Protein AF-A0A507EB55-F1 (afdb_monomer)

Foldseek 3Di:
DDDDDDDDDDDDDDDDDDDDDDDDDDDDDDDPDDDPPPDPDDPPDQQDDPVVLVVLVVVCVVPVPPLVSLVVNLVSCVSVVVLVVNVVSLVSNVVQAQDAPVSLVVNLVVLVVVDDALVSLVVSLVSLVSNCLLALDLVSLLVSLVSLVVLCVVPVPPDPVSNSDDPVNSVVSLVVNLLRQQAAAADDAWAADDDDDDDDDQDRAEHHDDSSVSSLCSVLVVLVVVCVVPVDPVSLVVNLVSLLSVLLHAHDCNVVSLVVSLVSCVVNPVPCNVVVNVVSVVSNNNGGCPSVVPNVLSVVCVVVVNDPVSLVVRLVVQCPPPVHDLSNNQVSLSSSCSPPVQDLVSLLVNLVVNVVVDPDLVPNQSSLVSNCSRHLQALVSLLSNLVSCLVVVPDPVVSVVSLVVSCVSHVVVLDLVRLVSSLVSLLVSLVVVADLPVAADPVNVVSLVVLVVSQVCQCVSPPPGDLVCVSLVSSLCCCVPRRVPLPVNLVSLVVCCVRNVQALVSLLVNLVSCVVNNDLVVSLVSLLSSCVRHQPCSVVSLVSNLVSCVVPNDPVVNVVSVVVNVVSVVVNVVVVVVVVVVCVVCVVVVVVVVVVVVPVPDDDDDDDDDDDDDDDDDDDDDDDDDDDDDDDDDDDPDPDDFDAAEAQDPLLLQKKKKFPDDPPDDQVVVVVLLVVLADWQDKDWDQDPVPRGIMIMTGHPDSVSLVVSQVQQQPDDPRGGMGMGGYDYPDPPPPPPQDFLLQKKKKWPDFLPDGPVVVCVLLCVLAAWRDWAWDHDDGIIMIMTGHPDSSSLVSSQVQQQPDDPNTRMGMDGDRPVVPPDDDFDLQKKKKAPADQPDDQVNVCVLLPVLHAWDDKAFDADPVGGTPRMIMIGHPDSSSLVSSQVLAQPADPNTGMHMGGDDSPVPDDDDPDPPPDDDDDDDDDDDDDDDDDDDDDDDDDDDDDDDDDDDDDDDDDDDDDDDDDDDDDDDDDDDDDDDDDDDDDDDDDDDDDDDDDDDDDVVVVVVVVVDDD

pLDDT: mean 70.71, std 23.94, range [22.17, 95.5]

Organism: NCBI:txid109895

Solvent-accessible surface area (backbone atoms only — not comparable to full-atom values): 61356 Å² total; per-residue (Å²): 133,88,82,87,89,87,88,84,93,83,92,82,90,85,91,87,90,85,91,85,84,90,87,91,88,89,87,89,84,88,81,95,70,91,71,84,70,83,70,85,73,67,101,77,77,77,66,74,52,76,65,55,54,49,49,45,52,49,49,29,74,76,38,77,86,44,66,68,48,48,53,53,48,43,52,48,28,58,67,63,65,41,62,68,63,31,49,55,48,51,51,56,46,53,76,60,33,70,65,53,71,66,58,47,49,54,52,51,57,54,49,66,74,67,46,84,47,70,67,45,54,52,48,51,56,52,48,49,64,54,49,62,67,61,42,92,44,51,67,57,48,35,53,47,53,54,50,57,48,51,57,44,63,71,29,69,86,48,55,84,85,62,42,83,71,52,77,64,56,56,48,54,52,46,52,50,45,44,72,68,40,43,40,48,61,56,56,69,56,14,13,53,78,78,87,90,91,86,84,92,77,92,85,86,70,42,25,32,43,71,52,39,47,46,45,52,43,57,53,49,52,53,56,42,54,50,31,70,77,48,76,41,73,69,48,55,49,50,56,49,49,55,47,51,56,51,44,66,21,39,47,65,59,48,69,57,53,49,51,52,46,51,53,50,36,60,74,78,39,62,91,51,32,70,65,48,48,56,54,51,49,49,35,41,54,29,22,54,52,45,36,50,70,36,29,78,42,32,37,45,27,54,82,50,78,59,36,68,66,40,51,52,54,38,49,53,48,44,48,67,42,94,74,33,52,58,68,50,53,50,31,54,42,51,59,46,38,73,77,47,51,77,43,60,66,60,45,51,50,47,51,58,54,41,57,78,66,49,91,42,67,92,56,50,54,61,49,36,53,50,39,29,41,54,32,56,83,42,28,66,37,50,28,49,41,49,52,50,39,56,75,73,63,53,58,69,69,61,51,50,56,52,50,54,49,47,48,65,57,39,56,84,68,70,46,65,68,42,54,47,49,34,51,46,45,51,45,52,52,50,59,69,76,46,63,83,83,87,53,80,46,76,68,44,49,56,43,52,51,53,51,48,53,54,51,50,49,42,36,70,78,42,74,87,38,67,95,78,41,64,66,58,54,47,51,42,50,42,24,57,73,69,74,58,38,66,60,66,36,48,53,49,50,59,50,46,51,66,77,54,32,41,43,38,64,64,44,49,55,48,22,54,45,23,59,76,75,60,39,72,69,52,18,51,51,42,44,61,50,35,62,73,50,24,71,76,46,47,64,61,49,51,51,52,44,55,47,47,28,70,77,77,49,46,76,65,54,33,52,53,50,53,52,52,43,56,58,43,50,56,51,51,53,56,47,53,53,55,52,47,57,48,48,62,66,43,46,61,57,52,51,54,51,54,52,47,69,67,62,74,77,68,88,84,90,85,83,81,89,86,82,85,85,80,92,80,86,85,82,90,87,84,90,87,85,84,88,90,81,89,85,94,80,94,79,85,94,69,90,71,79,85,66,66,45,79,34,98,37,97,63,16,66,28,30,38,40,35,38,62,48,44,96,80,63,53,74,63,67,53,48,72,55,51,53,77,50,41,60,72,70,45,73,55,73,48,63,38,92,89,76,64,48,48,31,36,40,41,30,40,76,46,54,73,36,53,60,60,50,42,72,53,42,60,43,71,52,83,84,38,50,27,42,47,29,50,31,34,46,53,79,92,70,80,70,85,68,92,67,70,44,57,28,22,30,37,36,32,58,42,56,75,84,68,53,64,63,65,50,48,69,63,54,45,80,40,36,63,67,75,47,72,54,72,49,79,52,98,89,43,18,36,31,40,38,32,33,83,39,45,70,26,31,60,57,44,42,79,53,38,65,42,73,48,98,89,29,57,22,42,43,43,70,30,49,88,70,77,74,62,73,70,74,59,59,71,24,40,36,32,39,32,56,46,45,74,78,68,51,62,67,59,51,50,62,65,51,44,82,46,35,65,70,70,47,65,51,71,40,62,46,100,84,67,49,56,68,21,35,35,35,42,29,31,78,40,45,73,24,36,65,50,47,45,72,53,40,69,40,75,48,91,89,29,61,26,45,44,43,74,51,61,73,71,79,84,66,88,92,76,94,78,92,86,82,78,90,84,89,82,88,80,83,87,88,82,89,82,88,78,88,79,88,88,89,82,89,87,82,89,80,91,82,86,86,82,89,90,88,92,82,90,83,89,88,80,90,78,90,80,90,82,89,86,87,83,89,85,85,83,91,88,90,91,88,84,82,90,86,86,89,87,86,86,83,88,84,86,82,90,83,86,83,76,85,85,84,86,90,50,76,64,59,56,60,49,54,81,74,59,79,134

Radius of gyration: 43.78 Å; Cα contacts (8 Å, |Δi|>4): 1038; chains: 1; bounding box: 133×93×158 Å

Mean predicted aligned error: 22.11 Å

Nearest PDB structures (foldseek):
  5jjx-assembly1_A  TM=8.794E-01  e=1.988E-14  Homo sapiens
  3nnc-assembly1_A  TM=4.758E-01  e=6.895E-09  Homo sapiens
  4lmz-assembly1_A  TM=4.743E-01  e=1.547E-08  Homo sapiens
  4zka-assembly4_D  TM=9.302E-01  e=6.173E-05  Homo sapiens
  7vrl-assembly1_B  TM=7.119E-01  e=4.009E-04  Homo sapiens

Structure (mmCIF, N/CA/C/O backbone):
data_AF-A0A507EB55-F1
#
_entry.id   AF-A0A507EB55-F1
#
loop_
_atom_site.group_PDB
_atom_site.id
_atom_site.type_symbol
_atom_site.label_atom_id
_atom_site.label_alt_id
_atom_site.label_comp_id
_atom_site.label_asym_id
_atom_site.label_entity_id
_atom_site.label_seq_id
_atom_site.pdbx_PDB_ins_code
_atom_site.Cartn_x
_atom_site.Cartn_y
_atom_site.Cartn_z
_atom_site.occupancy
_atom_site.B_iso_or_equiv
_atom_site.auth_seq_id
_atom_site.auth_comp_id
_atom_site.auth_asym_id
_atom_site.auth_atom_id
_atom_site.pdbx_PDB_model_num
ATOM 1 N N . MET A 1 1 ? -13.281 6.357 -106.848 1.00 26.86 1 MET A N 1
ATOM 2 C CA . MET A 1 1 ? -12.568 5.166 -107.363 1.00 26.86 1 MET A CA 1
ATOM 3 C C . MET A 1 1 ? -11.607 4.676 -106.287 1.00 26.86 1 MET A C 1
ATOM 5 O O . MET A 1 1 ? -11.075 5.503 -105.563 1.00 26.86 1 MET A O 1
ATOM 9 N N . THR A 1 2 ? -11.397 3.364 -106.190 1.00 34.47 2 THR A N 1
ATOM 10 C CA . THR A 1 2 ? -10.204 2.709 -105.596 1.00 34.47 2 THR A CA 1
ATOM 11 C C . THR A 1 2 ? -8.917 3.155 -106.332 1.00 34.47 2 THR A C 1
ATOM 13 O O . THR A 1 2 ? -9.087 3.582 -107.478 1.00 34.47 2 THR A O 1
ATOM 16 N N . PRO A 1 3 ? -7.664 3.011 -105.807 1.00 47.44 3 PRO A N 1
ATOM 17 C CA . PRO A 1 3 ? -7.208 1.810 -105.065 1.00 47.44 3 PRO A CA 1
ATOM 18 C C . PRO A 1 3 ? -6.061 1.921 -104.005 1.00 47.44 3 PRO A C 1
ATOM 20 O O . PRO A 1 3 ? -5.324 2.892 -103.990 1.00 47.44 3 PRO A O 1
ATOM 23 N N . LYS A 1 4 ? -5.891 0.829 -103.214 1.00 35.69 4 LYS A N 1
ATOM 24 C CA . LYS A 1 4 ? -4.628 0.136 -102.782 1.00 35.69 4 LYS A CA 1
ATOM 25 C C . LYS A 1 4 ? -3.484 0.977 -102.154 1.00 35.69 4 LYS A C 1
ATOM 27 O O . LYS A 1 4 ? -3.026 1.914 -102.780 1.00 35.69 4 LYS A O 1
ATOM 32 N N . HIS A 1 5 ? -2.906 0.705 -100.971 1.00 39.59 5 HIS A N 1
ATOM 33 C CA . HIS A 1 5 ? -2.210 -0.482 -100.378 1.00 39.59 5 HIS A CA 1
ATOM 34 C C . HIS A 1 5 ? -0.911 0.100 -99.721 1.00 39.59 5 HIS A C 1
ATOM 36 O O . HIS A 1 5 ? -0.493 1.169 -100.150 1.00 39.59 5 HIS A O 1
ATOM 42 N N . THR A 1 6 ? -0.177 -0.450 -98.739 1.00 36.22 6 THR A N 1
ATOM 43 C CA . THR A 1 6 ? -0.220 -1.667 -97.882 1.00 36.22 6 THR A CA 1
ATOM 44 C C . THR A 1 6 ? 0.787 -1.488 -96.731 1.00 36.22 6 THR A C 1
ATOM 46 O O . THR A 1 6 ? 1.848 -0.926 -96.987 1.00 36.22 6 THR A O 1
ATOM 49 N N . GLN A 1 7 ? 0.554 -2.084 -95.552 1.00 28.70 7 GLN A N 1
ATOM 50 C CA . GLN A 1 7 ? 1.623 -2.593 -94.665 1.00 28.70 7 GLN A CA 1
ATOM 51 C C . GLN A 1 7 ? 1.076 -3.633 -93.657 1.00 28.70 7 GLN A C 1
ATOM 53 O O . GLN A 1 7 ? -0.123 -3.640 -93.383 1.00 28.70 7 GLN A O 1
ATOM 58 N N . SER A 1 8 ? 1.939 -4.544 -93.189 1.00 29.23 8 SER A N 1
ATOM 59 C CA . SER A 1 8 ? 1.658 -5.719 -92.328 1.00 29.23 8 SER A CA 1
ATOM 60 C C . SER A 1 8 ? 2.121 -5.489 -90.872 1.00 29.23 8 SER A C 1
ATOM 62 O O . SER A 1 8 ? 2.988 -4.643 -90.671 1.00 29.23 8 SER A O 1
ATOM 64 N N . LEU A 1 9 ? 1.555 -6.069 -89.798 1.00 32.56 9 LEU A N 1
ATOM 65 C CA . LEU A 1 9 ? 1.137 -7.455 -89.443 1.00 32.56 9 LEU A CA 1
ATOM 66 C C . LEU A 1 9 ? 2.281 -8.412 -89.028 1.00 32.56 9 LEU A C 1
ATOM 68 O O . LEU A 1 9 ? 2.975 -8.925 -89.904 1.00 32.56 9 LEU A O 1
ATOM 72 N N . SER A 1 10 ? 2.412 -8.634 -87.706 1.00 30.14 10 SER A N 1
ATOM 73 C CA . SER A 1 10 ? 2.558 -9.937 -87.001 1.00 30.14 10 SER A CA 1
ATOM 74 C C . SER A 1 10 ? 2.640 -9.677 -85.465 1.00 30.14 10 SER A C 1
ATOM 76 O O . SER A 1 10 ? 3.535 -8.921 -85.085 1.00 30.14 10 SER A O 1
ATOM 78 N N . ASP A 1 11 ? 1.694 -10.030 -84.571 1.00 32.06 11 ASP A N 1
ATOM 79 C CA . ASP A 1 11 ? 1.222 -11.361 -84.061 1.00 32.06 11 ASP A CA 1
ATOM 80 C C . ASP A 1 11 ? 2.137 -11.882 -82.902 1.00 32.06 11 ASP A C 1
ATOM 82 O O . ASP A 1 11 ? 3.350 -11.702 -83.004 1.00 32.06 11 ASP A O 1
ATOM 86 N N . ASP A 1 12 ? 1.742 -12.519 -81.774 1.00 29.55 12 ASP A N 1
ATOM 87 C CA . ASP A 1 12 ? 0.465 -12.870 -81.074 1.00 29.55 12 ASP A CA 1
ATOM 88 C C . ASP A 1 12 ? 0.780 -13.160 -79.558 1.00 29.55 12 ASP A C 1
ATOM 90 O O . ASP A 1 12 ? 1.947 -13.391 -79.240 1.00 29.55 12 ASP A O 1
ATOM 94 N N . GLU A 1 13 ? -0.074 -12.935 -78.530 1.00 28.12 13 GLU A N 1
ATOM 95 C CA . GLU A 1 13 ? -1.196 -13.752 -77.938 1.00 28.12 13 GLU A CA 1
ATOM 96 C C . GLU A 1 13 ? -0.809 -15.141 -77.328 1.00 28.12 13 GLU A C 1
ATOM 98 O O . GLU A 1 13 ? 0.352 -15.519 -77.492 1.00 28.12 13 GLU A O 1
ATOM 103 N N . PRO A 1 14 ? -1.664 -15.949 -76.614 1.00 46.38 14 PRO A N 1
ATOM 104 C CA . PRO A 1 14 ? -3.047 -15.813 -76.043 1.00 46.38 14 PRO A CA 1
ATOM 105 C C . PRO A 1 14 ? -3.124 -16.004 -74.475 1.00 46.38 14 PRO A C 1
ATOM 107 O O . PRO A 1 14 ? -2.121 -16.360 -73.866 1.00 46.38 14 PRO A O 1
ATOM 110 N N . LEU A 1 15 ? -4.170 -15.655 -73.679 1.00 29.47 15 LEU A N 1
ATOM 111 C CA . LEU A 1 15 ? -5.570 -16.170 -73.468 1.00 29.47 15 LEU A CA 1
ATOM 112 C C . LEU A 1 15 ? -5.694 -17.587 -72.804 1.00 29.47 15 LEU A C 1
ATOM 114 O O . LEU A 1 15 ? -4.845 -18.428 -73.059 1.00 29.47 15 LEU A O 1
ATOM 118 N N . ALA A 1 16 ? -6.694 -17.975 -71.966 1.00 29.83 16 ALA A N 1
ATOM 119 C CA . ALA A 1 16 ? -7.888 -17.308 -71.380 1.00 29.83 16 ALA A CA 1
ATOM 120 C C . ALA A 1 16 ? -8.526 -18.019 -70.124 1.00 29.83 16 ALA A C 1
ATOM 122 O O . ALA A 1 16 ? -8.110 -19.089 -69.694 1.00 29.83 16 ALA A O 1
ATOM 123 N N . ARG A 1 17 ? -9.566 -17.350 -69.581 1.00 28.59 17 ARG A N 1
ATOM 124 C CA . ARG A 1 17 ? -10.495 -17.540 -68.421 1.00 28.59 17 ARG A CA 1
ATOM 125 C C . ARG A 1 17 ? -11.342 -18.842 -68.342 1.00 28.59 17 ARG A C 1
ATOM 127 O O . ARG A 1 17 ? -11.644 -19.395 -69.392 1.00 28.59 17 ARG A O 1
ATOM 134 N N . HIS A 1 18 ? -11.913 -19.165 -67.156 1.00 28.06 18 HIS A N 1
ATOM 135 C CA . HIS A 1 18 ? -13.381 -19.086 -66.846 1.00 28.06 18 HIS A CA 1
ATOM 136 C C . HIS A 1 18 ? -13.750 -19.339 -65.345 1.00 28.06 18 HIS A C 1
ATOM 138 O O . HIS A 1 18 ? -12.854 -19.581 -64.539 1.00 28.06 18 HIS A O 1
ATOM 144 N N . GLU A 1 19 ? -15.035 -19.189 -64.957 1.00 27.73 19 GLU A N 1
ATOM 145 C CA . GLU A 1 19 ? -15.589 -19.288 -63.572 1.00 27.73 19 GLU A CA 1
ATOM 146 C C . GLU A 1 19 ? -15.880 -20.754 -63.110 1.00 27.73 19 GLU A C 1
ATOM 148 O O . GLU A 1 19 ? -15.744 -21.668 -63.917 1.00 27.73 19 GLU A O 1
ATOM 153 N N . GLY A 1 20 ? -16.301 -21.111 -61.873 1.00 24.56 20 GLY A N 1
ATOM 154 C CA . GLY A 1 20 ? -16.632 -20.377 -60.627 1.00 24.56 20 GLY A CA 1
ATOM 155 C C . GLY A 1 20 ? -17.321 -21.272 -59.552 1.00 24.56 20 GLY A C 1
ATOM 156 O O . GLY A 1 20 ? -17.326 -22.489 -59.701 1.00 24.56 20 GLY A O 1
ATOM 157 N N . ALA A 1 21 ? -17.972 -20.644 -58.548 1.00 25.25 21 ALA A N 1
ATOM 158 C CA . ALA A 1 21 ? -18.903 -21.173 -57.504 1.00 25.25 21 ALA A CA 1
ATOM 159 C C . ALA A 1 21 ? -18.405 -21.646 -56.093 1.00 25.25 21 ALA A C 1
ATOM 161 O O . ALA A 1 21 ? -17.734 -22.658 -55.947 1.00 25.25 21 ALA A O 1
ATOM 162 N N . LEU A 1 22 ? -18.847 -20.883 -55.070 1.00 28.12 22 LEU A N 1
ATOM 163 C CA . LEU A 1 22 ? -19.454 -21.218 -53.748 1.00 28.12 22 LEU A CA 1
ATOM 164 C C . LEU A 1 22 ? -19.186 -22.564 -53.019 1.00 28.12 22 LEU A C 1
ATOM 166 O O . LEU A 1 22 ? -19.555 -23.611 -53.539 1.00 28.12 22 LEU A O 1
ATOM 170 N N . ASP A 1 23 ? -18.795 -22.494 -51.729 1.00 23.78 23 ASP A N 1
ATOM 171 C CA . ASP A 1 23 ? -19.648 -22.844 -50.552 1.00 23.78 23 ASP A CA 1
ATOM 172 C C . ASP A 1 23 ? -19.047 -22.279 -49.224 1.00 23.78 23 ASP A C 1
ATOM 174 O O . ASP A 1 23 ? -17.931 -21.752 -49.246 1.00 23.78 23 ASP A O 1
ATOM 178 N N . SER A 1 24 ? -19.759 -22.327 -48.080 1.00 27.50 24 SER A N 1
ATOM 179 C CA . SER A 1 24 ? -19.351 -21.660 -46.818 1.00 27.50 24 SER A CA 1
ATOM 180 C C . SER A 1 24 ? -19.923 -22.232 -45.498 1.00 27.50 24 SER A C 1
ATOM 182 O O . SER A 1 24 ? -21.135 -22.200 -45.293 1.00 27.50 24 SER A O 1
ATOM 184 N N . SER A 1 25 ? -19.047 -22.608 -44.549 1.00 25.16 25 SER A N 1
ATOM 185 C CA . SER A 1 25 ? -19.317 -22.807 -43.098 1.00 25.16 25 SER A CA 1
ATOM 186 C C . SER A 1 25 ? -18.018 -23.219 -42.366 1.00 25.16 25 SER A C 1
ATOM 188 O O . SER A 1 25 ? -17.260 -23.980 -42.962 1.00 25.16 25 SER A O 1
ATOM 190 N N . SER A 1 26 ? -17.692 -22.954 -41.095 1.00 26.23 26 SER A N 1
ATOM 191 C CA . SER A 1 26 ? -18.005 -21.936 -40.068 1.00 26.23 26 SER A CA 1
ATOM 192 C C . SER A 1 26 ? -17.655 -22.560 -38.698 1.00 26.23 26 SER A C 1
ATOM 194 O O . SER A 1 26 ? -18.354 -23.480 -38.283 1.00 26.23 26 SER A O 1
ATOM 196 N N . ASP A 1 27 ? -16.597 -22.093 -38.028 1.00 24.11 27 ASP A N 1
ATOM 197 C CA . ASP A 1 27 ? -16.370 -22.182 -36.565 1.00 24.11 27 ASP A CA 1
ATOM 198 C C . ASP A 1 27 ? -15.068 -21.412 -36.228 1.00 24.11 27 ASP A C 1
ATOM 200 O O . ASP A 1 27 ? -14.140 -21.414 -37.038 1.00 24.11 27 ASP A O 1
ATOM 204 N N . GLY A 1 28 ? -14.911 -20.733 -35.085 1.00 24.73 28 GLY A N 1
ATOM 205 C CA . GLY A 1 28 ? -15.896 -20.512 -34.017 1.00 24.73 28 GLY A CA 1
ATOM 206 C C . GLY A 1 28 ? -15.259 -20.346 -32.629 1.00 24.73 28 GLY A C 1
ATOM 207 O O . GLY A 1 28 ? -15.332 -21.267 -31.821 1.00 24.73 28 GLY A O 1
ATOM 208 N N . SER A 1 29 ? -14.621 -19.203 -32.343 1.00 27.81 29 SER A N 1
ATOM 209 C CA . SER A 1 29 ? -14.154 -18.848 -30.986 1.00 27.81 29 SER A CA 1
ATOM 210 C C . SER A 1 29 ? -13.853 -17.350 -30.859 1.00 27.81 29 SER A C 1
ATOM 212 O O . SER A 1 29 ? -13.062 -16.827 -31.645 1.00 27.81 29 SER A O 1
ATOM 214 N N . ASP A 1 30 ? -14.455 -16.692 -29.871 1.00 26.41 30 ASP A N 1
ATOM 215 C CA . ASP A 1 30 ? -14.411 -15.238 -29.668 1.00 26.41 30 ASP A CA 1
ATOM 216 C C . ASP A 1 30 ? -13.264 -14.783 -28.738 1.00 26.41 30 ASP A C 1
ATOM 218 O O . ASP A 1 30 ? -12.945 -15.470 -27.769 1.00 26.41 30 ASP A O 1
ATOM 222 N N . ASP A 1 31 ? -12.709 -13.591 -28.995 1.00 29.00 31 ASP A N 1
ATOM 223 C CA . ASP A 1 31 ? -11.762 -12.864 -28.124 1.00 29.00 31 ASP A CA 1
ATOM 224 C C . ASP A 1 31 ? -12.312 -11.443 -27.844 1.00 29.00 31 ASP A C 1
ATOM 226 O O . ASP A 1 31 ? -11.921 -10.459 -28.481 1.00 29.00 31 ASP A O 1
ATOM 230 N N . ASP A 1 32 ? -13.249 -11.332 -26.896 1.00 29.23 32 ASP A N 1
ATOM 231 C CA . ASP A 1 32 ? -13.830 -10.059 -26.431 1.00 29.23 32 ASP A CA 1
ATOM 232 C C . ASP A 1 32 ? -12.868 -9.318 -25.470 1.00 29.23 32 ASP A C 1
ATOM 234 O O . ASP A 1 32 ? -13.072 -9.263 -24.255 1.00 29.23 32 ASP A O 1
ATOM 238 N N . ASP A 1 33 ? -11.792 -8.735 -26.012 1.00 32.84 33 ASP A N 1
ATOM 239 C CA . ASP A 1 33 ? -10.869 -7.865 -25.261 1.00 32.84 33 ASP A CA 1
ATOM 240 C C . ASP A 1 33 ? -11.166 -6.387 -25.587 1.00 32.84 33 ASP A C 1
ATOM 242 O O . ASP A 1 33 ? -10.935 -5.913 -26.705 1.00 32.84 33 ASP A O 1
ATOM 246 N N . ALA A 1 34 ? -11.741 -5.663 -24.618 1.00 33.19 34 ALA A N 1
ATOM 247 C CA . ALA A 1 34 ? -12.453 -4.394 -24.818 1.00 33.19 34 ALA A CA 1
ATOM 248 C C . ALA A 1 34 ? -11.542 -3.189 -25.145 1.00 33.19 34 ALA A C 1
ATOM 250 O O . ALA A 1 34 ? -11.330 -2.284 -24.333 1.00 33.19 34 ALA A O 1
ATOM 251 N N . LYS A 1 35 ? -11.028 -3.147 -26.375 1.00 33.44 35 LYS A N 1
ATOM 252 C CA . LYS A 1 35 ? -10.312 -1.994 -26.932 1.00 33.44 35 LYS A CA 1
ATOM 253 C C . LYS A 1 35 ? -11.270 -0.823 -27.142 1.00 33.44 35 LYS A C 1
ATOM 255 O O . LYS A 1 35 ? -12.191 -0.900 -27.951 1.00 33.44 35 LYS A O 1
ATOM 260 N N . SER A 1 36 ? -10.969 0.317 -26.529 1.00 32.72 36 SER A N 1
ATOM 261 C CA . SER A 1 36 ? -11.407 1.610 -27.057 1.00 32.72 36 SER A CA 1
ATOM 262 C C . SER A 1 36 ? -10.592 1.920 -28.319 1.00 32.72 36 SER A C 1
ATOM 264 O O . SER A 1 36 ? -9.591 2.639 -28.253 1.00 32.72 36 SER A O 1
ATOM 266 N N . GLU A 1 37 ? -10.956 1.315 -29.452 1.00 30.09 37 GLU A N 1
ATOM 267 C CA . GLU A 1 37 ? -10.297 1.603 -30.727 1.00 30.09 37 GLU A CA 1
ATOM 268 C C . GLU A 1 37 ? -10.477 3.087 -31.065 1.00 30.09 37 GLU A C 1
ATOM 270 O O . GLU A 1 37 ? -11.588 3.619 -31.086 1.00 30.09 37 GLU A O 1
ATOM 275 N N . MET A 1 38 ? -9.354 3.781 -31.256 1.00 37.88 38 MET A N 1
ATOM 276 C CA . MET A 1 38 ? -9.337 5.216 -31.512 1.00 37.88 38 MET A CA 1
ATOM 277 C C . MET A 1 38 ? -9.660 5.441 -32.991 1.00 37.88 38 MET A C 1
ATOM 279 O O . MET A 1 38 ? -8.755 5.531 -33.819 1.00 37.88 38 MET A O 1
ATOM 283 N N . ASP A 1 39 ? -10.958 5.438 -33.303 1.00 27.11 39 ASP A N 1
ATOM 284 C CA . ASP A 1 39 ? -11.477 5.483 -34.671 1.00 27.11 39 ASP A CA 1
ATOM 285 C C . ASP A 1 39 ? -10.843 6.612 -35.498 1.00 27.11 39 ASP A C 1
ATOM 287 O O . ASP A 1 39 ? -10.707 7.761 -35.054 1.00 27.11 39 ASP A O 1
ATOM 291 N N . VAL A 1 40 ? -10.468 6.276 -36.733 1.00 40.19 40 VAL A N 1
ATOM 292 C CA . VAL A 1 40 ? -9.845 7.193 -37.692 1.00 40.19 40 VAL A CA 1
ATOM 293 C C . VAL A 1 40 ? -10.953 8.021 -38.340 1.00 40.19 40 VAL A C 1
ATOM 295 O O . VAL A 1 40 ? -11.291 7.863 -39.514 1.00 40.19 40 VAL A O 1
ATOM 298 N N . THR A 1 41 ? -11.538 8.895 -37.518 1.00 33.84 41 THR A N 1
ATOM 299 C CA . THR A 1 41 ? -12.660 9.766 -37.880 1.00 33.84 41 THR A CA 1
ATOM 300 C C . THR A 1 41 ? -12.401 10.498 -39.198 1.00 33.84 41 THR A C 1
ATOM 302 O O . THR A 1 41 ? -11.341 11.086 -39.428 1.00 33.84 41 THR A O 1
ATOM 305 N N . ALA A 1 42 ? -13.380 10.398 -40.099 1.00 29.77 42 ALA A N 1
ATOM 306 C CA . ALA A 1 42 ? -13.231 10.740 -41.507 1.00 29.77 42 ALA A CA 1
ATOM 307 C C . ALA A 1 42 ? -12.893 12.230 -41.747 1.00 29.77 42 ALA A C 1
ATOM 309 O O . ALA A 1 42 ? -13.295 13.093 -40.962 1.00 29.77 42 ALA A O 1
ATOM 310 N N . PRO A 1 43 ? -12.223 12.569 -42.870 1.00 34.91 43 PRO A N 1
ATOM 311 C CA . PRO A 1 43 ? -11.932 13.954 -43.243 1.00 34.91 43 PRO A CA 1
ATOM 312 C C . PRO A 1 43 ? -13.219 14.696 -43.651 1.00 34.91 43 PRO A C 1
ATOM 314 O O . PRO A 1 43 ? -13.554 14.786 -44.832 1.00 34.91 43 PRO A O 1
ATOM 317 N N . GLY A 1 44 ? -13.952 15.212 -42.662 1.00 38.06 44 GLY A N 1
ATOM 318 C CA . GLY A 1 44 ? -15.236 15.891 -42.864 1.00 38.06 44 GLY A CA 1
ATOM 319 C C . GLY A 1 44 ? -15.700 16.792 -41.715 1.00 38.06 44 GLY A C 1
ATOM 320 O O . GLY A 1 44 ? -16.409 17.761 -41.977 1.00 38.06 44 GLY A O 1
ATOM 321 N N . GLU A 1 45 ? -15.287 16.540 -40.469 1.00 44.75 45 GLU A N 1
ATOM 322 C CA . GLU A 1 45 ? -15.577 17.452 -39.353 1.00 44.75 45 GLU A CA 1
ATOM 323 C C . GLU A 1 45 ? -14.584 18.623 -39.327 1.00 44.75 45 GLU A C 1
ATOM 325 O O . GLU A 1 45 ? -13.367 18.436 -39.279 1.00 44.75 45 GLU A O 1
ATOM 330 N N . SER A 1 46 ? -15.103 19.852 -39.358 1.00 56.59 46 SER A N 1
ATOM 331 C CA . SER A 1 46 ? -14.308 21.063 -39.150 1.00 56.59 46 SER A CA 1
ATOM 332 C C . SER A 1 46 ? -13.851 21.162 -37.693 1.00 56.59 46 SER A C 1
ATOM 334 O O . SER A 1 46 ? -14.672 20.976 -36.797 1.00 56.59 46 SER A O 1
ATOM 336 N N . ALA A 1 47 ? -12.585 21.526 -37.464 1.00 61.44 47 ALA A N 1
ATOM 337 C CA . ALA A 1 47 ? -12.057 21.803 -36.125 1.00 61.44 47 ALA A CA 1
ATOM 338 C C . ALA A 1 47 ? -12.931 22.820 -35.362 1.00 61.44 47 ALA A C 1
ATOM 340 O O . ALA A 1 47 ? -13.498 23.730 -35.979 1.00 61.44 47 ALA A O 1
ATOM 341 N N . LEU A 1 48 ? -13.023 22.665 -34.035 1.00 69.88 48 LEU A N 1
ATOM 342 C CA . LEU A 1 48 ? -13.872 23.509 -33.186 1.00 69.88 48 LEU A CA 1
ATOM 343 C C . LEU A 1 48 ? -13.591 25.009 -33.360 1.00 69.88 48 LEU A C 1
ATOM 345 O O . LEU A 1 48 ? -12.460 25.437 -33.616 1.00 69.88 48 LEU A O 1
ATOM 349 N N . SER A 1 49 ? -14.623 25.832 -33.162 1.00 74.44 49 SER A N 1
ATOM 350 C CA . SER A 1 49 ? -14.482 27.282 -33.274 1.00 74.44 49 SER A CA 1
ATOM 351 C C . SER A 1 49 ? -13.517 27.851 -32.215 1.00 74.44 49 SER A C 1
ATOM 353 O O . SER A 1 49 ? -13.348 27.275 -31.133 1.00 74.44 49 SER A O 1
ATOM 355 N N . PRO A 1 50 ? -12.902 29.026 -32.462 1.00 76.62 50 PRO A N 1
ATOM 356 C CA . PRO A 1 50 ? -12.002 29.659 -31.495 1.00 76.62 50 PRO A CA 1
ATOM 357 C C . PRO A 1 50 ? -12.636 29.927 -30.119 1.00 76.62 50 PRO A C 1
ATOM 359 O O . PRO A 1 50 ? -11.926 29.922 -29.111 1.00 76.62 50 PRO A O 1
ATOM 362 N N . ASP A 1 51 ? -13.955 30.136 -30.057 1.00 77.50 51 ASP A N 1
ATOM 363 C CA . ASP A 1 51 ? -14.684 30.327 -28.799 1.00 77.50 51 ASP A CA 1
ATOM 364 C C . ASP A 1 51 ? -14.971 29.001 -28.071 1.00 77.50 51 ASP A C 1
ATOM 366 O O . ASP A 1 51 ? -14.912 28.963 -26.841 1.00 77.50 51 ASP A O 1
ATOM 370 N N . GLU A 1 52 ? -15.174 27.892 -28.788 1.00 80.12 52 GLU A N 1
ATOM 371 C CA . GLU A 1 52 ? -15.274 26.549 -28.192 1.00 80.12 52 GLU A CA 1
ATOM 372 C C . GLU A 1 52 ? -13.917 26.074 -27.652 1.00 80.12 52 GLU A C 1
ATOM 374 O O . GLU A 1 52 ? -13.839 25.611 -26.514 1.00 80.12 52 GLU A O 1
ATOM 379 N N . LEU A 1 53 ? -12.821 26.298 -28.388 1.00 81.94 53 LEU A N 1
ATOM 380 C CA . LEU A 1 53 ? -11.450 26.079 -27.896 1.00 81.94 53 LEU A CA 1
ATOM 381 C C . LEU A 1 53 ? -11.152 26.896 -26.626 1.00 81.94 53 LEU A C 1
ATOM 383 O O . LEU A 1 53 ? -10.493 26.418 -25.699 1.00 81.94 53 LEU A O 1
ATOM 387 N N . LYS A 1 54 ? -11.657 28.131 -26.553 1.00 84.75 54 LYS A N 1
ATOM 388 C CA . LYS A 1 54 ? -11.539 29.008 -25.379 1.00 84.75 54 LYS A CA 1
ATOM 389 C C . LYS A 1 54 ? -12.389 28.516 -24.202 1.00 84.75 54 LYS A C 1
ATOM 391 O O . LYS A 1 54 ? -11.904 28.545 -23.070 1.00 84.75 54 LYS A O 1
ATOM 396 N N . ALA A 1 55 ? -13.607 28.033 -24.451 1.00 85.69 55 ALA A N 1
ATOM 397 C CA . ALA A 1 55 ? -14.450 27.407 -23.435 1.00 85.69 55 ALA A CA 1
ATOM 398 C C . ALA A 1 55 ? -13.803 26.124 -22.883 1.00 85.69 55 ALA A C 1
ATOM 400 O O . ALA A 1 55 ? -13.740 25.944 -21.669 1.00 85.69 55 ALA A O 1
ATOM 401 N N . LEU A 1 56 ? -13.224 25.290 -23.750 1.00 84.62 56 LEU A N 1
ATOM 402 C CA . LEU A 1 56 ? -12.525 24.061 -23.372 1.00 84.62 56 LEU A CA 1
ATOM 403 C C . LEU A 1 56 ? -11.251 24.352 -22.555 1.00 84.62 56 LEU A C 1
ATOM 405 O O . LEU A 1 56 ? -11.002 23.702 -21.538 1.00 84.62 56 LEU A O 1
ATOM 409 N N . ARG A 1 57 ? -10.498 25.408 -22.901 1.00 86.69 57 ARG A N 1
ATOM 410 C CA . ARG A 1 57 ? -9.398 25.925 -22.064 1.00 86.69 57 ARG A CA 1
ATOM 411 C C . ARG A 1 57 ? -9.888 26.390 -20.688 1.00 86.69 57 ARG A C 1
ATOM 413 O O . ARG A 1 57 ? -9.216 26.144 -19.687 1.00 86.69 57 ARG A O 1
ATOM 420 N N . GLN A 1 58 ? -11.037 27.066 -20.618 1.00 87.44 58 GLN A N 1
ATOM 421 C CA . GLN A 1 58 ? -11.627 27.498 -19.348 1.00 87.44 58 GLN A CA 1
ATOM 422 C C . GLN A 1 58 ? -12.114 26.302 -18.513 1.00 87.44 58 GLN A C 1
ATOM 424 O O . GLN A 1 58 ? -11.924 26.304 -17.299 1.00 87.44 58 GLN A O 1
ATOM 429 N N . GLN A 1 59 ? -12.653 25.257 -19.148 1.00 84.75 59 GLN A N 1
ATOM 430 C CA . GLN A 1 59 ? -13.003 23.993 -18.500 1.00 84.75 59 GLN A CA 1
ATOM 431 C C . GLN A 1 59 ? -11.768 23.336 -17.867 1.00 84.75 59 GLN A C 1
ATOM 433 O O . GLN A 1 59 ? -11.791 23.058 -16.668 1.00 84.75 59 GLN A O 1
ATOM 438 N N . VAL A 1 60 ? -10.667 23.187 -18.616 1.00 86.94 60 VAL A N 1
ATOM 439 C CA . VAL A 1 60 ? -9.382 22.678 -18.092 1.00 86.94 60 VAL A CA 1
ATOM 440 C C . VAL A 1 60 ? -8.881 23.524 -16.914 1.00 86.94 60 VAL A C 1
ATOM 442 O O . VAL A 1 60 ? -8.539 22.972 -15.872 1.00 86.94 60 VAL A O 1
ATOM 445 N N . ALA A 1 61 ? -8.914 24.857 -17.017 1.00 85.50 61 ALA A N 1
ATOM 446 C CA . ALA A 1 61 ? -8.515 25.742 -15.918 1.00 85.50 61 ALA A CA 1
ATOM 447 C C . ALA A 1 61 ? -9.424 25.629 -14.675 1.00 85.50 61 ALA A C 1
ATOM 449 O O . ALA A 1 61 ? -8.954 25.796 -13.553 1.00 85.50 61 ALA A O 1
ATOM 450 N N . SER A 1 62 ? -10.716 25.334 -14.861 1.00 83.38 62 SER A N 1
ATOM 451 C CA . SER A 1 62 ? -11.686 25.144 -13.770 1.00 83.38 62 SER A CA 1
ATOM 452 C C . SER A 1 62 ? -11.657 23.746 -13.142 1.00 83.38 62 SER A C 1
ATOM 454 O O . SER A 1 62 ? -12.216 23.537 -12.069 1.00 83.38 62 SER A O 1
ATOM 456 N N . SER A 1 63 ? -11.034 22.769 -13.804 1.00 79.50 63 SER A N 1
ATOM 457 C CA . SER A 1 63 ? -10.896 21.392 -13.322 1.00 79.50 63 SER A CA 1
ATOM 458 C C . SER A 1 63 ? -9.576 20.772 -13.806 1.00 79.50 63 SER A C 1
ATOM 460 O O . SER A 1 63 ? -9.598 19.863 -14.640 1.00 79.50 63 SER A O 1
ATOM 462 N N . PRO A 1 64 ? -8.412 21.214 -13.277 1.00 81.25 64 PRO A N 1
ATOM 463 C CA . PRO A 1 64 ? -7.098 20.797 -13.785 1.00 81.25 64 PRO A CA 1
ATOM 464 C C . PRO A 1 64 ? -6.839 19.288 -13.704 1.00 81.25 64 PRO A C 1
ATOM 466 O O . PRO A 1 64 ? -6.046 18.759 -14.476 1.00 81.25 64 PRO A O 1
ATOM 469 N N . TYR A 1 65 ? -7.533 18.587 -12.805 1.00 78.75 65 TYR A N 1
ATOM 470 C CA . TYR A 1 65 ? -7.427 17.139 -12.609 1.00 78.75 65 TYR A CA 1
ATOM 471 C C . TYR A 1 65 ? -8.408 16.314 -13.474 1.00 78.75 65 TYR A C 1
ATOM 473 O O . TYR A 1 65 ? -8.501 15.101 -13.302 1.00 78.75 65 TYR A O 1
ATOM 481 N N . ASN A 1 66 ? -9.116 16.922 -14.437 1.00 82.75 66 ASN A N 1
ATOM 482 C CA . ASN A 1 66 ? -9.969 16.202 -15.389 1.00 82.75 66 ASN A CA 1
ATOM 483 C C . ASN A 1 66 ? -9.173 15.771 -16.641 1.00 82.75 66 ASN A C 1
ATOM 485 O O . ASN A 1 66 ? -9.004 16.544 -17.585 1.00 82.75 66 ASN A O 1
ATOM 489 N N . TYR A 1 67 ? -8.699 14.521 -16.647 1.00 84.06 67 TYR A N 1
ATOM 490 C CA . TYR A 1 67 ? -7.851 13.944 -17.702 1.00 84.06 67 TYR A CA 1
ATOM 491 C C . TYR A 1 67 ? -8.458 14.041 -19.118 1.00 84.06 67 TYR A C 1
ATOM 493 O O . TYR A 1 67 ? -7.785 14.476 -20.054 1.00 84.06 67 TYR A O 1
ATOM 501 N N . GLU A 1 68 ? -9.749 13.721 -19.280 1.00 85.56 68 GLU A N 1
ATOM 502 C CA . GLU A 1 68 ? -10.438 13.816 -20.578 1.00 85.56 68 GLU A CA 1
ATOM 503 C C . GLU A 1 68 ? -10.452 15.236 -21.155 1.00 85.56 68 GLU A C 1
ATOM 505 O O . GLU A 1 68 ? -10.356 15.408 -22.370 1.00 85.56 68 GLU A O 1
ATOM 510 N N . SER A 1 69 ? -10.592 16.256 -20.302 1.00 86.25 69 SER A N 1
ATOM 511 C CA . SER A 1 69 ? -10.653 17.654 -20.744 1.00 86.25 69 SER A CA 1
ATOM 512 C C . SER A 1 69 ? -9.322 18.102 -21.353 1.00 86.25 69 SER A C 1
ATOM 514 O O . SER A 1 69 ? -9.326 18.800 -22.366 1.00 86.25 69 SER A O 1
ATOM 516 N N . HIS A 1 70 ? -8.190 17.640 -20.803 1.00 87.44 70 HIS A N 1
ATOM 517 C CA . HIS A 1 70 ? -6.868 17.857 -21.406 1.00 87.44 70 HIS A CA 1
ATOM 518 C C . HIS A 1 70 ? -6.721 17.120 -22.739 1.00 87.44 70 HIS A C 1
ATOM 520 O O . HIS A 1 70 ? -6.293 17.734 -23.713 1.00 87.44 70 HIS A O 1
ATOM 526 N N . LEU A 1 71 ? -7.121 15.844 -22.826 1.00 88.31 71 LEU A N 1
ATOM 527 C CA . LEU A 1 71 ? -7.042 15.080 -24.082 1.00 88.31 71 LEU A CA 1
ATOM 528 C C . LEU A 1 71 ? -7.866 15.711 -25.211 1.00 88.31 71 LEU A C 1
ATOM 530 O O . LEU A 1 71 ? -7.376 15.835 -26.336 1.00 88.31 71 LEU A O 1
ATOM 534 N N . LYS A 1 72 ? -9.096 16.146 -24.913 1.00 87.12 72 LYS A N 1
ATOM 535 C CA . LYS A 1 72 ? -9.973 16.836 -25.872 1.00 87.12 72 LYS A CA 1
ATOM 536 C C . LYS A 1 72 ? -9.340 18.156 -26.329 1.00 87.12 72 LYS A C 1
ATOM 538 O O . LYS A 1 72 ? -9.271 18.415 -27.527 1.00 87.12 72 LYS A O 1
ATOM 543 N N . TYR A 1 73 ? -8.781 18.939 -25.403 1.00 88.69 73 TYR A N 1
ATOM 544 C CA . TYR A 1 73 ? -8.096 20.199 -25.717 1.00 88.69 73 TYR A CA 1
ATOM 545 C C . TYR A 1 73 ? -6.830 20.000 -26.570 1.00 88.69 73 TYR A C 1
ATOM 547 O O . TYR A 1 73 ? -6.632 20.715 -27.549 1.00 88.69 73 TYR A O 1
ATOM 555 N N . ILE A 1 74 ? -6.006 18.993 -26.266 1.00 89.44 74 ILE A N 1
ATOM 556 C CA . ILE A 1 74 ? -4.799 18.648 -27.038 1.00 89.44 74 ILE A CA 1
ATOM 557 C C . ILE A 1 74 ? -5.160 18.140 -28.442 1.00 89.44 74 ILE A C 1
ATOM 559 O O . ILE A 1 74 ? -4.522 18.538 -29.416 1.00 89.44 74 ILE A O 1
ATOM 563 N N . THR A 1 75 ? -6.201 17.313 -28.570 1.00 88.50 75 THR A N 1
ATOM 564 C CA . THR A 1 75 ? -6.670 16.798 -29.869 1.00 88.50 75 THR A CA 1
ATOM 565 C C . THR A 1 75 ? -7.153 17.930 -30.776 1.00 88.50 75 THR A C 1
ATOM 567 O O . THR A 1 75 ? -6.754 17.998 -31.939 1.00 88.50 75 THR A O 1
ATOM 570 N N . GLU A 1 76 ? -7.944 18.864 -30.244 1.00 88.06 76 GLU A N 1
ATOM 571 C CA . GLU A 1 76 ? -8.460 19.998 -31.018 1.00 88.06 76 GLU A CA 1
ATOM 572 C C . GLU A 1 76 ? -7.380 21.040 -31.344 1.00 88.06 76 GLU A C 1
ATOM 574 O O . GLU A 1 76 ? -7.351 21.558 -32.457 1.00 88.06 76 GLU A O 1
ATOM 579 N N . LEU A 1 77 ? -6.410 21.283 -30.453 1.00 87.12 77 LEU A N 1
ATOM 580 C CA . LEU A 1 77 ? -5.235 22.104 -30.780 1.00 87.12 77 LEU A CA 1
ATOM 581 C C . LEU A 1 77 ? -4.363 21.479 -31.882 1.00 87.12 77 LEU A C 1
ATOM 583 O O . LEU A 1 77 ? -3.834 22.205 -32.726 1.00 87.12 77 LEU A O 1
ATOM 587 N N . ARG A 1 78 ? -4.244 20.143 -31.913 1.00 86.81 78 ARG A N 1
ATOM 588 C CA . ARG A 1 78 ? -3.539 19.407 -32.977 1.00 86.81 78 ARG A CA 1
ATOM 589 C C . ARG A 1 78 ? -4.304 19.472 -34.304 1.00 86.81 78 ARG A C 1
ATOM 591 O O . ARG A 1 78 ? -3.681 19.714 -35.333 1.00 86.81 78 ARG A O 1
ATOM 598 N N . ARG A 1 79 ? -5.640 19.348 -34.281 1.00 85.75 79 ARG A N 1
ATOM 599 C CA . ARG A 1 79 ? -6.526 19.579 -35.445 1.00 85.75 79 ARG A CA 1
ATOM 600 C C . ARG A 1 79 ? -6.437 21.023 -35.966 1.00 85.75 79 ARG A C 1
ATOM 602 O O . ARG A 1 79 ? -6.446 21.229 -37.174 1.00 85.75 79 ARG A O 1
ATOM 609 N N . ALA A 1 80 ? -6.293 22.007 -35.077 1.00 85.12 80 ALA A N 1
ATOM 610 C CA . ALA A 1 80 ? -6.139 23.425 -35.416 1.00 85.12 80 ALA A CA 1
ATOM 611 C C . ALA A 1 80 ? -4.711 23.840 -35.845 1.00 85.12 80 ALA A C 1
ATOM 613 O O . ALA A 1 80 ? -4.506 25.002 -36.196 1.00 85.12 80 ALA A O 1
ATOM 614 N N . ALA A 1 81 ? -3.732 22.924 -35.806 1.00 83.06 81 ALA A N 1
ATOM 615 C CA . ALA A 1 81 ? -2.316 23.163 -36.122 1.00 83.06 81 ALA A CA 1
ATOM 616 C C . ALA A 1 81 ? -1.641 24.311 -35.327 1.00 83.06 81 ALA A C 1
ATOM 618 O O . ALA A 1 81 ? -0.657 24.901 -35.776 1.00 83.06 81 ALA A O 1
ATOM 619 N N . ASP A 1 82 ? -2.131 24.622 -34.121 1.00 82.94 82 ASP A N 1
ATOM 620 C CA . ASP A 1 82 ? -1.534 25.645 -33.252 1.00 82.94 82 ASP A CA 1
ATOM 621 C C . ASP A 1 82 ? -0.405 25.036 -32.409 1.00 82.94 82 ASP A C 1
ATOM 623 O O . ASP A 1 82 ? -0.571 24.709 -31.232 1.00 82.94 82 ASP A O 1
ATOM 627 N N . PHE A 1 83 ? 0.752 24.829 -33.044 1.00 83.75 83 PHE A N 1
ATOM 628 C CA . PHE A 1 83 ? 1.866 24.076 -32.462 1.00 83.75 83 PHE A CA 1
ATOM 629 C C . PHE A 1 83 ? 2.380 24.648 -31.132 1.00 83.75 83 PHE A C 1
ATOM 631 O O . PHE A 1 83 ? 2.746 23.875 -30.248 1.00 83.75 83 PHE A O 1
ATOM 638 N N . GLN A 1 84 ? 2.361 25.974 -30.939 1.00 85.38 84 GLN A N 1
ATOM 639 C CA . GLN A 1 84 ? 2.802 26.561 -29.670 1.00 85.38 84 GLN A CA 1
ATOM 640 C C . GLN A 1 84 ? 1.796 26.287 -28.548 1.00 85.38 84 GLN A C 1
ATOM 642 O O . GLN A 1 84 ? 2.194 25.775 -27.504 1.00 85.38 84 GLN A O 1
ATOM 647 N N . LYS A 1 85 ? 0.493 26.533 -28.758 1.00 87.00 85 LYS A N 1
ATOM 648 C CA . LYS A 1 85 ? -0.515 26.208 -27.732 1.00 87.00 85 LYS A CA 1
ATOM 649 C C . LYS A 1 85 ? -0.599 24.703 -27.478 1.00 87.00 85 LYS A C 1
ATOM 651 O O . LYS A 1 85 ? -0.856 24.301 -26.347 1.00 87.00 85 LYS A O 1
ATOM 656 N N . LEU A 1 86 ? -0.378 23.876 -28.503 1.00 88.00 86 LEU A N 1
ATOM 657 C CA . LEU A 1 86 ? -0.311 22.418 -28.390 1.00 88.00 86 LEU A CA 1
ATOM 658 C C . LEU A 1 86 ? 0.850 21.976 -27.488 1.00 88.00 86 LEU A C 1
ATOM 660 O O . LEU A 1 86 ? 0.650 21.126 -26.620 1.00 88.00 86 LEU A O 1
ATOM 664 N N . ARG A 1 87 ? 2.035 22.575 -27.653 1.00 88.88 87 ARG A N 1
ATOM 665 C CA . ARG A 1 87 ? 3.210 22.342 -26.801 1.00 88.88 87 ARG A CA 1
ATOM 666 C C . ARG A 1 87 ? 2.957 22.793 -25.360 1.00 88.88 87 ARG A C 1
ATOM 668 O O . ARG A 1 87 ? 3.173 22.004 -24.442 1.00 88.88 87 ARG A O 1
ATOM 675 N N . ASP A 1 88 ? 2.414 23.997 -25.167 1.00 89.12 88 ASP A N 1
ATOM 676 C CA . ASP A 1 88 ? 2.044 24.528 -23.845 1.00 89.12 88 ASP A CA 1
ATOM 677 C C . ASP A 1 88 ? 1.029 23.608 -23.131 1.00 89.12 88 ASP A C 1
ATOM 679 O O . ASP A 1 88 ? 1.175 23.294 -21.949 1.00 89.12 88 ASP A O 1
ATOM 683 N N . ALA A 1 89 ? 0.008 23.133 -23.857 1.00 89.12 89 ALA A N 1
ATOM 684 C CA . ALA A 1 89 ? -1.031 22.246 -23.333 1.00 89.12 89 ALA A CA 1
ATOM 685 C C . ALA A 1 89 ? -0.495 20.851 -22.975 1.00 89.12 89 ALA A C 1
ATOM 687 O O . ALA A 1 89 ? -0.811 20.328 -21.906 1.00 89.12 89 ALA A O 1
ATOM 688 N N . ARG A 1 90 ? 0.340 20.257 -23.838 1.00 91.94 90 ARG A N 1
ATOM 689 C CA . ARG A 1 90 ? 0.985 18.959 -23.585 1.00 91.94 90 ARG A CA 1
ATOM 690 C C . ARG A 1 90 ? 1.952 19.024 -22.405 1.00 91.94 90 ARG A C 1
ATOM 692 O O . ARG A 1 90 ? 1.918 18.133 -21.557 1.00 91.94 90 ARG A O 1
ATOM 699 N N . GLN A 1 91 ? 2.736 20.100 -22.285 1.00 90.88 91 GLN A N 1
ATOM 700 C CA . GLN A 1 91 ? 3.571 20.323 -21.106 1.00 90.88 91 GLN A CA 1
ATOM 701 C C . GLN A 1 91 ? 2.713 20.413 -19.838 1.00 90.88 91 GLN A C 1
ATOM 703 O O . GLN A 1 91 ? 2.957 19.655 -18.899 1.00 90.88 91 GLN A O 1
ATOM 708 N N . HIS A 1 92 ? 1.680 21.259 -19.823 1.00 88.69 92 HIS A N 1
ATOM 709 C CA . HIS A 1 92 ? 0.816 21.420 -18.652 1.00 88.69 92 HIS A CA 1
ATOM 710 C C . HIS A 1 92 ? 0.118 20.110 -18.241 1.00 88.69 92 HIS A C 1
ATOM 712 O O . HIS A 1 92 ? 0.043 19.794 -17.054 1.00 88.69 92 HIS A O 1
ATOM 718 N N . MET A 1 93 ? -0.324 19.297 -19.208 1.00 89.62 93 MET A N 1
ATOM 719 C CA . MET A 1 93 ? -0.866 17.967 -18.926 1.00 89.62 93 MET A CA 1
ATOM 720 C C . MET A 1 93 ? 0.196 17.035 -18.315 1.00 89.62 93 MET A C 1
ATOM 722 O O . MET A 1 93 ? -0.106 16.347 -17.342 1.00 89.62 93 MET A O 1
ATOM 726 N N . SER A 1 94 ? 1.435 17.038 -18.830 1.00 90.25 94 SER A N 1
ATOM 727 C CA . SER A 1 94 ? 2.538 16.206 -18.310 1.00 90.25 94 SER A CA 1
ATOM 728 C C . SER A 1 94 ? 2.975 16.579 -16.884 1.00 90.25 94 SER A C 1
ATOM 730 O O . SER A 1 94 ? 3.397 15.718 -16.111 1.00 90.25 94 SER A O 1
ATOM 732 N N . GLU A 1 95 ? 2.834 17.849 -16.497 1.00 87.94 95 GLU A N 1
ATOM 733 C CA . GLU A 1 95 ? 3.131 18.327 -15.139 1.00 87.94 95 GLU A CA 1
ATOM 734 C C . GLU A 1 95 ? 2.121 17.793 -14.104 1.00 87.94 95 GLU A C 1
ATOM 736 O O . GLU A 1 95 ? 2.477 17.588 -12.941 1.00 87.94 95 GLU A O 1
ATOM 741 N N . ILE A 1 96 ? 0.880 17.522 -14.526 1.00 84.50 96 ILE A N 1
ATOM 742 C CA . ILE A 1 96 ? -0.201 17.008 -13.671 1.00 84.50 96 ILE A CA 1
ATOM 743 C C . ILE A 1 96 ? -0.251 15.473 -13.701 1.00 84.50 96 ILE A C 1
ATOM 745 O O . ILE A 1 96 ? -0.259 14.841 -12.645 1.00 84.50 96 ILE A O 1
ATOM 749 N N . PHE A 1 97 ? -0.253 14.868 -14.892 1.00 86.25 97 PHE A N 1
ATOM 750 C CA . PHE A 1 97 ? -0.468 13.433 -15.103 1.00 86.25 97 PHE A CA 1
ATOM 751 C C . PHE A 1 97 ? 0.767 12.744 -15.691 1.00 86.25 97 PHE A C 1
ATOM 753 O O . PHE A 1 97 ? 1.460 13.352 -16.508 1.00 86.25 97 PHE A O 1
ATOM 760 N N . PRO A 1 98 ? 1.020 11.463 -15.369 1.00 86.88 98 PRO A N 1
ATOM 761 C CA . PRO A 1 98 ? 1.960 10.647 -16.121 1.00 86.88 98 PRO A CA 1
ATOM 762 C C . PRO A 1 98 ? 1.309 10.208 -17.440 1.00 86.88 98 PRO A C 1
ATOM 764 O O . PRO A 1 98 ? 0.214 9.638 -17.436 1.00 86.88 98 PRO A O 1
ATOM 767 N N . LEU A 1 99 ? 1.955 10.481 -18.575 1.00 88.44 99 LEU A N 1
ATOM 768 C CA . LEU A 1 99 ? 1.381 10.214 -19.900 1.00 88.44 99 LEU A CA 1
ATOM 769 C C . LEU A 1 99 ? 1.727 8.797 -20.385 1.00 88.44 99 LEU A C 1
ATOM 771 O O . LEU A 1 99 ? 2.758 8.231 -20.025 1.00 88.44 99 LEU A O 1
ATOM 775 N N . SER A 1 100 ? 0.852 8.203 -21.200 1.00 87.50 100 SER A N 1
ATOM 776 C CA . SER A 1 100 ? 1.038 6.845 -21.726 1.00 87.50 100 SER A CA 1
ATOM 777 C C . SER A 1 100 ? 2.116 6.774 -22.819 1.00 87.50 100 SER A C 1
ATOM 779 O O . SER A 1 100 ? 2.467 7.783 -23.433 1.00 87.50 100 SER A O 1
ATOM 781 N N . GLU A 1 101 ? 2.606 5.553 -23.087 1.00 86.88 101 GLU A N 1
ATOM 782 C CA . GLU A 1 101 ? 3.586 5.234 -24.145 1.00 86.88 101 GLU A CA 1
ATOM 783 C C . GLU A 1 101 ? 3.229 5.913 -25.481 1.00 86.88 101 GLU A C 1
ATOM 785 O O . GLU A 1 101 ? 4.078 6.559 -26.092 1.00 86.88 101 GLU A O 1
ATOM 790 N N . ASP A 1 102 ? 1.964 5.839 -25.898 1.00 86.75 102 ASP A N 1
ATOM 791 C CA . ASP A 1 102 ? 1.519 6.330 -27.205 1.00 86.75 102 ASP A CA 1
ATOM 792 C C . ASP A 1 102 ? 1.247 7.851 -27.240 1.00 86.75 102 ASP A C 1
ATOM 794 O O . ASP A 1 102 ? 1.422 8.473 -28.287 1.00 86.75 102 ASP A O 1
ATOM 798 N N . ILE A 1 103 ? 0.905 8.491 -26.108 1.00 89.38 103 ILE A N 1
ATOM 799 C CA . ILE A 1 103 ? 0.797 9.965 -26.023 1.00 89.38 103 ILE A CA 1
ATOM 800 C C . ILE A 1 103 ? 2.189 10.604 -26.102 1.00 89.38 103 ILE A C 1
ATOM 802 O O . ILE A 1 103 ? 2.377 11.583 -26.828 1.00 89.38 103 ILE A O 1
ATOM 806 N N . TRP A 1 104 ? 3.169 10.041 -25.386 1.00 92.88 104 TRP A N 1
ATOM 807 C CA . TRP A 1 104 ? 4.557 10.500 -25.451 1.00 92.88 104 TRP A CA 1
ATOM 808 C C . TRP A 1 104 ? 5.138 10.334 -26.860 1.00 92.88 104 TRP A C 1
ATOM 810 O O . TRP A 1 104 ? 5.699 11.292 -27.390 1.00 92.88 104 TRP A O 1
ATOM 820 N N . LEU A 1 105 ? 4.947 9.170 -27.497 1.00 89.75 105 LEU A N 1
ATOM 821 C CA . LEU A 1 105 ? 5.372 8.945 -28.885 1.00 89.75 105 LEU A CA 1
ATOM 822 C C . LEU A 1 105 ? 4.711 9.937 -29.855 1.00 89.75 105 LEU A C 1
ATOM 824 O O . LEU A 1 105 ? 5.414 10.544 -30.655 1.00 89.75 105 LEU A O 1
ATOM 828 N N . GLN A 1 106 ? 3.400 10.183 -29.741 1.00 90.25 106 GLN A N 1
ATOM 829 C CA . GLN A 1 106 ? 2.698 11.150 -30.594 1.00 90.25 106 GLN A CA 1
ATOM 830 C C . GLN A 1 106 ? 3.245 12.581 -30.450 1.00 90.25 106 GLN A C 1
ATOM 832 O O . GLN A 1 106 ? 3.348 13.300 -31.444 1.00 90.25 106 GLN A O 1
ATOM 837 N N . TRP A 1 107 ? 3.581 13.020 -29.231 1.00 92.00 107 TRP A N 1
ATOM 838 C CA . TRP A 1 107 ? 4.182 14.341 -29.028 1.00 92.00 107 TRP A CA 1
ATOM 839 C C . TRP A 1 107 ? 5.575 14.409 -29.659 1.00 92.00 107 TRP A C 1
ATOM 841 O O . TRP A 1 107 ? 5.857 15.336 -30.415 1.00 92.00 107 TRP A O 1
ATOM 851 N N . ILE A 1 108 ? 6.411 13.402 -29.411 1.00 91.81 108 ILE A N 1
ATOM 852 C CA . ILE A 1 108 ? 7.763 13.326 -29.968 1.00 91.81 108 ILE A CA 1
ATOM 853 C C . ILE A 1 108 ? 7.722 13.308 -31.504 1.00 91.81 108 ILE A C 1
ATOM 855 O O . ILE A 1 108 ? 8.446 14.074 -32.129 1.00 91.81 108 ILE A O 1
ATOM 859 N N . GLU A 1 109 ? 6.826 12.531 -32.120 1.00 90.06 109 GLU A N 1
ATOM 860 C CA . GLU A 1 109 ? 6.629 12.522 -33.575 1.00 90.06 109 GLU A CA 1
ATOM 861 C C . GLU A 1 109 ? 6.228 13.883 -34.156 1.00 90.06 109 GLU A C 1
ATOM 863 O O . GLU A 1 109 ? 6.639 14.198 -35.271 1.00 90.06 109 GLU A O 1
ATOM 868 N N . ASP A 1 110 ? 5.411 14.673 -33.453 1.00 88.31 110 ASP A N 1
ATOM 869 C CA . ASP A 1 110 ? 5.027 16.009 -33.922 1.00 88.31 110 ASP A CA 1
ATOM 870 C C . ASP A 1 110 ? 6.214 16.983 -33.850 1.00 88.31 110 ASP A C 1
ATOM 872 O O . ASP A 1 110 ? 6.458 17.722 -34.800 1.00 88.31 110 ASP A O 1
ATOM 876 N N . GLU A 1 111 ? 6.981 16.967 -32.755 1.00 89.38 111 GLU A N 1
ATOM 877 C CA . GLU A 1 111 ? 8.152 17.842 -32.573 1.00 89.38 111 GLU A CA 1
ATOM 878 C C . GLU A 1 111 ? 9.296 17.452 -33.532 1.00 89.38 111 GLU A C 1
ATOM 880 O O . GLU A 1 111 ? 9.912 18.323 -34.143 1.00 89.38 111 GLU A O 1
ATOM 885 N N . SER A 1 112 ? 9.526 16.152 -33.767 1.00 87.38 112 SER A N 1
ATOM 886 C CA . SER A 1 112 ? 10.502 15.644 -34.749 1.00 87.38 112 SER A CA 1
ATOM 887 C C . SER A 1 112 ? 10.185 16.007 -36.203 1.00 87.38 112 SER A C 1
ATOM 889 O O . SER A 1 112 ? 11.082 15.956 -37.038 1.00 87.38 112 SER A O 1
ATOM 891 N N . ARG A 1 113 ? 8.944 16.393 -36.529 1.00 86.44 113 ARG A N 1
ATOM 892 C CA . ARG A 1 113 ? 8.574 16.921 -37.859 1.00 86.44 113 ARG A CA 1
ATOM 893 C C . ARG A 1 113 ? 8.783 18.435 -37.983 1.00 86.44 113 ARG A C 1
ATOM 895 O O . ARG A 1 113 ? 8.694 18.960 -39.090 1.00 86.44 113 ARG A O 1
ATOM 902 N N . LEU A 1 114 ? 9.008 19.128 -36.865 1.00 85.00 114 LEU A N 1
ATOM 903 C CA . LEU A 1 114 ? 9.198 20.581 -36.793 1.00 85.00 114 LEU A CA 1
ATOM 904 C C . LEU A 1 114 ? 10.665 20.970 -36.564 1.00 85.00 114 LEU A C 1
ATOM 906 O O . LEU A 1 114 ? 11.080 22.033 -37.014 1.00 85.00 114 LEU A O 1
ATOM 910 N N . ALA A 1 115 ? 11.439 20.124 -35.881 1.00 85.56 115 ALA A N 1
ATOM 911 C CA . ALA A 1 115 ? 12.842 20.371 -35.575 1.00 85.56 115 ALA A CA 1
ATOM 912 C C . ALA A 1 115 ? 13.727 20.386 -36.830 1.00 85.56 115 ALA A C 1
ATOM 914 O O . ALA A 1 115 ? 13.827 19.390 -37.546 1.00 85.56 115 ALA A O 1
ATOM 915 N N . ALA A 1 116 ? 14.431 21.498 -37.044 1.00 79.81 116 ALA A N 1
ATOM 916 C CA . ALA A 1 116 ? 15.438 21.640 -38.097 1.00 79.81 116 ALA A CA 1
ATOM 917 C C . ALA A 1 116 ? 16.822 22.016 -37.541 1.00 79.81 116 ALA A C 1
ATOM 919 O O . ALA A 1 116 ? 17.840 21.755 -38.176 1.00 79.81 116 ALA A O 1
ATOM 920 N N . THR A 1 117 ? 16.874 22.623 -36.354 1.00 83.50 117 THR A N 1
ATOM 921 C CA . THR A 1 117 ? 18.111 23.071 -35.705 1.00 83.50 117 THR A CA 1
ATOM 922 C C . THR A 1 117 ? 18.666 22.037 -34.721 1.00 83.50 117 THR A C 1
ATOM 924 O O . THR A 1 117 ? 17.933 21.233 -34.142 1.00 83.50 117 THR A O 1
ATOM 927 N N . ALA A 1 118 ? 19.972 22.113 -34.446 1.00 79.06 118 ALA A N 1
ATOM 928 C CA . ALA A 1 118 ? 20.615 21.311 -33.402 1.00 79.06 118 ALA A CA 1
ATOM 929 C C . ALA A 1 118 ? 20.050 21.583 -31.988 1.00 79.06 118 ALA A C 1
ATOM 931 O O . ALA A 1 118 ? 20.140 20.726 -31.111 1.00 79.06 118 ALA A O 1
ATOM 932 N N . GLU A 1 119 ? 19.452 22.754 -31.738 1.00 83.12 119 GLU A N 1
ATOM 933 C CA . GLU A 1 119 ? 18.800 23.065 -30.458 1.00 83.12 119 GLU A CA 1
ATOM 934 C C . GLU A 1 119 ? 17.437 22.370 -30.320 1.00 83.12 119 GLU A C 1
ATOM 936 O O . GLU A 1 119 ? 17.130 21.826 -29.259 1.00 83.12 119 GLU A O 1
ATOM 941 N N . GLU A 1 120 ? 16.657 22.288 -31.399 1.00 84.62 120 GLU A N 1
ATOM 942 C CA . GLU A 1 120 ? 15.396 21.536 -31.428 1.00 84.62 120 GLU A CA 1
ATOM 943 C C . GLU A 1 120 ? 15.642 20.016 -31.396 1.00 84.62 120 GLU A C 1
ATOM 945 O O . GLU A 1 120 ? 14.984 19.307 -30.632 1.00 84.62 120 GLU A O 1
ATOM 950 N N . LYS A 1 121 ? 16.654 19.515 -32.126 1.00 84.50 121 LYS A N 1
ATOM 951 C CA . LYS A 1 121 ? 17.118 18.112 -32.049 1.00 84.50 121 LYS A CA 1
ATOM 952 C C . LYS A 1 121 ? 17.549 17.737 -30.611 1.00 84.50 121 LYS A C 1
ATOM 954 O O . LYS A 1 121 ? 17.119 16.718 -30.065 1.00 84.50 121 LYS A O 1
ATOM 959 N N . ARG A 1 122 ? 18.271 18.626 -29.906 1.00 85.69 122 ARG A N 1
ATOM 960 C CA . ARG A 1 122 ? 18.550 18.490 -28.455 1.00 85.69 122 ARG A CA 1
ATOM 961 C C . ARG A 1 122 ? 17.278 18.500 -27.594 1.00 85.69 122 ARG A C 1
ATOM 963 O O . ARG A 1 122 ? 17.192 17.730 -26.635 1.00 85.69 122 ARG A O 1
ATOM 970 N N . ALA A 1 123 ? 16.297 19.351 -27.898 1.00 87.06 123 ALA A N 1
ATOM 971 C CA . ALA A 1 123 ? 15.043 19.431 -27.143 1.00 87.06 123 ALA A CA 1
ATOM 972 C C . ALA A 1 123 ? 14.205 18.141 -27.256 1.00 87.06 123 ALA A C 1
ATOM 974 O O . ALA A 1 123 ? 13.625 17.704 -26.261 1.00 87.06 123 ALA A O 1
ATOM 975 N N . ILE A 1 124 ? 14.215 17.472 -28.414 1.00 89.69 124 ILE A N 1
ATOM 976 C CA . ILE A 1 124 ? 13.592 16.150 -28.601 1.00 89.69 124 ILE A CA 1
ATOM 977 C C . ILE A 1 124 ? 14.245 15.095 -27.697 1.00 89.69 124 ILE A C 1
ATOM 979 O O . ILE A 1 124 ? 13.543 14.315 -27.052 1.00 89.69 124 ILE A O 1
ATOM 983 N N . ALA A 1 125 ? 15.574 15.099 -27.559 1.00 86.75 125 ALA A N 1
ATOM 984 C CA . ALA A 1 125 ? 16.256 14.195 -26.630 1.00 86.75 125 ALA A CA 1
ATOM 985 C C . ALA A 1 125 ? 15.878 14.460 -25.157 1.00 86.75 125 ALA A C 1
ATOM 987 O O . ALA A 1 125 ? 15.705 13.515 -24.385 1.00 86.75 125 ALA A O 1
ATOM 988 N N . GLN A 1 126 ? 15.665 15.722 -24.768 1.00 89.12 126 GLN A N 1
ATOM 989 C CA . GLN A 1 126 ? 15.120 16.064 -23.444 1.00 89.12 126 GLN A CA 1
ATOM 990 C C . GLN A 1 126 ? 13.656 15.618 -23.281 1.00 89.12 126 GLN A C 1
ATOM 992 O O . GLN A 1 126 ? 13.242 15.246 -22.182 1.00 89.12 126 GLN A O 1
ATOM 997 N N . LEU A 1 127 ? 12.865 15.622 -24.359 1.00 90.50 127 LEU A N 1
ATOM 998 C CA . LEU A 1 127 ? 11.481 15.146 -24.352 1.00 90.50 127 LEU A CA 1
ATOM 999 C C . LEU A 1 127 ? 11.413 13.624 -24.142 1.00 90.50 127 LEU A C 1
ATOM 1001 O O . LEU A 1 127 ? 10.666 13.162 -23.280 1.00 90.50 127 LEU A O 1
ATOM 1005 N N . TYR A 1 128 ? 12.275 12.857 -24.819 1.00 88.31 128 TYR A N 1
ATOM 1006 C CA . TYR A 1 128 ? 12.478 11.430 -24.538 1.00 88.31 128 TYR A CA 1
ATOM 1007 C C . TYR A 1 128 ? 12.908 11.174 -23.083 1.00 88.31 128 TYR A C 1
ATOM 1009 O O . TYR A 1 128 ? 12.352 10.288 -22.434 1.00 88.31 128 TYR A O 1
ATOM 1017 N N . GLN A 1 129 ? 13.847 11.963 -22.542 1.00 86.12 129 GLN A N 1
ATOM 1018 C CA . GLN A 1 129 ? 14.289 11.840 -21.143 1.00 86.12 129 GLN A CA 1
ATOM 1019 C C . GLN A 1 129 ? 13.163 12.084 -20.126 1.00 86.12 129 GLN A C 1
ATOM 1021 O O . GLN A 1 129 ? 13.176 11.468 -19.064 1.00 86.12 129 GLN A O 1
ATOM 1026 N N . LYS A 1 130 ? 12.170 12.930 -20.438 1.00 88.00 130 LYS A N 1
ATOM 1027 C CA . LYS A 1 130 ? 10.944 13.057 -19.628 1.00 88.00 130 LYS A CA 1
ATOM 1028 C C . LYS A 1 130 ? 10.038 11.831 -19.791 1.00 88.00 130 LYS A C 1
ATOM 1030 O O . LYS A 1 130 ? 9.585 11.269 -18.796 1.00 88.00 130 LYS A O 1
ATOM 1035 N N . ALA A 1 131 ? 9.820 11.389 -21.029 1.00 87.75 131 ALA A N 1
ATOM 1036 C CA . ALA A 1 131 ? 8.900 10.303 -21.360 1.00 87.75 131 ALA A CA 1
ATOM 1037 C C . ALA A 1 131 ? 9.234 8.968 -20.667 1.00 87.75 131 ALA A C 1
ATOM 1039 O O . ALA A 1 131 ? 8.340 8.268 -20.192 1.00 87.75 131 ALA A O 1
ATOM 1040 N N . VAL A 1 132 ? 10.522 8.628 -20.552 1.00 81.31 132 VAL A N 1
ATOM 1041 C CA . VAL A 1 132 ? 10.981 7.369 -19.929 1.00 81.31 132 VAL A CA 1
ATOM 1042 C C . VAL A 1 132 ? 10.860 7.324 -18.395 1.00 81.31 132 VAL A C 1
ATOM 1044 O O . VAL A 1 132 ? 11.159 6.290 -17.798 1.00 81.31 132 VAL A O 1
ATOM 1047 N N . VAL A 1 133 ? 10.435 8.417 -17.744 1.00 81.19 133 VAL A N 1
ATOM 1048 C CA . VAL A 1 133 ? 10.300 8.515 -16.274 1.00 81.19 133 VAL A CA 1
ATOM 1049 C C . VAL A 1 133 ? 8.882 8.198 -15.784 1.00 81.19 133 VAL A C 1
ATOM 1051 O O . VAL A 1 133 ? 8.722 7.690 -14.673 1.00 81.19 133 VAL A O 1
ATOM 1054 N N . ASP A 1 134 ? 7.846 8.460 -16.588 1.00 82.38 134 ASP A N 1
ATOM 1055 C CA . ASP A 1 134 ? 6.451 8.231 -16.181 1.00 82.38 134 ASP A CA 1
ATOM 1056 C C . ASP A 1 134 ? 6.140 6.736 -16.008 1.00 82.38 134 ASP A C 1
ATOM 1058 O O . ASP A 1 134 ? 5.631 6.318 -14.963 1.00 82.38 134 ASP A O 1
ATOM 1062 N N . TYR A 1 135 ? 6.501 5.922 -17.002 1.00 79.62 135 TYR A N 1
ATOM 1063 C CA . TYR A 1 135 ? 6.269 4.477 -17.035 1.00 79.62 135 TYR A CA 1
ATOM 1064 C C . TYR A 1 135 ? 7.412 3.743 -17.736 1.00 79.62 135 TYR A C 1
ATOM 1066 O O . TYR A 1 135 ? 8.068 4.286 -18.626 1.00 79.62 135 TYR A O 1
ATOM 1074 N N . LEU A 1 136 ? 7.601 2.463 -17.400 1.00 75.88 136 LEU A N 1
ATOM 1075 C CA . LEU A 1 136 ? 8.593 1.618 -18.059 1.00 75.88 136 LEU A CA 1
ATOM 1076 C C . LEU A 1 136 ? 8.131 1.200 -19.468 1.00 75.88 136 LEU A C 1
ATOM 1078 O O . LEU A 1 136 ? 7.575 0.124 -19.685 1.00 75.88 136 LEU A O 1
ATOM 1082 N N . SER A 1 137 ? 8.374 2.077 -20.443 1.00 79.62 137 SER A N 1
ATOM 1083 C CA . SER A 1 137 ? 8.079 1.853 -21.859 1.00 79.62 137 SER A CA 1
ATOM 1084 C C . SER A 1 137 ? 9.317 1.403 -22.628 1.00 79.62 137 SER A C 1
ATOM 1086 O O . SER A 1 137 ? 10.291 2.138 -22.784 1.00 79.62 137 SER A O 1
ATOM 1088 N N . ILE A 1 138 ? 9.250 0.199 -23.193 1.00 72.75 138 ILE A N 1
ATOM 1089 C CA . ILE A 1 138 ? 10.328 -0.325 -24.036 1.00 72.75 138 ILE A CA 1
ATOM 1090 C C . ILE A 1 138 ? 10.201 0.176 -25.492 1.00 72.75 138 ILE A C 1
ATOM 1092 O O . ILE A 1 138 ? 11.210 0.209 -26.194 1.00 72.75 138 ILE A O 1
ATOM 1096 N N . LYS A 1 139 ? 9.010 0.619 -25.958 1.00 77.12 139 LYS A N 1
ATOM 1097 C CA . LYS A 1 139 ? 8.918 1.328 -27.255 1.00 77.12 139 LYS A CA 1
ATOM 1098 C C . LYS A 1 139 ? 9.689 2.651 -27.183 1.00 77.12 139 LYS A C 1
ATOM 1100 O O . LYS A 1 139 ? 10.492 2.910 -28.071 1.00 77.12 139 LYS A O 1
ATOM 1105 N N . LEU A 1 140 ? 9.471 3.454 -26.132 1.00 82.75 140 LEU A N 1
ATOM 1106 C CA . LEU A 1 140 ? 10.122 4.757 -25.965 1.00 82.75 140 LEU A CA 1
ATOM 1107 C C . LEU A 1 140 ? 11.641 4.616 -25.874 1.00 82.75 140 LEU A C 1
ATOM 1109 O O . LEU A 1 140 ? 12.339 5.306 -26.606 1.00 82.75 140 LEU A O 1
ATOM 1113 N N . TRP A 1 141 ? 12.160 3.678 -25.073 1.00 80.75 141 TRP A N 1
ATOM 1114 C CA . TRP A 1 141 ? 13.607 3.428 -25.008 1.00 80.75 141 TRP A CA 1
ATOM 1115 C C . TRP A 1 141 ? 14.211 2.986 -26.347 1.00 80.75 141 TRP A C 1
ATOM 1117 O O . TRP A 1 141 ? 15.284 3.461 -26.704 1.00 80.75 141 TRP A O 1
ATOM 1127 N N . HIS A 1 142 ? 13.531 2.126 -27.112 1.00 77.44 142 HIS A N 1
ATOM 1128 C CA . HIS A 1 142 ? 13.991 1.770 -28.457 1.00 77.44 142 HIS A CA 1
ATOM 1129 C C . HIS A 1 142 ? 13.986 2.986 -29.394 1.00 77.44 142 HIS A C 1
ATOM 1131 O O . HIS A 1 142 ? 15.004 3.291 -30.001 1.00 77.44 142 HIS A O 1
ATOM 1137 N N . SER A 1 143 ? 12.863 3.706 -29.465 1.00 82.69 143 SER A N 1
ATOM 1138 C CA . SER A 1 143 ? 12.696 4.896 -30.309 1.00 82.69 143 SER A CA 1
ATOM 1139 C C . SER A 1 143 ? 13.719 5.987 -29.974 1.00 82.69 143 SER A C 1
ATOM 1141 O O . SER A 1 143 ? 14.266 6.614 -30.877 1.00 82.69 143 SER A O 1
ATOM 1143 N N . PHE A 1 144 ? 14.045 6.158 -28.689 1.00 85.94 144 PHE A N 1
ATOM 1144 C CA . PHE A 1 144 ? 15.070 7.087 -28.223 1.00 85.94 144 PHE A CA 1
ATOM 1145 C C . PHE A 1 144 ? 16.462 6.686 -28.719 1.00 85.94 144 PHE A C 1
ATOM 1147 O O . PHE A 1 144 ? 17.155 7.511 -29.306 1.00 85.94 144 PHE A O 1
ATOM 1154 N N . LEU A 1 145 ? 16.866 5.422 -28.544 1.00 81.50 145 LEU A N 1
ATOM 1155 C CA . LEU A 1 145 ? 18.175 4.960 -29.012 1.00 81.50 145 LEU A CA 1
ATOM 1156 C C . LEU A 1 145 ? 18.283 4.970 -30.543 1.00 81.50 145 LEU A C 1
ATOM 1158 O O . LEU A 1 145 ? 19.320 5.378 -31.054 1.00 81.50 145 LEU A O 1
ATOM 1162 N N . SER A 1 146 ? 17.224 4.607 -31.276 1.00 83.44 146 SER A N 1
ATOM 1163 C CA . SER A 1 146 ? 17.185 4.738 -32.741 1.00 83.44 146 SER A CA 1
ATOM 1164 C C . SER A 1 146 ? 17.313 6.196 -33.191 1.00 83.44 146 SER A C 1
ATOM 1166 O O . SER A 1 146 ? 18.052 6.477 -34.126 1.00 83.44 146 SER A O 1
ATOM 1168 N N . TYR A 1 147 ? 16.644 7.132 -32.510 1.00 86.56 147 TYR A N 1
ATOM 1169 C CA . TYR A 1 147 ? 16.767 8.563 -32.793 1.00 86.56 147 TYR A CA 1
ATOM 1170 C C . TYR A 1 147 ? 18.204 9.062 -32.579 1.00 86.56 147 TYR A C 1
ATOM 1172 O O . TYR A 1 147 ? 18.788 9.650 -33.483 1.00 86.56 147 TYR A O 1
ATOM 1180 N N . LEU A 1 148 ? 18.809 8.766 -31.423 1.00 85.00 148 LEU A N 1
ATOM 1181 C CA . LEU A 1 148 ? 20.187 9.174 -31.113 1.00 85.00 148 LEU A CA 1
ATOM 1182 C C . LEU A 1 148 ? 21.231 8.507 -32.024 1.00 85.00 148 LEU A C 1
ATOM 1184 O O . LEU A 1 148 ? 22.261 9.112 -32.306 1.00 85.00 148 LEU A O 1
ATOM 1188 N N . TYR A 1 149 ? 20.970 7.278 -32.481 1.00 81.62 149 TYR A N 1
ATOM 1189 C CA . TYR A 1 149 ? 21.797 6.586 -33.466 1.00 81.62 149 TYR A CA 1
ATOM 1190 C C . TYR A 1 149 ? 21.730 7.281 -34.836 1.00 81.62 149 TYR A C 1
ATOM 1192 O O . TYR A 1 149 ? 22.772 7.639 -35.379 1.00 81.62 149 TYR A O 1
ATOM 1200 N N . ASN A 1 150 ? 20.525 7.545 -35.358 1.00 83.19 150 ASN A N 1
ATOM 1201 C CA . ASN A 1 150 ? 20.346 8.216 -36.650 1.00 83.19 150 ASN A CA 1
ATOM 1202 C C . ASN A 1 150 ? 20.977 9.619 -36.650 1.00 83.19 150 ASN A C 1
ATOM 1204 O O . ASN A 1 150 ? 21.689 9.975 -37.581 1.00 83.19 150 ASN A O 1
ATOM 1208 N N . GLU A 1 151 ? 20.770 10.395 -35.582 1.00 84.38 151 GLU A N 1
ATOM 1209 C CA . GLU A 1 151 ? 21.380 11.721 -35.392 1.00 84.38 151 GLU A CA 1
ATOM 1210 C C . GLU A 1 151 ? 22.916 11.669 -35.374 1.00 84.38 151 GLU A C 1
ATOM 1212 O O . GLU A 1 151 ? 23.580 12.596 -35.838 1.00 84.38 151 GLU A O 1
ATOM 1217 N N . TYR A 1 152 ? 23.500 10.588 -34.853 1.00 82.06 152 TYR A N 1
ATOM 1218 C CA . TYR A 1 152 ? 24.945 10.376 -34.868 1.00 82.06 152 TYR A CA 1
ATOM 1219 C C . TYR A 1 152 ? 25.457 9.970 -36.256 1.00 82.06 152 TYR A C 1
ATOM 1221 O O . TYR A 1 152 ? 26.493 10.474 -36.682 1.00 82.06 152 TYR A O 1
ATOM 1229 N N . GLU A 1 153 ? 24.724 9.125 -36.988 1.00 79.75 153 GLU A N 1
ATOM 1230 C CA . GLU A 1 153 ? 25.065 8.758 -38.369 1.00 79.75 153 GLU A CA 1
ATOM 1231 C C . GLU A 1 153 ? 24.973 9.971 -39.317 1.00 79.75 153 GLU A C 1
ATOM 1233 O O . GLU A 1 153 ? 25.912 10.229 -40.067 1.00 79.75 153 GLU A O 1
ATOM 1238 N N . GLU A 1 154 ? 23.921 10.794 -39.207 1.00 78.69 154 GLU A N 1
ATOM 1239 C CA . GLU A 1 154 ? 23.774 12.057 -39.955 1.00 78.69 154 GLU A CA 1
ATOM 1240 C C . GLU A 1 154 ? 24.899 13.069 -39.660 1.00 78.69 154 GLU A C 1
ATOM 1242 O O . GLU A 1 154 ? 25.311 13.824 -40.545 1.00 78.69 154 GLU A O 1
ATOM 1247 N N . THR A 1 155 ? 25.417 13.105 -38.425 1.00 74.19 155 THR A N 1
ATOM 1248 C CA . THR A 1 155 ? 26.412 14.109 -37.998 1.00 74.19 155 THR A CA 1
ATOM 1249 C C . THR A 1 155 ? 27.867 13.632 -38.036 1.00 74.19 155 THR A C 1
ATOM 1251 O O . THR A 1 155 ? 28.761 14.414 -37.713 1.00 74.19 155 THR A O 1
ATOM 1254 N N . LEU A 1 156 ? 28.143 12.395 -38.468 1.00 71.31 156 LEU A N 1
ATOM 1255 C CA . LEU A 1 156 ? 29.509 11.853 -38.565 1.00 71.31 156 LEU A CA 1
ATOM 1256 C C . LEU A 1 156 ? 30.378 12.557 -39.625 1.00 71.31 156 LEU A C 1
ATOM 1258 O O . LEU A 1 156 ? 31.556 12.798 -39.366 1.00 71.31 156 LEU A O 1
ATOM 1262 N N . ASP A 1 157 ? 29.791 12.928 -40.768 1.00 66.44 157 ASP A N 1
ATOM 1263 C CA . ASP A 1 157 ? 30.454 13.668 -41.863 1.00 66.44 157 ASP A CA 1
ATOM 1264 C C . ASP A 1 157 ? 30.190 15.196 -41.818 1.00 66.44 157 ASP A C 1
ATOM 1266 O O . ASP A 1 157 ? 30.631 15.941 -42.698 1.00 66.44 157 ASP A O 1
ATOM 1270 N N . SER A 1 158 ? 29.453 15.678 -40.809 1.00 71.12 158 SER A N 1
ATOM 1271 C CA . SER A 1 158 ? 29.049 17.089 -40.663 1.00 71.12 158 SER A CA 1
ATOM 1272 C C . SER A 1 158 ? 30.121 17.959 -39.985 1.00 71.12 158 SER A C 1
ATOM 1274 O O . SER A 1 158 ? 31.166 17.474 -39.545 1.00 71.12 158 SER A O 1
ATOM 1276 N N . ALA A 1 159 ? 29.893 19.276 -39.886 1.00 69.25 159 ALA A N 1
ATOM 1277 C CA . ALA A 1 159 ? 30.828 20.152 -39.183 1.00 69.25 159 ALA A CA 1
ATOM 1278 C C . ALA A 1 159 ? 30.802 19.893 -37.656 1.00 69.25 159 ALA A C 1
ATOM 1280 O O . ALA A 1 159 ? 29.755 19.539 -37.109 1.00 69.25 159 ALA A O 1
ATOM 1281 N N . PRO A 1 160 ? 31.905 20.142 -36.917 1.00 65.00 160 PRO A N 1
ATOM 1282 C CA . PRO A 1 160 ? 31.942 19.946 -35.460 1.00 65.00 160 PRO A CA 1
ATOM 1283 C C . PRO A 1 160 ? 30.947 20.799 -34.655 1.00 65.00 160 PRO A C 1
ATOM 1285 O O . PRO A 1 160 ? 30.747 20.546 -33.471 1.00 65.00 160 PRO A O 1
ATOM 1288 N N . GLU A 1 161 ? 30.349 21.822 -35.271 1.00 62.53 161 GLU A N 1
ATOM 1289 C CA . GLU A 1 161 ? 29.302 22.659 -34.670 1.00 62.53 161 GLU A CA 1
ATOM 1290 C C . GLU A 1 161 ? 27.908 21.998 -34.764 1.00 62.53 161 GLU A C 1
ATOM 1292 O O . GLU A 1 161 ? 27.075 22.201 -33.877 1.00 62.53 161 GLU A O 1
ATOM 1297 N N . ASP A 1 162 ? 27.689 21.145 -35.775 1.00 64.38 162 ASP A N 1
ATOM 1298 C CA . ASP A 1 162 ? 26.456 20.373 -35.988 1.00 64.38 162 ASP A CA 1
ATOM 1299 C C . ASP A 1 162 ? 26.432 19.068 -35.174 1.00 64.38 162 ASP A C 1
ATOM 1301 O O . ASP A 1 162 ? 25.357 18.592 -34.795 1.00 64.38 162 ASP A O 1
ATOM 1305 N N . GLN A 1 163 ? 27.607 18.492 -34.870 1.00 71.06 163 GLN A N 1
ATOM 1306 C CA . GLN A 1 163 ? 27.751 17.261 -34.081 1.00 71.06 163 GLN A CA 1
ATOM 1307 C C . GLN A 1 163 ? 27.389 17.497 -32.605 1.00 71.06 163 GLN A C 1
ATOM 1309 O O . GLN A 1 163 ? 28.230 17.659 -31.719 1.00 71.06 163 GLN A O 1
ATOM 1314 N N . TRP A 1 164 ? 26.087 17.527 -32.330 1.00 79.12 164 TRP A N 1
ATOM 1315 C CA . TRP A 1 164 ? 25.542 17.899 -31.029 1.00 79.12 164 TRP A CA 1
ATOM 1316 C C . TRP A 1 164 ? 25.602 16.790 -29.968 1.00 79.12 164 TRP A C 1
ATOM 1318 O O . TRP A 1 164 ? 25.363 17.081 -28.791 1.00 79.12 164 TRP A O 1
ATOM 1328 N N . ILE A 1 165 ? 25.921 15.555 -30.369 1.00 80.25 165 ILE A N 1
ATOM 1329 C CA . ILE A 1 165 ? 25.925 14.337 -29.552 1.00 80.25 165 ILE A CA 1
ATOM 1330 C C . ILE A 1 165 ? 27.245 13.561 -29.706 1.00 80.25 165 ILE A C 1
ATOM 1332 O O . ILE A 1 165 ? 27.786 13.460 -30.804 1.00 80.25 165 ILE A O 1
ATOM 1336 N N . SER A 1 166 ? 27.767 12.996 -28.607 1.00 82.31 166 SER A N 1
ATOM 1337 C CA . SER A 1 166 ? 28.988 12.172 -28.618 1.00 82.31 166 SER A CA 1
ATOM 1338 C C . SER A 1 166 ? 28.702 10.678 -28.432 1.00 82.31 166 SER A C 1
ATOM 1340 O O . SER A 1 166 ? 27.684 10.275 -27.860 1.00 82.31 166 SER A O 1
ATOM 1342 N N . MET A 1 167 ? 29.659 9.849 -28.854 1.00 79.12 167 MET A N 1
ATOM 1343 C CA . MET A 1 167 ? 29.620 8.392 -28.707 1.00 79.12 167 MET A CA 1
ATOM 1344 C C . MET A 1 167 ? 29.495 7.957 -27.229 1.00 79.12 167 MET A C 1
ATOM 1346 O O . MET A 1 167 ? 28.851 6.956 -26.919 1.00 79.12 167 MET A O 1
ATOM 1350 N N . GLU A 1 168 ? 30.071 8.718 -26.296 1.00 80.69 168 GLU A N 1
ATOM 1351 C CA . GLU A 1 168 ? 29.972 8.509 -24.844 1.00 80.69 168 GLU A CA 1
ATOM 1352 C C . GLU A 1 168 ? 28.568 8.819 -24.319 1.00 80.69 168 GLU A C 1
ATOM 1354 O O . GLU A 1 168 ? 28.066 8.079 -23.477 1.00 80.69 168 GLU A O 1
ATOM 1359 N N . ALA A 1 169 ? 27.915 9.867 -24.832 1.00 79.06 169 ALA A N 1
ATOM 1360 C CA . ALA A 1 169 ? 26.548 10.213 -24.447 1.00 79.06 169 ALA A CA 1
ATOM 1361 C C . ALA A 1 169 ? 25.553 9.125 -24.886 1.00 79.06 169 ALA A C 1
ATOM 1363 O O . ALA A 1 169 ? 24.701 8.714 -24.098 1.00 79.06 169 ALA A O 1
ATOM 1364 N N . ILE A 1 170 ? 25.711 8.592 -26.104 1.00 79.06 170 ILE A N 1
ATOM 1365 C CA . ILE A 1 170 ? 24.906 7.468 -26.614 1.00 79.06 170 ILE A CA 1
ATOM 1366 C C . ILE A 1 170 ? 25.113 6.222 -25.744 1.00 79.06 170 ILE A C 1
ATOM 1368 O O . ILE A 1 170 ? 24.146 5.536 -25.417 1.00 79.06 170 ILE A O 1
ATOM 1372 N N . ARG A 1 171 ? 26.349 5.954 -25.303 1.00 79.50 171 ARG A N 1
ATOM 1373 C CA . ARG A 1 171 ? 26.670 4.850 -24.381 1.00 79.50 171 ARG A CA 1
ATOM 1374 C C . ARG A 1 171 ? 26.074 5.045 -22.987 1.00 79.50 171 ARG A C 1
ATOM 1376 O O . ARG A 1 171 ? 25.461 4.113 -22.480 1.00 79.50 171 ARG A O 1
ATOM 1383 N N . GLU A 1 172 ? 26.176 6.233 -22.384 1.00 77.81 172 GLU A N 1
ATOM 1384 C CA . GLU A 1 172 ? 25.567 6.507 -21.070 1.00 77.81 172 GLU A CA 1
ATOM 1385 C C . GLU A 1 172 ? 24.032 6.393 -21.128 1.00 77.81 172 GLU A C 1
ATOM 1387 O O . GLU A 1 172 ? 23.432 5.793 -20.236 1.00 77.81 172 GLU A O 1
ATOM 1392 N N . ILE A 1 173 ? 23.392 6.872 -22.200 1.00 74.75 173 ILE A N 1
ATOM 1393 C CA . ILE A 1 173 ? 21.940 6.730 -22.402 1.00 74.75 173 ILE A CA 1
ATOM 1394 C C . ILE A 1 173 ? 21.555 5.269 -22.707 1.00 74.75 173 ILE A C 1
ATOM 1396 O O . ILE A 1 173 ? 20.529 4.797 -22.217 1.00 74.75 173 ILE A O 1
ATOM 1400 N N . SER A 1 174 ? 22.385 4.518 -23.437 1.00 71.44 174 SER A N 1
ATOM 1401 C CA . SER A 1 174 ? 22.176 3.080 -23.679 1.00 71.44 174 SER A CA 1
ATOM 1402 C C . SER A 1 174 ? 22.289 2.262 -22.395 1.00 71.44 174 SER A C 1
ATOM 1404 O O . SER A 1 174 ? 21.425 1.430 -22.127 1.00 71.44 174 SER A O 1
ATOM 1406 N N . ASP A 1 175 ? 23.288 2.531 -21.551 1.00 69.12 175 ASP A N 1
ATOM 1407 C CA . ASP A 1 175 ? 23.420 1.897 -20.238 1.00 69.12 175 ASP A CA 1
ATOM 1408 C C . ASP A 1 175 ? 22.250 2.291 -19.312 1.00 69.12 175 ASP A C 1
ATOM 1410 O O . ASP A 1 175 ? 21.731 1.435 -18.594 1.00 69.12 175 ASP A O 1
ATOM 1414 N N . GLN A 1 176 ? 21.758 3.538 -19.341 1.00 71.00 176 GLN A N 1
ATOM 1415 C CA . GLN A 1 176 ? 20.532 3.932 -18.622 1.00 71.00 176 GLN A CA 1
ATOM 1416 C C . GLN A 1 176 ? 19.300 3.156 -19.119 1.00 71.00 176 GLN A C 1
ATOM 1418 O O . GLN A 1 176 ? 18.576 2.567 -18.312 1.00 71.00 176 GLN A O 1
ATOM 1423 N N . GLY A 1 177 ? 19.091 3.097 -20.437 1.00 63.38 177 GLY A N 1
ATOM 1424 C CA . GLY A 1 177 ? 17.974 2.383 -21.056 1.00 63.38 177 GLY A CA 1
ATOM 1425 C C . GLY A 1 177 ? 18.021 0.878 -20.821 1.00 63.38 177 GLY A C 1
ATOM 1426 O O . GLY A 1 177 ? 16.986 0.255 -20.579 1.00 63.38 177 GLY A O 1
ATOM 1427 N N . LEU A 1 178 ? 19.214 0.286 -20.794 1.00 65.81 178 LEU A N 1
ATOM 1428 C CA . LEU A 1 178 ? 19.423 -1.097 -20.379 1.00 65.81 178 LEU A CA 1
ATOM 1429 C C . LEU A 1 178 ? 19.072 -1.295 -18.903 1.00 65.81 178 LEU A C 1
ATOM 1431 O O . LEU A 1 178 ? 18.240 -2.146 -18.605 1.00 65.81 178 LEU A O 1
ATOM 1435 N N . ASN A 1 179 ? 19.628 -0.496 -17.988 1.00 64.12 179 ASN A N 1
ATOM 1436 C CA . ASN A 1 179 ? 19.330 -0.604 -16.554 1.00 64.12 179 ASN A CA 1
ATOM 1437 C C . ASN A 1 179 ? 17.825 -0.449 -16.247 1.00 64.12 179 ASN A C 1
ATOM 1439 O O . ASN A 1 179 ? 17.326 -1.083 -15.319 1.00 64.12 179 ASN A O 1
ATOM 1443 N N . ALA A 1 180 ? 17.093 0.349 -17.033 1.00 61.38 180 ALA A N 1
ATOM 1444 C CA . ALA A 1 180 ? 15.638 0.470 -16.937 1.00 61.38 180 ALA A CA 1
ATOM 1445 C C . ALA A 1 180 ? 14.890 -0.739 -17.540 1.00 61.38 180 ALA A C 1
ATOM 1447 O O . ALA A 1 180 ? 13.995 -1.296 -16.907 1.00 61.38 180 ALA A O 1
ATOM 1448 N N . THR A 1 181 ? 15.235 -1.159 -18.763 1.00 55.31 181 THR A N 1
ATOM 1449 C CA . THR A 1 181 ? 14.459 -2.154 -19.540 1.00 55.31 181 THR A CA 1
ATOM 1450 C C . THR A 1 181 ? 14.862 -3.613 -19.317 1.00 55.31 181 THR A C 1
ATOM 1452 O O . THR A 1 181 ? 14.177 -4.514 -19.803 1.00 55.31 181 THR A O 1
ATOM 1455 N N . GLN A 1 182 ? 15.915 -3.874 -18.538 1.00 51.44 182 GLN A N 1
ATOM 1456 C CA . GLN A 1 182 ? 16.418 -5.212 -18.196 1.00 51.44 182 GLN A CA 1
ATOM 1457 C C . GLN A 1 182 ? 15.453 -6.102 -17.381 1.00 51.44 182 GLN A C 1
ATOM 1459 O O . GLN A 1 182 ? 15.890 -7.189 -16.994 1.00 51.44 182 GLN A O 1
ATOM 1464 N N . LEU A 1 183 ? 14.199 -5.676 -17.105 1.00 47.09 183 LEU A N 1
ATOM 1465 C CA . LEU A 1 183 ? 13.242 -6.391 -16.234 1.00 47.09 183 LEU A CA 1
ATOM 1466 C C . LEU A 1 183 ? 11.732 -6.520 -16.709 1.00 47.09 183 LEU A C 1
ATOM 1468 O O . LEU A 1 183 ? 10.821 -6.401 -15.894 1.00 47.09 183 LEU A O 1
ATOM 1472 N N . HIS A 1 184 ? 11.425 -6.853 -17.986 1.00 38.91 184 HIS A N 1
ATOM 1473 C CA . HIS A 1 184 ? 10.127 -7.360 -18.552 1.00 38.91 184 HIS A CA 1
ATOM 1474 C C . HIS A 1 184 ? 10.167 -8.753 -19.267 1.00 38.91 184 HIS A C 1
ATOM 1476 O O . HIS A 1 184 ? 10.561 -8.797 -20.422 1.00 38.91 184 HIS A O 1
ATOM 1482 N N . PHE A 1 185 ? 9.695 -9.881 -18.711 1.00 39.78 185 PHE A N 1
ATOM 1483 C CA . PHE A 1 185 ? 9.717 -11.236 -19.321 1.00 39.78 185 PHE A CA 1
ATOM 1484 C C . PHE A 1 185 ? 8.309 -11.834 -19.438 1.00 39.78 185 PHE A C 1
ATOM 1486 O O . PHE A 1 185 ? 7.400 -11.417 -18.732 1.00 39.78 185 PHE A O 1
ATOM 1493 N N . THR A 1 186 ? 8.183 -12.821 -20.321 1.00 25.38 186 THR A N 1
ATOM 1494 C CA . THR A 1 186 ? 7.073 -13.768 -20.495 1.00 25.38 186 THR A CA 1
ATOM 1495 C C . THR A 1 186 ? 7.669 -15.069 -21.084 1.00 25.38 186 THR A C 1
ATOM 1497 O O . THR A 1 186 ? 8.616 -14.971 -21.861 1.00 25.38 186 THR A O 1
ATOM 1500 N N . GLU A 1 187 ? 7.170 -16.245 -20.670 1.00 24.30 187 GLU A N 1
ATOM 1501 C CA . GLU A 1 187 ? 7.444 -17.644 -21.129 1.00 24.30 187 GLU A CA 1
ATOM 1502 C C . GLU A 1 187 ? 8.879 -18.186 -21.464 1.00 24.30 187 GLU A C 1
ATOM 1504 O O . GLU A 1 187 ? 9.702 -17.538 -22.094 1.00 24.30 187 GLU A O 1
ATOM 1509 N N . VAL A 1 188 ? 9.116 -19.463 -21.094 1.00 26.70 188 VAL A N 1
ATOM 1510 C CA . VAL A 1 188 ? 10.209 -20.454 -21.366 1.00 26.70 188 VAL A CA 1
ATOM 1511 C C . VAL A 1 188 ? 11.615 -20.416 -20.698 1.00 26.70 188 VAL A C 1
ATOM 1513 O O . VAL A 1 188 ? 12.626 -20.538 -21.371 1.00 26.70 188 VAL A O 1
ATOM 1516 N N . PHE A 1 189 ? 11.689 -20.384 -19.352 1.00 26.75 189 PHE A N 1
ATOM 1517 C CA . PHE A 1 189 ? 12.526 -21.243 -18.431 1.00 26.75 189 PHE A CA 1
ATOM 1518 C C . PHE A 1 189 ? 14.117 -21.405 -18.496 1.00 26.75 189 PHE A C 1
ATOM 1520 O O . PHE A 1 189 ? 14.495 -21.952 -19.518 1.00 26.75 189 PHE A O 1
ATOM 1527 N N . HIS A 1 190 ? 15.001 -20.950 -17.499 1.00 27.55 190 HIS A N 1
ATOM 1528 C CA . HIS A 1 190 ? 16.521 -21.136 -17.162 1.00 27.55 190 HIS A CA 1
ATOM 1529 C C . HIS A 1 190 ? 17.353 -20.146 -16.047 1.00 27.55 190 HIS A C 1
ATOM 1531 O O . HIS A 1 190 ? 17.064 -18.969 -16.074 1.00 27.55 190 HIS A O 1
ATOM 1537 N N . HIS A 1 191 ? 18.299 -20.507 -15.023 1.00 28.62 191 HIS A N 1
ATOM 1538 C CA . HIS A 1 191 ? 19.056 -20.088 -13.625 1.00 28.62 191 HIS A CA 1
ATOM 1539 C C . HIS A 1 191 ? 20.406 -20.957 -13.356 1.00 28.62 191 HIS A C 1
ATOM 1541 O O . HIS A 1 191 ? 20.577 -22.004 -13.927 1.00 28.62 191 HIS A O 1
ATOM 1547 N N . ASN A 1 192 ? 21.306 -20.956 -12.342 1.00 31.61 192 ASN A N 1
ATOM 1548 C CA . ASN A 1 192 ? 21.561 -20.213 -11.098 1.00 31.61 192 ASN A CA 1
ATOM 1549 C C . ASN A 1 192 ? 23.053 -20.146 -10.776 1.00 31.61 192 ASN A C 1
ATOM 1551 O O . ASN A 1 192 ? 23.741 -21.159 -10.853 1.00 31.61 192 ASN A O 1
ATOM 1555 N N . ARG A 1 193 ? 23.464 -18.979 -10.280 1.00 30.77 193 ARG A N 1
ATOM 1556 C CA . ARG A 1 193 ? 24.508 -18.725 -9.273 1.00 30.77 193 ARG A CA 1
ATOM 1557 C C . ARG A 1 193 ? 25.444 -19.878 -8.892 1.00 30.77 193 ARG A C 1
ATOM 1559 O O . ARG A 1 193 ? 25.020 -20.907 -8.364 1.00 30.77 193 ARG A O 1
ATOM 1566 N N . CYS A 1 194 ? 26.714 -19.506 -8.767 1.00 25.69 194 CYS A N 1
ATOM 1567 C CA . CYS A 1 194 ? 27.415 -19.792 -7.519 1.00 25.69 194 CYS A CA 1
ATOM 1568 C C . CYS A 1 194 ? 28.046 -18.519 -6.924 1.00 25.69 194 CYS A C 1
ATOM 1570 O O . CYS A 1 194 ? 28.177 -17.501 -7.598 1.00 25.69 194 CYS A O 1
ATOM 1572 N N . SER A 1 195 ? 28.359 -18.610 -5.633 1.00 25.61 195 SER A N 1
ATOM 1573 C CA . SER A 1 195 ? 29.073 -17.686 -4.738 1.00 25.61 195 SER A CA 1
ATOM 1574 C C . SER A 1 195 ? 30.069 -16.717 -5.406 1.00 25.61 195 SER A C 1
ATOM 1576 O O . SER A 1 195 ? 30.864 -17.139 -6.235 1.00 25.61 195 SER A O 1
ATOM 1578 N N . ARG A 1 196 ? 30.056 -15.404 -5.122 1.00 32.09 196 ARG A N 1
ATOM 1579 C CA . ARG A 1 196 ? 30.260 -14.708 -3.821 1.00 32.09 196 ARG A CA 1
ATOM 1580 C C . ARG A 1 196 ? 31.738 -14.655 -3.394 1.00 32.09 196 ARG A C 1
ATOM 1582 O O . ARG A 1 196 ? 32.175 -15.523 -2.649 1.00 32.09 196 ARG A O 1
ATOM 1589 N N . ASP A 1 197 ? 32.443 -13.613 -3.854 1.00 25.23 197 ASP A N 1
ATOM 1590 C CA . ASP A 1 197 ? 33.238 -12.674 -3.024 1.00 25.23 197 ASP A CA 1
ATOM 1591 C C . ASP A 1 197 ? 33.901 -11.568 -3.895 1.00 25.23 197 ASP A C 1
ATOM 1593 O O . ASP A 1 197 ? 35.116 -11.533 -4.057 1.00 25.23 197 ASP A O 1
ATOM 1597 N N . GLN A 1 198 ? 33.092 -10.665 -4.480 1.00 23.45 198 GLN A N 1
ATOM 1598 C CA . GLN A 1 198 ? 33.489 -9.347 -5.041 1.00 23.45 198 GLN A CA 1
ATOM 1599 C C . GLN A 1 198 ? 32.235 -8.557 -5.488 1.00 23.45 198 GLN A C 1
ATOM 1601 O O . GLN A 1 198 ? 31.432 -9.078 -6.256 1.00 23.45 198 GLN A O 1
ATOM 1606 N N . ILE A 1 199 ? 32.041 -7.331 -4.977 1.00 28.52 199 ILE A N 1
ATOM 1607 C CA . ILE A 1 199 ? 30.873 -6.427 -5.158 1.00 28.52 199 ILE A CA 1
ATOM 1608 C C . ILE A 1 199 ? 31.372 -4.978 -4.879 1.00 28.52 199 ILE A C 1
ATOM 1610 O O . ILE A 1 199 ? 32.205 -4.867 -3.975 1.00 28.52 199 ILE A O 1
ATOM 1614 N N . PRO A 1 200 ? 30.912 -3.874 -5.535 1.00 31.06 200 PRO A N 1
ATOM 1615 C CA . PRO A 1 200 ? 29.773 -3.719 -6.456 1.00 31.06 200 PRO A CA 1
ATOM 1616 C C . PRO A 1 200 ? 30.101 -2.972 -7.778 1.00 31.06 200 PRO A C 1
ATOM 1618 O O . PRO A 1 200 ? 30.129 -1.743 -7.806 1.00 31.06 200 PRO A O 1
ATOM 1621 N N . VAL A 1 201 ? 30.208 -3.678 -8.905 1.00 26.86 201 VAL A N 1
ATOM 1622 C CA . VAL A 1 201 ? 29.968 -3.096 -10.244 1.00 26.86 201 VAL A CA 1
ATOM 1623 C C . VAL A 1 201 ? 29.298 -4.173 -11.107 1.00 26.86 201 VAL A C 1
ATOM 1625 O O . VAL A 1 201 ? 29.688 -5.333 -11.023 1.00 26.86 201 VAL A O 1
ATOM 1628 N N . LEU A 1 202 ? 28.299 -3.799 -11.919 1.00 28.06 202 LEU A N 1
ATOM 1629 C CA . LEU A 1 202 ? 27.681 -4.634 -12.968 1.00 28.06 202 LEU A CA 1
ATOM 1630 C C . LEU A 1 202 ? 27.200 -6.037 -12.528 1.00 28.06 202 LEU A C 1
ATOM 1632 O O . LEU A 1 202 ? 27.802 -7.054 -12.857 1.00 28.06 202 LEU A O 1
ATOM 1636 N N . ASN A 1 203 ? 26.045 -6.092 -11.858 1.00 27.58 203 ASN A N 1
ATOM 1637 C CA . ASN A 1 203 ? 25.186 -7.286 -11.824 1.00 27.58 203 ASN A CA 1
ATOM 1638 C C . ASN A 1 203 ? 23.712 -6.875 -11.626 1.00 27.58 203 ASN A C 1
ATOM 1640 O O . ASN A 1 203 ? 23.109 -7.099 -10.579 1.00 27.58 203 ASN A O 1
ATOM 1644 N N . MET A 1 204 ? 23.157 -6.207 -12.639 1.00 31.03 204 MET A N 1
ATOM 1645 C CA . MET A 1 204 ? 21.733 -5.871 -12.733 1.00 31.03 204 MET A CA 1
ATOM 1646 C C . MET A 1 204 ? 21.061 -6.934 -13.601 1.00 31.03 204 MET A C 1
ATOM 1648 O O . MET A 1 204 ? 21.446 -7.106 -14.756 1.00 31.03 204 MET A O 1
ATOM 1652 N N . ALA A 1 205 ? 20.122 -7.705 -13.040 1.00 28.91 205 ALA A N 1
ATOM 1653 C CA . ALA A 1 205 ? 19.589 -8.874 -13.734 1.00 28.91 205 ALA A CA 1
ATOM 1654 C C . ALA A 1 205 ? 18.148 -9.245 -13.363 1.00 28.91 205 ALA A C 1
ATOM 1656 O O . ALA A 1 205 ? 17.886 -9.922 -12.365 1.00 28.91 205 ALA A O 1
ATOM 1657 N N . PHE A 1 206 ? 17.239 -8.945 -14.287 1.00 37.16 206 PHE A N 1
ATOM 1658 C CA . PHE A 1 206 ? 16.507 -9.948 -15.072 1.00 37.16 206 PHE A CA 1
ATOM 1659 C C . PHE A 1 206 ? 15.066 -9.528 -15.279 1.00 37.16 206 PHE A C 1
ATOM 1661 O O . PHE A 1 206 ? 14.428 -9.144 -14.306 1.00 37.16 206 PHE A O 1
ATOM 1668 N N . VAL A 1 207 ? 14.598 -9.742 -16.520 1.00 34.94 207 VAL A N 1
ATOM 1669 C CA . VAL A 1 207 ? 13.256 -10.073 -17.052 1.00 34.94 207 VAL A CA 1
ATOM 1670 C C . VAL A 1 207 ? 13.277 -9.346 -18.449 1.00 34.94 207 VAL A C 1
ATOM 1672 O O . VAL A 1 207 ? 13.598 -8.176 -18.508 1.00 34.94 207 VAL A O 1
ATOM 1675 N N . ALA A 1 208 ? 13.200 -9.978 -19.643 1.00 30.48 208 ALA A N 1
ATOM 1676 C CA . ALA A 1 208 ? 13.361 -9.247 -20.949 1.00 30.48 208 ALA A CA 1
ATOM 1677 C C . ALA A 1 208 ? 12.831 -9.994 -22.208 1.00 30.48 208 ALA A C 1
ATOM 1679 O O . ALA A 1 208 ? 13.541 -10.831 -22.769 1.00 30.48 208 ALA A O 1
ATOM 1680 N N . HIS A 1 209 ? 11.633 -9.661 -22.708 1.00 35.00 209 HIS A N 1
ATOM 1681 C CA . HIS A 1 209 ? 10.948 -10.346 -23.813 1.00 35.00 209 HIS A CA 1
ATOM 1682 C C . HIS A 1 209 ? 10.714 -9.423 -25.023 1.00 35.00 209 HIS A C 1
ATOM 1684 O O . HIS A 1 209 ? 10.278 -8.281 -24.874 1.00 35.00 209 HIS A O 1
ATOM 1690 N N . ARG A 1 210 ? 11.051 -9.929 -26.220 1.00 36.75 210 ARG A N 1
ATOM 1691 C CA . ARG A 1 210 ? 11.107 -9.269 -27.546 1.00 36.75 210 ARG A CA 1
ATOM 1692 C C . ARG A 1 210 ? 11.603 -7.810 -27.543 1.00 36.75 210 ARG A C 1
ATOM 1694 O O . ARG A 1 210 ? 12.768 -7.601 -27.858 1.00 36.75 210 ARG A O 1
ATOM 1701 N N . LYS A 1 211 ? 10.791 -6.827 -27.123 1.00 40.88 211 LYS A N 1
ATOM 1702 C CA . LYS A 1 211 ? 11.158 -5.395 -27.035 1.00 40.88 211 LYS A CA 1
ATOM 1703 C C . LYS A 1 211 ? 12.439 -5.140 -26.216 1.00 40.88 211 LYS A C 1
ATOM 1705 O O . LYS A 1 211 ? 13.286 -4.355 -26.626 1.00 40.88 211 LYS A O 1
ATOM 1710 N N . GLY A 1 212 ? 12.606 -5.813 -25.071 1.00 42.62 212 GLY A N 1
ATOM 1711 C CA . GLY A 1 212 ? 13.800 -5.650 -24.216 1.00 42.62 212 GLY A CA 1
ATOM 1712 C C . GLY A 1 212 ? 15.063 -6.274 -24.819 1.00 42.62 212 GLY A C 1
ATOM 1713 O O . GLY A 1 212 ? 16.181 -5.857 -24.525 1.00 42.62 212 GLY A O 1
ATOM 1714 N N . ALA A 1 213 ? 14.893 -7.252 -25.715 1.00 55.19 213 ALA A N 1
ATOM 1715 C CA . ALA A 1 213 ? 15.970 -7.690 -26.588 1.00 55.19 213 ALA A CA 1
ATOM 1716 C C . ALA A 1 213 ? 16.219 -6.673 -27.713 1.00 55.19 213 ALA A C 1
ATOM 1718 O O . ALA A 1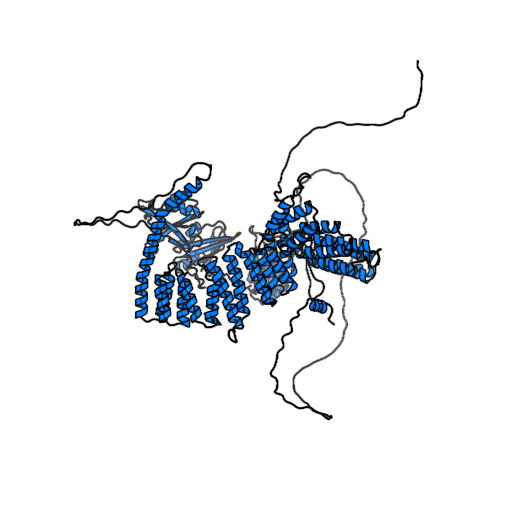 213 ? 17.363 -6.536 -28.107 1.00 55.19 213 ALA A O 1
ATOM 1719 N N . THR A 1 214 ? 15.220 -5.921 -28.194 1.00 64.44 214 THR A N 1
ATOM 1720 C CA . THR A 1 214 ? 15.431 -4.849 -29.186 1.00 64.44 214 THR A CA 1
ATOM 1721 C C . THR A 1 214 ? 16.292 -3.700 -28.647 1.00 64.44 214 THR A C 1
ATOM 1723 O O . THR A 1 214 ? 17.158 -3.233 -29.372 1.00 64.44 214 THR A O 1
ATOM 1726 N N . VAL A 1 215 ? 16.139 -3.289 -27.380 1.00 65.69 215 VAL A N 1
ATOM 1727 C CA . VAL A 1 215 ? 17.030 -2.280 -26.753 1.00 65.69 215 VAL A CA 1
ATOM 1728 C C . VAL A 1 215 ? 18.475 -2.788 -26.663 1.00 65.69 215 VAL A C 1
ATOM 1730 O O . VAL A 1 215 ? 19.407 -2.083 -27.038 1.00 65.69 215 VAL A O 1
ATOM 1733 N N . TRP A 1 216 ? 18.673 -4.039 -26.229 1.00 76.88 216 TRP A N 1
ATOM 1734 C CA . TRP A 1 216 ? 20.009 -4.650 -26.196 1.00 76.88 216 TRP A CA 1
ATOM 1735 C C . TRP A 1 216 ? 20.593 -4.890 -27.596 1.00 76.88 216 TRP A C 1
ATOM 1737 O O . TRP A 1 216 ? 21.785 -4.675 -27.781 1.00 76.88 216 TRP A O 1
ATOM 1747 N N . ARG A 1 217 ? 19.769 -5.278 -28.581 1.00 74.19 217 ARG A N 1
ATOM 1748 C CA . ARG A 1 217 ? 20.172 -5.429 -29.987 1.00 74.19 217 ARG A CA 1
ATOM 1749 C C . ARG A 1 217 ? 20.601 -4.086 -30.567 1.00 74.19 217 ARG A C 1
ATOM 1751 O O . ARG A 1 217 ? 21.734 -4.000 -30.997 1.00 74.19 217 ARG A O 1
ATOM 1758 N N . ALA A 1 218 ? 19.803 -3.023 -30.445 1.00 69.56 218 ALA A N 1
ATOM 1759 C CA . ALA A 1 218 ? 20.181 -1.687 -30.918 1.00 69.56 218 ALA A CA 1
ATOM 1760 C C . ALA A 1 218 ? 21.548 -1.222 -30.370 1.00 69.56 218 ALA A C 1
ATOM 1762 O O . ALA A 1 218 ? 22.384 -0.735 -31.127 1.00 69.56 218 ALA A O 1
ATOM 1763 N N . TYR A 1 219 ? 21.825 -1.445 -29.078 1.00 77.25 219 TYR A N 1
ATOM 1764 C CA . TYR A 1 219 ? 23.131 -1.119 -28.489 1.00 77.25 219 TYR A CA 1
ATOM 1765 C C . TYR A 1 219 ? 24.267 -2.051 -28.944 1.00 77.25 219 TYR A C 1
ATOM 1767 O O . TYR A 1 219 ? 25.369 -1.587 -29.234 1.00 77.25 219 TYR A O 1
ATOM 1775 N N . ARG A 1 220 ? 24.006 -3.362 -29.031 1.00 83.75 220 ARG A N 1
ATOM 1776 C CA . ARG A 1 220 ? 24.939 -4.359 -29.578 1.00 83.75 220 ARG A CA 1
ATOM 1777 C C . ARG A 1 220 ? 25.302 -4.030 -31.023 1.00 83.75 220 ARG A C 1
ATOM 1779 O O . ARG A 1 220 ? 26.469 -4.124 -31.367 1.00 83.75 220 ARG A O 1
ATOM 1786 N N . ASP A 1 221 ? 24.322 -3.657 -31.835 1.00 79.44 221 ASP A N 1
ATOM 1787 C CA . ASP A 1 221 ? 24.456 -3.413 -33.270 1.00 79.44 221 ASP A CA 1
ATOM 1788 C C . ASP A 1 221 ? 25.241 -2.110 -33.511 1.00 79.44 221 ASP A C 1
ATOM 1790 O O . ASP A 1 221 ? 26.174 -2.098 -34.308 1.00 79.44 221 ASP A O 1
ATOM 1794 N N . PHE A 1 222 ? 24.990 -1.062 -32.715 1.00 78.25 222 PHE A N 1
ATOM 1795 C CA . PHE A 1 222 ? 25.828 0.144 -32.656 1.00 78.25 222 PHE A CA 1
ATOM 1796 C C . PHE A 1 222 ? 27.291 -0.161 -32.275 1.00 78.25 222 PHE A C 1
ATOM 1798 O O . PHE A 1 222 ? 28.218 0.230 -32.986 1.00 78.25 222 PHE A O 1
ATOM 1805 N N . GLU A 1 223 ? 27.531 -0.895 -31.182 1.00 82.50 223 GLU A N 1
ATOM 1806 C CA . GLU A 1 223 ? 28.898 -1.241 -30.759 1.00 82.50 223 GLU A CA 1
ATOM 1807 C C . GLU A 1 223 ? 29.574 -2.265 -31.699 1.00 82.50 223 GLU A C 1
ATOM 1809 O O . GLU A 1 223 ? 30.807 -2.301 -31.773 1.00 82.50 223 GLU A O 1
ATOM 1814 N N . ALA A 1 224 ? 28.797 -3.056 -32.451 1.00 82.44 224 ALA A N 1
ATOM 1815 C CA . ALA A 1 224 ? 29.276 -3.949 -33.505 1.00 82.44 224 ALA A CA 1
ATOM 1816 C C . ALA A 1 224 ? 29.737 -3.167 -34.739 1.00 82.44 224 ALA A C 1
ATOM 1818 O O . ALA A 1 224 ? 30.864 -3.378 -35.172 1.00 82.44 224 ALA A O 1
ATOM 1819 N N . LEU A 1 225 ? 28.949 -2.202 -35.234 1.00 81.00 225 LEU A N 1
ATOM 1820 C CA . LEU A 1 225 ? 29.347 -1.307 -36.332 1.00 81.00 225 LEU A CA 1
ATOM 1821 C C . LEU A 1 225 ? 30.661 -0.573 -36.011 1.00 81.00 225 LEU A C 1
ATOM 1823 O O . LEU A 1 225 ? 31.578 -0.534 -36.831 1.00 81.00 225 LEU A O 1
ATOM 1827 N N . ILE A 1 226 ? 30.809 -0.079 -34.775 1.00 80.06 226 ILE A N 1
ATOM 1828 C CA . ILE A 1 226 ? 32.065 0.520 -34.292 1.00 80.06 226 ILE A CA 1
ATOM 1829 C C . ILE A 1 226 ? 33.208 -0.515 -34.263 1.00 80.06 226 ILE A C 1
ATOM 1831 O O . ILE A 1 226 ? 34.353 -0.179 -34.574 1.00 80.06 226 ILE A O 1
ATOM 1835 N N . CYS A 1 227 ? 32.931 -1.774 -33.907 1.00 82.75 227 CYS A N 1
ATOM 1836 C CA . CYS A 1 227 ? 33.942 -2.836 -33.877 1.00 82.75 227 CYS A CA 1
ATOM 1837 C C . CYS A 1 227 ? 34.343 -3.344 -35.273 1.00 82.75 227 CYS A C 1
ATOM 1839 O O . CYS A 1 227 ? 35.486 -3.760 -35.450 1.00 82.75 227 CYS A O 1
ATOM 1841 N N . GLU A 1 228 ? 33.439 -3.311 -36.250 1.00 83.12 228 GLU A N 1
ATOM 1842 C CA . GLU A 1 228 ? 33.716 -3.638 -37.652 1.00 83.12 228 GLU A CA 1
ATOM 1843 C C . GLU A 1 228 ? 34.529 -2.524 -38.322 1.00 83.12 228 GLU A C 1
ATOM 1845 O O . GLU A 1 228 ? 35.528 -2.808 -38.985 1.00 83.12 228 GLU A O 1
ATOM 1850 N N . ALA A 1 229 ? 34.179 -1.257 -38.071 1.00 80.44 229 ALA A N 1
ATOM 1851 C CA . ALA A 1 229 ? 34.935 -0.101 -38.550 1.00 80.44 229 ALA A CA 1
ATOM 1852 C C . ALA A 1 229 ? 36.338 0.005 -37.916 1.00 80.44 229 ALA A C 1
ATOM 1854 O O . ALA A 1 229 ? 37.297 0.395 -38.585 1.00 80.44 229 ALA A O 1
ATOM 1855 N N . ALA A 1 230 ? 36.479 -0.341 -36.629 1.00 80.44 230 ALA A N 1
ATOM 1856 C CA . ALA A 1 230 ? 37.744 -0.271 -35.898 1.00 80.44 230 ALA A CA 1
ATOM 1857 C C . ALA A 1 230 ? 37.872 -1.384 -34.827 1.00 80.44 230 ALA A C 1
ATOM 1859 O O . ALA A 1 230 ? 37.604 -1.136 -33.643 1.00 80.44 230 ALA A O 1
ATOM 1860 N N . PRO A 1 231 ? 38.357 -2.595 -35.186 1.00 81.06 231 PRO A N 1
ATOM 1861 C CA . PRO A 1 231 ? 38.491 -3.743 -34.275 1.00 81.06 231 PRO A CA 1
ATOM 1862 C C . PRO A 1 231 ? 39.663 -3.588 -33.286 1.00 81.06 231 PRO A C 1
ATOM 1864 O O . PRO A 1 231 ? 40.656 -4.319 -33.300 1.00 81.06 231 PRO A O 1
ATOM 1867 N N . THR A 1 232 ? 39.568 -2.598 -32.401 1.00 86.31 232 THR A N 1
ATOM 1868 C CA . THR A 1 232 ? 40.557 -2.336 -31.350 1.00 86.31 232 THR A CA 1
ATOM 1869 C C . THR A 1 232 ? 40.354 -3.272 -30.156 1.00 86.31 232 THR A C 1
ATOM 1871 O O . THR A 1 232 ? 39.228 -3.632 -29.809 1.00 86.31 232 THR A O 1
ATOM 1874 N N . LYS A 1 233 ? 41.439 -3.643 -29.459 1.00 83.75 233 LYS A N 1
ATOM 1875 C CA . LYS A 1 233 ? 41.357 -4.528 -28.277 1.00 83.75 233 LYS A CA 1
ATOM 1876 C C . LYS A 1 233 ? 40.374 -4.032 -27.190 1.00 83.75 233 LYS A C 1
ATOM 1878 O O . LYS A 1 233 ? 39.648 -4.875 -26.662 1.00 83.75 233 LYS A O 1
ATOM 1883 N N . PRO A 1 234 ? 40.280 -2.722 -26.868 1.00 86.19 234 PRO A N 1
ATOM 1884 C CA . PRO A 1 234 ? 39.261 -2.215 -25.946 1.00 86.19 234 PRO A CA 1
ATOM 1885 C C . PRO A 1 234 ? 37.824 -2.397 -26.457 1.00 86.19 234 PRO A C 1
ATOM 1887 O O . PRO A 1 234 ? 36.962 -2.795 -25.676 1.00 86.19 234 PRO A O 1
ATOM 1890 N N . GLN A 1 235 ? 37.568 -2.169 -27.752 1.00 84.06 235 GLN A N 1
ATOM 1891 C CA . GLN A 1 235 ? 36.234 -2.321 -28.347 1.00 84.06 235 GLN A CA 1
ATOM 1892 C C . GLN A 1 235 ? 35.784 -3.789 -28.350 1.00 84.06 235 GLN A C 1
ATOM 1894 O O . GLN A 1 235 ? 34.689 -4.100 -27.886 1.00 84.06 235 GLN A O 1
ATOM 1899 N N . ILE A 1 236 ? 36.672 -4.708 -28.745 1.00 85.44 236 ILE A N 1
ATOM 1900 C CA . ILE A 1 236 ? 36.431 -6.159 -28.678 1.00 85.44 236 ILE A CA 1
ATOM 1901 C C . ILE A 1 236 ? 36.159 -6.596 -27.224 1.00 85.44 236 ILE A C 1
ATOM 1903 O O . ILE A 1 236 ? 35.293 -7.435 -26.977 1.00 85.44 236 ILE A O 1
ATOM 1907 N N . SER A 1 237 ? 36.851 -6.016 -26.234 1.00 86.56 237 SER A N 1
ATOM 1908 C CA . SER A 1 237 ? 36.556 -6.289 -24.819 1.00 86.56 237 SER A CA 1
ATOM 1909 C C . SER A 1 237 ? 35.184 -5.767 -24.390 1.00 86.56 237 SER A C 1
ATOM 1911 O O . SER A 1 237 ? 34.470 -6.470 -23.683 1.00 86.56 237 SER A O 1
ATOM 1913 N N . ARG A 1 238 ? 34.769 -4.581 -24.849 1.00 82.38 238 ARG A N 1
ATOM 1914 C CA . ARG A 1 238 ? 33.441 -4.031 -24.544 1.00 82.38 238 ARG A CA 1
ATOM 1915 C C . ARG A 1 238 ? 32.316 -4.858 -25.165 1.00 82.38 238 ARG A C 1
ATOM 1917 O O . ARG A 1 238 ? 31.333 -5.143 -24.486 1.00 82.38 238 ARG A O 1
ATOM 1924 N N . MET A 1 239 ? 32.471 -5.284 -26.417 1.00 84.31 239 MET A N 1
ATOM 1925 C CA . MET A 1 239 ? 31.496 -6.138 -27.100 1.00 84.31 239 MET A CA 1
ATOM 1926 C C . MET A 1 239 ? 31.358 -7.499 -26.395 1.00 84.31 239 MET A C 1
ATOM 1928 O O . MET A 1 239 ? 30.243 -7.952 -26.136 1.00 84.31 239 MET A O 1
ATOM 1932 N N . ARG A 1 240 ? 32.477 -8.094 -25.953 1.00 87.94 240 ARG A N 1
ATOM 1933 C CA . ARG A 1 240 ? 32.493 -9.267 -25.060 1.00 87.94 240 ARG A CA 1
ATOM 1934 C C . ARG A 1 240 ? 31.732 -9.020 -23.760 1.00 87.94 240 ARG A C 1
ATOM 1936 O O . ARG A 1 240 ? 30.894 -9.839 -23.391 1.00 87.94 240 ARG A O 1
ATOM 1943 N N . ASP A 1 241 ? 31.984 -7.902 -23.084 1.00 82.19 241 ASP A N 1
ATOM 1944 C CA . ASP A 1 241 ? 31.299 -7.557 -21.836 1.00 82.19 241 ASP A CA 1
ATOM 1945 C C . ASP A 1 241 ? 29.781 -7.408 -22.040 1.00 82.19 241 ASP A C 1
ATOM 1947 O O . ASP A 1 241 ? 29.008 -7.824 -21.180 1.00 82.19 241 ASP A O 1
ATOM 1951 N N . ILE A 1 242 ? 29.335 -6.859 -23.178 1.00 79.62 242 ILE A N 1
ATOM 1952 C CA . ILE A 1 242 ? 27.911 -6.740 -23.543 1.00 79.62 242 ILE A CA 1
ATOM 1953 C C . ILE A 1 242 ? 27.256 -8.123 -23.699 1.00 79.62 242 ILE A C 1
ATOM 1955 O O . ILE A 1 242 ? 26.150 -8.323 -23.186 1.00 79.62 242 ILE A O 1
ATOM 1959 N N . TYR A 1 243 ? 27.933 -9.091 -24.330 1.00 84.44 243 TYR A N 1
ATOM 1960 C CA . TYR A 1 243 ? 27.459 -10.479 -24.400 1.00 84.44 243 TYR A CA 1
ATOM 1961 C C . TYR A 1 243 ? 27.485 -11.178 -23.034 1.00 84.44 243 TYR A C 1
ATOM 1963 O O . TYR A 1 243 ? 26.482 -11.763 -22.635 1.00 84.44 243 TYR A O 1
ATOM 1971 N N . ILE A 1 244 ? 28.584 -11.099 -22.276 1.00 82.56 244 ILE A N 1
ATOM 1972 C CA . ILE A 1 244 ? 28.711 -11.784 -20.977 1.00 82.56 244 ILE A CA 1
ATOM 1973 C C . ILE A 1 244 ? 27.676 -11.269 -19.968 1.00 82.56 244 ILE A C 1
ATOM 1975 O O . ILE A 1 244 ? 27.002 -12.083 -19.335 1.00 82.56 244 ILE A O 1
ATOM 1979 N N . LYS A 1 245 ? 27.462 -9.948 -19.879 1.00 77.12 245 LYS A N 1
ATOM 1980 C CA . LYS A 1 245 ? 26.369 -9.360 -19.080 1.00 77.12 245 LYS A CA 1
ATOM 1981 C C . LYS A 1 245 ? 25.014 -9.905 -19.523 1.00 77.12 245 LYS A C 1
ATOM 1983 O O . LYS A 1 245 ? 24.193 -10.271 -18.688 1.00 77.12 245 LYS A O 1
ATOM 1988 N N . ARG A 1 246 ? 24.777 -10.004 -20.836 1.00 79.94 246 ARG A N 1
ATOM 1989 C CA . ARG A 1 246 ? 23.524 -10.541 -21.374 1.00 79.94 246 ARG A CA 1
ATOM 1990 C C . ARG A 1 246 ? 23.329 -12.022 -21.049 1.00 79.94 246 ARG A C 1
ATOM 1992 O O . ARG A 1 246 ? 22.198 -12.394 -20.782 1.00 79.94 246 ARG A O 1
ATOM 1999 N N . LEU A 1 247 ? 24.383 -12.840 -21.022 1.00 82.19 247 LEU A N 1
ATOM 2000 C CA . LEU A 1 247 ? 24.315 -14.263 -20.656 1.00 82.19 247 LEU A CA 1
ATOM 2001 C C . LEU A 1 247 ? 24.155 -14.499 -19.143 1.00 82.19 247 LEU A C 1
ATOM 2003 O O . LEU A 1 247 ? 23.578 -15.509 -18.755 1.00 82.19 247 LEU A O 1
ATOM 2007 N N . GLN A 1 248 ? 24.638 -13.585 -18.292 1.00 75.38 248 GLN A N 1
ATOM 2008 C CA . GLN A 1 248 ? 24.393 -13.591 -16.837 1.00 75.38 248 GLN A CA 1
ATOM 2009 C C . GLN A 1 248 ? 22.944 -13.225 -16.482 1.00 75.38 248 GLN A C 1
ATOM 2011 O O . GLN A 1 248 ? 22.436 -13.591 -15.422 1.00 75.38 248 GLN A O 1
ATOM 2016 N N . ILE A 1 249 ? 22.282 -12.482 -17.367 1.00 71.25 249 ILE A N 1
ATOM 2017 C CA . ILE A 1 249 ? 20.867 -12.149 -17.276 1.00 71.25 249 ILE A CA 1
ATOM 2018 C C . ILE A 1 249 ? 20.078 -13.298 -17.926 1.00 71.25 249 ILE A C 1
ATOM 2020 O O . ILE A 1 249 ? 20.230 -13.531 -19.125 1.00 71.25 249 ILE A O 1
ATOM 2024 N N . PRO A 1 250 ? 19.187 -14.010 -17.213 1.00 70.94 250 PRO A N 1
ATOM 2025 C CA . PRO A 1 250 ? 18.263 -14.928 -17.868 1.00 70.94 250 PRO A CA 1
ATOM 2026 C C . PRO A 1 250 ? 17.467 -14.209 -18.965 1.00 70.94 250 PRO A C 1
ATOM 2028 O O . PRO A 1 250 ? 17.225 -13.012 -18.897 1.00 70.94 250 PRO A O 1
ATOM 2031 N N . HIS A 1 251 ? 17.079 -14.898 -20.027 1.00 68.31 251 HIS A N 1
ATOM 2032 C CA . HIS A 1 251 ? 16.192 -14.360 -21.066 1.00 68.31 251 HIS A CA 1
ATOM 2033 C C . HIS A 1 251 ? 15.833 -15.479 -22.031 1.00 68.31 251 HIS A C 1
ATOM 2035 O O . HIS A 1 251 ? 16.503 -16.503 -22.040 1.00 68.31 251 HIS A O 1
ATOM 2041 N N . MET A 1 252 ? 14.785 -15.304 -22.836 1.00 63.59 252 MET A N 1
ATOM 2042 C CA . MET A 1 252 ? 14.289 -16.358 -23.730 1.00 63.59 252 MET A CA 1
ATOM 2043 C C . MET A 1 252 ? 15.373 -16.831 -24.699 1.00 63.59 252 MET A C 1
ATOM 2045 O O . MET A 1 252 ? 15.708 -18.005 -24.782 1.00 63.59 252 MET A O 1
ATOM 2049 N N . GLN A 1 253 ? 15.994 -15.856 -25.350 1.00 72.12 253 GLN A N 1
ATOM 2050 C CA . GLN A 1 253 ? 16.943 -16.027 -26.443 1.00 72.12 253 GLN A CA 1
ATOM 2051 C C . GLN A 1 253 ? 18.366 -16.351 -25.938 1.00 72.12 253 GLN A C 1
ATOM 2053 O O . GLN A 1 253 ? 19.335 -16.008 -26.598 1.00 72.12 253 GLN A O 1
ATOM 2058 N N . LEU A 1 254 ? 18.504 -16.989 -24.766 1.00 75.56 254 LEU A N 1
ATOM 2059 C CA . LEU A 1 254 ? 19.801 -17.305 -24.144 1.00 75.56 254 LEU A CA 1
ATOM 2060 C C . LEU A 1 254 ? 20.655 -18.202 -25.046 1.00 75.56 254 LEU A C 1
ATOM 2062 O O . LEU A 1 254 ? 21.849 -17.967 -25.196 1.00 75.56 254 LEU A O 1
ATOM 2066 N N . ASP A 1 255 ? 20.024 -19.190 -25.677 1.00 82.00 255 ASP A N 1
ATOM 2067 C CA . ASP A 1 255 ? 20.662 -20.130 -26.596 1.00 82.00 255 ASP A CA 1
ATOM 2068 C C . ASP A 1 255 ? 21.041 -19.451 -27.928 1.00 82.00 255 ASP A C 1
ATOM 2070 O O . ASP A 1 255 ? 22.127 -19.690 -28.459 1.00 82.00 255 ASP A O 1
ATOM 2074 N N . GLU A 1 256 ? 20.204 -18.526 -28.424 1.00 86.38 256 GLU A N 1
ATOM 2075 C CA . GLU A 1 256 ? 20.525 -17.668 -29.577 1.00 86.38 256 GLU A CA 1
ATOM 2076 C C . GLU A 1 256 ? 21.726 -16.763 -29.262 1.00 86.38 256 GLU A C 1
ATOM 2078 O O . GLU A 1 256 ? 22.709 -16.765 -29.996 1.00 86.38 256 GLU A O 1
ATOM 2083 N N . THR A 1 257 ? 21.692 -16.030 -28.145 1.00 86.31 257 THR A N 1
ATOM 2084 C CA . THR A 1 257 ? 22.761 -15.113 -27.727 1.00 86.31 257 THR A CA 1
ATOM 2085 C C . THR A 1 257 ? 24.054 -15.852 -27.371 1.00 86.31 257 THR A C 1
ATOM 2087 O O . THR A 1 257 ? 25.138 -15.323 -27.608 1.00 86.31 257 THR A O 1
ATOM 2090 N N . PHE A 1 258 ? 23.986 -17.088 -26.867 1.00 88.69 258 PHE A N 1
ATOM 2091 C CA . PHE A 1 258 ? 25.168 -17.937 -26.695 1.00 88.69 258 PHE A CA 1
ATOM 2092 C C . PHE A 1 258 ? 25.757 -18.367 -28.049 1.00 88.69 258 PHE A C 1
ATOM 2094 O O . PHE A 1 258 ? 26.978 -18.392 -28.205 1.00 88.69 258 PHE A O 1
ATOM 2101 N N . SER A 1 259 ? 24.914 -18.626 -29.055 1.00 90.00 259 SER A N 1
ATOM 2102 C CA . SER A 1 259 ? 25.360 -18.884 -30.430 1.00 90.00 259 SER A CA 1
ATOM 2103 C C . SER A 1 259 ? 25.961 -17.637 -31.099 1.00 90.00 259 SER A C 1
ATOM 2105 O O . SER A 1 259 ? 27.006 -17.747 -31.738 1.00 90.00 259 SER A O 1
ATOM 2107 N N . GLU A 1 260 ? 25.360 -16.452 -30.924 1.00 88.88 260 GLU A N 1
ATOM 2108 C CA . GLU A 1 260 ? 25.920 -15.163 -31.372 1.00 88.88 260 GLU A CA 1
ATOM 2109 C C . GLU A 1 260 ? 27.295 -14.911 -30.724 1.00 88.88 260 GLU A C 1
ATOM 2111 O O . GLU A 1 260 ? 28.271 -14.616 -31.415 1.00 88.88 260 GLU A O 1
ATOM 2116 N N . TYR A 1 261 ? 27.397 -15.110 -29.405 1.00 90.94 261 TYR A N 1
ATOM 2117 C CA . TYR A 1 261 ? 28.639 -14.966 -28.645 1.00 90.94 261 TYR A CA 1
ATOM 2118 C C . TYR A 1 261 ? 29.734 -15.951 -29.094 1.00 90.94 261 TYR A C 1
ATOM 2120 O O . TYR A 1 261 ? 30.898 -15.568 -29.220 1.00 90.94 261 TYR A O 1
ATOM 2128 N N . SER A 1 262 ? 29.366 -17.201 -29.394 1.00 91.19 262 SER A N 1
ATOM 2129 C CA . SER A 1 262 ? 30.280 -18.203 -29.957 1.00 91.19 262 SER A CA 1
ATOM 2130 C C . SER A 1 262 ? 30.827 -17.767 -31.323 1.00 91.19 262 SER A C 1
ATOM 2132 O O . SER A 1 262 ? 32.036 -17.826 -31.551 1.00 91.19 262 SER A O 1
ATOM 2134 N N . GLY A 1 263 ? 29.966 -17.242 -32.205 1.00 90.19 263 GLY A N 1
ATOM 2135 C CA . GLY A 1 263 ? 30.389 -16.662 -33.484 1.00 90.19 263 GLY A CA 1
ATOM 2136 C C . GLY A 1 263 ? 31.372 -15.500 -33.296 1.00 90.19 263 GLY A C 1
ATOM 2137 O O . GLY A 1 263 ? 32.448 -15.491 -33.900 1.00 90.19 263 GLY A O 1
ATOM 2138 N N . PHE A 1 264 ? 31.054 -14.574 -32.388 1.00 91.06 264 PHE A N 1
ATOM 2139 C CA . PHE A 1 264 ? 31.901 -13.430 -32.048 1.00 91.06 264 PHE A CA 1
ATOM 2140 C C . PHE A 1 264 ? 33.297 -13.843 -31.535 1.00 91.06 264 PHE A C 1
ATOM 2142 O O . PHE A 1 264 ? 34.301 -13.420 -32.110 1.00 91.06 264 PHE A O 1
ATOM 2149 N N . GLU A 1 265 ? 33.404 -14.701 -30.514 1.00 90.81 265 GLU A N 1
ATOM 2150 C CA . GLU A 1 265 ? 34.722 -15.119 -29.997 1.00 90.81 265 GLU A CA 1
ATOM 2151 C C . GLU A 1 265 ? 35.521 -15.917 -31.039 1.00 90.81 265 GLU A C 1
ATOM 2153 O O . GLU A 1 265 ? 36.730 -15.722 -31.145 1.00 90.81 265 GLU A O 1
ATOM 2158 N N . SER A 1 266 ? 34.867 -16.748 -31.864 1.00 89.75 266 SER A N 1
ATOM 2159 C CA . SER A 1 266 ? 35.554 -17.472 -32.949 1.00 89.75 266 SER A CA 1
ATOM 2160 C C . SER A 1 266 ? 36.157 -16.545 -34.016 1.00 89.75 266 SER A C 1
ATOM 2162 O O . SER A 1 266 ? 37.135 -16.911 -34.666 1.00 89.75 266 SER A O 1
ATOM 2164 N N . THR A 1 267 ? 35.602 -15.336 -34.164 1.00 88.44 267 THR A N 1
ATOM 2165 C CA . THR A 1 267 ? 36.044 -14.326 -35.136 1.00 88.44 267 THR A CA 1
ATOM 2166 C C . THR A 1 267 ? 37.166 -13.446 -34.577 1.00 88.44 267 THR A C 1
ATOM 2168 O O . THR A 1 267 ? 38.126 -13.152 -35.288 1.00 88.44 267 THR A O 1
ATOM 2171 N N . TYR A 1 268 ? 37.067 -13.029 -33.308 1.00 86.12 268 TYR A N 1
ATOM 2172 C CA . TYR A 1 268 ? 37.941 -11.996 -32.729 1.00 86.12 268 TYR A CA 1
ATOM 2173 C C . TYR A 1 268 ? 38.951 -12.490 -31.677 1.00 86.12 268 TYR A C 1
ATOM 2175 O O . TYR A 1 268 ? 39.857 -11.734 -31.324 1.00 86.12 268 TYR A O 1
ATOM 2183 N N . ASP A 1 269 ? 38.834 -13.720 -31.161 1.00 85.56 269 ASP A N 1
ATOM 2184 C CA . ASP A 1 269 ? 39.824 -14.318 -30.248 1.00 85.56 269 ASP A CA 1
ATOM 2185 C C . ASP A 1 269 ? 39.828 -15.867 -30.310 1.00 85.56 269 ASP A C 1
ATOM 2187 O O . ASP A 1 269 ? 39.463 -16.552 -29.344 1.00 85.56 269 ASP A O 1
ATOM 2191 N N . PRO A 1 270 ? 40.256 -16.450 -31.447 1.00 86.94 270 PRO A N 1
ATOM 2192 C CA . PRO A 1 270 ? 40.315 -17.901 -31.620 1.00 86.94 270 PRO A CA 1
ATOM 2193 C C . PRO A 1 270 ? 41.319 -18.587 -30.675 1.00 86.94 270 PRO A C 1
ATOM 2195 O O . PRO A 1 270 ? 41.177 -19.777 -30.407 1.00 86.94 270 PRO A O 1
ATOM 2198 N N . GLU A 1 271 ? 42.307 -17.861 -30.135 1.00 86.00 271 GLU A N 1
ATOM 2199 C CA . GLU A 1 271 ? 43.308 -18.407 -29.203 1.00 86.00 271 GLU A CA 1
ATOM 2200 C C . GLU A 1 271 ? 42.702 -18.785 -27.841 1.00 86.00 271 GLU A C 1
ATOM 2202 O O . GLU A 1 271 ? 43.117 -19.768 -27.230 1.00 86.00 271 GLU A O 1
ATOM 2207 N N . ASN A 1 272 ? 41.711 -18.024 -27.360 1.00 88.12 272 ASN A N 1
ATOM 2208 C CA . ASN A 1 272 ? 41.088 -18.225 -26.043 1.00 88.12 272 ASN A CA 1
ATOM 2209 C C . ASN A 1 272 ? 39.674 -18.838 -26.116 1.00 88.12 272 ASN A C 1
ATOM 2211 O O . ASN A 1 272 ? 39.020 -19.006 -25.080 1.00 88.12 272 ASN A O 1
ATOM 2215 N N . TYR A 1 273 ? 39.214 -19.177 -27.324 1.00 89.12 273 TYR A N 1
ATOM 2216 C CA . TYR A 1 273 ? 37.851 -19.601 -27.659 1.00 89.12 273 TYR A CA 1
ATOM 2217 C C . TYR A 1 273 ? 37.275 -20.685 -26.730 1.00 89.12 273 TYR A C 1
ATOM 2219 O O . TYR A 1 273 ? 36.255 -20.454 -26.077 1.00 89.12 273 TYR A O 1
ATOM 2227 N N . GLU A 1 274 ? 37.942 -21.840 -26.601 1.00 85.69 274 GLU A N 1
ATOM 2228 C CA . GLU A 1 274 ? 37.445 -22.958 -25.779 1.00 85.69 274 GLU A CA 1
ATOM 2229 C C . GLU A 1 274 ? 37.304 -22.572 -24.298 1.00 85.69 274 GLU A C 1
ATOM 2231 O O . GLU A 1 274 ? 36.287 -22.855 -23.665 1.00 85.69 274 GLU A O 1
ATOM 2236 N N . SER A 1 275 ? 38.301 -21.868 -23.753 1.00 89.44 275 SER A N 1
ATOM 2237 C CA . SER A 1 275 ? 38.318 -21.422 -22.354 1.00 89.44 275 SER A CA 1
ATOM 2238 C C . SER A 1 275 ? 37.156 -20.469 -22.050 1.00 89.44 275 SER A C 1
ATOM 2240 O O . SER A 1 275 ? 36.484 -20.595 -21.020 1.00 89.44 275 SER A O 1
ATOM 2242 N N . ARG A 1 276 ? 36.850 -19.553 -22.981 1.00 87.88 276 ARG A N 1
ATOM 2243 C CA . ARG A 1 276 ? 35.715 -18.630 -22.846 1.00 87.88 276 ARG A CA 1
ATOM 2244 C C . ARG A 1 276 ? 34.371 -19.309 -23.032 1.00 87.88 276 ARG A C 1
ATOM 2246 O O . ARG A 1 276 ? 33.461 -19.004 -22.266 1.00 87.88 276 ARG A O 1
ATOM 2253 N N . LEU A 1 277 ? 34.240 -20.258 -23.959 1.00 90.44 277 LEU A N 1
ATOM 2254 C CA . LEU A 1 277 ? 33.010 -21.038 -24.081 1.00 90.44 277 LEU A CA 1
ATOM 2255 C C . LEU A 1 277 ? 32.746 -21.905 -22.851 1.00 90.44 277 LEU A C 1
ATOM 2257 O O . LEU A 1 277 ? 31.596 -21.980 -22.440 1.00 90.44 277 LEU A O 1
ATOM 2261 N N . ILE A 1 278 ? 33.767 -22.477 -22.205 1.00 89.38 278 ILE A N 1
ATOM 2262 C CA . ILE A 1 278 ? 33.599 -23.207 -20.936 1.00 89.38 278 ILE A CA 1
ATOM 2263 C C . ILE A 1 278 ? 33.104 -22.263 -19.825 1.00 89.38 278 ILE A C 1
ATOM 2265 O O . ILE A 1 278 ? 32.167 -22.597 -19.092 1.00 89.38 278 ILE A O 1
ATOM 2269 N N . ALA A 1 279 ? 33.680 -21.060 -19.717 1.00 88.12 279 ALA A N 1
ATOM 2270 C CA . ALA A 1 279 ? 33.232 -20.050 -18.756 1.00 88.12 279 ALA A CA 1
ATOM 2271 C C . ALA A 1 279 ? 31.793 -19.576 -19.042 1.00 88.12 279 ALA A C 1
ATOM 2273 O O . ALA A 1 279 ? 30.951 -19.562 -18.143 1.00 88.12 279 ALA A O 1
ATOM 2274 N N . ALA A 1 280 ? 31.478 -19.253 -20.297 1.00 88.12 280 ALA A N 1
ATOM 2275 C CA . ALA A 1 280 ? 30.159 -18.793 -20.713 1.00 88.12 280 ALA A CA 1
ATOM 2276 C C . ALA A 1 280 ? 29.098 -19.903 -20.657 1.00 88.12 280 ALA A C 1
ATOM 2278 O O . ALA A 1 280 ? 27.974 -19.627 -20.257 1.00 88.12 280 ALA A O 1
ATOM 2279 N N . SER A 1 281 ? 29.434 -21.166 -20.947 1.00 90.88 281 SER A N 1
ATOM 2280 C CA . SER A 1 281 ? 28.513 -22.296 -20.765 1.00 90.88 281 SER A CA 1
ATOM 2281 C C . SER A 1 281 ? 28.243 -22.569 -19.289 1.00 90.88 281 SER A C 1
ATOM 2283 O O . SER A 1 281 ? 27.138 -22.966 -18.939 1.00 90.88 281 SER A O 1
ATOM 2285 N N . SER A 1 282 ? 29.218 -22.313 -18.407 1.00 88.19 282 SER A N 1
ATOM 2286 C CA . SER A 1 282 ? 28.996 -22.330 -16.958 1.00 88.19 282 SER A CA 1
ATOM 2287 C C . SER A 1 282 ? 28.049 -21.206 -16.534 1.00 88.19 282 SER A C 1
ATOM 2289 O O . SER A 1 282 ? 27.141 -21.460 -15.753 1.00 88.19 282 SER A O 1
ATOM 2291 N N . ILE A 1 283 ? 28.170 -20.000 -17.106 1.00 81.94 283 ILE A N 1
ATOM 2292 C CA . ILE A 1 283 ? 27.213 -18.898 -16.895 1.00 81.94 283 ILE A CA 1
ATOM 2293 C C . ILE A 1 283 ? 25.822 -19.256 -17.434 1.00 81.94 283 ILE A C 1
ATOM 2295 O O . ILE A 1 283 ? 24.849 -19.050 -16.720 1.00 81.94 283 ILE A O 1
ATOM 2299 N N . VAL A 1 284 ? 25.710 -19.834 -18.634 1.00 84.38 284 VAL A N 1
ATOM 2300 C CA . VAL A 1 284 ? 24.440 -20.279 -19.240 1.00 84.38 284 VAL A CA 1
ATOM 2301 C C . VAL A 1 284 ? 23.820 -21.440 -18.460 1.00 84.38 284 VAL A C 1
ATOM 2303 O O . VAL A 1 284 ? 22.615 -21.454 -18.268 1.00 84.38 284 VAL A O 1
ATOM 2306 N N . ALA A 1 285 ? 24.606 -22.367 -17.908 1.00 86.06 285 ALA A N 1
ATOM 2307 C CA . ALA A 1 285 ? 24.120 -23.418 -17.007 1.00 86.06 285 ALA A CA 1
ATOM 2308 C C . ALA A 1 285 ? 23.766 -22.875 -15.609 1.00 86.06 285 ALA A C 1
ATOM 2310 O O . ALA A 1 285 ? 22.794 -23.315 -15.003 1.00 86.06 285 ALA A O 1
ATOM 2311 N N . ALA A 1 286 ? 24.497 -21.861 -15.137 1.00 82.56 286 ALA A N 1
ATOM 2312 C CA . ALA A 1 286 ? 24.156 -20.985 -14.013 1.00 82.56 286 ALA A CA 1
ATOM 2313 C C . ALA A 1 286 ? 23.116 -19.909 -14.393 1.00 82.56 286 ALA A C 1
ATOM 2315 O O . ALA A 1 286 ? 22.798 -19.013 -13.606 1.00 82.56 286 ALA A O 1
ATOM 2316 N N . THR A 1 287 ? 22.520 -20.082 -15.570 1.00 77.38 287 THR A N 1
ATOM 2317 C CA . THR A 1 287 ? 21.385 -19.362 -16.119 1.00 77.38 287 THR A CA 1
ATOM 2318 C C . THR A 1 287 ? 20.453 -20.364 -16.838 1.00 77.38 287 THR A C 1
ATOM 2320 O O . THR A 1 287 ? 19.719 -19.891 -17.673 1.00 77.38 287 THR A O 1
ATOM 2323 N N . SER A 1 288 ? 20.400 -21.675 -16.432 1.00 79.38 288 SER A N 1
ATOM 2324 C CA . SER A 1 288 ? 19.503 -22.861 -16.720 1.00 79.38 288 SER A CA 1
ATOM 2325 C C . SER A 1 288 ? 18.376 -23.436 -15.708 1.00 79.38 288 SER A C 1
ATOM 2327 O O . SER A 1 288 ? 17.560 -24.240 -16.120 1.00 79.38 288 SER A O 1
ATOM 2329 N N . LYS A 1 289 ? 18.172 -22.988 -14.436 1.00 83.56 289 LYS A N 1
ATOM 2330 C CA . LYS A 1 289 ? 17.000 -23.046 -13.483 1.00 83.56 289 LYS A CA 1
ATOM 2331 C C . LYS A 1 289 ? 16.103 -21.745 -12.967 1.00 83.56 289 LYS A C 1
ATOM 2333 O O . LYS A 1 289 ? 15.322 -21.954 -12.055 1.00 83.56 289 LYS A O 1
ATOM 2338 N N . GLU A 1 290 ? 16.138 -20.438 -13.430 1.00 76.81 290 GLU A N 1
ATOM 2339 C CA . GLU A 1 290 ? 15.793 -19.036 -12.852 1.00 76.81 290 GLU A CA 1
ATOM 2340 C C . GLU A 1 290 ? 14.568 -18.451 -13.555 1.00 76.81 290 GLU A C 1
ATOM 2342 O O . GLU A 1 290 ? 13.517 -18.267 -12.953 1.00 76.81 290 GLU A O 1
ATOM 2347 N N . ARG A 1 291 ? 14.726 -18.184 -14.861 1.00 75.94 291 ARG A N 1
ATOM 2348 C CA . ARG A 1 291 ? 13.679 -18.213 -15.874 1.00 75.94 291 ARG A CA 1
ATOM 2349 C C . ARG A 1 291 ? 12.891 -19.519 -15.562 1.00 75.94 291 ARG A C 1
ATOM 2351 O O . ARG A 1 291 ? 11.677 -19.447 -15.506 1.00 75.94 291 ARG A O 1
ATOM 2358 N N . ASP A 1 292 ? 13.568 -20.621 -15.150 1.00 79.06 292 ASP A N 1
ATOM 2359 C CA . ASP A 1 292 ? 13.108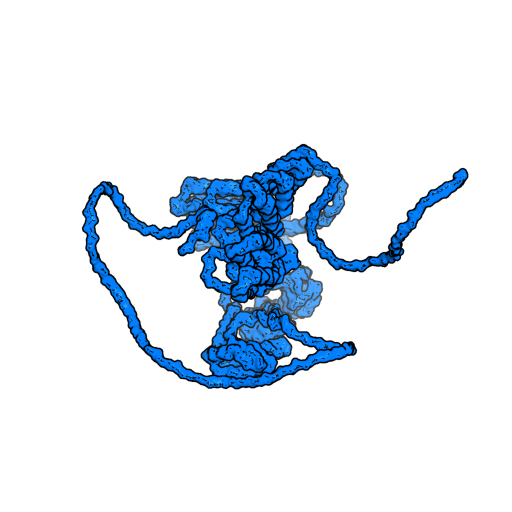 -21.993 -14.759 1.00 79.06 292 ASP A CA 1
ATOM 2360 C C . ASP A 1 292 ? 12.474 -22.096 -13.357 1.00 79.06 292 ASP A C 1
ATOM 2362 O O . ASP A 1 292 ? 12.054 -23.160 -12.910 1.00 79.06 292 ASP A O 1
ATOM 2366 N N . LEU A 1 293 ? 12.406 -20.975 -12.646 1.00 83.00 293 LEU A N 1
ATOM 2367 C CA . LEU A 1 293 ? 11.576 -20.812 -11.458 1.00 83.00 293 LEU A CA 1
ATOM 2368 C C . LEU A 1 293 ? 10.342 -19.950 -11.777 1.00 83.00 293 LEU A C 1
ATOM 2370 O O . LEU A 1 293 ? 9.404 -19.896 -10.987 1.00 83.00 293 LEU A O 1
ATOM 2374 N N . ARG A 1 294 ? 10.342 -19.271 -12.935 1.00 81.06 294 ARG A N 1
ATOM 2375 C CA . ARG A 1 294 ? 9.471 -18.132 -13.238 1.00 81.06 294 ARG A CA 1
ATOM 2376 C C . ARG A 1 294 ? 8.411 -18.369 -14.312 1.00 81.06 294 ARG A C 1
ATOM 2378 O O . ARG A 1 294 ? 7.379 -17.726 -14.186 1.00 81.06 294 ARG A O 1
ATOM 2385 N N . GLU A 1 295 ? 8.549 -19.298 -15.276 1.00 79.50 295 GLU A N 1
ATOM 2386 C CA . GLU A 1 295 ? 7.427 -19.611 -16.205 1.00 79.50 295 GLU A CA 1
ATOM 2387 C C . GLU A 1 295 ? 6.088 -19.802 -15.516 1.00 79.50 295 GLU A C 1
ATOM 2389 O O . GLU A 1 295 ? 5.161 -19.193 -16.009 1.00 79.50 295 GLU A O 1
ATOM 2394 N N . PRO A 1 296 ? 5.909 -20.586 -14.435 1.00 84.00 296 PRO A N 1
ATOM 2395 C CA . PRO A 1 296 ? 4.571 -20.790 -13.885 1.00 84.00 296 PRO A CA 1
ATOM 2396 C C . PRO A 1 296 ? 3.845 -19.475 -13.580 1.00 84.00 296 PRO A C 1
ATOM 2398 O O . PRO A 1 296 ? 2.636 -19.391 -13.746 1.00 84.00 296 PRO A O 1
ATOM 2401 N N . TYR A 1 297 ? 4.598 -18.439 -13.209 1.00 86.19 297 TYR A N 1
ATOM 2402 C CA . TYR A 1 297 ? 4.110 -17.092 -12.932 1.00 86.19 297 TYR A CA 1
ATOM 2403 C C . TYR A 1 297 ? 4.047 -16.220 -14.195 1.00 86.19 297 TYR A C 1
ATOM 2405 O O . TYR A 1 297 ? 3.072 -15.513 -14.419 1.00 86.19 297 TYR A O 1
ATOM 2413 N N . GLU A 1 298 ? 5.065 -16.297 -15.051 1.00 78.38 298 GLU A N 1
ATOM 2414 C CA . GLU A 1 298 ? 5.186 -15.516 -16.289 1.00 78.38 298 GLU A CA 1
ATOM 2415 C C . GLU A 1 298 ? 4.256 -16.000 -17.406 1.00 78.38 298 GLU A C 1
ATOM 2417 O O . GLU A 1 298 ? 3.870 -15.213 -18.260 1.00 78.38 298 GLU A O 1
ATOM 2422 N N . LYS A 1 299 ? 3.899 -17.284 -17.383 1.00 77.44 299 LYS A N 1
ATOM 2423 C CA . LYS A 1 299 ? 2.885 -17.938 -18.201 1.00 77.44 299 LYS A CA 1
ATOM 2424 C C . LYS A 1 299 ? 1.498 -17.661 -17.643 1.00 77.44 299 LYS A C 1
ATOM 2426 O O . LYS A 1 299 ? 0.651 -17.226 -18.406 1.00 77.44 299 LYS A O 1
ATOM 2431 N N . ALA A 1 300 ? 1.281 -17.805 -16.331 1.00 82.38 300 ALA A N 1
ATOM 2432 C CA . ALA A 1 300 ? 0.015 -17.395 -15.717 1.00 82.38 300 ALA A CA 1
ATOM 2433 C C . ALA A 1 300 ? -0.307 -15.918 -16.012 1.00 82.38 300 ALA A C 1
ATOM 2435 O O . ALA A 1 300 ? -1.454 -15.592 -16.279 1.00 82.38 300 ALA A O 1
ATOM 2436 N N . LEU A 1 301 ? 0.708 -15.046 -16.066 1.00 81.50 301 LEU A N 1
ATOM 2437 C CA . LEU A 1 301 ? 0.563 -13.654 -16.504 1.00 81.50 301 LEU A CA 1
ATOM 2438 C C . LEU A 1 301 ? 0.233 -13.465 -17.995 1.00 81.50 301 LEU A C 1
ATOM 2440 O O . LEU A 1 301 ? -0.270 -12.401 -18.337 1.00 81.50 301 LEU A O 1
ATOM 2444 N N . ILE A 1 302 ? 0.517 -14.422 -18.883 1.00 79.06 302 ILE A N 1
ATOM 2445 C CA . ILE A 1 302 ? 0.016 -14.405 -20.272 1.00 79.06 302 ILE A CA 1
ATOM 2446 C C . ILE A 1 302 ? -1.415 -14.940 -20.279 1.00 79.06 302 ILE A C 1
ATOM 2448 O O . ILE A 1 302 ? -2.322 -14.264 -20.756 1.00 79.06 302 ILE A O 1
ATOM 2452 N N . ASP A 1 303 ? -1.605 -16.123 -19.690 1.00 80.88 303 ASP A N 1
ATOM 2453 C CA . ASP A 1 303 ? -2.865 -16.861 -19.631 1.00 80.88 303 ASP A CA 1
ATOM 2454 C C . ASP A 1 303 ? -3.984 -16.050 -18.917 1.00 80.88 303 ASP A C 1
ATOM 2456 O O . ASP A 1 303 ? -5.160 -16.301 -19.165 1.00 80.88 303 ASP A O 1
ATOM 2460 N N . SER A 1 304 ? -3.647 -15.056 -18.070 1.00 86.19 304 SER A N 1
ATOM 2461 C CA . SER A 1 304 ? -4.590 -14.116 -17.424 1.00 86.19 304 SER A CA 1
ATOM 2462 C C . SER A 1 304 ? -4.632 -12.692 -18.019 1.00 86.19 304 SER A C 1
ATOM 2464 O O . SER A 1 304 ? -5.161 -11.783 -17.380 1.00 86.19 304 SER A O 1
ATOM 2466 N N . ASN A 1 305 ? -4.057 -12.461 -19.209 1.00 82.19 305 ASN A N 1
ATOM 2467 C CA . ASN A 1 305 ? -3.904 -11.133 -19.843 1.00 82.19 305 ASN A CA 1
ATOM 2468 C C . ASN A 1 305 ? -3.302 -10.068 -18.891 1.00 82.19 305 ASN A C 1
ATOM 2470 O O . ASN A 1 305 ? -3.722 -8.911 -18.830 1.00 82.19 305 ASN A O 1
ATOM 2474 N N . HIS A 1 306 ? -2.277 -10.471 -18.135 1.00 80.69 306 HIS A N 1
ATOM 2475 C CA . HIS A 1 306 ? -1.593 -9.687 -17.103 1.00 80.69 306 HIS A CA 1
ATOM 2476 C C . HIS A 1 306 ? -2.473 -9.270 -15.908 1.00 80.69 306 HIS A C 1
ATOM 2478 O O . HIS A 1 306 ? -2.357 -8.149 -15.396 1.00 80.69 306 HIS A O 1
ATOM 2484 N N . GLY A 1 307 ? -3.314 -10.190 -15.429 1.00 87.62 307 GLY A N 1
ATOM 2485 C CA . GLY A 1 307 ? -4.132 -10.031 -14.229 1.00 87.62 307 GLY A CA 1
ATOM 2486 C C . GLY A 1 307 ? -3.335 -9.665 -12.968 1.00 87.62 307 GLY A C 1
ATOM 2487 O O . GLY A 1 307 ? -2.202 -10.102 -12.741 1.00 87.62 307 GLY A O 1
ATOM 2488 N N . LEU A 1 308 ? -3.940 -8.827 -12.119 1.00 91.25 308 LEU A N 1
ATOM 2489 C CA . LEU A 1 308 ? -3.311 -8.318 -10.895 1.00 91.25 308 LEU A CA 1
ATOM 2490 C C . LEU A 1 308 ? -3.039 -9.428 -9.865 1.00 91.25 308 LEU A C 1
ATOM 2492 O O . LEU A 1 308 ? -2.018 -9.391 -9.177 1.00 91.25 308 LEU A O 1
ATOM 2496 N N . ALA A 1 309 ? -3.917 -10.432 -9.776 1.00 91.94 309 ALA A N 1
ATOM 2497 C CA . ALA A 1 309 ? -3.747 -11.570 -8.875 1.00 91.94 309 ALA A CA 1
ATOM 2498 C C . ALA A 1 309 ? -2.484 -12.382 -9.214 1.00 91.94 309 ALA A C 1
ATOM 2500 O O . ALA A 1 309 ? -1.748 -12.794 -8.318 1.00 91.94 309 ALA A O 1
ATOM 2501 N N . GLU A 1 310 ? -2.170 -12.555 -10.498 1.00 91.19 310 GLU A N 1
ATOM 2502 C CA . GLU A 1 310 ? -0.984 -13.286 -10.948 1.00 91.19 310 GLU A CA 1
ATOM 2503 C C . GLU A 1 310 ? 0.293 -12.480 -10.676 1.00 91.19 310 GLU A C 1
ATOM 2505 O O . GLU A 1 310 ? 1.284 -13.056 -10.219 1.00 91.19 310 GLU A O 1
ATOM 2510 N N . TYR A 1 311 ? 0.250 -11.147 -10.815 1.00 90.69 311 TYR A N 1
ATOM 2511 C CA . TYR A 1 311 ? 1.326 -10.272 -10.333 1.00 90.69 311 TYR A CA 1
ATOM 2512 C C . TYR A 1 311 ? 1.536 -10.391 -8.817 1.00 90.69 311 TYR A C 1
ATOM 2514 O O . TYR A 1 311 ? 2.676 -10.528 -8.378 1.00 90.69 311 TYR A O 1
ATOM 2522 N N . GLN A 1 312 ? 0.470 -10.393 -8.009 1.00 92.94 312 GLN A N 1
ATOM 2523 C CA . GLN A 1 312 ? 0.565 -10.562 -6.551 1.00 92.94 312 GLN A CA 1
ATOM 2524 C C . GLN A 1 312 ? 1.129 -11.941 -6.167 1.00 92.94 312 GLN A C 1
ATOM 2526 O O . GLN A 1 312 ? 2.014 -12.034 -5.311 1.00 92.94 312 GLN A O 1
ATOM 2531 N N . ASN A 1 313 ? 0.687 -13.008 -6.841 1.00 92.25 313 ASN A N 1
ATOM 2532 C CA . ASN A 1 313 ? 1.219 -14.360 -6.666 1.00 92.25 313 ASN A CA 1
ATOM 2533 C C . ASN A 1 313 ? 2.722 -14.417 -6.990 1.00 92.25 313 ASN A C 1
ATOM 2535 O O . ASN A 1 313 ? 3.502 -14.952 -6.199 1.00 92.25 313 ASN A O 1
ATOM 2539 N N . TYR A 1 314 ? 3.150 -13.818 -8.102 1.00 90.06 314 TYR A N 1
ATOM 2540 C CA . TYR A 1 314 ? 4.556 -13.756 -8.505 1.00 90.06 314 TYR A CA 1
ATOM 2541 C C . TYR A 1 314 ? 5.413 -12.914 -7.544 1.00 90.06 314 TYR A C 1
ATOM 2543 O O . TYR A 1 314 ? 6.467 -13.367 -7.094 1.00 90.06 314 TYR A O 1
ATOM 2551 N N . LEU A 1 315 ? 4.930 -11.737 -7.135 1.00 90.56 315 LEU A N 1
ATOM 2552 C CA . LEU A 1 315 ? 5.569 -10.893 -6.122 1.00 90.56 315 LEU A CA 1
ATOM 2553 C C . LEU A 1 315 ? 5.749 -11.643 -4.793 1.00 90.56 315 LEU A C 1
ATOM 2555 O O . LEU A 1 315 ? 6.802 -11.533 -4.166 1.00 90.56 315 LEU A O 1
ATOM 2559 N N . SER A 1 316 ? 4.762 -12.447 -4.377 1.00 90.69 316 SER A N 1
ATOM 2560 C CA . SER A 1 316 ? 4.881 -13.290 -3.177 1.00 90.69 316 SER A CA 1
ATOM 2561 C C . SER A 1 316 ? 5.998 -14.336 -3.309 1.00 90.69 316 SER A C 1
ATOM 2563 O O . SER A 1 316 ? 6.760 -14.544 -2.360 1.00 90.69 316 SER A O 1
ATOM 2565 N N . MET A 1 317 ? 6.170 -14.922 -4.502 1.00 89.38 317 MET A N 1
ATOM 2566 C CA . MET A 1 317 ? 7.263 -15.851 -4.794 1.00 89.38 317 MET A CA 1
ATOM 2567 C C . MET A 1 317 ? 8.621 -15.147 -4.729 1.00 89.38 317 MET A C 1
ATOM 2569 O O . MET A 1 317 ? 9.459 -15.589 -3.943 1.00 89.38 317 MET A O 1
ATOM 2573 N N . GLU A 1 318 ? 8.824 -14.030 -5.441 1.00 86.62 318 GLU A N 1
ATOM 2574 C CA . GLU A 1 318 ? 10.095 -13.284 -5.411 1.00 86.62 318 GLU A CA 1
ATOM 2575 C C . GLU A 1 318 ? 10.481 -12.852 -3.995 1.00 86.62 318 GLU A C 1
ATOM 2577 O O . GLU A 1 318 ? 11.622 -13.059 -3.594 1.00 86.62 318 GLU A O 1
ATOM 2582 N N . LYS A 1 319 ? 9.540 -12.316 -3.204 1.00 85.88 319 LYS A N 1
ATOM 2583 C CA . LYS A 1 319 ? 9.787 -11.933 -1.801 1.00 85.88 319 LYS A CA 1
ATOM 2584 C C . LYS A 1 319 ? 10.216 -13.126 -0.942 1.00 85.88 319 LYS A C 1
ATOM 2586 O O . LYS A 1 319 ? 11.102 -12.994 -0.099 1.00 85.88 319 LYS A O 1
ATOM 2591 N N . SER A 1 320 ? 9.606 -14.295 -1.150 1.00 84.81 320 SER A N 1
ATOM 2592 C CA . SER A 1 320 ? 9.964 -15.518 -0.419 1.00 84.81 320 SER A CA 1
ATOM 2593 C C . SER A 1 320 ? 11.303 -16.118 -0.872 1.00 84.81 320 SER A C 1
ATOM 2595 O O . SER A 1 320 ? 12.051 -16.681 -0.066 1.00 84.81 320 SER A O 1
ATOM 2597 N N . HIS A 1 321 ? 11.633 -15.993 -2.158 1.00 77.00 321 HIS A N 1
ATOM 2598 C CA . HIS A 1 321 ? 12.812 -16.594 -2.755 1.00 77.00 321 HIS A CA 1
ATOM 2599 C C . HIS A 1 321 ? 14.052 -15.722 -2.526 1.00 77.00 321 HIS A C 1
ATOM 2601 O O . HIS A 1 321 ? 14.031 -14.507 -2.675 1.00 77.00 321 HIS A O 1
ATOM 2607 N N . SER A 1 322 ? 15.192 -16.331 -2.187 1.00 56.31 322 SER A N 1
ATOM 2608 C CA . SER A 1 322 ? 16.480 -15.621 -2.092 1.00 56.31 322 SER A CA 1
ATOM 2609 C C . SER A 1 322 ? 16.528 -14.402 -1.134 1.00 56.31 322 SER A C 1
ATOM 2611 O O . SER A 1 322 ? 17.482 -13.627 -1.217 1.00 56.31 322 SER A O 1
ATOM 2613 N N . LYS A 1 323 ? 15.572 -14.268 -0.199 1.00 58.91 323 LYS A N 1
ATOM 2614 C CA . LYS A 1 323 ? 15.322 -13.081 0.655 1.00 58.91 323 LYS A CA 1
ATOM 2615 C C . LYS A 1 323 ? 14.733 -11.848 -0.058 1.00 58.91 323 LYS A C 1
ATOM 2617 O O . LYS A 1 323 ? 14.828 -10.759 0.498 1.00 58.91 323 LYS A O 1
ATOM 2622 N N . GLY A 1 324 ? 14.140 -12.007 -1.240 1.00 61.03 324 GLY A N 1
ATOM 2623 C CA . GLY A 1 324 ? 13.614 -10.895 -2.025 1.00 61.03 324 GLY A CA 1
ATOM 2624 C C . GLY A 1 324 ? 14.725 -10.113 -2.711 1.00 61.03 324 GLY A C 1
ATOM 2625 O O . GLY A 1 324 ? 15.405 -9.311 -2.083 1.00 61.03 324 GLY A O 1
ATOM 2626 N N . ASP A 1 325 ? 14.916 -10.345 -4.009 1.00 72.12 325 ASP A N 1
ATOM 2627 C CA . ASP A 1 325 ? 15.825 -9.534 -4.819 1.00 72.12 325 ASP A CA 1
ATOM 2628 C C . ASP A 1 325 ? 15.197 -8.145 -5.043 1.00 72.12 325 ASP A C 1
ATOM 2630 O O . ASP A 1 325 ? 14.184 -8.054 -5.749 1.00 72.12 325 ASP A O 1
ATOM 2634 N N . PRO A 1 326 ? 15.743 -7.063 -4.450 1.00 70.69 326 PRO A N 1
ATOM 2635 C CA . PRO A 1 326 ? 15.064 -5.770 -4.428 1.00 70.69 326 PRO A CA 1
ATOM 2636 C C . PRO A 1 326 ? 14.784 -5.200 -5.821 1.00 70.69 326 PRO A C 1
ATOM 2638 O O . PRO A 1 326 ? 13.749 -4.569 -6.037 1.00 70.69 326 PRO A O 1
ATOM 2641 N N . PHE A 1 327 ? 15.674 -5.448 -6.787 1.00 72.12 327 PHE A N 1
ATOM 2642 C CA . PHE A 1 327 ? 15.522 -4.947 -8.152 1.00 72.12 327 PHE A CA 1
ATOM 2643 C C . PHE A 1 327 ? 14.429 -5.704 -8.914 1.00 72.12 327 PHE A C 1
ATOM 2645 O O . PHE A 1 327 ? 13.633 -5.083 -9.615 1.00 72.12 327 PHE A O 1
ATOM 2652 N N . ARG A 1 328 ? 14.329 -7.027 -8.727 1.00 74.69 328 ARG A N 1
ATOM 2653 C CA . ARG A 1 328 ? 13.279 -7.842 -9.364 1.00 74.69 328 ARG A CA 1
ATOM 2654 C C . ARG A 1 328 ? 11.902 -7.538 -8.794 1.00 74.69 328 ARG A C 1
ATOM 2656 O O . ARG A 1 328 ? 10.959 -7.366 -9.561 1.00 74.69 328 ARG A O 1
ATOM 2663 N N . ILE A 1 329 ? 11.800 -7.392 -7.469 1.00 81.19 329 ILE A N 1
ATOM 2664 C CA . ILE A 1 329 ? 10.569 -6.940 -6.805 1.00 81.19 329 ILE A CA 1
ATOM 2665 C C . ILE A 1 329 ? 10.150 -5.578 -7.369 1.00 81.19 329 ILE A C 1
ATOM 2667 O O . ILE A 1 329 ? 8.997 -5.420 -7.770 1.00 81.19 329 ILE A O 1
ATOM 2671 N N . ARG A 1 330 ? 11.091 -4.627 -7.481 1.00 81.12 330 ARG A N 1
ATOM 2672 C CA . ARG A 1 330 ? 10.824 -3.297 -8.041 1.00 81.12 330 ARG A CA 1
ATOM 2673 C C . ARG A 1 330 ? 10.193 -3.368 -9.431 1.00 81.12 330 ARG A C 1
ATOM 2675 O O . ARG A 1 330 ? 9.165 -2.733 -9.645 1.00 81.12 330 ARG A O 1
ATOM 2682 N N . THR A 1 331 ? 10.753 -4.129 -10.370 1.00 76.81 331 THR A N 1
ATOM 2683 C CA . THR A 1 331 ? 10.195 -4.118 -11.732 1.00 76.81 331 THR A CA 1
ATOM 2684 C C . THR A 1 331 ? 9.003 -5.054 -11.924 1.00 76.81 331 THR A C 1
ATOM 2686 O O . THR A 1 331 ? 8.192 -4.789 -12.804 1.00 76.81 331 THR A O 1
ATOM 2689 N N . LEU A 1 332 ? 8.778 -6.068 -11.077 1.00 82.69 332 LEU A N 1
ATOM 2690 C CA . LEU A 1 332 ? 7.455 -6.713 -11.036 1.00 82.69 332 LEU A CA 1
ATOM 2691 C C . LEU A 1 332 ? 6.354 -5.708 -10.662 1.00 82.69 332 LEU A C 1
ATOM 2693 O O . LEU A 1 332 ? 5.275 -5.753 -11.252 1.00 82.69 332 LEU A O 1
ATOM 2697 N N . TYR A 1 333 ? 6.643 -4.753 -9.772 1.00 88.44 333 TYR A N 1
ATOM 2698 C CA . TYR A 1 333 ? 5.735 -3.639 -9.511 1.00 88.44 333 TYR A CA 1
ATOM 2699 C C . TYR A 1 333 ? 5.628 -2.650 -10.679 1.00 88.44 333 TYR A C 1
ATOM 2701 O O . TYR A 1 333 ? 4.509 -2.341 -11.070 1.00 88.44 333 TYR A O 1
ATOM 2709 N N . GLU A 1 334 ? 6.726 -2.197 -11.302 1.00 83.75 334 GLU A N 1
ATOM 2710 C CA . GLU A 1 334 ? 6.638 -1.327 -12.499 1.00 83.75 334 GLU A CA 1
ATOM 2711 C C . GLU A 1 334 ? 5.835 -1.991 -13.638 1.00 83.75 334 GLU A C 1
ATOM 2713 O O . GLU A 1 334 ? 5.008 -1.340 -14.274 1.00 83.75 334 GLU A O 1
ATOM 2718 N N . ARG A 1 335 ? 6.012 -3.302 -13.864 1.00 82.31 335 ARG A N 1
ATOM 2719 C CA . ARG A 1 335 ? 5.228 -4.094 -14.830 1.00 82.31 335 ARG A CA 1
ATOM 2720 C C . ARG A 1 335 ? 3.736 -4.108 -14.506 1.00 82.31 335 ARG A C 1
ATOM 2722 O O . ARG A 1 335 ? 2.922 -3.959 -15.416 1.00 82.31 335 ARG A O 1
ATOM 2729 N N . ALA A 1 336 ? 3.387 -4.309 -13.236 1.00 88.19 336 ALA A N 1
ATOM 2730 C CA . ALA A 1 336 ? 2.003 -4.284 -12.783 1.00 88.19 336 ALA A CA 1
ATOM 2731 C C . ALA A 1 336 ? 1.409 -2.875 -12.936 1.00 88.19 336 ALA A C 1
ATOM 2733 O O . ALA A 1 336 ? 0.339 -2.727 -13.518 1.00 88.19 336 ALA A O 1
ATOM 2734 N N . VAL A 1 337 ? 2.141 -1.838 -12.514 1.00 89.12 337 VAL A N 1
ATOM 2735 C CA . VAL A 1 337 ? 1.755 -0.422 -12.625 1.00 89.12 337 VAL A CA 1
ATOM 2736 C C . VAL A 1 337 ? 1.515 -0.008 -14.079 1.00 89.12 337 VAL A C 1
ATOM 2738 O O . VAL A 1 337 ? 0.547 0.691 -14.339 1.00 89.12 337 VAL A O 1
ATOM 2741 N N . VAL A 1 338 ? 2.308 -0.476 -15.049 1.00 84.50 338 VAL A N 1
ATOM 2742 C CA . VAL A 1 338 ? 2.089 -0.193 -16.487 1.00 84.50 338 VAL A CA 1
ATOM 2743 C C . VAL A 1 338 ? 0.705 -0.648 -16.996 1.00 84.50 338 VAL A C 1
ATOM 2745 O O . VAL A 1 338 ? 0.236 -0.127 -18.006 1.00 84.50 338 VAL A O 1
ATOM 2748 N N . ARG A 1 339 ? 0.035 -1.595 -16.321 1.00 83.94 339 ARG A N 1
ATOM 2749 C CA . ARG A 1 339 ? -1.340 -2.034 -16.640 1.00 83.94 339 ARG A CA 1
ATOM 2750 C C . ARG A 1 339 ? -2.389 -1.545 -15.635 1.00 83.94 339 ARG A C 1
ATOM 2752 O O . ARG A 1 339 ? -3.504 -1.234 -16.034 1.00 83.94 339 ARG A O 1
ATOM 2759 N N . HIS A 1 340 ? -2.028 -1.468 -14.357 1.00 89.88 340 HIS A N 1
ATOM 2760 C CA . HIS A 1 340 ? -2.932 -1.258 -13.219 1.00 89.88 340 HIS A CA 1
ATOM 2761 C C . HIS A 1 340 ? -2.605 0.042 -12.463 1.00 89.88 340 HIS A C 1
ATOM 2763 O O . HIS A 1 340 ? -2.702 0.103 -11.241 1.00 89.88 340 HIS A O 1
ATOM 2769 N N . CYS A 1 341 ? -2.180 1.093 -13.175 1.00 89.62 341 CYS A N 1
ATOM 2770 C CA . CYS A 1 341 ? -1.685 2.339 -12.574 1.00 89.62 341 CYS A CA 1
ATOM 2771 C C . CYS A 1 341 ? -2.707 3.081 -11.699 1.00 89.62 341 CYS A C 1
ATOM 2773 O O . CYS A 1 341 ? -2.301 3.874 -10.855 1.00 89.62 341 CYS A O 1
ATOM 2775 N N . LEU A 1 342 ? -4.004 2.819 -11.876 1.00 90.88 342 LEU A N 1
ATOM 2776 C CA . LEU A 1 342 ? -5.090 3.437 -11.110 1.00 90.88 342 LEU A CA 1
ATOM 2777 C C . LEU A 1 342 ? -5.470 2.645 -9.841 1.00 90.88 342 LEU A C 1
ATOM 2779 O O . LEU A 1 342 ? -6.380 3.063 -9.129 1.00 90.88 342 LEU A O 1
ATOM 2783 N N . ASP A 1 343 ? -4.804 1.519 -9.541 1.00 92.81 343 ASP A N 1
ATOM 2784 C CA . ASP A 1 343 ? -5.014 0.754 -8.303 1.00 92.81 343 ASP A CA 1
ATOM 2785 C C . ASP A 1 343 ? -4.193 1.357 -7.139 1.00 92.81 343 ASP A C 1
ATOM 2787 O O . ASP A 1 343 ? -2.959 1.278 -7.142 1.00 92.81 343 ASP A O 1
ATOM 2791 N N . PRO A 1 344 ? -4.828 1.938 -6.101 1.00 92.75 344 PRO A N 1
ATOM 2792 C CA . PRO A 1 344 ? -4.109 2.524 -4.970 1.00 92.75 344 PRO A CA 1
ATOM 2793 C C . PRO A 1 344 ? -3.429 1.478 -4.075 1.00 92.75 344 PRO A C 1
ATOM 2795 O O . PRO A 1 344 ? -2.416 1.779 -3.448 1.00 92.75 344 PRO A O 1
ATOM 2798 N N . THR A 1 345 ? -3.961 0.253 -4.015 1.00 93.75 345 THR A N 1
ATOM 2799 C CA . THR A 1 345 ? -3.427 -0.843 -3.190 1.00 93.75 345 THR A CA 1
ATOM 2800 C C . THR A 1 345 ? -2.142 -1.416 -3.783 1.00 93.75 345 THR A C 1
ATOM 2802 O O . THR A 1 345 ? -1.226 -1.779 -3.045 1.00 93.75 345 THR A O 1
ATOM 2805 N N . LEU A 1 346 ? -2.027 -1.413 -5.116 1.00 94.81 346 LEU A N 1
ATOM 2806 C CA . LEU A 1 346 ? -0.790 -1.752 -5.814 1.00 94.81 346 LEU A CA 1
ATOM 2807 C C . LEU A 1 346 ? 0.321 -0.738 -5.505 1.00 94.81 346 LEU A C 1
ATOM 2809 O O . LEU A 1 346 ? 1.455 -1.141 -5.247 1.00 94.81 346 LEU A O 1
ATOM 2813 N N . TRP A 1 347 ? 0.004 0.561 -5.489 1.00 95.31 347 TRP A N 1
ATOM 2814 C CA . TRP A 1 347 ? 0.962 1.605 -5.109 1.00 95.31 347 TRP A CA 1
ATOM 2815 C C . TRP A 1 347 ? 1.345 1.551 -3.629 1.00 95.31 347 TRP A C 1
ATOM 2817 O O . TRP A 1 347 ? 2.525 1.691 -3.319 1.00 95.31 347 TRP A O 1
ATOM 2827 N N . ASP A 1 348 ? 0.392 1.322 -2.721 1.00 94.00 348 ASP A N 1
ATOM 2828 C CA . ASP A 1 348 ? 0.669 1.157 -1.288 1.00 94.00 348 ASP A CA 1
ATOM 2829 C C . ASP A 1 348 ? 1.627 -0.018 -1.032 1.00 94.00 348 ASP A C 1
ATOM 2831 O O . ASP A 1 348 ? 2.660 0.150 -0.379 1.00 94.00 348 ASP A O 1
ATOM 2835 N N . ALA A 1 349 ? 1.361 -1.178 -1.643 1.00 93.25 349 ALA A N 1
ATOM 2836 C CA . ALA A 1 349 ? 2.262 -2.326 -1.602 1.00 93.25 349 ALA A CA 1
ATOM 2837 C C . ALA A 1 349 ? 3.640 -1.997 -2.211 1.00 93.25 349 ALA A C 1
ATOM 2839 O O . ALA A 1 349 ? 4.669 -2.245 -1.586 1.00 93.25 349 ALA A O 1
ATOM 2840 N N . TYR A 1 350 ? 3.683 -1.372 -3.395 1.00 93.19 350 TYR A N 1
ATOM 2841 C CA . TYR A 1 350 ? 4.941 -1.020 -4.059 1.00 93.19 350 TYR A CA 1
ATOM 2842 C C . TYR A 1 350 ? 5.808 -0.089 -3.191 1.00 93.19 350 TYR A C 1
ATOM 2844 O O . TYR A 1 350 ? 6.998 -0.347 -2.999 1.00 93.19 350 TYR A O 1
ATOM 2852 N N . ILE A 1 351 ? 5.219 0.961 -2.613 1.00 93.00 351 ILE A N 1
ATOM 2853 C CA . ILE A 1 351 ? 5.925 1.897 -1.730 1.00 93.00 351 ILE A CA 1
ATOM 2854 C C . ILE A 1 351 ? 6.395 1.179 -0.461 1.00 93.00 351 ILE A C 1
ATOM 2856 O O . ILE A 1 351 ? 7.576 1.256 -0.117 1.00 93.00 351 ILE A O 1
ATOM 2860 N N . THR A 1 352 ? 5.503 0.465 0.229 1.00 91.75 352 THR A N 1
ATOM 2861 C CA . THR A 1 352 ? 5.824 -0.152 1.525 1.00 91.75 352 THR A CA 1
ATOM 2862 C C . THR A 1 352 ? 6.867 -1.264 1.413 1.00 91.75 352 THR A C 1
ATOM 2864 O O . THR A 1 352 ? 7.753 -1.336 2.266 1.00 91.75 352 THR A O 1
ATOM 2867 N N . ASP A 1 353 ? 6.857 -2.083 0.358 1.00 88.75 353 ASP A N 1
ATOM 2868 C CA . ASP A 1 353 ? 7.929 -3.056 0.119 1.00 88.75 353 ASP A CA 1
ATOM 2869 C C . ASP A 1 353 ? 9.262 -2.371 -0.210 1.00 88.75 353 ASP A C 1
ATOM 2871 O O . ASP A 1 353 ? 10.291 -2.727 0.364 1.00 88.75 353 ASP A O 1
ATOM 2875 N N . ILE A 1 354 ? 9.275 -1.378 -1.108 1.00 83.94 354 ILE A N 1
ATOM 2876 C CA . ILE A 1 354 ? 10.531 -0.754 -1.552 1.00 83.94 354 ILE A CA 1
ATOM 2877 C C . ILE A 1 354 ? 11.186 0.076 -0.450 1.00 83.94 354 ILE A C 1
ATOM 2879 O O . ILE A 1 354 ? 12.405 0.013 -0.329 1.00 83.94 354 ILE A O 1
ATOM 2883 N N . VAL A 1 355 ? 10.427 0.758 0.414 1.00 87.19 355 VAL A N 1
ATOM 2884 C CA . VAL A 1 355 ? 10.988 1.443 1.598 1.00 87.19 355 VAL A CA 1
ATOM 2885 C C . VAL A 1 355 ? 11.731 0.461 2.517 1.00 87.19 355 VAL A C 1
ATOM 2887 O O . VAL A 1 355 ? 12.778 0.801 3.062 1.00 87.19 355 VAL A O 1
ATOM 2890 N N . ASN A 1 356 ? 11.251 -0.781 2.645 1.00 81.75 356 ASN A N 1
ATOM 2891 C CA . ASN A 1 356 ? 11.909 -1.821 3.447 1.00 81.75 356 ASN A CA 1
ATOM 2892 C C . ASN A 1 356 ? 13.117 -2.487 2.749 1.00 81.75 356 ASN A C 1
ATOM 2894 O O . ASN A 1 356 ? 13.870 -3.212 3.402 1.00 81.75 356 ASN A O 1
ATOM 2898 N N . LEU A 1 357 ? 13.311 -2.266 1.443 1.00 74.50 357 LEU A N 1
ATOM 2899 C CA . LEU A 1 357 ? 14.363 -2.895 0.629 1.00 74.50 357 LEU A CA 1
ATOM 2900 C C . LEU A 1 357 ? 15.437 -1.901 0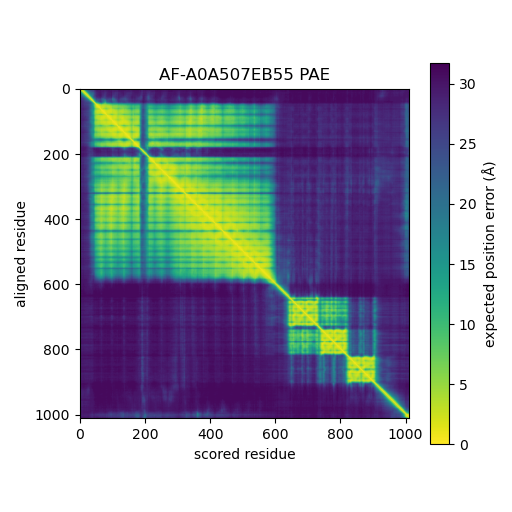.136 1.00 74.50 357 LEU A C 1
ATOM 2902 O O . LEU A 1 357 ? 16.579 -2.302 -0.093 1.00 74.50 357 LEU A O 1
ATOM 2906 N N . PHE A 1 358 ? 15.089 -0.619 -0.015 1.00 71.88 358 PHE A N 1
ATOM 2907 C CA . PHE A 1 358 ? 15.929 0.460 -0.539 1.00 71.88 358 PHE A CA 1
ATOM 2908 C C . PHE A 1 358 ? 15.629 1.803 0.152 1.00 71.88 358 PHE A C 1
ATOM 2910 O O . PHE A 1 358 ? 14.795 2.578 -0.316 1.00 71.88 358 PHE A O 1
ATOM 2917 N N . ASP A 1 359 ? 16.382 2.147 1.198 1.00 77.69 359 ASP A N 1
ATOM 2918 C CA . ASP A 1 359 ? 16.375 3.508 1.755 1.00 77.69 359 ASP A CA 1
ATOM 2919 C C . ASP A 1 359 ? 17.244 4.453 0.898 1.00 77.69 359 ASP A C 1
ATOM 2921 O O . ASP A 1 359 ? 18.429 4.668 1.168 1.00 77.69 359 ASP A O 1
ATOM 2925 N N . VAL A 1 360 ? 16.682 4.934 -0.219 1.00 77.69 360 VAL A N 1
ATOM 2926 C CA . VAL A 1 360 ? 17.387 5.765 -1.211 1.00 77.69 360 VAL A CA 1
ATOM 2927 C C . VAL A 1 360 ? 16.466 6.856 -1.771 1.00 77.69 360 VAL A C 1
ATOM 2929 O O . VAL A 1 360 ? 15.528 6.567 -2.513 1.00 77.69 360 VAL A O 1
ATOM 2932 N N . GLU A 1 361 ? 16.780 8.126 -1.491 1.00 80.06 361 GLU A N 1
ATOM 2933 C CA . GLU A 1 361 ? 15.956 9.291 -1.869 1.00 80.06 361 GLU A CA 1
ATOM 2934 C C . GLU A 1 361 ? 15.638 9.353 -3.374 1.00 80.06 361 GLU A C 1
ATOM 2936 O O . GLU A 1 361 ? 14.479 9.494 -3.762 1.00 80.06 361 GLU A O 1
ATOM 2941 N N . ILE A 1 362 ? 16.656 9.177 -4.228 1.00 75.56 362 ILE A N 1
ATOM 2942 C CA . ILE A 1 362 ? 16.534 9.227 -5.698 1.00 75.56 362 ILE A CA 1
ATOM 2943 C C . ILE A 1 362 ? 15.706 8.064 -6.288 1.00 75.56 362 ILE A C 1
ATOM 2945 O O . ILE A 1 362 ? 15.358 8.087 -7.465 1.00 75.56 362 ILE A O 1
ATOM 2949 N N . VAL A 1 363 ? 15.348 7.061 -5.478 1.00 76.75 363 VAL A N 1
ATOM 2950 C CA . VAL A 1 363 ? 14.395 6.000 -5.844 1.00 76.75 363 VAL A CA 1
ATOM 2951 C C . VAL A 1 363 ? 13.020 6.275 -5.234 1.00 76.75 363 VAL A C 1
ATOM 2953 O O . VAL A 1 363 ? 12.019 6.248 -5.947 1.00 76.75 363 VAL A O 1
ATOM 2956 N N . LEU A 1 364 ? 12.968 6.561 -3.930 1.00 82.50 364 LEU A N 1
ATOM 2957 C CA . LEU A 1 364 ? 11.722 6.663 -3.168 1.00 82.50 364 LEU A CA 1
ATOM 2958 C C . LEU A 1 364 ? 10.925 7.942 -3.447 1.00 82.50 364 LEU A C 1
ATOM 2960 O O . LEU A 1 364 ? 9.702 7.877 -3.564 1.00 82.50 364 LEU A O 1
ATOM 2964 N N . VAL A 1 365 ? 11.577 9.099 -3.598 1.00 85.81 365 VAL A N 1
ATOM 2965 C CA . VAL A 1 365 ? 10.856 10.362 -3.835 1.00 85.81 365 VAL A CA 1
ATOM 2966 C C . VAL A 1 365 ? 10.163 10.368 -5.211 1.00 85.81 365 VAL A C 1
ATOM 2968 O O . VAL A 1 365 ? 8.957 10.628 -5.239 1.00 85.81 365 VAL A O 1
ATOM 2971 N N . PRO A 1 366 ? 10.819 9.994 -6.333 1.00 85.00 366 PRO A N 1
ATOM 2972 C CA . PRO A 1 366 ? 10.136 9.867 -7.625 1.00 85.00 366 PRO A CA 1
ATOM 2973 C C . PRO A 1 366 ? 9.061 8.772 -7.639 1.00 85.00 366 PRO A C 1
ATOM 2975 O O . PRO A 1 366 ? 8.034 8.932 -8.297 1.00 85.00 366 PRO A O 1
ATOM 2978 N N . LEU A 1 367 ? 9.262 7.672 -6.899 1.00 88.94 367 LEU A N 1
ATOM 2979 C CA . LEU A 1 367 ? 8.275 6.597 -6.763 1.00 88.94 367 LEU A CA 1
ATOM 2980 C C . LEU A 1 367 ? 6.959 7.115 -6.164 1.00 88.94 367 LEU A C 1
ATOM 2982 O O . LEU A 1 367 ? 5.899 6.943 -6.766 1.00 88.94 367 LEU A O 1
ATOM 2986 N N . VAL A 1 368 ? 7.015 7.797 -5.017 1.00 91.81 368 VAL A N 1
ATOM 2987 C CA . VAL A 1 368 ? 5.795 8.295 -4.365 1.00 91.81 368 VAL A CA 1
ATOM 2988 C C . VAL A 1 368 ? 5.175 9.468 -5.135 1.00 91.81 368 VAL A C 1
ATOM 2990 O O . VAL A 1 368 ? 3.954 9.552 -5.236 1.00 91.81 368 VAL A O 1
ATOM 2993 N N . GLN A 1 369 ? 5.982 10.320 -5.778 1.00 90.38 369 GLN A N 1
ATOM 2994 C CA . GLN A 1 369 ? 5.469 11.354 -6.689 1.00 90.38 369 GLN A CA 1
ATOM 2995 C C . GLN A 1 369 ? 4.699 10.757 -7.881 1.00 90.38 369 GLN A C 1
ATOM 2997 O O . GLN A 1 369 ? 3.675 11.311 -8.285 1.00 90.38 369 GLN A O 1
ATOM 3002 N N . ARG A 1 370 ? 5.138 9.614 -8.429 1.00 91.62 370 ARG A N 1
ATOM 3003 C CA . ARG A 1 370 ? 4.391 8.874 -9.462 1.00 91.62 370 ARG A CA 1
ATOM 3004 C C . ARG A 1 370 ? 3.106 8.262 -8.906 1.00 91.62 370 ARG A C 1
ATOM 3006 O O . ARG A 1 370 ? 2.072 8.401 -9.554 1.00 91.62 370 ARG A O 1
ATOM 3013 N N . ALA A 1 371 ? 3.129 7.670 -7.711 1.00 93.81 371 ALA A N 1
ATOM 3014 C CA . ALA A 1 371 ? 1.922 7.156 -7.056 1.00 93.81 371 ALA A CA 1
ATOM 3015 C C . ALA A 1 371 ? 0.858 8.249 -6.846 1.00 93.81 371 ALA A C 1
ATOM 3017 O O . ALA A 1 371 ? -0.311 8.041 -7.158 1.00 93.81 371 ALA A O 1
ATOM 3018 N N . VAL A 1 372 ? 1.270 9.438 -6.392 1.00 92.69 372 VAL A N 1
ATOM 3019 C CA . VAL A 1 372 ? 0.388 10.601 -6.206 1.00 92.69 372 VAL A CA 1
ATOM 3020 C C . VAL A 1 372 ? -0.122 11.163 -7.538 1.00 92.69 372 VAL A C 1
ATOM 3022 O O . VAL A 1 372 ? -1.305 11.469 -7.640 1.00 92.69 372 VAL A O 1
ATOM 3025 N N . ARG A 1 373 ? 0.715 11.259 -8.586 1.00 90.31 373 ARG A N 1
ATOM 3026 C CA . ARG A 1 373 ? 0.274 11.690 -9.935 1.00 90.31 373 ARG A CA 1
ATOM 3027 C C . ARG A 1 373 ? -0.729 10.721 -10.580 1.00 90.31 373 ARG A C 1
ATOM 3029 O O . ARG A 1 373 ? -1.511 11.153 -11.421 1.00 90.31 373 ARG A O 1
ATOM 3036 N N . ASN A 1 374 ? -0.725 9.447 -10.183 1.00 90.31 374 ASN A N 1
ATOM 3037 C CA . ASN A 1 374 ? -1.701 8.446 -10.621 1.00 90.31 374 ASN A CA 1
ATOM 3038 C C . ASN A 1 374 ? -2.978 8.458 -9.771 1.00 90.31 374 ASN A C 1
ATOM 3040 O O . ASN A 1 374 ? -4.054 8.739 -10.286 1.00 90.31 374 ASN A O 1
ATOM 3044 N N . CYS A 1 375 ? -2.857 8.186 -8.470 1.00 90.81 375 CYS A N 1
ATOM 3045 C CA . CYS A 1 375 ? -3.977 7.991 -7.547 1.00 90.81 375 CYS A CA 1
ATOM 3046 C C . CYS A 1 375 ? -4.116 9.189 -6.596 1.00 90.81 375 CYS A C 1
ATOM 3048 O O . CYS A 1 375 ? -3.937 9.069 -5.381 1.00 90.81 375 CYS A O 1
ATOM 3050 N N . ASN A 1 376 ? -4.417 10.363 -7.162 1.00 89.19 376 ASN A N 1
ATOM 3051 C CA . ASN A 1 376 ? -4.482 11.633 -6.427 1.00 89.19 376 ASN A CA 1
ATOM 3052 C C . ASN A 1 376 ? -5.721 11.775 -5.513 1.00 89.19 376 ASN A C 1
ATOM 3054 O O . ASN A 1 376 ? -5.713 12.603 -4.602 1.00 89.19 376 ASN A O 1
ATOM 3058 N N . TRP A 1 377 ? -6.755 10.952 -5.718 1.00 87.88 377 TRP A N 1
ATOM 3059 C CA . TRP A 1 377 ? -8.003 10.931 -4.941 1.00 87.88 377 TRP A CA 1
ATOM 3060 C C . TRP A 1 377 ? -7.934 10.074 -3.663 1.00 87.88 377 TRP A C 1
ATOM 3062 O O . TRP A 1 377 ? -8.932 9.958 -2.952 1.00 87.88 377 TRP A O 1
ATOM 3072 N N . VAL A 1 378 ? -6.780 9.461 -3.373 1.00 92.88 378 VAL A N 1
ATOM 3073 C CA . VAL A 1 378 ? -6.551 8.621 -2.187 1.00 92.88 378 VAL A CA 1
ATOM 3074 C C . VAL A 1 378 ? -5.532 9.289 -1.278 1.00 92.88 378 VAL A C 1
ATOM 3076 O O . VAL A 1 378 ? -4.447 9.662 -1.712 1.00 92.88 378 VAL A O 1
ATOM 3079 N N . ALA A 1 379 ? -5.855 9.427 0.002 1.00 93.62 379 ALA A N 1
ATOM 3080 C CA . ALA A 1 379 ? -5.000 10.107 0.964 1.00 93.62 379 ALA A CA 1
ATOM 3081 C C . ALA A 1 379 ? -3.763 9.307 1.365 1.00 93.62 379 ALA A C 1
ATOM 3083 O O . ALA A 1 379 ? -2.781 9.904 1.803 1.00 93.62 379 ALA A O 1
ATOM 3084 N N . ASP A 1 380 ? -3.776 7.981 1.225 1.00 93.06 380 ASP A N 1
ATOM 3085 C CA . ASP A 1 380 ? -2.636 7.134 1.586 1.00 93.06 380 ASP A CA 1
ATOM 3086 C C . ASP A 1 380 ? -1.398 7.427 0.717 1.00 93.06 380 ASP A C 1
ATOM 3088 O O . ASP A 1 380 ? -0.285 7.466 1.242 1.00 93.06 380 ASP A O 1
ATOM 3092 N N . THR A 1 381 ? -1.569 7.759 -0.572 1.00 93.50 381 THR A N 1
ATOM 3093 C CA . THR A 1 381 ? -0.454 8.145 -1.462 1.00 93.50 381 THR A CA 1
ATOM 3094 C C . THR A 1 381 ? 0.174 9.478 -1.034 1.00 93.50 381 THR A C 1
ATOM 3096 O O . THR A 1 381 ? 1.392 9.564 -0.867 1.00 93.50 381 THR A O 1
ATOM 3099 N N . TRP A 1 382 ? -0.647 10.495 -0.747 1.00 94.94 382 TRP A N 1
ATOM 3100 C CA . TRP A 1 382 ? -0.198 11.778 -0.185 1.00 94.94 382 TRP A CA 1
ATOM 3101 C C . TRP A 1 382 ? 0.428 11.622 1.209 1.00 94.94 382 TRP A C 1
ATOM 3103 O O . TRP A 1 382 ? 1.429 12.266 1.522 1.00 94.94 382 TRP A O 1
ATOM 3113 N N . SER A 1 383 ? -0.118 10.730 2.038 1.00 95.19 383 SER A N 1
ATOM 3114 C CA . SER A 1 383 ? 0.399 10.424 3.376 1.00 95.19 383 SER A CA 1
ATOM 3115 C C . SER A 1 383 ? 1.780 9.771 3.307 1.00 95.19 383 SER A C 1
ATOM 3117 O O . SER A 1 383 ? 2.667 10.114 4.088 1.00 95.19 383 SER A O 1
ATOM 3119 N N . HIS A 1 384 ? 2.006 8.875 2.341 1.00 94.94 384 HIS A N 1
ATOM 3120 C CA . HIS A 1 384 ? 3.342 8.359 2.034 1.00 94.94 384 HIS A CA 1
ATOM 3121 C C . HIS A 1 384 ? 4.280 9.457 1.531 1.00 94.94 384 HIS A C 1
ATOM 3123 O O . HIS A 1 384 ? 5.451 9.453 1.904 1.00 94.94 384 HIS A O 1
ATOM 3129 N N . GLN A 1 385 ? 3.791 10.432 0.755 1.00 94.50 385 GLN A N 1
ATOM 3130 C CA . GLN A 1 385 ? 4.627 11.548 0.297 1.00 94.50 385 GLN A CA 1
ATOM 3131 C C . GLN A 1 385 ? 5.112 12.395 1.480 1.00 94.50 385 GLN A C 1
ATOM 3133 O O . GLN A 1 385 ? 6.308 12.666 1.582 1.00 94.50 385 GLN A O 1
ATOM 3138 N N . ILE A 1 386 ? 4.216 12.741 2.410 1.00 94.94 386 ILE A N 1
ATOM 3139 C CA . ILE A 1 386 ? 4.548 13.465 3.647 1.00 94.94 386 ILE A CA 1
ATOM 3140 C C . ILE A 1 386 ? 5.584 12.682 4.471 1.00 94.94 386 ILE A C 1
ATOM 3142 O O . ILE A 1 386 ? 6.620 13.240 4.831 1.00 94.94 386 ILE A O 1
ATOM 3146 N N . ARG A 1 387 ? 5.371 11.374 4.684 1.00 94.69 387 ARG A N 1
ATOM 3147 C CA . ARG A 1 387 ? 6.300 10.495 5.426 1.00 94.69 387 ARG A CA 1
ATOM 3148 C C . ARG A 1 387 ? 7.679 10.378 4.765 1.00 94.69 387 ARG A C 1
ATOM 3150 O O . ARG A 1 387 ? 8.688 10.394 5.462 1.00 94.69 387 ARG A O 1
ATOM 3157 N N . MET A 1 388 ? 7.757 10.292 3.435 1.00 93.31 388 MET A N 1
ATOM 3158 C CA . MET A 1 388 ? 9.046 10.272 2.725 1.00 93.31 388 MET A CA 1
ATOM 3159 C C . MET A 1 388 ? 9.763 11.623 2.793 1.00 93.31 388 MET A C 1
ATOM 3161 O O . MET A 1 388 ? 10.981 11.664 2.957 1.00 93.31 388 MET A O 1
ATOM 3165 N N . MET A 1 389 ? 9.030 12.736 2.708 1.00 93.19 389 MET A N 1
ATOM 3166 C CA . MET A 1 389 ? 9.613 14.072 2.860 1.00 93.19 389 MET A CA 1
ATOM 3167 C C . MET A 1 389 ? 10.122 14.321 4.287 1.00 93.19 389 MET A C 1
ATOM 3169 O O . MET A 1 389 ? 11.171 14.939 4.453 1.00 93.19 389 MET A O 1
ATOM 3173 N N . GLU A 1 390 ? 9.440 13.788 5.304 1.00 94.06 390 GLU A N 1
ATOM 3174 C CA . GLU A 1 390 ? 9.913 13.766 6.692 1.00 94.06 390 GLU A CA 1
ATOM 3175 C C . GLU A 1 390 ? 11.202 12.945 6.847 1.00 94.06 390 GLU A C 1
ATOM 3177 O O . GLU A 1 390 ? 12.200 13.447 7.367 1.00 94.06 390 GLU A O 1
ATOM 3182 N N . HIS A 1 391 ? 11.203 11.703 6.351 1.00 92.44 391 HIS A N 1
ATOM 3183 C CA . HIS A 1 391 ? 12.333 10.773 6.442 1.00 92.44 391 HIS A CA 1
ATOM 3184 C C . HIS A 1 391 ? 13.606 11.338 5.791 1.00 92.44 391 HIS A C 1
ATOM 3186 O O . HIS A 1 391 ? 14.672 11.357 6.411 1.00 92.44 391 HIS A O 1
ATOM 3192 N N . PHE A 1 392 ? 13.480 11.921 4.592 1.00 91.56 392 PHE A N 1
ATOM 3193 C CA . PHE A 1 392 ? 14.572 12.625 3.902 1.00 91.56 392 PHE A CA 1
ATOM 3194 C C . PHE A 1 392 ? 14.784 14.079 4.369 1.00 91.56 392 PHE A C 1
ATOM 3196 O O . PHE A 1 392 ? 15.580 14.809 3.777 1.00 91.56 392 PHE A O 1
ATOM 3203 N N . LYS A 1 393 ? 14.124 14.498 5.458 1.00 93.00 393 LYS A N 1
ATOM 3204 C CA . LYS A 1 393 ? 14.306 15.786 6.153 1.00 93.00 393 LYS A CA 1
ATOM 3205 C C . LYS A 1 393 ? 14.197 17.002 5.230 1.00 93.00 393 LYS A C 1
ATOM 3207 O O . LYS A 1 393 ? 15.027 17.914 5.274 1.00 93.00 393 LYS A O 1
ATOM 3212 N N . LYS A 1 394 ? 13.166 17.002 4.384 1.00 93.25 394 LYS A N 1
ATOM 3213 C CA . LYS A 1 394 ? 12.809 18.140 3.531 1.00 93.25 394 LYS A CA 1
ATOM 3214 C C . LYS A 1 394 ? 12.386 19.350 4.378 1.00 93.25 394 LYS A C 1
ATOM 3216 O O . LYS A 1 394 ? 11.894 19.166 5.494 1.00 93.25 394 LYS A O 1
ATOM 3221 N N . PRO A 1 395 ? 12.567 20.586 3.875 1.00 94.50 395 PRO A N 1
ATOM 3222 C CA . PRO A 1 395 ? 12.133 21.794 4.568 1.00 94.50 395 PRO A CA 1
ATOM 3223 C C . PRO A 1 395 ? 10.654 21.745 4.970 1.00 94.50 395 PRO A C 1
ATOM 3225 O O . PRO A 1 395 ? 9.802 21.372 4.167 1.00 94.50 395 PRO A O 1
ATOM 3228 N N . ASP A 1 396 ? 10.352 22.208 6.187 1.00 92.12 396 ASP A N 1
ATOM 3229 C CA . ASP A 1 396 ? 9.000 22.270 6.774 1.00 92.12 396 ASP A CA 1
ATOM 3230 C C . ASP A 1 396 ? 7.988 22.896 5.783 1.00 92.12 396 ASP A C 1
ATOM 3232 O O . ASP A 1 396 ? 6.912 22.351 5.537 1.00 92.12 396 ASP A O 1
ATOM 3236 N N . VAL A 1 397 ? 8.405 23.976 5.106 1.00 93.81 397 VAL A N 1
ATOM 3237 C CA . VAL A 1 397 ? 7.659 24.702 4.056 1.00 93.81 397 VAL A CA 1
ATOM 3238 C C . VAL A 1 397 ? 7.247 23.811 2.877 1.00 93.81 397 VAL A C 1
ATOM 3240 O O . VAL A 1 397 ? 6.120 23.924 2.401 1.00 93.81 397 VAL A O 1
ATOM 3243 N N . GLU A 1 398 ? 8.121 22.915 2.408 1.00 93.25 398 GLU A N 1
ATOM 3244 C CA . GLU A 1 398 ? 7.787 21.996 1.312 1.00 93.25 398 GLU A CA 1
ATOM 3245 C C . GLU A 1 398 ? 6.735 20.973 1.758 1.00 93.25 398 GLU A C 1
ATOM 3247 O O . GLU A 1 398 ? 5.834 20.647 0.986 1.00 93.25 398 GLU A O 1
ATOM 3252 N N . VAL A 1 399 ? 6.808 20.495 3.006 1.00 94.31 399 VAL A N 1
ATOM 3253 C CA . VAL A 1 399 ? 5.844 19.524 3.553 1.00 94.31 399 VAL A CA 1
ATOM 3254 C C . VAL A 1 399 ? 4.457 20.153 3.718 1.00 94.31 399 VAL A C 1
ATOM 3256 O O . VAL A 1 399 ? 3.465 19.527 3.344 1.00 94.31 399 VAL A O 1
ATOM 3259 N N . HIS A 1 400 ? 4.364 21.399 4.208 1.00 92.69 400 HIS A N 1
ATOM 3260 C CA . HIS A 1 400 ? 3.090 22.141 4.230 1.00 92.69 400 HIS A CA 1
ATOM 3261 C C . HIS A 1 400 ? 2.529 22.328 2.818 1.00 92.69 400 HIS A C 1
ATOM 3263 O O . HIS A 1 400 ? 1.390 21.952 2.570 1.00 92.69 400 HIS A O 1
ATOM 3269 N N . ALA A 1 401 ? 3.342 22.791 1.864 1.00 93.75 401 ALA A N 1
ATOM 3270 C CA . ALA A 1 401 ? 2.882 23.041 0.497 1.00 93.75 401 ALA A CA 1
ATOM 3271 C C . ALA A 1 401 ? 2.347 21.781 -0.217 1.00 93.75 401 ALA A C 1
ATOM 3273 O O . ALA A 1 401 ? 1.460 21.881 -1.064 1.00 93.75 401 ALA A O 1
ATOM 3274 N N . GLN A 1 402 ? 2.854 20.586 0.109 1.00 92.81 402 GLN A N 1
ATOM 3275 C CA . GLN A 1 402 ? 2.311 19.325 -0.418 1.00 92.81 402 GLN A CA 1
ATOM 3276 C C . GLN A 1 402 ? 1.041 18.879 0.324 1.00 92.81 402 GLN A C 1
ATOM 3278 O O . GLN A 1 402 ? 0.128 18.356 -0.311 1.00 92.81 402 GLN A O 1
ATOM 3283 N N . PHE A 1 403 ? 0.931 19.141 1.631 1.00 94.81 403 PHE A N 1
ATOM 3284 C CA . PHE A 1 403 ? -0.304 18.931 2.396 1.00 94.81 403 PHE A CA 1
ATOM 3285 C C . PHE A 1 403 ? -1.446 19.838 1.908 1.00 94.81 403 PHE A C 1
ATOM 3287 O O . PHE A 1 403 ? -2.553 19.352 1.683 1.00 94.81 403 PHE A O 1
ATOM 3294 N N . ASP A 1 404 ? -1.175 21.121 1.656 1.00 93.38 404 ASP A N 1
ATOM 3295 C CA . ASP A 1 404 ? -2.167 22.073 1.140 1.00 93.38 404 ASP A CA 1
ATOM 3296 C C . ASP A 1 404 ? -2.647 21.667 -0.265 1.00 93.38 404 ASP A C 1
ATOM 3298 O O . ASP A 1 404 ? -3.842 21.728 -0.570 1.00 93.38 404 ASP A O 1
ATOM 3302 N N . ARG A 1 405 ? -1.735 21.161 -1.111 1.00 91.19 405 ARG A N 1
ATOM 3303 C CA . ARG A 1 405 ? -2.076 20.557 -2.412 1.00 91.19 405 ARG A CA 1
ATOM 3304 C C . ARG A 1 405 ? -2.957 19.318 -2.256 1.00 91.19 405 ARG A C 1
ATOM 3306 O O . ARG A 1 405 ? -3.974 19.231 -2.939 1.00 91.19 405 ARG A O 1
ATOM 3313 N N . ALA A 1 406 ? -2.606 18.399 -1.357 1.00 93.38 406 ALA A N 1
ATOM 3314 C CA . ALA A 1 406 ? -3.396 17.201 -1.081 1.00 93.38 406 ALA A CA 1
ATOM 3315 C C . ALA A 1 406 ? -4.816 17.558 -0.613 1.00 93.38 406 ALA A C 1
ATOM 3317 O O . ALA A 1 406 ? -5.796 17.058 -1.162 1.00 93.38 406 ALA A O 1
ATOM 3318 N N . LEU A 1 407 ? -4.948 18.490 0.337 1.00 92.44 407 LEU A N 1
ATOM 3319 C CA . LEU A 1 407 ? -6.244 18.972 0.814 1.00 92.44 407 LEU A CA 1
ATOM 3320 C C . LEU A 1 407 ? -7.051 19.656 -0.303 1.00 92.44 407 LEU A C 1
ATOM 3322 O O . LEU A 1 407 ? -8.257 19.437 -0.399 1.00 92.44 407 LEU A O 1
ATOM 3326 N N . THR A 1 408 ? -6.397 20.412 -1.191 1.00 90.12 408 THR A N 1
ATOM 3327 C CA . THR A 1 408 ? -7.045 21.022 -2.368 1.00 90.12 408 THR A CA 1
ATOM 3328 C C . THR A 1 408 ? -7.616 19.974 -3.335 1.00 90.12 408 THR A C 1
ATOM 3330 O O . THR A 1 408 ? -8.664 20.214 -3.930 1.00 90.12 408 THR A O 1
ATOM 3333 N N . VAL A 1 409 ? -6.973 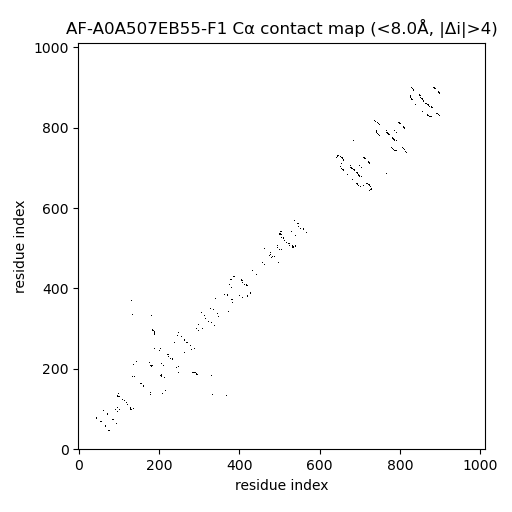18.808 -3.481 1.00 87.62 409 VAL A N 1
ATOM 3334 C CA . VAL A 1 409 ? -7.458 17.708 -4.338 1.00 87.62 409 VAL A CA 1
ATOM 3335 C C . VAL A 1 409 ? -8.546 16.873 -3.656 1.00 87.62 409 VAL A C 1
ATOM 3337 O O . VAL A 1 409 ? -9.520 16.494 -4.302 1.00 87.62 409 VAL A O 1
ATOM 3340 N N . LEU A 1 410 ? -8.413 16.600 -2.355 1.00 88.38 410 LEU A N 1
ATOM 3341 C CA . LEU A 1 410 ? -9.329 15.716 -1.623 1.00 88.38 410 LEU A CA 1
ATOM 3342 C C . LEU A 1 410 ? -10.599 16.420 -1.117 1.00 88.38 410 LEU A C 1
ATOM 3344 O O . LEU A 1 410 ? -11.645 15.780 -1.014 1.00 88.38 410 LEU A O 1
ATOM 3348 N N . SER A 1 411 ? -10.547 17.723 -0.820 1.00 86.25 411 SER A N 1
ATOM 3349 C CA . SER A 1 411 ? -11.699 18.483 -0.306 1.00 86.25 411 SER A CA 1
ATOM 3350 C C . SER A 1 411 ? -12.934 18.441 -1.234 1.00 86.25 411 SER A C 1
ATOM 3352 O O . SER A 1 411 ? -14.017 18.118 -0.738 1.00 86.25 411 SER A O 1
ATOM 3354 N N . PRO A 1 412 ? -12.815 18.631 -2.570 1.00 84.44 412 PRO A N 1
ATOM 3355 C CA . PRO A 1 412 ? -13.946 18.513 -3.499 1.00 84.44 412 PRO A CA 1
ATOM 3356 C C . PRO A 1 412 ? -14.628 17.137 -3.533 1.00 84.44 412 PRO A C 1
ATOM 3358 O O . PRO A 1 412 ? -15.778 17.046 -3.956 1.00 84.44 412 PRO A O 1
ATOM 3361 N N . LEU A 1 413 ? -13.950 16.071 -3.090 1.00 80.12 413 LEU A N 1
ATOM 3362 C CA . LEU A 1 413 ? -14.509 14.714 -3.045 1.00 80.12 413 LEU A CA 1
ATOM 3363 C C . LEU A 1 413 ? -15.468 14.505 -1.862 1.00 80.12 413 LEU A C 1
ATOM 3365 O O . LEU A 1 413 ? -16.158 13.489 -1.817 1.00 80.12 413 LEU A O 1
ATOM 3369 N N . ALA A 1 414 ? -15.482 15.426 -0.888 1.00 80.81 414 ALA A N 1
ATOM 3370 C CA . ALA A 1 414 ? -16.282 15.358 0.338 1.00 80.81 414 ALA A CA 1
ATOM 3371 C C . ALA A 1 414 ? -16.158 14.023 1.115 1.00 80.81 414 ALA A C 1
ATOM 3373 O O . ALA A 1 414 ? -17.063 13.634 1.855 1.00 80.81 414 ALA A O 1
ATOM 3374 N N . ASN A 1 415 ? -15.031 13.315 0.975 1.00 89.62 415 ASN A N 1
ATOM 3375 C CA . ASN A 1 415 ? -14.793 12.046 1.655 1.00 89.62 415 ASN A CA 1
ATOM 3376 C C . ASN A 1 415 ? -14.062 12.273 2.987 1.00 89.62 415 ASN A C 1
ATOM 3378 O O . ASN A 1 415 ? -12.847 12.477 3.022 1.00 89.62 415 ASN A O 1
ATOM 3382 N N . MET A 1 416 ? -14.820 12.213 4.085 1.00 90.69 416 MET A N 1
ATOM 3383 C CA . MET A 1 416 ? -14.311 12.368 5.452 1.00 90.69 416 MET A CA 1
ATOM 3384 C C . MET A 1 416 ? -13.142 11.412 5.758 1.00 90.69 416 MET A C 1
ATOM 3386 O O . MET A 1 416 ? -12.180 11.825 6.398 1.00 90.69 416 MET A O 1
ATOM 3390 N N . GLU A 1 417 ? -13.197 10.158 5.296 1.00 92.19 417 GLU A N 1
ATOM 3391 C CA . GLU A 1 417 ? -12.205 9.132 5.647 1.00 92.19 417 GLU A CA 1
ATOM 3392 C C . GLU A 1 417 ? -10.821 9.454 5.069 1.00 92.19 417 GLU A C 1
ATOM 3394 O O . GLU A 1 417 ? -9.819 9.408 5.782 1.00 92.19 417 GLU A O 1
ATOM 3399 N N . GLU A 1 418 ? -10.765 9.869 3.802 1.00 93.44 418 GLU A N 1
ATOM 3400 C CA . GLU A 1 418 ? -9.512 10.256 3.147 1.00 93.44 418 GLU A CA 1
ATOM 3401 C C . GLU A 1 418 ? -8.934 11.542 3.758 1.00 93.44 418 GLU A C 1
ATOM 3403 O O . GLU A 1 418 ? -7.742 11.615 4.055 1.00 93.44 418 GLU A O 1
ATOM 3408 N N . ILE A 1 419 ? -9.771 12.540 4.053 1.00 93.56 419 ILE A N 1
ATOM 3409 C CA . ILE A 1 419 ? -9.293 13.772 4.697 1.00 93.56 419 ILE A CA 1
ATOM 3410 C C . ILE A 1 419 ? -8.754 13.470 6.109 1.00 93.56 419 ILE A C 1
ATOM 3412 O O . ILE A 1 419 ? -7.712 14.009 6.485 1.00 93.56 419 ILE A O 1
ATOM 3416 N N . ILE A 1 420 ? -9.376 12.555 6.865 1.00 94.06 420 ILE A N 1
ATOM 3417 C CA . ILE A 1 420 ? -8.852 12.117 8.169 1.00 94.06 420 ILE A CA 1
ATOM 3418 C C . ILE A 1 420 ? -7.505 11.400 8.020 1.00 94.06 420 ILE A C 1
ATOM 3420 O O . ILE A 1 420 ? -6.585 11.749 8.755 1.00 94.06 420 ILE A O 1
ATOM 3424 N N . LYS A 1 421 ? -7.331 10.467 7.072 1.00 94.19 421 LYS A N 1
ATOM 3425 C CA . LYS A 1 421 ? -6.027 9.813 6.818 1.00 94.19 421 LYS A CA 1
ATOM 3426 C C . LYS A 1 421 ? -4.916 10.835 6.548 1.00 94.19 421 LYS A C 1
ATOM 3428 O O . LYS A 1 421 ? -3.857 10.777 7.180 1.00 94.19 421 LYS A O 1
ATOM 3433 N N . LEU A 1 422 ? -5.178 11.809 5.668 1.00 95.50 422 LEU A N 1
ATOM 3434 C CA . LEU A 1 422 ? -4.242 12.899 5.378 1.00 95.50 422 LEU A CA 1
ATOM 3435 C C . LEU A 1 422 ? -3.920 13.687 6.657 1.00 95.50 422 LEU A C 1
ATOM 3437 O O . LEU A 1 422 ? -2.750 13.921 6.966 1.00 95.50 422 LEU A O 1
ATOM 3441 N N . PHE A 1 423 ? -4.942 14.059 7.432 1.00 95.31 423 PHE A N 1
ATOM 3442 C CA . PHE A 1 423 ? -4.786 14.832 8.665 1.00 95.31 423 PHE A CA 1
ATOM 3443 C C . PHE A 1 423 ? -4.060 14.048 9.767 1.00 95.31 423 PHE A C 1
ATOM 3445 O O . PHE A 1 423 ? -3.292 14.655 10.509 1.00 95.31 423 PHE A O 1
ATOM 3452 N N . GLN A 1 424 ? -4.215 12.721 9.835 1.00 94.81 424 GLN A N 1
ATOM 3453 C CA . GLN A 1 424 ? -3.425 11.852 10.709 1.00 94.81 424 GLN A CA 1
ATOM 3454 C C . GLN A 1 424 ? -1.947 11.887 10.308 1.00 94.81 424 GLN A C 1
ATOM 3456 O O . GLN A 1 424 ? -1.109 12.180 11.153 1.00 94.81 424 GLN A O 1
ATOM 3461 N N . SER A 1 425 ? -1.620 11.702 9.020 1.00 95.12 425 SER A N 1
ATOM 3462 C CA . SER A 1 425 ? -0.223 11.763 8.553 1.00 95.12 425 SER A CA 1
ATOM 3463 C C . SER A 1 425 ? 0.440 13.121 8.830 1.00 95.12 425 SER A C 1
ATOM 3465 O O . SER A 1 425 ? 1.619 13.184 9.177 1.00 95.12 425 SER A O 1
ATOM 3467 N N . LYS A 1 426 ? -0.337 14.211 8.756 1.00 94.38 426 LYS A N 1
ATOM 3468 C CA . LYS A 1 426 ? 0.116 15.557 9.113 1.00 94.38 426 LYS A CA 1
ATOM 3469 C C . LYS A 1 426 ? 0.271 15.737 10.624 1.00 94.38 426 LYS A C 1
ATOM 3471 O O . LYS A 1 426 ? 1.243 16.351 11.050 1.00 94.38 426 LYS A O 1
ATOM 3476 N N . GLN A 1 427 ? -0.643 15.200 11.432 1.00 93.19 427 GLN A N 1
ATOM 3477 C CA . GLN A 1 427 ? -0.543 15.222 12.894 1.00 93.19 427 GLN A CA 1
ATOM 3478 C C . GLN A 1 427 ? 0.688 14.440 13.376 1.00 93.19 427 GLN A C 1
ATOM 3480 O O . GLN A 1 427 ? 1.428 14.951 14.212 1.00 93.19 427 GLN A O 1
ATOM 3485 N N . ASP A 1 428 ? 0.945 13.255 12.816 1.00 93.31 428 ASP A N 1
ATOM 3486 C CA . ASP A 1 428 ? 2.134 12.448 13.111 1.00 93.31 428 ASP A CA 1
ATOM 3487 C C . ASP A 1 428 ? 3.417 13.245 12.803 1.00 93.31 428 ASP A C 1
ATOM 3489 O O . ASP A 1 428 ? 4.235 13.461 13.701 1.00 93.31 428 ASP A O 1
ATOM 3493 N N . TYR A 1 429 ? 3.529 13.791 11.582 1.00 94.88 429 TYR A N 1
ATOM 3494 C CA . TYR A 1 429 ? 4.643 14.646 11.149 1.00 94.88 429 TYR A CA 1
ATOM 3495 C C . TYR A 1 429 ? 4.921 15.802 12.121 1.00 94.88 429 TYR A C 1
ATOM 3497 O O . TYR A 1 429 ? 6.054 15.984 12.575 1.00 94.88 429 TYR A O 1
ATOM 3505 N N . GLU A 1 430 ? 3.887 16.581 12.463 1.00 92.50 430 GLU A N 1
ATOM 3506 C CA . GLU A 1 430 ? 4.011 17.728 13.369 1.00 92.50 430 GLU A CA 1
ATOM 3507 C C . GLU A 1 430 ? 4.494 17.304 14.764 1.00 92.50 430 GLU A C 1
ATOM 3509 O O . GLU A 1 430 ? 5.264 18.034 15.384 1.00 92.50 430 GLU A O 1
ATOM 3514 N N . MET A 1 431 ? 4.083 16.130 15.260 1.00 90.81 431 MET A N 1
ATOM 3515 C CA . MET A 1 431 ? 4.484 15.630 16.583 1.00 90.81 431 MET A CA 1
ATOM 3516 C C . MET A 1 431 ? 5.867 14.971 16.610 1.00 90.81 431 MET A C 1
ATOM 3518 O O . MET A 1 431 ? 6.455 14.860 17.691 1.00 90.81 431 MET A O 1
ATOM 3522 N N . HIS A 1 432 ? 6.392 14.542 15.459 1.00 91.56 432 HIS A N 1
ATOM 3523 C CA . HIS A 1 432 ? 7.768 14.060 15.317 1.00 91.56 432 HIS A CA 1
ATOM 3524 C C . HIS A 1 432 ? 8.797 15.198 15.261 1.00 91.56 432 HIS A C 1
ATOM 3526 O O . HIS A 1 432 ? 9.945 14.986 15.645 1.00 91.56 432 HIS A O 1
ATOM 3532 N N . GLN A 1 433 ? 8.398 16.408 14.846 1.00 90.31 433 GLN A N 1
ATOM 3533 C CA . GLN A 1 433 ? 9.290 17.578 14.849 1.00 90.31 433 GLN A CA 1
ATOM 3534 C C . GLN A 1 433 ? 9.515 18.187 16.249 1.00 90.31 433 GLN A C 1
ATOM 3536 O O . GLN A 1 433 ? 10.381 19.046 16.393 1.00 90.31 433 GLN A O 1
ATOM 3541 N N . ILE A 1 434 ? 8.739 17.780 17.262 1.00 89.94 434 ILE A N 1
ATOM 3542 C CA . ILE A 1 434 ? 8.817 18.306 18.635 1.00 89.94 434 ILE A CA 1
ATOM 3543 C C . ILE A 1 434 ? 9.784 17.450 19.463 1.00 89.94 434 ILE A C 1
ATOM 3545 O O . ILE A 1 434 ? 9.553 16.248 19.635 1.00 89.94 434 ILE A O 1
ATOM 3549 N N . ASP A 1 435 ? 10.817 18.061 20.056 1.00 86.62 435 ASP A N 1
ATOM 3550 C CA . ASP A 1 435 ? 11.611 17.385 21.087 1.00 86.62 435 ASP A CA 1
ATOM 3551 C C . ASP A 1 435 ? 10.869 17.417 22.430 1.00 86.62 435 ASP A C 1
ATOM 3553 O O . ASP A 1 435 ? 10.747 18.429 23.118 1.00 86.62 435 ASP A O 1
ATOM 3557 N N . TRP A 1 436 ? 10.360 16.254 22.819 1.00 85.88 436 TRP A N 1
ATOM 3558 C CA . TRP A 1 436 ? 9.575 16.084 24.036 1.00 85.88 436 TRP A CA 1
ATOM 3559 C C . TRP A 1 436 ? 10.416 15.957 25.318 1.00 85.88 436 TRP A C 1
ATOM 3561 O O . TRP A 1 436 ? 9.848 15.644 26.367 1.00 85.88 436 TRP A O 1
ATOM 3571 N N . THR A 1 437 ? 11.740 16.139 25.254 1.00 84.75 437 THR A N 1
ATOM 3572 C CA . THR A 1 437 ? 12.645 16.021 26.411 1.00 84.75 437 THR A CA 1
ATOM 3573 C C . THR A 1 437 ? 12.918 17.351 27.115 1.00 84.75 437 THR A C 1
ATOM 3575 O O . THR A 1 437 ? 12.947 17.368 28.345 1.00 84.75 437 THR A O 1
ATOM 3578 N N . GLU A 1 438 ? 13.044 18.459 26.377 1.00 77.06 438 GLU A N 1
ATOM 3579 C CA . GLU A 1 438 ? 13.340 19.790 26.947 1.00 77.06 438 GLU A CA 1
ATOM 3580 C C . GLU A 1 438 ? 12.075 20.594 27.316 1.00 77.06 438 GLU A C 1
ATOM 3582 O O . GLU A 1 438 ? 12.144 21.564 28.072 1.00 77.06 438 GLU A O 1
ATOM 3587 N N . GLY A 1 439 ? 10.902 20.137 26.862 1.00 75.88 439 GLY A N 1
ATOM 3588 C CA . GLY A 1 439 ? 9.611 20.809 27.036 1.00 75.88 439 GLY A CA 1
ATOM 3589 C C . GLY A 1 439 ? 9.193 21.582 25.782 1.00 75.88 439 GLY A C 1
ATOM 3590 O O . GLY A 1 439 ? 10.029 21.993 24.987 1.00 75.88 439 GLY A O 1
ATOM 3591 N N . ALA A 1 440 ? 7.884 21.756 25.582 1.00 81.25 440 ALA A N 1
ATOM 3592 C CA . ALA A 1 440 ? 7.363 22.376 24.365 1.00 81.25 440 ALA A CA 1
ATOM 3593 C C . ALA A 1 440 ? 7.687 23.879 24.306 1.00 81.25 440 ALA A C 1
ATOM 3595 O O . ALA A 1 440 ? 7.286 24.645 25.186 1.00 81.25 440 ALA A O 1
ATOM 3596 N N . SER A 1 441 ? 8.376 24.294 23.245 1.00 86.75 441 SER A N 1
ATOM 3597 C CA . SER A 1 441 ? 8.619 25.697 22.915 1.00 86.75 441 SER A CA 1
ATOM 3598 C C . SER A 1 441 ? 7.377 26.368 22.312 1.00 86.75 441 SER A C 1
ATOM 3600 O O . SER A 1 441 ? 6.398 25.715 21.947 1.00 86.75 441 SER A O 1
ATOM 3602 N N . GLU A 1 442 ? 7.426 27.690 22.137 1.00 86.19 442 GLU A N 1
ATOM 3603 C CA . GLU A 1 442 ? 6.385 28.456 21.434 1.00 86.19 442 GLU A CA 1
ATOM 3604 C C . GLU A 1 442 ? 6.144 27.942 19.998 1.00 86.19 442 GLU A C 1
ATOM 3606 O O . GLU A 1 442 ? 5.002 27.877 19.540 1.00 86.19 442 GLU A O 1
ATOM 3611 N N . ALA A 1 443 ? 7.200 27.483 19.313 1.00 86.06 443 ALA A N 1
ATOM 3612 C CA . ALA A 1 443 ? 7.088 26.878 17.988 1.00 86.06 443 ALA A CA 1
ATOM 3613 C C . ALA A 1 443 ? 6.355 25.524 18.026 1.00 86.06 443 ALA A C 1
ATOM 3615 O O . ALA A 1 443 ? 5.547 25.239 17.142 1.00 86.06 443 ALA A O 1
ATOM 3616 N N . ASP A 1 444 ? 6.585 24.716 19.064 1.00 88.44 444 ASP A N 1
ATOM 3617 C CA . ASP A 1 444 ? 5.938 23.410 19.247 1.00 88.44 444 ASP A CA 1
ATOM 3618 C C . ASP A 1 444 ? 4.454 23.562 19.599 1.00 88.44 444 ASP A C 1
ATOM 3620 O O . ASP A 1 444 ? 3.606 22.843 19.067 1.00 88.44 444 ASP A O 1
ATOM 3624 N N . LEU A 1 445 ? 4.111 24.562 20.418 1.00 87.62 445 LEU A N 1
ATOM 3625 C CA . LEU A 1 445 ? 2.720 24.947 20.657 1.00 87.62 445 LEU A CA 1
ATOM 3626 C C . LEU A 1 445 ? 2.034 25.356 19.343 1.00 87.62 445 LEU A C 1
ATOM 3628 O O . LEU A 1 445 ? 0.939 24.877 19.057 1.00 87.62 445 LEU A O 1
ATOM 3632 N N . ALA A 1 446 ? 2.703 26.126 18.477 1.00 90.00 446 ALA A N 1
ATOM 3633 C CA . ALA A 1 446 ? 2.175 26.468 17.154 1.00 90.00 446 ALA A CA 1
ATOM 3634 C C . ALA A 1 446 ? 2.000 25.250 16.214 1.00 90.00 446 ALA A C 1
ATOM 3636 O O . ALA A 1 446 ? 1.115 25.273 15.353 1.00 90.00 446 ALA A O 1
ATOM 3637 N N . ARG A 1 447 ? 2.774 24.161 16.378 1.00 90.88 447 ARG A N 1
ATOM 3638 C CA . ARG A 1 447 ? 2.510 22.873 15.696 1.00 90.88 447 ARG A CA 1
ATOM 3639 C C . ARG A 1 447 ? 1.222 22.218 16.204 1.00 90.88 447 ARG A C 1
ATOM 3641 O O . ARG A 1 447 ? 0.432 21.694 15.417 1.00 90.88 447 ARG A O 1
ATOM 3648 N N . ILE A 1 448 ? 0.982 22.280 17.514 1.00 90.06 448 ILE A N 1
ATOM 3649 C CA . ILE A 1 448 ? -0.221 21.729 18.153 1.00 90.06 448 ILE A CA 1
ATOM 3650 C C . ILE A 1 448 ? -1.471 22.540 17.771 1.00 90.06 448 ILE A C 1
ATOM 3652 O O . ILE A 1 448 ? -2.500 21.934 17.478 1.00 90.06 448 ILE A O 1
ATOM 3656 N N . GLU A 1 449 ? -1.398 23.873 17.672 1.00 91.06 449 GLU A N 1
ATOM 3657 C CA . GLU A 1 449 ? -2.522 24.695 17.183 1.00 91.06 449 GLU A CA 1
ATOM 3658 C C . GLU A 1 449 ? -2.928 24.339 15.741 1.00 91.06 449 GLU A C 1
ATOM 3660 O O . GLU A 1 449 ? -4.121 24.215 15.462 1.00 91.06 449 GLU A O 1
ATOM 3665 N N . ARG A 1 450 ? -1.974 24.061 14.833 1.00 90.75 450 ARG A N 1
ATOM 3666 C CA . ARG A 1 450 ? -2.301 23.554 13.480 1.00 90.75 450 ARG A CA 1
ATOM 3667 C C . ARG A 1 450 ? -3.083 22.239 13.527 1.00 90.75 450 ARG A C 1
ATOM 3669 O O . ARG A 1 450 ? -4.034 22.056 12.771 1.00 90.75 450 ARG A O 1
ATOM 3676 N N . CYS A 1 451 ? -2.742 21.345 14.456 1.00 91.25 451 CYS A N 1
ATOM 3677 C CA . CYS A 1 451 ? -3.484 20.098 14.648 1.00 91.25 451 CYS A CA 1
ATOM 3678 C C . CYS A 1 451 ? -4.927 20.343 15.139 1.00 91.25 451 CYS A C 1
ATOM 3680 O O . CYS A 1 451 ? -5.820 19.575 14.785 1.00 91.25 451 CYS A O 1
ATOM 3682 N N . LYS A 1 452 ? -5.184 21.418 15.903 1.00 91.56 452 LYS A N 1
ATOM 3683 C CA . LYS A 1 452 ? -6.548 21.822 16.298 1.00 91.56 452 LYS A CA 1
ATOM 3684 C C . LYS A 1 452 ? -7.336 22.408 15.130 1.00 91.56 452 LYS A C 1
ATOM 3686 O O . LYS A 1 452 ? -8.491 22.037 14.957 1.00 91.56 452 LYS A O 1
ATOM 3691 N N . ALA A 1 453 ? -6.715 23.256 14.308 1.00 92.56 453 ALA A N 1
ATOM 3692 C CA . ALA A 1 453 ? -7.352 23.815 13.112 1.00 92.56 453 ALA A CA 1
ATOM 3693 C C . ALA A 1 453 ? -7.810 22.710 12.137 1.00 92.56 453 ALA A C 1
ATOM 3695 O O . ALA A 1 453 ? -8.915 22.770 11.602 1.00 92.56 453 ALA A O 1
ATOM 3696 N N . ASN A 1 454 ? -7.016 21.643 11.987 1.00 91.38 454 ASN A N 1
ATOM 3697 C CA . ASN A 1 454 ? -7.404 20.454 11.221 1.00 91.38 454 ASN A CA 1
ATOM 3698 C C . ASN A 1 454 ? -8.631 19.731 11.826 1.00 91.38 454 ASN A C 1
ATOM 3700 O O . ASN A 1 454 ? -9.512 19.287 11.093 1.00 91.38 454 ASN A O 1
ATOM 3704 N N . ILE A 1 455 ? -8.738 19.639 13.156 1.00 91.25 455 ILE A N 1
ATOM 3705 C CA . ILE A 1 455 ? -9.920 19.071 13.836 1.00 91.25 455 ILE A CA 1
ATOM 3706 C C . ILE A 1 455 ? -11.158 19.968 13.634 1.00 91.25 455 ILE A C 1
ATOM 3708 O O . ILE A 1 455 ? -12.242 19.473 13.327 1.00 91.25 455 ILE A O 1
ATOM 3712 N N . GLU A 1 456 ? -11.005 21.290 13.735 1.00 91.50 456 GLU A N 1
ATOM 3713 C CA . GLU A 1 456 ? -12.085 22.255 13.487 1.00 91.50 456 GLU A CA 1
ATOM 3714 C C . GLU A 1 456 ? -12.577 22.219 12.029 1.00 91.50 456 GLU A C 1
ATOM 3716 O O . GLU A 1 456 ? -13.786 22.263 11.786 1.00 91.50 456 GLU A O 1
ATOM 3721 N N . TYR A 1 457 ? -11.675 22.030 11.059 1.00 91.75 457 TYR A N 1
ATOM 3722 C CA . TYR A 1 457 ? -12.036 21.780 9.660 1.00 91.75 457 TYR A CA 1
ATOM 3723 C C . TYR A 1 457 ? -12.925 20.532 9.513 1.00 91.75 457 TYR A C 1
ATOM 3725 O O . TYR A 1 457 ? -13.941 20.583 8.822 1.00 91.75 457 TYR A O 1
ATOM 3733 N N . ILE A 1 458 ? -12.618 19.422 10.200 1.00 91.44 458 ILE A N 1
ATOM 3734 C CA . ILE A 1 458 ? -13.468 18.216 10.164 1.00 91.44 458 ILE A CA 1
ATOM 3735 C C . ILE A 1 458 ? -14.849 18.478 10.785 1.00 91.44 458 ILE A C 1
ATOM 3737 O O . ILE A 1 458 ? -15.857 18.101 10.188 1.00 91.44 458 ILE A O 1
ATOM 3741 N N . HIS A 1 459 ? -14.935 19.155 11.937 1.00 89.88 459 HIS A N 1
ATOM 3742 C CA . HIS A 1 459 ? -16.231 19.468 12.561 1.00 89.88 459 HIS A CA 1
ATOM 3743 C C . HIS A 1 459 ? -17.092 20.437 11.733 1.00 89.88 459 HIS A C 1
ATOM 3745 O O . HIS A 1 459 ? -18.320 20.350 11.786 1.00 89.88 459 HIS A O 1
ATOM 3751 N N . THR A 1 460 ? -16.473 21.359 10.987 1.00 91.06 460 THR A N 1
ATOM 3752 C CA . THR A 1 460 ? -17.179 22.346 10.151 1.00 91.06 460 THR A CA 1
ATOM 3753 C C . THR A 1 460 ? -17.577 21.787 8.785 1.00 91.06 460 THR A C 1
ATOM 3755 O O . THR A 1 460 ? -18.700 22.032 8.347 1.00 91.06 460 THR A O 1
ATOM 3758 N N . ALA A 1 461 ? -16.716 20.996 8.138 1.00 89.50 461 ALA A N 1
ATOM 3759 C CA . ALA A 1 461 ? -17.021 20.335 6.868 1.00 89.50 461 ALA A CA 1
ATOM 3760 C C . ALA A 1 461 ? -17.984 19.142 7.030 1.00 89.50 461 ALA A C 1
ATOM 3762 O O . ALA A 1 461 ? -18.836 18.923 6.169 1.00 89.50 461 ALA A O 1
ATOM 3763 N N . PHE A 1 462 ? -17.886 18.390 8.135 1.00 89.75 462 PHE A N 1
ATOM 3764 C CA . PHE A 1 462 ? -18.646 17.153 8.352 1.00 89.75 462 PHE A CA 1
ATOM 3765 C C . PHE A 1 462 ? -19.293 17.058 9.751 1.00 89.75 462 PHE A C 1
ATOM 3767 O O . PHE A 1 462 ? -18.917 16.188 10.541 1.00 89.75 462 PHE A O 1
ATOM 3774 N N . PRO A 1 463 ? -20.293 17.894 10.098 1.00 88.81 463 PRO A N 1
ATOM 3775 C CA . PRO A 1 463 ? -20.963 17.810 11.398 1.00 88.81 463 PRO A CA 1
ATOM 3776 C C . PRO A 1 463 ? -21.563 16.409 11.656 1.00 88.81 463 PRO A C 1
ATOM 3778 O O . PRO A 1 463 ? -22.309 15.912 10.808 1.00 88.81 463 PRO A O 1
ATOM 3781 N N . PRO A 1 464 ? -21.315 15.764 12.817 1.00 83.38 464 PRO A N 1
ATOM 3782 C CA . PRO A 1 464 ? -20.694 16.305 14.034 1.00 83.38 464 PRO A CA 1
ATOM 3783 C C . PRO A 1 464 ? -19.157 16.174 14.140 1.00 83.38 464 PRO A C 1
ATOM 3785 O O . PRO A 1 464 ? -18.589 16.683 15.105 1.00 83.38 464 PRO A O 1
ATOM 3788 N N . GLY A 1 465 ? -18.481 15.493 13.213 1.00 88.56 465 GLY A N 1
ATOM 3789 C CA . GLY A 1 465 ? -17.044 15.176 13.238 1.00 88.56 465 GLY A CA 1
ATOM 3790 C C . GLY A 1 465 ? -16.762 13.690 12.975 1.00 88.56 465 GLY A C 1
ATOM 3791 O O . GLY A 1 465 ? -17.677 12.949 12.610 1.00 88.56 465 GLY A O 1
ATOM 3792 N N . ASP A 1 466 ? -15.521 13.239 13.200 1.00 90.25 466 ASP A N 1
ATOM 3793 C CA . ASP A 1 466 ? -15.131 11.826 13.051 1.00 90.25 466 ASP A CA 1
ATOM 3794 C C . ASP A 1 466 ? -15.870 10.931 14.067 1.00 90.25 466 ASP A C 1
ATOM 3796 O O . ASP A 1 466 ? -15.655 11.079 15.272 1.00 90.25 466 ASP A O 1
ATOM 3800 N N . PRO A 1 467 ? -16.676 9.937 13.643 1.00 88.62 467 PRO A N 1
ATOM 3801 C CA . PRO A 1 467 ? -17.309 8.990 14.563 1.00 88.62 467 PRO A CA 1
ATOM 3802 C C . PRO A 1 467 ? -16.315 8.216 15.443 1.00 88.62 467 PRO A C 1
ATOM 3804 O O . PRO A 1 467 ? -16.704 7.725 16.504 1.00 88.62 467 PRO A O 1
ATOM 3807 N N . TYR A 1 468 ? -15.053 8.102 15.016 1.00 90.38 468 TYR A N 1
ATOM 3808 C CA . TYR A 1 468 ? -13.991 7.387 15.725 1.00 90.38 468 TYR A CA 1
ATOM 3809 C C . TYR A 1 468 ? -13.049 8.296 16.533 1.00 90.38 468 TYR A C 1
ATOM 3811 O O . TYR A 1 468 ? -12.183 7.775 17.244 1.00 90.38 468 TYR A O 1
ATOM 3819 N N . LEU A 1 469 ? -13.232 9.622 16.484 1.00 92.00 469 LEU A N 1
ATOM 3820 C CA . LEU A 1 469 ? -12.458 10.624 17.229 1.00 92.00 469 LEU A CA 1
ATOM 3821 C C . LEU A 1 469 ? -10.931 10.449 17.108 1.00 92.00 469 LEU A C 1
ATOM 3823 O O . LEU A 1 469 ? -10.204 10.541 18.101 1.00 92.00 469 LEU A O 1
ATOM 3827 N N . ARG A 1 470 ? -10.422 10.085 15.925 1.00 92.94 470 ARG A N 1
ATOM 3828 C CA . ARG A 1 470 ? -9.028 9.645 15.725 1.00 92.94 470 ARG A CA 1
ATOM 3829 C C . ARG A 1 470 ? -8.015 10.755 15.988 1.00 92.94 470 ARG A C 1
ATOM 3831 O O . ARG A 1 470 ? -7.025 10.518 16.690 1.00 92.94 470 ARG A O 1
ATOM 3838 N N . LEU A 1 471 ? -8.282 11.948 15.459 1.00 93.00 471 LEU A N 1
ATOM 3839 C CA . LEU A 1 471 ? -7.420 13.128 15.574 1.00 93.00 471 LEU A CA 1
ATOM 3840 C C . LEU A 1 471 ? -7.477 13.704 16.997 1.00 93.00 471 LEU A C 1
ATOM 3842 O O . LEU A 1 471 ? -6.456 14.059 17.592 1.00 93.00 471 LEU A O 1
ATOM 3846 N N . GLU A 1 472 ? -8.676 13.716 17.576 1.00 93.44 472 GLU A N 1
ATOM 3847 C CA . GLU A 1 472 ? -8.995 14.238 18.901 1.00 93.44 472 GLU A CA 1
ATOM 3848 C C . GLU A 1 472 ? -8.437 13.331 20.002 1.00 93.44 472 GLU A C 1
ATOM 3850 O O . GLU A 1 472 ? -7.808 13.818 20.940 1.00 93.44 472 GLU A O 1
ATOM 3855 N N . ARG A 1 473 ? -8.539 12.001 19.856 1.00 93.19 473 ARG A N 1
ATOM 3856 C CA . ARG A 1 473 ? -7.805 11.034 20.694 1.00 93.19 473 ARG A CA 1
ATOM 3857 C C . ARG A 1 473 ? -6.289 11.169 20.514 1.00 93.19 473 ARG A C 1
ATOM 3859 O O . ARG A 1 473 ? -5.550 10.924 21.466 1.00 93.19 473 ARG A O 1
ATOM 3866 N N . GLY A 1 474 ? -5.806 11.578 19.338 1.00 90.81 474 GLY A N 1
ATOM 3867 C CA . GLY A 1 474 ? -4.415 11.998 19.126 1.00 90.81 474 GLY A CA 1
ATOM 3868 C C . GLY A 1 474 ? -4.031 13.180 20.017 1.00 90.81 474 GLY A C 1
ATOM 3869 O O . GLY A 1 474 ? -3.104 13.077 20.822 1.00 90.81 474 GLY A O 1
ATOM 3870 N N . LEU A 1 475 ? -4.809 14.260 19.948 1.00 92.50 475 LEU A N 1
ATOM 3871 C CA . LEU A 1 475 ? -4.623 15.480 20.733 1.00 92.50 475 LEU A CA 1
ATOM 3872 C C . LEU A 1 475 ? -4.731 15.234 22.251 1.00 92.50 475 LEU A C 1
ATOM 3874 O O . LEU A 1 475 ? -3.894 15.710 23.017 1.00 92.50 475 LEU A O 1
ATOM 3878 N N . LEU A 1 476 ? -5.676 14.399 22.693 1.00 93.62 476 LEU A N 1
ATOM 3879 C CA . LEU A 1 476 ? -5.790 13.955 24.087 1.00 93.62 476 LEU A CA 1
ATOM 3880 C C . LEU A 1 476 ? -4.545 13.189 24.562 1.00 93.62 476 LEU A C 1
ATOM 3882 O O . LEU A 1 476 ? -4.083 13.417 25.682 1.00 93.62 476 LEU A O 1
ATOM 3886 N N . ARG A 1 477 ? -3.952 12.316 23.730 1.00 91.00 477 ARG A N 1
ATOM 3887 C CA . ARG A 1 477 ? -2.685 11.628 24.062 1.00 91.00 477 ARG A CA 1
ATOM 3888 C C . ARG A 1 477 ? -1.518 12.612 24.203 1.00 91.00 477 ARG A C 1
ATOM 3890 O O . ARG A 1 477 ? -0.671 12.404 25.070 1.00 91.00 477 ARG A O 1
ATOM 3897 N N . ILE A 1 478 ? -1.487 13.676 23.398 1.00 89.31 478 ILE A N 1
ATOM 3898 C CA . ILE A 1 478 ? -0.473 14.740 23.472 1.00 89.31 478 ILE A CA 1
ATOM 3899 C C . ILE A 1 478 ? -0.632 15.539 24.774 1.00 89.31 478 ILE A C 1
ATOM 3901 O O . ILE A 1 478 ? 0.309 15.592 25.569 1.00 89.31 478 ILE A O 1
ATOM 3905 N N . TYR A 1 479 ? -1.824 16.073 25.062 1.00 91.00 479 TYR A N 1
ATOM 3906 C CA . TYR A 1 479 ? -2.071 16.814 26.305 1.00 91.00 479 TYR A CA 1
ATOM 3907 C C . TYR A 1 479 ? -1.758 15.979 27.555 1.00 91.00 479 TYR A C 1
ATOM 3909 O O . TYR A 1 479 ? -1.033 16.439 28.433 1.00 91.00 479 TYR A O 1
ATOM 3917 N N . THR A 1 480 ? -2.243 14.735 27.626 1.00 91.00 480 THR A N 1
ATOM 3918 C CA . THR A 1 480 ? -2.108 13.894 28.831 1.00 91.00 480 THR A CA 1
ATOM 3919 C C . THR A 1 480 ? -0.699 13.345 29.054 1.00 91.00 480 THR A C 1
ATOM 3921 O O . THR A 1 480 ? -0.216 13.359 30.185 1.00 91.00 480 THR A O 1
ATOM 3924 N N . ARG A 1 481 ? -0.026 12.846 28.006 1.00 88.44 481 ARG A N 1
ATOM 3925 C CA . ARG A 1 481 ? 1.260 12.134 28.152 1.00 88.44 481 ARG A CA 1
ATOM 3926 C C . ARG A 1 481 ? 2.484 13.002 27.897 1.00 88.44 481 ARG A C 1
ATOM 3928 O O . ARG A 1 481 ? 3.544 12.691 28.435 1.00 88.44 481 ARG A O 1
ATOM 3935 N N . LYS A 1 482 ? 2.362 14.030 27.053 1.00 87.94 482 LYS A N 1
ATOM 3936 C CA . LYS A 1 482 ? 3.492 14.858 26.614 1.00 87.94 482 LYS A CA 1
ATOM 3937 C C . LYS A 1 482 ? 3.528 16.195 27.350 1.00 87.94 482 LYS A C 1
ATOM 3939 O O . LYS A 1 482 ? 4.435 16.411 28.145 1.00 87.94 482 LYS A O 1
ATOM 3944 N N . LEU A 1 483 ? 2.518 17.044 27.143 1.00 86.56 483 LEU A N 1
ATOM 3945 C CA . LEU A 1 483 ? 2.438 18.366 27.782 1.00 86.56 483 LEU A CA 1
ATOM 3946 C C . LEU A 1 483 ? 2.100 18.291 29.279 1.00 86.56 483 LEU A C 1
ATOM 3948 O O . LEU A 1 483 ? 2.501 19.165 30.039 1.00 86.56 483 LEU A O 1
ATOM 3952 N N . LYS A 1 484 ? 1.365 17.250 29.698 1.00 88.31 484 LYS A N 1
ATOM 3953 C CA . LYS A 1 484 ? 0.740 17.117 31.030 1.00 88.31 484 LYS A CA 1
ATOM 3954 C C . LYS A 1 484 ? -0.255 18.245 31.346 1.00 88.31 484 LYS A C 1
ATOM 3956 O O . LYS A 1 484 ? -0.537 18.524 32.510 1.00 88.31 484 LYS A O 1
ATOM 3961 N N . ASP A 1 485 ? -0.827 18.862 30.310 1.00 90.00 485 ASP A N 1
ATOM 3962 C CA . ASP A 1 485 ? -1.922 19.818 30.455 1.00 90.00 485 ASP A CA 1
ATOM 3963 C C . ASP A 1 485 ? -3.244 19.067 30.653 1.00 90.00 485 ASP A C 1
ATOM 3965 O O . ASP A 1 485 ? -3.977 18.721 29.720 1.00 90.00 485 ASP A O 1
ATOM 3969 N N . PHE A 1 486 ? -3.543 18.799 31.920 1.00 93.06 486 PHE A N 1
ATOM 3970 C CA . PHE A 1 486 ? -4.790 18.168 32.327 1.00 93.06 486 PHE A CA 1
ATOM 3971 C C . PHE A 1 486 ? -5.990 19.136 32.308 1.00 93.06 486 PHE A C 1
ATOM 3973 O O . PHE A 1 486 ? -7.113 18.674 32.511 1.00 93.06 486 PHE A O 1
ATOM 3980 N N . SER A 1 487 ? -5.805 20.444 32.070 1.00 92.69 487 SER A N 1
ATOM 3981 C CA . SER A 1 487 ? -6.922 21.383 31.870 1.00 92.69 487 SER A CA 1
ATOM 3982 C C . SER A 1 487 ? -7.425 21.297 30.435 1.00 92.69 487 SER A C 1
ATOM 3984 O O . SER A 1 487 ? -8.578 20.924 30.222 1.00 92.69 487 SER A O 1
ATOM 3986 N N . ALA A 1 488 ? -6.543 21.494 29.451 1.00 90.56 488 ALA A N 1
ATOM 3987 C CA . ALA A 1 488 ? -6.897 21.406 28.036 1.00 90.56 488 ALA A CA 1
ATOM 3988 C C . ALA A 1 488 ? -7.419 20.008 27.648 1.00 90.56 488 ALA A C 1
ATOM 3990 O O . ALA A 1 488 ? -8.386 19.893 26.892 1.00 90.56 488 ALA A O 1
ATOM 3991 N N . ALA A 1 489 ? -6.861 18.935 28.230 1.00 93.69 489 ALA A N 1
ATOM 3992 C CA . ALA A 1 489 ? -7.402 17.582 28.067 1.00 93.69 489 ALA A CA 1
ATOM 3993 C C . ALA A 1 489 ? -8.850 17.455 28.585 1.00 93.69 489 ALA A C 1
ATOM 3995 O O . ALA A 1 489 ? -9.699 16.858 27.922 1.00 93.69 489 ALA A O 1
ATOM 3996 N N . ARG A 1 490 ? -9.151 18.033 29.756 1.00 94.38 490 ARG A N 1
ATOM 3997 C CA . ARG A 1 490 ? -10.489 18.005 30.368 1.00 94.38 490 ARG A CA 1
ATOM 3998 C C . ARG A 1 490 ? -11.490 18.847 29.580 1.00 94.38 490 ARG A C 1
ATOM 4000 O O . ARG A 1 490 ? -12.615 18.406 29.366 1.00 94.38 490 ARG A O 1
ATOM 4007 N N . GLU A 1 491 ? -11.087 20.025 29.115 1.00 93.81 491 GLU A N 1
ATOM 4008 C CA . GLU A 1 491 ? -11.911 20.889 28.264 1.00 93.81 491 GLU A CA 1
ATOM 4009 C C . GLU A 1 491 ? -12.273 20.199 26.942 1.00 93.81 491 GLU A C 1
ATOM 4011 O O . GLU A 1 491 ? -13.437 20.236 26.535 1.00 93.81 491 GLU A O 1
ATOM 4016 N N . LEU A 1 492 ? -11.322 19.478 26.335 1.00 93.19 492 LEU A N 1
ATOM 4017 C CA . LEU A 1 492 ? -11.550 18.666 25.139 1.00 93.19 492 LEU A CA 1
ATOM 4018 C C . LEU A 1 492 ? -12.490 17.474 25.410 1.00 93.19 492 LEU A C 1
ATOM 4020 O O . LEU A 1 492 ? -13.436 17.264 24.657 1.00 93.19 492 LEU A O 1
ATOM 4024 N N . TYR A 1 493 ? -12.344 16.740 26.519 1.00 94.56 493 TYR A N 1
ATOM 4025 C CA . TYR A 1 493 ? -13.346 15.727 26.894 1.00 94.56 493 TYR A CA 1
ATOM 4026 C C . TYR A 1 493 ? -14.745 16.333 27.128 1.00 94.56 493 TYR A C 1
ATOM 4028 O O . TYR A 1 493 ? -15.761 15.730 26.767 1.00 94.56 493 TYR A O 1
ATOM 4036 N N . VAL A 1 494 ? -14.831 17.544 27.687 1.00 93.12 494 VAL A N 1
ATOM 4037 C CA . VAL A 1 494 ? -16.097 18.261 27.928 1.00 93.12 494 VAL A CA 1
ATOM 4038 C C . VAL A 1 494 ? -16.713 18.835 26.642 1.00 93.12 494 VAL A C 1
ATOM 4040 O O . VAL A 1 494 ? -17.935 19.005 26.590 1.00 93.12 494 VAL A O 1
ATOM 4043 N N . SER A 1 495 ? -15.942 19.113 25.585 1.00 91.75 495 SER A N 1
ATOM 4044 C CA . SER A 1 495 ? -16.498 19.425 24.258 1.00 91.75 495 SER A CA 1
ATOM 4045 C C . SER A 1 495 ? -16.953 18.152 23.534 1.00 91.75 495 SER A C 1
ATOM 4047 O O . SER A 1 495 ? -18.108 18.075 23.105 1.00 91.75 495 SER A O 1
ATOM 4049 N N . LEU A 1 496 ? -16.120 17.108 23.510 1.00 91.69 496 LEU A N 1
ATOM 4050 C CA . LEU A 1 496 ? -16.429 15.819 22.884 1.00 91.69 496 LEU A CA 1
ATOM 4051 C C . LEU A 1 496 ? -17.689 15.169 23.472 1.00 91.69 496 LEU A C 1
ATOM 4053 O O . LEU A 1 496 ? -18.569 14.743 22.729 1.00 91.69 496 LEU A O 1
ATOM 4057 N N . THR A 1 497 ? -17.860 15.170 24.797 1.00 90.75 497 THR A N 1
ATOM 4058 C CA . THR A 1 497 ? -19.067 14.624 25.455 1.00 90.75 497 THR A CA 1
ATOM 4059 C C . THR A 1 497 ? -20.340 15.466 25.250 1.00 90.75 497 THR A C 1
ATOM 4061 O O . THR A 1 497 ? -21.438 15.026 25.611 1.00 90.75 497 THR A O 1
ATOM 4064 N N . LYS A 1 498 ? -20.255 16.652 24.627 1.00 89.94 498 LYS A N 1
ATOM 4065 C CA . LYS A 1 498 ? -21.434 17.381 24.117 1.00 89.94 498 LYS A CA 1
ATOM 4066 C C . LYS A 1 498 ? -21.850 16.868 22.737 1.00 89.94 498 LYS A C 1
ATOM 4068 O O . LYS A 1 498 ? -23.036 16.611 22.554 1.00 89.94 498 LYS A O 1
ATOM 4073 N N . ALA A 1 499 ? -20.899 16.676 21.821 1.00 87.12 499 ALA A N 1
ATOM 4074 C CA . ALA A 1 499 ? -21.159 16.210 20.455 1.00 87.12 499 ALA A CA 1
ATOM 4075 C C . ALA A 1 499 ? -21.425 14.691 20.381 1.00 87.12 499 ALA A C 1
ATOM 4077 O O . ALA A 1 499 ? -22.467 14.256 19.892 1.00 87.12 499 ALA A O 1
ATOM 4078 N N . PHE A 1 500 ? -20.526 13.884 20.948 1.00 89.06 500 PHE A N 1
ATOM 4079 C CA . PHE A 1 500 ? -20.510 12.418 20.862 1.00 89.06 500 PHE A CA 1
ATOM 4080 C C . PHE A 1 500 ? -20.967 11.722 22.150 1.00 89.06 500 PHE A C 1
ATOM 4082 O O . PHE A 1 500 ? -20.852 10.506 22.277 1.00 89.06 500 PHE A O 1
ATOM 4089 N N . GLY A 1 501 ? -21.565 12.456 23.096 1.00 87.31 501 GLY A N 1
ATOM 4090 C CA . GLY A 1 501 ? -21.963 11.971 24.430 1.00 87.31 501 GLY A CA 1
ATOM 4091 C C . GLY A 1 501 ? -22.990 10.826 24.495 1.00 87.31 501 GLY A C 1
ATOM 4092 O O . GLY A 1 501 ? -23.452 10.514 25.591 1.00 87.31 501 GLY A O 1
ATOM 4093 N N . LYS A 1 502 ? -23.351 10.211 23.361 1.00 88.94 502 LYS A N 1
ATOM 4094 C CA . LYS A 1 502 ? -24.061 8.924 23.283 1.00 88.94 502 LYS A CA 1
ATOM 4095 C C . LYS A 1 502 ? -23.126 7.710 23.365 1.00 88.94 502 LYS A C 1
ATOM 4097 O O . LYS A 1 502 ? -23.645 6.646 23.687 1.00 88.94 502 LYS A O 1
ATOM 4102 N N . GLN A 1 503 ? -21.836 7.868 23.040 1.00 90.94 503 GLN A N 1
ATOM 4103 C CA . GLN A 1 503 ? -20.843 6.791 22.917 1.00 90.94 503 GLN A CA 1
ATOM 4104 C C . GLN A 1 503 ? -20.300 6.341 24.279 1.00 90.94 503 GLN A C 1
ATOM 4106 O O . GLN A 1 503 ? -19.792 7.171 25.034 1.00 90.94 503 GLN A O 1
ATOM 4111 N N . SER A 1 504 ? -20.339 5.042 24.577 1.00 91.06 504 SER A N 1
ATOM 4112 C CA . SER A 1 504 ? -19.879 4.480 25.851 1.00 91.06 504 SER A CA 1
ATOM 4113 C C . SER A 1 504 ? -18.379 4.652 26.065 1.00 91.06 504 SER A C 1
ATOM 4115 O O . SER A 1 504 ? -17.940 5.028 27.150 1.00 91.06 504 SER A O 1
ATOM 4117 N N . ASP A 1 505 ? -17.595 4.405 25.020 1.00 91.25 505 ASP A N 1
ATOM 4118 C CA . ASP A 1 505 ? -16.137 4.310 25.102 1.00 91.25 505 ASP A CA 1
ATOM 4119 C C . ASP A 1 505 ? -15.493 5.662 25.423 1.00 91.25 505 ASP A C 1
ATOM 4121 O O . ASP A 1 505 ? -14.609 5.727 26.272 1.00 91.25 505 ASP A O 1
ATOM 4125 N N . LEU A 1 506 ? -16.014 6.752 24.848 1.00 93.50 506 LEU A N 1
ATOM 4126 C CA . LEU A 1 506 ? -15.605 8.123 25.170 1.00 93.50 506 LEU A CA 1
ATOM 4127 C C . LEU A 1 506 ? -15.835 8.463 26.653 1.00 93.50 506 LEU A C 1
ATOM 4129 O O . LEU A 1 506 ? -15.014 9.139 27.271 1.00 93.50 506 LEU A O 1
ATOM 4133 N N . TRP A 1 507 ? -16.946 8.004 27.238 1.00 94.69 507 TRP A N 1
ATOM 4134 C CA . TRP A 1 507 ? -17.231 8.234 28.656 1.00 94.69 507 TRP A CA 1
ATOM 4135 C C . TRP A 1 507 ? -16.327 7.414 29.581 1.00 94.69 507 TRP A C 1
ATOM 4137 O O . TRP A 1 507 ? -15.956 7.917 30.640 1.00 94.69 507 TRP A O 1
ATOM 4147 N N . VAL A 1 508 ? -15.965 6.185 29.196 1.00 93.38 508 VAL A N 1
ATOM 4148 C CA . VAL A 1 508 ? -15.004 5.361 29.949 1.00 93.38 508 VAL A CA 1
ATOM 4149 C C . VAL A 1 508 ? -13.599 5.964 29.849 1.00 93.38 508 VAL A C 1
ATOM 4151 O O . VAL A 1 508 ? -12.974 6.183 30.880 1.00 93.38 508 VAL A O 1
ATOM 4154 N N . GLU A 1 509 ? -13.145 6.354 28.652 1.00 93.88 509 GLU A N 1
ATOM 4155 C CA . GLU A 1 509 ? -11.865 7.057 28.446 1.00 93.88 509 GLU A CA 1
ATOM 4156 C C . GLU A 1 509 ? -11.774 8.354 29.266 1.00 93.88 509 GLU A C 1
ATOM 4158 O O . GLU A 1 509 ? -10.743 8.624 29.886 1.00 93.88 509 GLU A O 1
ATOM 4163 N N . TYR A 1 510 ? -12.861 9.133 29.337 1.00 95.31 510 TYR A N 1
ATOM 4164 C CA . TYR A 1 510 ? -12.902 10.337 30.167 1.00 95.31 510 TYR A CA 1
ATOM 4165 C C . TYR A 1 510 ? -12.891 10.015 31.675 1.00 95.31 510 TYR A C 1
ATOM 4167 O O . TYR A 1 510 ? -12.196 10.681 32.446 1.00 95.31 510 TYR A O 1
ATOM 4175 N N . ALA A 1 511 ? -13.614 8.981 32.115 1.00 93.75 511 ALA A N 1
ATOM 4176 C CA . ALA A 1 511 ? -13.636 8.582 33.521 1.00 93.75 511 ALA A CA 1
ATOM 4177 C C . ALA A 1 511 ? -12.282 8.018 33.992 1.00 93.75 511 ALA A C 1
ATOM 4179 O O . ALA A 1 511 ? -11.829 8.376 35.079 1.00 93.75 511 ALA A O 1
ATOM 4180 N N . ASP A 1 512 ? -11.601 7.216 33.167 1.00 92.88 512 ASP A N 1
ATOM 4181 C CA . ASP A 1 512 ? -10.239 6.738 33.438 1.00 92.88 512 ASP A CA 1
ATOM 4182 C C . ASP A 1 512 ? -9.199 7.873 33.379 1.00 92.88 512 ASP A C 1
ATOM 4184 O O . ASP A 1 512 ? -8.239 7.868 34.151 1.00 92.88 512 ASP A O 1
ATOM 4188 N N . PHE A 1 513 ? -9.394 8.903 32.547 1.00 94.88 513 PHE A N 1
ATOM 4189 C CA . PHE A 1 513 ? -8.575 10.120 32.606 1.00 94.88 513 PHE A CA 1
ATOM 4190 C C . PHE A 1 513 ? -8.721 10.850 33.956 1.00 94.88 513 PHE A C 1
ATOM 4192 O O . PHE A 1 513 ? -7.711 11.180 34.579 1.00 94.88 513 PHE A O 1
ATOM 4199 N N . GLU A 1 514 ? -9.948 11.067 34.445 1.00 94.38 514 GLU A N 1
ATOM 4200 C CA . GLU A 1 514 ? -10.171 11.687 35.764 1.00 94.38 514 GLU A CA 1
ATOM 4201 C C . GLU A 1 514 ? -9.694 10.790 36.921 1.00 94.38 514 GLU A C 1
ATOM 4203 O O . GLU A 1 514 ? -9.352 11.298 37.987 1.00 94.38 514 GLU A O 1
ATOM 4208 N N . ARG A 1 515 ? -9.630 9.469 36.713 1.00 91.69 515 ARG A N 1
ATOM 4209 C CA . ARG A 1 515 ? -9.075 8.492 37.660 1.00 91.69 515 ARG A CA 1
ATOM 4210 C C . ARG A 1 515 ? -7.551 8.576 37.763 1.00 91.69 515 ARG A C 1
ATOM 4212 O O . ARG A 1 515 ? -7.008 8.563 38.861 1.00 91.69 515 ARG A O 1
ATOM 4219 N N . LEU A 1 516 ? -6.866 8.707 36.625 1.00 90.50 516 LEU A N 1
ATOM 4220 C CA . LEU A 1 516 ? -5.402 8.765 36.548 1.00 90.50 516 LEU A CA 1
ATOM 4221 C C . LEU A 1 516 ? -4.812 10.152 36.856 1.00 90.50 516 LEU A C 1
ATOM 4223 O O . LEU A 1 516 ? -3.690 10.231 37.356 1.00 90.50 516 LEU A O 1
ATOM 4227 N N . TYR A 1 517 ? -5.531 11.235 36.536 1.00 90.31 517 TYR A N 1
ATOM 4228 C CA . TYR A 1 517 ? -5.002 12.611 36.565 1.00 90.31 517 TYR A CA 1
ATOM 4229 C C . TYR A 1 517 ? -5.915 13.641 37.259 1.00 90.31 517 TYR A C 1
ATOM 4231 O O . TYR A 1 517 ? -5.580 14.826 37.313 1.00 90.31 517 TYR A O 1
ATOM 4239 N N . GLY A 1 518 ? -7.084 13.222 37.748 1.00 89.25 518 GLY A N 1
ATOM 4240 C CA . GLY A 1 518 ? -8.059 14.071 38.434 1.00 89.25 518 GLY A CA 1
ATOM 4241 C C . GLY A 1 518 ? -8.250 13.653 39.890 1.00 89.25 518 GLY A C 1
ATOM 4242 O O . GLY A 1 518 ? -7.296 13.529 40.656 1.00 89.25 518 GLY A O 1
ATOM 4243 N N . THR A 1 519 ? -9.506 13.454 40.287 1.00 90.44 519 THR A N 1
ATOM 4244 C CA . THR A 1 519 ? -9.880 12.955 41.615 1.00 90.44 519 THR A CA 1
ATOM 4245 C C . THR A 1 519 ? -10.953 11.878 41.504 1.00 90.44 519 THR A C 1
ATOM 4247 O O . THR A 1 519 ? -11.804 11.912 40.612 1.00 90.44 519 THR A O 1
ATOM 4250 N N . THR A 1 520 ? -11.006 10.970 42.482 1.00 90.50 520 THR A N 1
ATOM 4251 C CA . THR A 1 520 ? -12.053 9.933 42.551 1.00 90.50 520 THR A CA 1
ATOM 4252 C C . THR A 1 520 ? -13.468 10.532 42.631 1.00 90.50 520 THR A C 1
ATOM 4254 O O . THR A 1 520 ? -14.440 9.909 42.208 1.00 90.50 520 THR A O 1
ATOM 4257 N N . ALA A 1 521 ? -13.615 11.770 43.119 1.00 91.38 521 ALA A N 1
ATOM 4258 C CA . ALA A 1 521 ? -14.873 12.514 43.081 1.00 91.38 521 ALA A CA 1
ATOM 4259 C C . ALA A 1 521 ? -15.268 12.937 41.651 1.00 91.38 521 ALA A C 1
ATOM 4261 O O . ALA A 1 521 ? -16.435 12.799 41.279 1.00 91.38 521 ALA A O 1
ATOM 4262 N N . GLN A 1 522 ? -14.309 13.397 40.838 1.00 91.75 522 GLN A N 1
ATOM 4263 C CA . GLN A 1 522 ? -14.528 13.734 39.426 1.00 91.75 522 GLN A CA 1
ATOM 4264 C C . GLN A 1 522 ? -14.828 12.482 38.594 1.00 91.75 522 GLN A C 1
ATOM 4266 O O . GLN A 1 522 ? -15.862 12.450 37.933 1.00 91.75 522 GLN A O 1
ATOM 4271 N N . ALA A 1 523 ? -14.021 11.419 38.700 1.00 92.94 523 ALA A N 1
ATOM 4272 C CA . ALA A 1 523 ? -14.257 10.157 37.985 1.00 92.94 523 ALA A CA 1
ATOM 4273 C C . ALA A 1 523 ? -15.661 9.583 38.273 1.00 92.94 523 ALA A C 1
ATOM 4275 O O . ALA A 1 523 ? -16.416 9.253 37.356 1.00 92.94 523 ALA A O 1
ATOM 4276 N N . ARG A 1 524 ? -16.078 9.581 39.547 1.00 93.69 524 ARG A N 1
ATOM 4277 C CA . ARG A 1 524 ? -17.432 9.191 39.982 1.00 93.69 524 ARG A CA 1
ATOM 4278 C C . ARG A 1 524 ? -18.538 10.080 39.398 1.00 93.69 524 ARG A C 1
ATOM 4280 O O . ARG A 1 524 ? -19.609 9.581 39.053 1.00 93.69 524 ARG A O 1
ATOM 4287 N N . ALA A 1 525 ? -18.303 11.387 39.272 1.00 93.62 525 ALA A N 1
ATOM 4288 C CA . ALA A 1 525 ? -19.247 12.312 38.642 1.00 93.62 525 ALA A CA 1
ATOM 4289 C C . ALA A 1 525 ? -19.363 12.083 37.123 1.00 93.62 525 ALA A C 1
ATOM 4291 O O . ALA A 1 525 ? -20.474 12.156 36.584 1.00 93.62 525 ALA A O 1
ATOM 4292 N N . VAL A 1 526 ? -18.258 11.738 36.450 1.00 94.25 526 VAL A N 1
ATOM 4293 C CA . VAL A 1 526 ? -18.256 11.322 35.039 1.00 94.25 526 VAL A CA 1
ATOM 4294 C C . VAL A 1 526 ? -19.049 10.028 34.870 1.00 94.25 526 VAL A C 1
ATOM 4296 O O . VAL A 1 526 ? -20.031 10.044 34.133 1.00 94.25 526 VAL A O 1
ATOM 4299 N N . TYR A 1 527 ? -18.739 8.957 35.613 1.00 94.00 527 TYR A N 1
ATOM 4300 C CA . TYR A 1 527 ? -19.483 7.687 35.552 1.00 94.00 527 TYR A CA 1
ATOM 4301 C C . TYR A 1 527 ? -20.990 7.858 35.801 1.00 94.00 527 TYR A C 1
ATOM 4303 O O . TYR A 1 527 ? -21.822 7.358 35.036 1.00 94.00 527 TYR A O 1
ATOM 4311 N N . LYS A 1 528 ? -21.367 8.639 36.821 1.00 92.44 528 LYS A N 1
ATOM 4312 C CA . LYS A 1 528 ? -22.772 8.957 37.112 1.00 92.44 528 LYS A CA 1
ATOM 4313 C C . LYS A 1 528 ? -23.457 9.672 35.941 1.00 92.44 528 LYS A C 1
ATOM 4315 O O . LYS A 1 528 ? -24.596 9.342 35.614 1.00 92.44 528 LYS A O 1
ATOM 4320 N N . THR A 1 529 ? -22.774 10.613 35.288 1.00 92.94 529 THR A N 1
ATOM 4321 C CA . THR A 1 529 ? -23.296 11.349 34.120 1.00 92.94 529 THR A CA 1
ATOM 4322 C C . THR A 1 529 ? -23.391 10.453 32.882 1.00 92.94 529 THR A C 1
ATOM 4324 O O . THR A 1 529 ? -24.417 10.446 32.198 1.00 92.94 529 THR A O 1
ATOM 4327 N N . ALA A 1 530 ? -22.356 9.649 32.638 1.00 92.31 530 ALA A N 1
ATOM 4328 C CA . ALA A 1 530 ? -22.265 8.679 31.557 1.00 92.31 530 ALA A CA 1
ATOM 4329 C C . ALA A 1 530 ? -23.414 7.667 31.601 1.00 92.31 530 ALA A C 1
ATOM 4331 O O . ALA A 1 530 ? -24.068 7.453 30.584 1.00 92.31 530 ALA A O 1
ATOM 4332 N N . SER A 1 531 ? -23.735 7.135 32.789 1.00 89.56 531 SER A N 1
ATOM 4333 C CA . SER A 1 531 ? -24.831 6.172 32.980 1.00 89.56 531 SER A CA 1
ATOM 4334 C C . SER A 1 531 ? -26.189 6.678 32.462 1.00 89.56 531 SER A C 1
ATOM 4336 O O . SER A 1 531 ? -27.018 5.884 32.022 1.00 89.56 531 SER A O 1
ATOM 4338 N N . ILE A 1 532 ? -26.407 7.999 32.470 1.00 87.56 532 ILE A N 1
ATOM 4339 C CA . ILE A 1 532 ? -27.647 8.650 32.027 1.00 87.56 532 ILE A CA 1
ATOM 4340 C C . ILE A 1 532 ? -27.588 9.042 30.540 1.00 87.56 532 ILE A C 1
ATOM 4342 O O . ILE A 1 532 ? -28.622 9.025 29.870 1.00 87.56 532 ILE A O 1
ATOM 4346 N N . ARG A 1 533 ? -26.410 9.432 30.028 1.00 86.38 533 ARG A N 1
ATOM 4347 C CA . ARG A 1 533 ? -26.249 10.045 28.694 1.00 86.38 533 ARG A CA 1
ATOM 4348 C C . ARG A 1 533 ? -25.790 9.089 27.593 1.00 86.38 533 ARG A C 1
ATOM 4350 O O . ARG A 1 533 ? -26.177 9.300 26.445 1.00 86.38 533 ARG A O 1
ATOM 4357 N N . ALA A 1 534 ? -24.997 8.071 27.918 1.00 82.00 534 ALA A N 1
ATOM 4358 C CA . ALA A 1 534 ? -24.602 7.041 26.964 1.00 82.00 534 ALA A CA 1
ATOM 4359 C C . ALA A 1 534 ? -25.797 6.145 26.611 1.00 82.00 534 ALA A C 1
ATOM 4361 O O . ALA A 1 534 ? -26.653 5.871 27.456 1.00 82.00 534 ALA A O 1
ATOM 4362 N N . THR A 1 535 ? -25.882 5.706 25.355 1.00 80.06 535 THR A N 1
ATOM 4363 C CA . THR A 1 535 ? -27.072 4.989 24.852 1.00 80.06 535 THR A CA 1
ATOM 4364 C C . THR A 1 535 ? -26.785 3.851 23.879 1.00 80.06 535 THR A C 1
ATOM 4366 O O . THR A 1 535 ? -27.722 3.175 23.468 1.00 80.06 535 THR A O 1
ATOM 4369 N N . ASP A 1 536 ? -25.527 3.656 23.499 1.00 86.69 536 ASP A N 1
ATOM 4370 C CA . ASP A 1 536 ? -25.049 2.564 22.653 1.00 86.69 536 ASP A CA 1
ATOM 4371 C C . ASP A 1 536 ? -24.852 1.270 23.463 1.00 86.69 536 ASP A C 1
ATOM 4373 O O . ASP A 1 536 ? -25.557 0.286 23.236 1.00 86.69 536 ASP A O 1
ATOM 4377 N N . TRP A 1 537 ? -23.971 1.298 24.467 1.00 87.19 537 TRP A N 1
ATOM 4378 C CA . TRP A 1 537 ? -23.651 0.167 25.337 1.00 87.19 537 TRP A CA 1
ATOM 4379 C C . TRP A 1 537 ? -23.557 0.604 26.815 1.00 87.19 537 TRP A C 1
ATOM 4381 O O . TRP A 1 537 ? -22.472 0.622 27.405 1.00 87.19 537 TRP A O 1
ATOM 4391 N N . PRO A 1 538 ? -24.689 0.971 27.456 1.00 90.25 538 PRO A N 1
ATOM 4392 C CA . PRO A 1 538 ? -24.700 1.431 28.848 1.00 90.25 538 PRO A CA 1
ATOM 4393 C C . PRO A 1 538 ? -24.133 0.406 29.840 1.00 90.25 538 PRO A C 1
ATOM 4395 O O . PRO A 1 538 ? -23.528 0.791 30.837 1.00 90.25 538 PRO A O 1
ATOM 4398 N N . GLU A 1 539 ? -24.271 -0.892 29.552 1.00 90.31 539 GLU A N 1
ATOM 4399 C CA . GLU A 1 539 ? -23.746 -1.978 30.384 1.00 90.31 539 GLU A CA 1
ATOM 4400 C C . GLU A 1 539 ? -22.234 -1.870 30.613 1.00 90.31 539 GLU A C 1
ATOM 4402 O O . GLU A 1 539 ? -21.787 -2.035 31.746 1.00 90.31 539 GLU A O 1
ATOM 4407 N N . ARG A 1 540 ? -21.455 -1.487 29.592 1.00 92.31 540 ARG A N 1
ATOM 4408 C CA . ARG A 1 540 ? -20.000 -1.302 29.721 1.00 92.31 540 ARG A CA 1
ATOM 4409 C C . ARG A 1 540 ? -19.639 -0.199 30.720 1.00 92.31 540 ARG A C 1
ATOM 4411 O O . ARG A 1 540 ? -18.670 -0.333 31.463 1.00 92.31 540 ARG A O 1
ATOM 4418 N N . ILE A 1 541 ? -20.437 0.869 30.782 1.00 93.31 541 ILE A N 1
ATOM 4419 C CA . ILE A 1 541 ? -20.283 1.937 31.783 1.00 93.31 541 ILE A CA 1
ATOM 4420 C C . ILE A 1 541 ? -20.701 1.449 33.173 1.00 93.31 541 ILE A C 1
ATOM 4422 O O . ILE A 1 541 ? -20.066 1.817 34.158 1.00 93.31 541 ILE A O 1
ATOM 4426 N N . PHE A 1 542 ? -21.746 0.623 33.275 1.00 93.62 542 PHE A N 1
ATOM 4427 C CA . PHE A 1 542 ? -22.177 0.055 34.555 1.00 93.62 542 PHE A CA 1
ATOM 4428 C C . PHE A 1 542 ? -21.107 -0.881 35.139 1.00 93.62 542 PHE A C 1
ATOM 4430 O O . PHE A 1 542 ? -20.807 -0.796 36.327 1.00 93.62 542 PHE A O 1
ATOM 4437 N N . GLU A 1 543 ? -20.501 -1.733 34.311 1.00 93.38 543 GLU A N 1
ATOM 4438 C CA . GLU A 1 543 ? -19.410 -2.632 34.703 1.00 93.38 543 GLU A CA 1
ATOM 4439 C C . GLU A 1 543 ? -18.143 -1.855 35.090 1.00 93.38 543 GLU A C 1
ATOM 4441 O O . GLU A 1 543 ? -17.605 -2.077 36.176 1.00 93.38 543 GLU A O 1
ATOM 4446 N N . ALA A 1 544 ? -17.718 -0.886 34.270 1.00 93.44 544 ALA A N 1
ATOM 4447 C CA . ALA A 1 544 ? -16.566 -0.033 34.569 1.00 93.44 544 ALA A CA 1
ATOM 4448 C C . ALA A 1 544 ? -16.753 0.765 35.874 1.00 93.44 544 ALA A C 1
ATOM 4450 O O . ALA A 1 544 ? -15.860 0.788 36.722 1.00 93.44 544 ALA A O 1
ATOM 4451 N N . TRP A 1 545 ? -17.942 1.342 36.097 1.00 95.25 545 TRP A N 1
ATOM 4452 C CA . TRP A 1 545 ? -18.255 2.052 37.340 1.00 95.25 545 TRP A CA 1
ATOM 4453 C C . TRP A 1 545 ? -18.265 1.106 38.555 1.00 95.25 545 TRP A C 1
ATOM 4455 O O . TRP A 1 545 ? -17.740 1.456 39.612 1.00 95.25 545 TRP A O 1
ATOM 4465 N N . LEU A 1 546 ? -18.793 -0.116 38.422 1.00 94.19 546 LEU A N 1
ATOM 4466 C CA . LEU A 1 546 ? -18.758 -1.109 39.503 1.00 94.19 546 LEU A CA 1
ATOM 4467 C C . LEU A 1 546 ? -17.344 -1.630 39.800 1.00 94.19 546 LEU A C 1
ATOM 4469 O O . LEU A 1 546 ? -17.099 -2.002 40.947 1.00 94.19 546 LEU A O 1
ATOM 4473 N N . SER A 1 547 ? -16.425 -1.647 38.828 1.00 93.88 547 SER A N 1
ATOM 4474 C CA . SER A 1 547 ? -15.003 -1.936 39.079 1.00 93.88 547 SER A CA 1
ATOM 4475 C C . SER A 1 547 ? -14.337 -0.777 39.825 1.00 93.88 547 SER A C 1
ATOM 4477 O O . SER A 1 547 ? -13.785 -0.974 40.905 1.00 93.88 547 SER A O 1
ATOM 4479 N N . PHE A 1 548 ? -14.526 0.457 39.345 1.00 94.75 548 PHE A N 1
ATOM 4480 C CA . PHE A 1 548 ? -14.041 1.676 40.000 1.00 94.75 548 PHE A CA 1
ATOM 4481 C C . PHE A 1 548 ? -14.468 1.781 41.478 1.00 94.75 548 PHE A C 1
ATOM 4483 O O . PHE A 1 548 ? -13.635 2.024 42.346 1.00 94.75 548 PHE A O 1
ATOM 4490 N N . GLU A 1 549 ? -15.743 1.539 41.808 1.00 94.81 549 GLU A N 1
ATOM 4491 C CA . GLU A 1 549 ? -16.211 1.590 43.206 1.00 94.81 549 GLU A CA 1
ATOM 4492 C C . GLU A 1 549 ? -15.723 0.405 44.069 1.00 94.81 549 GLU A C 1
ATOM 4494 O O . GLU A 1 549 ? -15.835 0.466 45.292 1.00 94.81 549 GLU A O 1
ATOM 4499 N N . ARG A 1 550 ? -15.183 -0.668 43.469 1.00 93.19 550 ARG A N 1
ATOM 4500 C CA . ARG A 1 550 ? -14.509 -1.771 44.187 1.00 93.19 550 ARG A CA 1
ATOM 4501 C C . ARG A 1 550 ? -13.022 -1.506 44.411 1.00 93.19 550 ARG A C 1
ATOM 4503 O O . ARG A 1 550 ? -12.481 -1.969 45.409 1.00 93.19 550 ARG A O 1
ATOM 4510 N N . GLU A 1 551 ? -12.380 -0.804 43.482 1.00 92.25 551 GLU A N 1
ATOM 4511 C CA . GLU A 1 551 ? -10.954 -0.456 43.521 1.00 92.25 551 GLU A CA 1
ATOM 4512 C C . GLU A 1 551 ? -10.690 0.776 44.409 1.00 92.25 551 GLU A C 1
ATOM 4514 O O . GLU A 1 551 ? -9.752 0.778 45.203 1.00 92.25 551 GLU A O 1
ATOM 4519 N N . GLU A 1 552 ? -11.531 1.811 44.298 1.00 88.62 552 GLU A N 1
ATOM 4520 C CA . GLU A 1 552 ? -11.297 3.161 44.848 1.00 88.62 552 GLU A CA 1
ATOM 4521 C C . GLU A 1 552 ? -12.514 3.736 45.612 1.00 88.62 552 GLU A C 1
ATOM 4523 O O . GLU A 1 552 ? -12.532 4.908 46.009 1.00 88.62 552 GLU A O 1
ATOM 4528 N N . GLY A 1 553 ? -13.572 2.939 45.784 1.00 90.50 553 GLY A N 1
ATOM 4529 C CA . GLY A 1 553 ? -14.807 3.333 46.465 1.00 90.50 553 GLY A CA 1
ATOM 4530 C C . GLY A 1 553 ? -14.896 2.897 47.928 1.00 90.50 553 GLY A C 1
ATOM 4531 O O . GLY A 1 553 ? -13.976 2.324 48.510 1.00 90.50 553 GLY A O 1
ATOM 4532 N N . SER A 1 554 ? -16.054 3.162 48.530 1.00 91.56 554 SER A N 1
ATOM 4533 C CA . SER A 1 554 ? -16.473 2.566 49.798 1.00 91.56 554 SER A CA 1
ATOM 4534 C C . SER A 1 554 ? -17.663 1.633 49.568 1.00 91.56 554 SER A C 1
ATOM 4536 O O . SER A 1 554 ? -18.335 1.691 48.538 1.00 91.56 554 SER A O 1
ATOM 4538 N N . VAL A 1 555 ? -17.988 0.801 50.560 1.00 91.50 555 VAL A N 1
ATOM 4539 C CA . VAL A 1 555 ? -19.190 -0.054 50.517 1.00 91.50 555 VAL A CA 1
ATOM 4540 C C . VAL A 1 555 ? -20.463 0.780 50.288 1.00 91.50 555 VAL A C 1
ATOM 4542 O O . VAL A 1 555 ? -21.366 0.350 49.572 1.00 91.50 555 VAL A O 1
ATOM 4545 N N . GLU A 1 556 ? -20.521 1.999 50.830 1.00 91.31 556 GLU A N 1
ATOM 4546 C CA . GLU A 1 556 ? -21.637 2.929 50.635 1.00 91.31 556 GLU A CA 1
ATOM 4547 C C . GLU A 1 556 ? -21.693 3.481 49.201 1.00 91.31 556 GLU A C 1
ATOM 4549 O O . GLU A 1 556 ? -22.761 3.457 48.581 1.00 91.31 556 GLU A O 1
ATOM 4554 N N . THR A 1 557 ? -20.564 3.925 48.629 1.00 92.25 557 THR A N 1
ATOM 4555 C CA . THR A 1 557 ? -20.555 4.428 47.243 1.00 92.25 557 THR A CA 1
ATOM 4556 C C . THR A 1 557 ? -20.825 3.313 46.235 1.00 92.25 557 THR A C 1
ATOM 4558 O O . THR A 1 557 ? -21.577 3.533 45.287 1.00 92.25 557 THR A O 1
ATOM 4561 N N . TYR A 1 558 ? -20.340 2.094 46.494 1.00 93.44 558 TYR A N 1
ATOM 4562 C CA . TYR A 1 558 ? -20.653 0.898 45.713 1.00 93.44 558 TYR A CA 1
ATOM 4563 C C . TYR A 1 558 ? -22.156 0.573 45.706 1.00 93.44 558 TYR A C 1
ATOM 4565 O O . TYR A 1 558 ? -22.742 0.392 44.636 1.00 93.44 558 TYR A O 1
ATOM 4573 N N . TYR A 1 559 ? -22.827 0.550 46.867 1.00 92.88 559 TYR A N 1
ATOM 4574 C CA . TYR A 1 559 ? -24.279 0.321 46.909 1.00 92.88 559 TYR A CA 1
ATOM 4575 C C . TYR A 1 559 ? -25.086 1.480 46.300 1.00 92.88 559 TYR A C 1
ATOM 4577 O O . TYR A 1 559 ? -26.119 1.239 45.672 1.00 92.88 559 TYR A O 1
ATOM 4585 N N . SER A 1 560 ? -24.604 2.720 46.421 1.00 92.00 560 SER A N 1
ATOM 4586 C CA . SER A 1 560 ? -25.199 3.897 45.773 1.00 92.00 560 SER A CA 1
ATOM 4587 C C . SER A 1 560 ? -25.129 3.803 44.240 1.00 92.00 560 SER A C 1
ATOM 4589 O O . SER A 1 560 ? -26.147 3.969 43.560 1.00 92.00 560 SER A O 1
ATOM 4591 N N . ALA A 1 561 ? -23.966 3.428 43.693 1.00 91.19 561 ALA A N 1
ATOM 4592 C CA . ALA A 1 561 ? -23.777 3.155 42.270 1.00 91.19 561 ALA A CA 1
ATOM 4593 C C . ALA A 1 561 ? -24.667 1.996 41.794 1.00 91.19 561 ALA A C 1
ATOM 4595 O O . ALA A 1 561 ? -25.430 2.157 40.843 1.00 91.19 561 ALA A O 1
ATOM 4596 N N . LEU A 1 562 ? -24.661 0.860 42.504 1.00 92.69 562 LEU A N 1
ATOM 4597 C CA . LEU A 1 562 ? -25.482 -0.314 42.185 1.00 92.69 562 LEU A CA 1
ATOM 4598 C C . LEU A 1 562 ? -26.990 0.001 42.170 1.00 92.69 562 LEU A C 1
ATOM 4600 O O . LEU A 1 562 ? -27.727 -0.540 41.345 1.00 92.69 562 LEU A O 1
ATOM 4604 N N . SER A 1 563 ? -27.454 0.883 43.060 1.00 92.31 563 SER A N 1
ATOM 4605 C CA . SER A 1 563 ? -28.843 1.356 43.103 1.00 92.31 563 SER A CA 1
ATOM 4606 C C . SER A 1 563 ? -29.209 2.178 41.860 1.00 92.31 563 SER A C 1
ATOM 4608 O O . SER A 1 563 ? -30.237 1.920 41.223 1.00 92.31 563 SER A O 1
ATOM 4610 N N . LEU A 1 564 ? -28.348 3.123 41.455 1.00 92.00 564 LEU A N 1
ATOM 4611 C CA . LEU A 1 564 ? -28.578 3.921 40.246 1.00 92.00 564 LEU A CA 1
ATOM 4612 C C . LEU A 1 564 ? -28.481 3.071 38.972 1.00 92.00 564 LEU A C 1
ATOM 4614 O O . LEU A 1 564 ? -29.324 3.216 38.088 1.00 92.00 564 LEU A O 1
ATOM 4618 N N . ILE A 1 565 ? -27.514 2.151 38.912 1.00 92.62 565 ILE A N 1
ATOM 4619 C CA . ILE A 1 565 ? -27.338 1.197 37.813 1.00 92.62 565 ILE A CA 1
ATOM 4620 C C . ILE A 1 565 ? -28.605 0.362 37.633 1.00 92.62 565 ILE A C 1
ATOM 4622 O O . ILE A 1 565 ? -29.192 0.424 36.562 1.00 92.62 565 ILE A O 1
ATOM 4626 N N . LYS A 1 566 ? -29.113 -0.315 38.675 1.00 91.69 566 LYS A N 1
ATOM 4627 C CA . LYS A 1 566 ? -30.356 -1.113 38.578 1.00 91.69 566 LYS A CA 1
ATOM 4628 C C . LYS A 1 566 ? -31.548 -0.296 38.072 1.00 91.69 566 LYS A C 1
ATOM 4630 O O . LYS A 1 566 ? -32.307 -0.762 37.223 1.00 91.69 566 LYS A O 1
ATOM 4635 N N . LYS A 1 567 ? -31.702 0.943 38.555 1.00 91.44 567 LYS A N 1
ATOM 4636 C CA . LYS A 1 567 ? -32.743 1.864 38.072 1.00 91.44 567 LYS A CA 1
ATOM 4637 C C . LYS A 1 567 ? -32.586 2.162 36.576 1.00 91.44 567 LYS A C 1
ATOM 4639 O O . LYS A 1 567 ? -33.589 2.225 35.870 1.00 91.44 567 LYS A O 1
ATOM 4644 N N . GLN A 1 568 ? -31.355 2.343 36.106 1.00 90.25 568 GLN A N 1
ATOM 4645 C CA . GLN A 1 568 ? -31.048 2.676 34.719 1.00 90.25 568 GLN A CA 1
ATOM 4646 C C . GLN A 1 568 ? -31.095 1.456 33.785 1.00 90.25 568 GLN A C 1
ATOM 4648 O O . GLN A 1 568 ? -31.577 1.592 32.662 1.00 90.25 568 GLN A O 1
ATOM 4653 N N . THR A 1 569 ? -30.721 0.256 34.242 1.00 89.75 569 THR A N 1
ATOM 4654 C CA . THR A 1 569 ? -30.917 -1.007 33.509 1.00 89.75 569 THR A CA 1
ATOM 4655 C C . THR A 1 569 ? -32.381 -1.160 33.097 1.00 89.75 569 THR A C 1
ATOM 4657 O O . THR A 1 569 ? -32.662 -1.321 31.914 1.00 89.75 569 THR A O 1
ATOM 4660 N N . HIS A 1 570 ? -33.330 -0.946 34.016 1.00 90.12 570 HIS A N 1
ATOM 4661 C CA . HIS A 1 570 ? -34.766 -0.974 33.700 1.00 90.12 570 HIS A CA 1
ATOM 4662 C C . HIS A 1 570 ? -35.232 0.124 32.723 1.00 90.12 570 HIS A C 1
ATOM 4664 O O . HIS A 1 570 ? -36.252 -0.043 32.050 1.00 90.12 570 HIS A O 1
ATOM 4670 N N . VAL A 1 571 ? -34.513 1.249 32.614 1.00 88.94 571 VAL A N 1
ATOM 4671 C CA . VAL A 1 571 ? -34.773 2.275 31.586 1.00 88.94 571 VAL A CA 1
ATOM 4672 C C . VAL A 1 571 ? -34.267 1.802 30.219 1.00 88.94 571 VAL A C 1
ATOM 4674 O O . VAL A 1 571 ? -34.981 1.957 29.229 1.00 88.94 571 VAL A O 1
ATOM 4677 N N . VAL A 1 572 ? -33.085 1.180 30.165 1.00 87.25 572 VAL A N 1
ATOM 4678 C CA . VAL A 1 572 ? -32.493 0.609 28.942 1.00 87.25 572 VAL A CA 1
ATOM 4679 C C . VAL A 1 572 ? -33.316 -0.579 28.430 1.00 87.25 572 VAL A C 1
ATOM 4681 O O . VAL A 1 572 ? -33.671 -0.601 27.255 1.00 87.25 572 VAL A O 1
ATOM 4684 N N . GLU A 1 573 ? -33.708 -1.513 29.299 1.00 86.81 573 GLU A N 1
ATOM 4685 C CA . GLU A 1 573 ? -34.609 -2.634 28.985 1.00 86.81 573 GLU A CA 1
ATOM 4686 C C . GLU A 1 573 ? -35.933 -2.137 28.389 1.00 86.81 573 GLU A C 1
ATOM 4688 O O . GLU A 1 573 ? -36.317 -2.529 27.288 1.00 86.81 573 GLU A O 1
ATOM 4693 N N . ARG A 1 574 ? -36.607 -1.204 29.079 1.00 89.25 574 ARG A N 1
ATOM 4694 C CA . ARG A 1 574 ? -37.874 -0.613 28.621 1.00 89.25 574 ARG A CA 1
ATOM 4695 C C . ARG A 1 574 ? -37.724 0.153 27.308 1.00 89.25 574 ARG A C 1
ATOM 4697 O O . ARG A 1 574 ? -38.675 0.215 26.531 1.00 89.25 574 ARG A O 1
ATOM 4704 N N . ARG A 1 575 ? -36.558 0.752 27.057 1.00 86.19 575 ARG A N 1
ATOM 4705 C CA . ARG A 1 575 ? -36.257 1.412 25.786 1.00 86.19 575 ARG A CA 1
ATOM 4706 C C . ARG A 1 575 ? -36.074 0.391 24.661 1.00 86.19 575 ARG A C 1
ATOM 4708 O O . ARG A 1 575 ? -36.735 0.542 23.640 1.00 86.19 575 ARG A O 1
ATOM 4715 N N . ARG A 1 576 ? -35.271 -0.659 24.870 1.00 86.00 576 ARG A N 1
ATOM 4716 C CA . ARG A 1 576 ? -35.064 -1.738 23.888 1.00 86.00 576 ARG A CA 1
ATOM 4717 C C . ARG A 1 576 ? -36.375 -2.449 23.543 1.00 86.00 576 ARG A C 1
ATOM 4719 O O . ARG A 1 576 ? -36.629 -2.678 22.368 1.00 86.00 576 ARG A O 1
ATOM 4726 N N . LEU A 1 577 ? -37.244 -2.706 24.526 1.00 87.44 577 LEU A N 1
ATOM 4727 C CA . LEU A 1 577 ? -38.597 -3.231 24.288 1.00 87.44 577 LEU A CA 1
ATOM 4728 C C . LEU A 1 577 ? -39.416 -2.308 23.370 1.00 87.44 577 LEU A C 1
ATOM 4730 O O . LEU A 1 577 ? -39.933 -2.766 22.360 1.00 87.44 577 LEU A O 1
ATOM 4734 N N . LYS A 1 578 ? -39.444 -0.996 23.635 1.00 87.88 578 LYS A N 1
ATOM 4735 C CA . LYS A 1 578 ? -40.133 -0.016 22.771 1.00 87.88 578 LYS A CA 1
ATOM 4736 C C . LYS A 1 578 ? -39.513 0.152 21.382 1.00 87.88 578 LYS A C 1
ATOM 4738 O O . LYS A 1 578 ? -40.195 0.583 20.456 1.00 87.88 578 LYS A O 1
ATOM 4743 N N . GLU A 1 579 ? -38.221 -0.116 21.233 1.00 85.75 579 GLU A N 1
ATOM 4744 C CA . GLU A 1 579 ? -37.536 -0.102 19.938 1.00 85.75 579 GLU A CA 1
ATOM 4745 C C . GLU A 1 579 ? -37.836 -1.387 19.142 1.00 85.75 579 GLU A C 1
ATOM 4747 O O . GLU A 1 579 ? -38.054 -1.296 17.936 1.00 85.75 579 GLU A O 1
ATOM 4752 N N . LEU A 1 580 ? -37.984 -2.539 19.812 1.00 85.06 580 LEU A N 1
ATOM 4753 C CA . LEU A 1 580 ? -38.494 -3.787 19.226 1.00 85.06 580 LEU A CA 1
ATOM 4754 C C . LEU A 1 580 ? -39.969 -3.666 18.805 1.00 85.06 580 LEU A C 1
ATOM 4756 O O . LEU A 1 580 ? -40.271 -3.904 17.641 1.00 85.06 580 LEU A O 1
ATOM 4760 N N . GLU A 1 581 ? -40.859 -3.203 19.691 1.00 84.25 581 GLU A N 1
ATOM 4761 C CA . GLU A 1 581 ? -42.284 -2.949 19.395 1.00 84.25 581 GLU A CA 1
ATOM 4762 C C . GLU A 1 581 ? -42.452 -2.070 18.140 1.00 84.25 581 GLU A C 1
ATOM 4764 O O . GLU A 1 581 ? -43.260 -2.354 17.255 1.00 84.25 581 GLU A O 1
ATOM 4769 N N . LYS A 1 582 ? -41.647 -1.004 18.024 1.00 83.81 582 LYS A N 1
ATOM 4770 C CA . LYS A 1 582 ? -41.635 -0.135 16.839 1.00 83.81 582 LYS A CA 1
ATOM 4771 C C . LYS A 1 582 ? -41.094 -0.833 15.596 1.00 83.81 582 LYS A C 1
ATOM 4773 O O . LYS A 1 582 ? -41.651 -0.631 14.521 1.00 83.81 582 LYS A O 1
ATOM 4778 N N . ALA A 1 583 ? -40.029 -1.622 15.719 1.00 81.88 583 ALA A N 1
ATOM 4779 C CA . ALA A 1 583 ? -39.469 -2.368 14.596 1.00 81.88 583 ALA A CA 1
ATOM 4780 C C . ALA A 1 583 ? -40.462 -3.412 14.058 1.00 81.88 583 ALA A C 1
ATOM 4782 O O . ALA A 1 583 ? -40.608 -3.529 12.844 1.00 81.88 583 ALA A O 1
ATOM 4783 N N . GLU A 1 584 ? -41.196 -4.103 14.932 1.00 78.56 584 GLU A N 1
ATOM 4784 C CA . GLU A 1 584 ? -42.242 -5.063 14.555 1.00 78.56 584 GLU A CA 1
ATOM 4785 C C . GLU A 1 584 ? -43.426 -4.380 13.853 1.00 78.56 584 GLU A C 1
ATOM 4787 O O . GLU A 1 584 ? -43.880 -4.864 12.817 1.00 78.56 584 GLU A O 1
ATOM 4792 N N . VAL A 1 585 ? -43.874 -3.213 14.336 1.00 79.06 585 VAL A N 1
ATOM 4793 C CA . VAL A 1 585 ? -44.935 -2.420 13.681 1.00 79.06 585 VAL A CA 1
ATOM 4794 C C . VAL A 1 585 ? -44.472 -1.808 12.349 1.00 79.06 585 VAL A C 1
ATOM 4796 O O . VAL A 1 585 ? -45.258 -1.715 11.407 1.00 79.06 585 VAL A O 1
ATOM 4799 N N . MET A 1 586 ? -43.201 -1.412 12.228 1.00 72.38 586 MET A N 1
ATOM 4800 C CA . MET A 1 586 ? -42.647 -0.859 10.985 1.00 72.38 586 MET A CA 1
ATOM 4801 C C . MET A 1 586 ? -42.235 -1.929 9.964 1.00 72.38 586 MET A C 1
ATOM 4803 O O . MET A 1 586 ? -42.170 -1.621 8.777 1.00 72.38 586 MET A O 1
ATOM 4807 N N . ALA A 1 587 ? -41.980 -3.175 10.370 1.00 71.62 587 ALA A N 1
ATOM 4808 C CA . ALA A 1 587 ? -41.595 -4.262 9.468 1.00 71.62 587 ALA A CA 1
ATOM 4809 C C . ALA A 1 587 ? -42.571 -4.482 8.287 1.00 71.62 587 ALA A C 1
ATOM 4811 O O . ALA A 1 587 ? -42.092 -4.470 7.149 1.00 71.62 587 ALA A O 1
ATOM 4812 N N . PRO A 1 588 ? -43.903 -4.618 8.478 1.00 71.19 588 PRO A N 1
ATOM 4813 C CA . PRO A 1 588 ? -44.832 -4.772 7.357 1.00 71.19 588 PRO A CA 1
ATOM 4814 C C . PRO A 1 588 ? -44.902 -3.516 6.477 1.00 71.19 588 PRO A C 1
ATOM 4816 O O . PRO A 1 588 ? -44.962 -3.637 5.257 1.00 71.19 588 PRO A O 1
ATOM 4819 N N . ALA A 1 589 ? -44.822 -2.313 7.056 1.00 61.56 589 ALA A N 1
ATOM 4820 C CA . ALA A 1 589 ? -44.815 -1.068 6.284 1.00 61.56 589 ALA A CA 1
ATOM 4821 C C . ALA A 1 589 ? -43.559 -0.948 5.398 1.00 61.56 589 ALA A C 1
ATOM 4823 O O . ALA A 1 589 ? -43.658 -0.587 4.227 1.00 61.56 589 ALA A O 1
ATOM 4824 N N . THR A 1 590 ? -42.387 -1.320 5.923 1.00 58.44 590 THR A N 1
ATOM 4825 C CA . THR A 1 590 ? -41.131 -1.355 5.157 1.00 58.44 590 THR A CA 1
ATOM 4826 C C . THR A 1 590 ? -41.168 -2.424 4.063 1.00 58.44 590 THR A C 1
ATOM 4828 O O . THR A 1 590 ? -40.690 -2.166 2.964 1.00 58.44 590 THR A O 1
ATOM 4831 N N . GLN A 1 591 ? -41.776 -3.592 4.311 1.00 63.16 591 GLN A N 1
ATOM 4832 C CA . GLN A 1 591 ? -41.962 -4.628 3.285 1.00 63.16 591 GLN A CA 1
ATOM 4833 C C . GLN A 1 591 ? -42.895 -4.163 2.158 1.00 63.16 591 GLN A C 1
ATOM 4835 O O . GLN A 1 591 ? -42.552 -4.328 0.990 1.00 63.16 591 GLN A O 1
ATOM 4840 N N . VAL A 1 592 ? -44.021 -3.520 2.485 1.00 65.31 592 VAL A N 1
ATOM 4841 C CA . VAL A 1 592 ? -44.934 -2.935 1.486 1.00 65.31 592 VAL A CA 1
ATOM 4842 C C . VAL A 1 592 ? -44.237 -1.834 0.679 1.00 65.31 592 VAL A C 1
ATOM 4844 O O . VAL A 1 592 ? -44.368 -1.801 -0.540 1.00 65.31 592 VAL A O 1
ATOM 4847 N N . MET A 1 593 ? -43.432 -0.977 1.316 1.00 55.12 593 MET A N 1
ATOM 4848 C CA . MET A 1 593 ? -42.686 0.074 0.610 1.00 55.12 593 MET A CA 1
ATOM 4849 C C . MET A 1 593 ? -41.537 -0.486 -0.252 1.00 55.12 593 MET A C 1
ATOM 4851 O O . MET A 1 593 ? -41.263 0.040 -1.325 1.00 55.12 593 MET A O 1
ATOM 4855 N N . GLN A 1 594 ? -40.902 -1.589 0.159 1.00 53.06 594 GLN A N 1
ATOM 4856 C CA . GLN A 1 594 ? -39.930 -2.309 -0.674 1.00 53.06 594 GLN A CA 1
ATOM 4857 C C . GLN A 1 594 ? -40.590 -3.011 -1.871 1.00 53.06 594 GLN A C 1
ATOM 4859 O O . GLN A 1 594 ? -39.997 -3.038 -2.944 1.00 53.06 594 GLN A O 1
ATOM 4864 N N . GLN A 1 595 ? -41.816 -3.524 -1.725 1.00 54.03 595 GLN A N 1
ATOM 4865 C CA . GLN A 1 595 ? -42.594 -4.090 -2.836 1.00 54.03 595 GLN A CA 1
ATOM 4866 C C . GLN A 1 595 ? -43.092 -3.004 -3.808 1.00 54.03 595 GLN A C 1
ATOM 4868 O O . GLN A 1 595 ? -43.038 -3.203 -5.022 1.00 54.03 595 GLN A O 1
ATOM 4873 N N . ALA A 1 596 ? -43.496 -1.832 -3.306 1.00 48.66 596 ALA A N 1
ATOM 4874 C CA . ALA A 1 596 ? -43.839 -0.672 -4.135 1.00 48.66 596 ALA A CA 1
ATOM 4875 C C . ALA A 1 596 ? -42.631 -0.189 -4.963 1.00 48.66 596 ALA A C 1
ATOM 4877 O O . ALA A 1 596 ? -42.713 -0.089 -6.185 1.00 48.66 596 ALA A O 1
ATOM 4878 N N . ASN A 1 597 ? -41.459 -0.036 -4.333 1.00 46.31 597 ASN A N 1
ATOM 4879 C CA . ASN A 1 597 ? -40.215 0.309 -5.035 1.00 46.31 597 ASN A CA 1
ATOM 4880 C C . ASN A 1 597 ? -39.722 -0.779 -6.017 1.00 46.31 597 ASN A C 1
ATOM 4882 O O . ASN A 1 597 ? -38.806 -0.518 -6.791 1.00 46.31 597 ASN A O 1
ATOM 4886 N N . GLN A 1 598 ? -40.296 -1.988 -5.994 1.00 50.84 598 GLN A N 1
ATOM 4887 C CA . GLN A 1 598 ? -40.051 -3.042 -6.989 1.00 50.84 598 GLN A CA 1
ATOM 4888 C C . GLN A 1 598 ? -41.090 -3.064 -8.124 1.00 50.84 598 GLN A C 1
ATOM 4890 O O . GLN A 1 598 ? -40.896 -3.790 -9.095 1.00 50.84 598 GLN A O 1
ATOM 4895 N N . THR A 1 599 ? -42.176 -2.287 -8.028 1.00 44.50 599 THR A N 1
ATOM 4896 C CA . THR A 1 599 ? -43.239 -2.206 -9.049 1.00 44.50 599 THR A CA 1
ATOM 4897 C C . THR A 1 599 ? -43.308 -0.863 -9.780 1.00 44.50 599 THR A C 1
ATOM 4899 O O . THR A 1 599 ? -43.776 -0.839 -10.913 1.00 44.50 599 THR A O 1
ATOM 4902 N N . GLU A 1 600 ? -42.749 0.225 -9.240 1.00 38.47 600 GLU A N 1
ATOM 4903 C CA . GLU A 1 600 ? -42.578 1.509 -9.959 1.00 38.47 600 GLU A CA 1
ATOM 4904 C C . GLU A 1 600 ? -41.335 1.536 -10.886 1.00 38.47 600 GLU A C 1
ATOM 4906 O O . GLU A 1 600 ? -40.772 2.587 -11.182 1.00 38.47 600 GLU A O 1
ATOM 4911 N N . GLY A 1 601 ? -40.895 0.362 -11.351 1.00 33.84 601 GLY A N 1
ATOM 4912 C CA . GLY A 1 601 ? -39.733 0.181 -12.229 1.00 33.84 601 GLY A CA 1
ATOM 4913 C C . GLY A 1 601 ? -40.007 0.341 -13.730 1.00 33.84 601 GLY A C 1
ATOM 4914 O O . GLY A 1 601 ? -39.088 0.138 -14.519 1.00 33.84 601 GLY A O 1
ATOM 4915 N N . GLU A 1 602 ? -41.235 0.674 -14.149 1.00 35.16 602 GLU A N 1
ATOM 4916 C CA . GLU A 1 602 ? -41.595 0.781 -15.569 1.00 35.16 602 GLU A CA 1
ATOM 4917 C C . GLU A 1 602 ? -42.704 1.819 -15.846 1.00 35.16 602 GLU A C 1
ATOM 4919 O O . GLU A 1 602 ? -43.656 1.967 -15.081 1.00 35.16 602 GLU A O 1
ATOM 4924 N N . THR A 1 603 ? -42.609 2.488 -17.005 1.00 28.38 603 THR A N 1
ATOM 4925 C CA . THR A 1 603 ? -43.483 3.575 -17.523 1.00 28.38 603 THR A CA 1
ATOM 4926 C C . THR A 1 603 ? -43.404 4.940 -16.810 1.00 28.38 603 THR A C 1
ATOM 4928 O O . THR A 1 603 ? -42.929 5.066 -15.687 1.00 28.38 603 THR A O 1
ATOM 4931 N N . SER A 1 604 ? -43.778 6.016 -17.522 1.00 30.19 604 SER A N 1
ATOM 4932 C CA . SER A 1 604 ? -43.538 7.409 -17.104 1.00 30.19 604 SER A CA 1
ATOM 4933 C C . SER A 1 604 ? -44.550 8.403 -17.706 1.00 30.19 604 SER A C 1
ATOM 4935 O O . SER A 1 604 ? -45.230 8.102 -18.683 1.00 30.19 604 SER A O 1
ATOM 4937 N N . VAL A 1 605 ? -44.570 9.622 -17.149 1.00 31.23 605 VAL A N 1
ATOM 4938 C CA . VAL A 1 605 ? -45.246 10.852 -17.624 1.00 31.23 605 VAL A CA 1
ATOM 4939 C C . VAL A 1 605 ? -46.790 10.882 -17.584 1.00 31.23 605 VAL A C 1
ATOM 4941 O O . VAL A 1 605 ? -47.452 10.658 -18.596 1.00 31.23 605 VAL A O 1
ATOM 4944 N N . ASN A 1 606 ? -47.363 11.381 -16.472 1.00 27.00 606 ASN A N 1
ATOM 4945 C CA . ASN A 1 606 ? -48.119 12.659 -16.458 1.00 27.00 606 ASN A CA 1
ATOM 4946 C C . ASN A 1 606 ? -48.692 13.063 -15.076 1.00 27.00 606 ASN A C 1
ATOM 4948 O O . ASN A 1 606 ? -49.078 12.213 -14.287 1.00 27.00 606 ASN A O 1
ATOM 4952 N N . GLY A 1 607 ? -48.903 14.375 -14.862 1.00 26.22 607 GLY A N 1
ATOM 4953 C CA . GLY A 1 607 ? -50.126 14.842 -14.174 1.00 26.22 607 GLY A CA 1
ATOM 4954 C C . GLY A 1 607 ? -50.088 15.352 -12.715 1.00 26.22 607 GLY A C 1
ATOM 4955 O O . GLY A 1 607 ? -50.647 14.724 -11.833 1.00 26.22 607 GLY A O 1
ATOM 4956 N N . GLN A 1 608 ? -49.624 16.594 -12.516 1.00 27.33 608 GLN A N 1
ATOM 4957 C CA . GLN A 1 608 ? -50.189 17.610 -11.586 1.00 27.33 608 GLN A CA 1
ATOM 4958 C C . GLN A 1 608 ? -50.326 17.365 -10.050 1.00 27.33 608 GLN A C 1
ATOM 4960 O O . GLN A 1 608 ? -51.220 16.687 -9.565 1.00 27.33 608 GLN A O 1
ATOM 4965 N N . PHE A 1 609 ? -49.582 18.184 -9.288 1.00 27.78 609 PHE A N 1
ATOM 4966 C CA . PHE A 1 609 ? -50.018 18.980 -8.113 1.00 27.78 609 PHE A CA 1
ATOM 4967 C C . PHE A 1 609 ? -51.104 18.460 -7.132 1.00 27.78 609 PHE A C 1
ATOM 4969 O O . PHE A 1 609 ? -52.295 18.510 -7.440 1.00 27.78 609 PHE A O 1
ATOM 4976 N N . LYS A 1 610 ? -50.746 18.426 -5.830 1.00 27.12 610 LYS A N 1
ATOM 4977 C CA . LYS A 1 610 ? -51.201 19.459 -4.853 1.00 27.12 610 LYS A CA 1
ATOM 4978 C C . LYS A 1 610 ? -50.416 19.474 -3.528 1.00 27.12 610 LYS A C 1
ATOM 4980 O O . LYS A 1 610 ? -49.592 18.610 -3.261 1.00 27.12 610 LYS A O 1
ATOM 4985 N N . LYS A 1 611 ? -50.620 20.542 -2.741 1.00 27.50 611 LYS A N 1
ATOM 4986 C CA . LYS A 1 611 ? -49.906 20.854 -1.484 1.00 27.50 611 LYS A CA 1
ATOM 4987 C C . LYS A 1 611 ? -50.576 20.225 -0.250 1.00 27.50 611 LYS A C 1
ATOM 4989 O O . LYS A 1 611 ? -51.781 19.992 -0.251 1.00 27.50 611 LYS A O 1
ATOM 4994 N N . ARG A 1 612 ? -49.795 20.076 0.830 1.00 33.34 612 ARG A N 1
ATOM 4995 C CA . ARG A 1 612 ? -50.266 19.817 2.208 1.00 33.34 612 ARG A CA 1
ATOM 4996 C C . ARG A 1 612 ? -51.296 20.860 2.689 1.00 33.34 612 ARG A C 1
ATOM 4998 O O . ARG A 1 612 ? -51.126 22.040 2.373 1.00 33.34 612 ARG A O 1
ATOM 5005 N N . PRO A 1 613 ? -52.209 20.481 3.598 1.00 32.75 613 PRO A N 1
ATOM 5006 C CA . PRO A 1 613 ? -52.672 21.322 4.700 1.00 32.75 613 PRO A CA 1
ATOM 5007 C C . PRO A 1 613 ? -51.976 20.966 6.036 1.00 32.75 613 PRO A C 1
ATOM 5009 O O . PRO A 1 613 ? -51.153 20.051 6.105 1.00 32.75 613 PRO A O 1
ATOM 5012 N N . ARG A 1 614 ? -52.273 21.744 7.082 1.00 27.42 614 ARG A N 1
ATOM 5013 C CA . ARG A 1 614 ? -51.701 21.670 8.439 1.00 27.42 614 ARG A CA 1
ATOM 5014 C C . ARG A 1 614 ? -52.676 21.059 9.455 1.00 27.42 614 ARG A C 1
ATOM 5016 O O . ARG A 1 614 ? -53.873 21.017 9.206 1.00 27.42 614 ARG A O 1
ATOM 5023 N N . GLU A 1 615 ? -52.089 20.642 10.577 1.00 32.91 615 GLU A N 1
ATOM 5024 C CA . GLU A 1 615 ? -52.560 20.729 11.975 1.00 32.91 615 GLU A CA 1
ATOM 5025 C C . GLU A 1 615 ? -54.039 21.090 12.237 1.00 32.91 615 GLU A C 1
ATOM 5027 O O . GLU A 1 615 ? -54.502 22.169 11.866 1.00 32.91 615 GLU A O 1
ATOM 5032 N N . ALA A 1 616 ? -54.708 20.247 13.031 1.00 25.62 616 ALA A N 1
ATOM 5033 C CA . ALA A 1 616 ? -55.815 20.631 13.907 1.00 25.62 616 ALA A CA 1
ATOM 5034 C C . ALA A 1 616 ? -55.872 19.678 15.120 1.00 25.62 616 ALA A C 1
ATOM 5036 O O . ALA A 1 616 ? -56.095 18.480 14.943 1.00 25.62 616 ALA A O 1
ATOM 5037 N N . ASP A 1 617 ? -55.692 20.208 16.332 1.00 34.78 617 ASP A N 1
ATOM 5038 C CA . ASP A 1 617 ? -56.214 19.584 17.559 1.00 34.78 617 ASP A CA 1
ATOM 5039 C C . ASP A 1 617 ? -57.740 19.808 17.631 1.00 34.78 617 ASP A C 1
ATOM 5041 O O . ASP A 1 617 ? -58.274 20.686 16.940 1.00 34.78 617 ASP A O 1
ATOM 5045 N N . PRO A 1 618 ? -58.466 19.048 18.470 1.00 37.19 618 PRO A N 1
ATOM 5046 C CA . PRO A 1 618 ? -59.035 19.750 19.623 1.00 37.19 618 PRO A CA 1
ATOM 5047 C C . PRO A 1 618 ? -59.012 18.981 20.956 1.00 37.19 618 PRO A C 1
ATOM 5049 O O . PRO A 1 618 ? -58.727 17.790 21.057 1.00 37.19 618 PRO A O 1
ATOM 5052 N N . GLU A 1 619 ? -59.336 19.748 21.991 1.00 27.64 619 GLU A N 1
ATOM 5053 C CA . GLU A 1 619 ? -59.210 19.483 23.419 1.00 27.64 619 GLU A CA 1
ATOM 5054 C C . GLU A 1 619 ? -60.187 18.429 24.005 1.00 27.64 619 GLU A C 1
ATOM 5056 O O . GLU A 1 619 ? -61.356 18.365 23.643 1.00 27.64 619 GLU A O 1
ATOM 5061 N N . ASN A 1 620 ? -59.686 17.676 24.995 1.00 30.09 620 ASN A N 1
ATOM 5062 C CA . ASN A 1 620 ? -60.207 17.575 26.376 1.00 30.09 620 ASN A CA 1
ATOM 5063 C C . ASN A 1 620 ? -61.723 17.358 26.652 1.00 30.09 620 ASN A C 1
ATOM 5065 O O . ASN A 1 620 ? -62.529 18.265 26.472 1.00 30.09 620 ASN A O 1
ATOM 5069 N N . ASP A 1 621 ? -62.063 16.246 27.325 1.00 26.61 621 ASP A N 1
ATOM 5070 C CA . ASP A 1 621 ? -63.212 16.151 28.256 1.00 26.61 621 ASP A CA 1
ATOM 5071 C C . ASP A 1 621 ? -62.920 15.123 29.383 1.00 26.61 621 ASP A C 1
ATOM 5073 O O . ASP A 1 621 ? -61.988 14.320 29.262 1.00 26.61 621 ASP A O 1
ATOM 5077 N N . ALA A 1 622 ? -63.649 15.159 30.510 1.00 26.89 622 ALA A N 1
ATOM 5078 C CA . ALA A 1 622 ? -63.185 14.589 31.782 1.00 26.89 622 ALA A CA 1
ATOM 5079 C C . ALA A 1 622 ? -64.229 13.866 32.675 1.00 26.89 622 ALA A C 1
ATOM 5081 O O . ALA A 1 622 ? -65.159 14.474 33.196 1.00 26.89 622 ALA A O 1
ATOM 5082 N N . SER A 1 623 ? -63.877 12.630 33.087 1.00 26.80 623 SER A N 1
ATOM 5083 C CA . SER A 1 623 ? -64.330 11.945 34.332 1.00 26.80 623 SER A CA 1
ATOM 5084 C C . SER A 1 623 ? -65.819 11.495 34.412 1.00 26.80 623 SER A C 1
ATOM 5086 O O . SER A 1 623 ? -66.594 11.766 33.506 1.00 26.80 623 SER A O 1
ATOM 5088 N N . PRO A 1 624 ? -66.290 10.831 35.501 1.00 44.56 624 PRO A N 1
ATOM 5089 C CA . PRO A 1 624 ? -65.763 9.618 36.170 1.00 44.56 624 PRO A CA 1
ATOM 5090 C C . PRO A 1 624 ? -66.839 8.513 36.444 1.00 44.56 624 PRO A C 1
ATOM 5092 O O . PRO A 1 624 ? -67.992 8.833 36.723 1.00 44.56 624 PRO A O 1
ATOM 5095 N N . GLY A 1 625 ? -66.484 7.208 36.522 1.00 25.66 625 GLY A N 1
ATOM 5096 C CA . GLY A 1 625 ? -67.496 6.128 36.710 1.00 25.66 625 GLY A CA 1
ATOM 5097 C C . GLY A 1 625 ? -67.074 4.755 37.298 1.00 25.66 625 GLY A C 1
ATOM 5098 O O . GLY A 1 625 ? -66.820 3.807 36.573 1.00 25.66 625 GLY A O 1
ATOM 5099 N N . LYS A 1 626 ? -67.074 4.646 38.635 1.00 25.09 626 LYS A N 1
ATOM 5100 C CA . LYS A 1 626 ? -67.126 3.457 39.545 1.00 25.09 626 LYS A CA 1
ATOM 5101 C C . LYS A 1 626 ? -67.202 1.987 39.010 1.00 25.09 626 LYS A C 1
ATOM 5103 O O . LYS A 1 626 ? -68.238 1.550 38.534 1.00 25.09 626 LYS A O 1
ATOM 5108 N N . ARG A 1 627 ? -66.203 1.185 39.438 1.00 25.62 627 ARG A N 1
ATOM 5109 C CA . ARG A 1 627 ? -66.255 -0.144 40.137 1.00 25.62 627 ARG A CA 1
ATOM 5110 C C . ARG A 1 627 ? -67.249 -1.258 39.705 1.00 25.62 627 ARG A C 1
ATOM 5112 O O . ARG A 1 627 ? -68.423 -1.156 40.039 1.00 25.62 627 ARG A O 1
ATOM 5119 N N . GLN A 1 628 ? -66.709 -2.454 39.395 1.00 25.91 628 GLN A N 1
ATOM 5120 C CA . GLN A 1 628 ? -66.798 -3.658 40.271 1.00 25.91 628 GLN A CA 1
ATOM 5121 C C . GLN A 1 628 ? -65.763 -4.768 39.905 1.00 25.91 628 GLN A C 1
ATOM 5123 O O . GLN A 1 628 ? -64.962 -4.578 38.996 1.00 25.91 628 GLN A O 1
ATOM 5128 N N . LYS A 1 629 ? -65.711 -5.853 40.700 1.00 28.33 629 LYS A N 1
ATOM 5129 C CA . LYS A 1 629 ? -64.775 -7.020 40.735 1.00 28.33 629 LYS A CA 1
ATOM 5130 C C . LYS A 1 629 ? -65.624 -8.265 41.143 1.00 28.33 629 LYS A C 1
ATOM 5132 O O . LYS A 1 629 ? -66.697 -7.999 41.693 1.00 28.33 629 LYS A O 1
ATOM 5137 N N . PRO A 1 630 ? -65.190 -9.549 41.061 1.00 39.03 630 PRO A N 1
ATOM 5138 C CA . PRO A 1 630 ? -63.948 -10.156 40.546 1.00 39.03 630 PRO A CA 1
ATOM 5139 C C . PRO A 1 630 ? -64.242 -10.992 39.256 1.00 39.03 630 PRO A C 1
ATOM 5141 O O . PRO A 1 630 ? -65.156 -10.596 38.546 1.00 39.03 630 PRO A O 1
ATOM 5144 N N . GLU A 1 631 ? -63.521 -12.014 38.764 1.00 22.17 631 GLU A N 1
ATOM 5145 C CA . GLU A 1 631 ? -62.814 -13.167 39.372 1.00 22.17 631 GLU A CA 1
ATOM 5146 C C . GLU A 1 631 ? -61.658 -13.691 38.476 1.00 22.17 631 GLU A C 1
ATOM 5148 O O . GLU A 1 631 ? -61.277 -13.027 37.513 1.00 22.17 631 GLU A O 1
ATOM 5153 N N . GLU A 1 632 ? -61.013 -14.804 38.841 1.00 34.84 632 GLU A N 1
ATOM 5154 C CA . GLU A 1 632 ? -59.697 -15.205 38.312 1.00 34.84 632 GLU A CA 1
ATOM 5155 C C . GLU A 1 632 ? -59.744 -16.052 37.026 1.00 34.84 632 GLU A C 1
ATOM 5157 O O . GLU A 1 632 ? -60.409 -17.082 36.962 1.00 34.84 632 GLU A O 1
ATOM 5162 N N . ALA A 1 633 ? -58.929 -15.675 36.034 1.00 25.36 633 ALA A N 1
ATOM 5163 C CA . ALA A 1 633 ? -58.515 -16.542 34.931 1.00 25.36 633 ALA A CA 1
ATOM 5164 C C . ALA A 1 633 ? -57.071 -16.202 34.520 1.00 25.36 633 ALA A C 1
ATOM 5166 O O . ALA A 1 633 ? -56.789 -15.089 34.076 1.00 25.36 633 ALA A O 1
ATOM 5167 N N . GLN A 1 634 ? -56.146 -17.152 34.680 1.00 36.06 634 GLN A N 1
ATOM 5168 C CA . GLN A 1 634 ? -54.772 -17.031 34.182 1.00 36.06 634 GLN A CA 1
ATOM 5169 C C . GLN A 1 634 ? -54.733 -17.414 32.695 1.00 36.06 634 GLN A C 1
ATOM 5171 O O . GLN A 1 634 ? -55.114 -18.529 32.350 1.00 36.06 634 GLN A O 1
ATOM 5176 N N . VAL A 1 635 ? -54.252 -16.517 31.828 1.00 27.52 635 VAL A N 1
ATOM 5177 C CA . VAL A 1 635 ? -53.906 -16.816 30.425 1.00 27.52 635 VAL A CA 1
ATOM 5178 C C . VAL A 1 635 ? -52.635 -16.041 30.054 1.00 27.52 635 VAL A C 1
ATOM 5180 O O . VAL A 1 635 ? -52.508 -14.862 30.384 1.00 27.52 635 VAL A O 1
ATOM 5183 N N . ASP A 1 636 ? -51.679 -16.712 29.410 1.00 25.50 636 ASP A N 1
ATOM 5184 C CA . ASP A 1 636 ? -50.297 -16.246 29.250 1.00 25.50 636 ASP A CA 1
ATOM 5185 C C . ASP A 1 636 ? -50.077 -15.049 28.312 1.00 25.50 636 ASP A C 1
ATOM 5187 O O . ASP A 1 636 ? -50.385 -15.080 27.119 1.00 25.50 636 ASP A O 1
ATOM 5191 N N . THR A 1 637 ? -49.326 -14.060 28.800 1.00 31.67 637 THR A N 1
ATOM 5192 C CA . THR A 1 637 ? -48.553 -13.129 27.967 1.00 31.67 637 THR A CA 1
ATOM 5193 C C . THR A 1 637 ? -47.195 -13.735 27.593 1.00 31.67 637 THR A C 1
ATOM 5195 O O . THR A 1 637 ? -46.176 -13.428 28.216 1.00 31.67 637 THR A O 1
ATOM 5198 N N . LYS A 1 638 ? -47.150 -14.613 26.573 1.00 32.09 638 LYS A N 1
ATOM 5199 C CA . LYS A 1 638 ? -45.874 -15.194 26.094 1.00 32.09 638 LYS A CA 1
ATOM 5200 C C . LYS A 1 638 ? -45.837 -15.675 24.632 1.00 32.09 638 LYS A C 1
ATOM 5202 O O . LYS A 1 638 ? -45.451 -16.806 24.344 1.00 32.09 638 LYS A O 1
ATOM 5207 N N . ALA A 1 639 ? -46.110 -14.777 23.683 1.00 29.84 639 ALA A N 1
ATOM 5208 C CA . ALA A 1 639 ? -45.530 -14.918 22.343 1.00 29.84 639 ALA A CA 1
ATOM 5209 C C . ALA A 1 639 ? -44.010 -14.675 22.454 1.00 29.84 639 ALA A C 1
ATOM 5211 O O . ALA A 1 639 ? -43.580 -13.590 22.840 1.00 29.84 639 ALA A O 1
ATOM 5212 N N . LYS A 1 640 ? -43.193 -15.712 22.237 1.00 37.97 640 LYS A N 1
ATOM 5213 C CA . LYS A 1 640 ? -41.754 -15.667 22.540 1.00 37.97 640 LYS A CA 1
ATOM 5214 C C . LYS A 1 640 ? -40.925 -15.068 21.397 1.00 37.97 640 LYS A C 1
ATOM 5216 O O . LYS A 1 640 ? -41.074 -15.479 20.250 1.00 37.97 640 LYS A O 1
ATOM 5221 N N . MET A 1 641 ? -39.908 -14.272 21.745 1.00 38.12 641 MET A N 1
ATOM 5222 C CA . MET A 1 641 ? -38.665 -14.234 20.957 1.00 38.12 641 MET A CA 1
ATOM 5223 C C . MET A 1 641 ? -38.162 -15.674 20.766 1.00 38.12 641 MET A C 1
ATOM 5225 O O . MET A 1 641 ? -38.065 -16.417 21.745 1.00 38.12 641 MET A O 1
ATOM 5229 N N . GLN A 1 642 ? -37.829 -16.083 19.539 1.00 44.25 642 GLN A N 1
ATOM 5230 C CA . GLN A 1 642 ? -37.319 -17.437 19.296 1.00 44.25 642 GLN A CA 1
ATOM 5231 C C . GLN A 1 642 ? -35.966 -17.640 20.000 1.00 44.25 642 GLN A C 1
ATOM 5233 O O . GLN A 1 642 ? -34.928 -17.148 19.559 1.00 44.25 642 GLN A O 1
ATOM 5238 N N . GLU A 1 643 ? -36.003 -18.361 21.123 1.00 55.75 643 GLU A N 1
ATOM 5239 C CA . GLU A 1 643 ? -34.829 -18.822 21.867 1.00 55.75 643 GLU A CA 1
ATOM 5240 C C . GLU A 1 643 ? -33.928 -19.660 20.935 1.00 55.75 643 GLU A C 1
ATOM 5242 O O . GLU A 1 643 ? -34.395 -20.571 20.250 1.00 55.75 643 GLU A O 1
ATOM 5247 N N . PHE A 1 644 ? -32.632 -19.341 20.902 1.00 65.56 644 PHE A N 1
ATOM 5248 C CA . PHE A 1 644 ? -31.621 -20.107 20.167 1.00 65.56 644 PHE A CA 1
ATOM 5249 C C . PHE A 1 644 ? -30.935 -21.083 21.122 1.00 65.56 644 PHE A C 1
ATOM 5251 O O . PHE A 1 644 ? -30.549 -20.689 22.222 1.00 65.56 644 PHE A O 1
ATOM 5258 N N . HIS A 1 645 ? -30.716 -22.323 20.691 1.00 70.88 645 HIS A N 1
ATOM 5259 C CA . HIS A 1 645 ? -29.930 -23.293 21.456 1.00 70.88 645 HIS A CA 1
ATOM 5260 C C . HIS A 1 645 ? -28.436 -23.123 21.145 1.00 70.88 645 HIS A C 1
ATOM 5262 O O . HIS A 1 645 ? -28.062 -22.932 19.988 1.00 70.88 645 HIS A O 1
ATOM 5268 N N . ILE A 1 646 ? -27.566 -23.163 22.153 1.00 63.81 646 ILE A N 1
ATOM 5269 C CA . ILE A 1 646 ? -26.119 -22.980 21.963 1.00 63.81 646 ILE A CA 1
ATOM 5270 C C . ILE A 1 646 ? -25.459 -24.355 21.834 1.00 63.81 646 ILE A C 1
ATOM 5272 O O . ILE A 1 646 ? -25.590 -25.184 22.727 1.00 63.81 646 ILE A O 1
ATOM 5276 N N . VAL A 1 647 ? -24.728 -24.589 20.739 1.00 62.56 647 VAL A N 1
ATOM 5277 C CA . VAL A 1 647 ? -24.021 -25.856 20.479 1.00 62.56 647 VAL A CA 1
ATOM 5278 C C . VAL A 1 647 ? -22.512 -25.655 20.367 1.00 62.56 647 VAL A C 1
ATOM 5280 O O . VAL A 1 647 ? -22.042 -24.681 19.773 1.00 62.56 647 VAL A O 1
ATOM 5283 N N . ASN A 1 648 ? -21.730 -26.620 20.860 1.00 55.97 648 ASN A N 1
ATOM 5284 C CA . ASN A 1 648 ? -20.259 -26.587 20.836 1.00 55.97 648 ASN A CA 1
ATOM 5285 C C . ASN A 1 648 ? -19.643 -26.892 19.447 1.00 55.97 648 ASN A C 1
ATOM 5287 O O . ASN A 1 648 ? -18.512 -27.356 19.334 1.00 55.97 648 ASN A O 1
ATOM 5291 N N . SER A 1 649 ? -20.386 -26.651 18.360 1.00 55.84 649 SER A N 1
ATOM 5292 C CA . SER A 1 649 ? -19.991 -27.018 16.997 1.00 55.84 649 SER A CA 1
ATOM 5293 C C . SER A 1 649 ? -19.795 -25.794 16.108 1.00 55.84 649 SER A C 1
ATOM 5295 O O . SER A 1 649 ? -20.656 -24.917 16.029 1.00 55.84 649 SER A O 1
ATOM 5297 N N . LYS A 1 650 ? -18.689 -25.770 15.349 1.00 52.94 650 LYS A N 1
ATOM 5298 C CA . LYS A 1 650 ? -18.411 -24.719 14.349 1.00 52.94 650 LYS A CA 1
ATOM 5299 C C . LYS A 1 650 ? -19.417 -24.694 13.188 1.00 52.94 650 LYS A C 1
ATOM 5301 O O . LYS A 1 650 ? -19.441 -23.717 12.451 1.00 52.94 650 LYS A O 1
ATOM 5306 N N . VAL A 1 651 ? -20.247 -25.731 13.041 1.00 53.88 651 VAL A N 1
ATOM 5307 C CA . VAL A 1 651 ? -21.287 -25.849 11.999 1.00 53.88 651 VAL A CA 1
ATOM 5308 C C . VAL A 1 651 ? -22.694 -25.572 12.562 1.00 53.88 651 VAL A C 1
ATOM 5310 O O . VAL A 1 651 ? -23.696 -25.946 11.963 1.00 53.88 651 VAL A O 1
ATOM 5313 N N . GLY A 1 652 ? -22.799 -24.907 13.723 1.00 57.59 652 GLY A N 1
ATOM 5314 C CA . GLY A 1 652 ? -24.071 -24.695 14.429 1.00 57.59 652 GLY A CA 1
ATOM 5315 C C . GLY A 1 652 ? -25.193 -24.048 13.600 1.00 57.59 652 GLY A C 1
ATOM 5316 O O . GLY A 1 652 ? -26.356 -24.298 13.887 1.00 57.59 652 GLY A O 1
ATOM 5317 N N . GLY A 1 653 ? -24.871 -23.294 12.541 1.00 62.03 653 GLY A N 1
ATOM 5318 C CA . GLY A 1 653 ? -25.858 -22.717 11.616 1.00 62.03 653 GLY A CA 1
ATOM 5319 C C . GLY A 1 653 ? -26.622 -23.727 10.741 1.00 62.03 653 GLY A C 1
ATOM 5320 O O . GLY A 1 653 ? -27.656 -23.363 10.190 1.00 62.03 653 GLY A O 1
ATOM 5321 N N . ASN A 1 654 ? -26.155 -24.977 10.634 1.00 76.56 654 ASN A N 1
ATOM 5322 C CA . ASN A 1 654 ? -26.829 -26.069 9.913 1.00 76.56 654 ASN A CA 1
ATOM 5323 C C . ASN A 1 654 ? -27.697 -26.956 10.825 1.00 76.56 654 ASN A C 1
ATOM 5325 O O . ASN A 1 654 ? -28.356 -27.872 10.331 1.00 76.56 654 ASN A O 1
ATOM 5329 N N . MET A 1 655 ? -27.652 -26.736 12.143 1.00 79.00 655 MET A N 1
ATOM 5330 C CA . MET A 1 655 ? -28.232 -27.631 13.142 1.00 79.00 655 MET A CA 1
ATOM 5331 C C . MET A 1 655 ? -29.553 -27.075 13.696 1.00 79.00 655 MET A C 1
ATOM 5333 O O . MET A 1 655 ? -29.677 -25.889 14.016 1.00 79.00 655 MET A O 1
ATOM 5337 N N . LEU A 1 656 ? -30.528 -27.964 13.842 1.00 83.81 656 LEU A N 1
ATOM 5338 C CA . LEU A 1 656 ? -31.796 -27.744 14.532 1.00 83.81 656 LEU A CA 1
ATOM 5339 C C . LEU A 1 656 ? -31.781 -28.484 15.871 1.00 83.81 656 LEU A C 1
ATOM 5341 O O . LEU A 1 656 ? -31.211 -29.571 15.970 1.00 83.81 656 LEU A O 1
ATOM 5345 N N . TYR A 1 657 ? -32.453 -27.913 16.866 1.00 84.94 657 TYR A N 1
ATOM 5346 C CA . TYR A 1 657 ? -32.676 -28.505 18.182 1.00 84.94 657 TYR A CA 1
ATOM 5347 C C . TYR A 1 657 ? -34.176 -28.636 18.431 1.00 84.94 657 TYR A C 1
ATOM 5349 O O . TYR A 1 657 ? -34.925 -27.675 18.232 1.00 84.94 657 TYR A O 1
ATOM 5357 N N . ILE A 1 658 ? -34.610 -29.829 18.830 1.00 87.12 658 ILE A N 1
ATOM 5358 C CA . ILE A 1 658 ? -36.017 -30.199 18.946 1.00 87.12 658 ILE A CA 1
ATOM 5359 C C . ILE A 1 658 ? -36.292 -30.706 20.359 1.00 87.12 658 ILE A C 1
ATOM 5361 O O . ILE A 1 658 ? -35.648 -31.650 20.819 1.00 87.12 658 ILE A O 1
ATOM 5365 N N . THR A 1 659 ? -37.278 -30.106 21.023 1.00 84.62 659 THR A N 1
ATOM 5366 C CA . THR A 1 659 ? -37.724 -30.500 22.368 1.00 84.62 659 THR A CA 1
ATOM 5367 C C . THR A 1 659 ? -39.240 -30.707 22.412 1.00 84.62 659 THR A C 1
ATOM 5369 O O . THR A 1 659 ? -39.931 -30.523 21.406 1.00 84.62 659 THR A O 1
ATOM 5372 N N . ASN A 1 660 ? -39.763 -31.118 23.573 1.00 83.44 660 ASN A N 1
ATOM 5373 C CA . ASN A 1 660 ? -41.163 -31.515 23.760 1.00 83.44 660 ASN A CA 1
ATOM 5374 C C . ASN A 1 660 ? -41.566 -32.714 22.872 1.00 83.44 660 ASN A C 1
ATOM 5376 O O . ASN A 1 660 ? -42.560 -32.678 22.147 1.00 83.44 660 ASN A O 1
ATOM 5380 N N . LEU A 1 661 ? -40.738 -33.766 22.899 1.00 83.25 661 LEU A N 1
ATOM 5381 C CA . LEU A 1 661 ? -40.965 -35.024 22.189 1.00 83.25 661 LEU A CA 1
ATOM 5382 C C . LEU A 1 661 ? -41.574 -36.064 23.138 1.00 83.25 661 LEU A C 1
ATOM 5384 O O . LEU A 1 661 ? -40.941 -36.450 24.122 1.00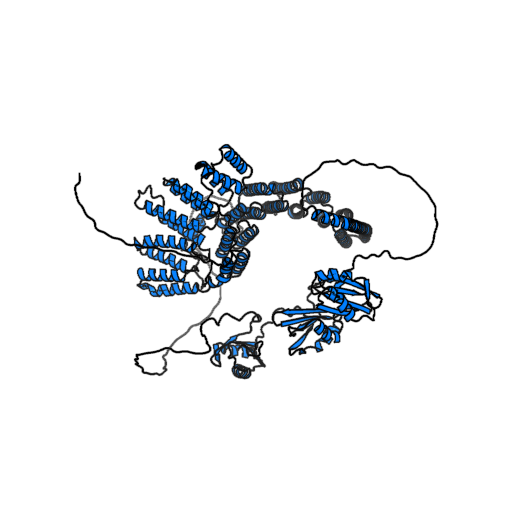 83.25 661 LEU A O 1
ATOM 5388 N N . SER A 1 662 ? -42.766 -36.561 22.800 1.00 76.75 662 SER A N 1
ATOM 5389 C CA . SER A 1 662 ? -43.397 -37.679 23.509 1.00 76.75 662 SER A CA 1
ATOM 5390 C C . SER A 1 662 ? -42.476 -38.905 23.540 1.00 76.75 662 SER A C 1
ATOM 5392 O O . SER A 1 662 ? -41.802 -39.219 22.556 1.00 76.75 662 SER A O 1
ATOM 5394 N N . THR A 1 663 ? -42.524 -39.680 24.626 1.00 71.94 663 THR A N 1
ATOM 5395 C CA . THR A 1 663 ? -41.801 -40.962 24.774 1.00 71.94 663 THR A CA 1
ATOM 5396 C C . THR A 1 663 ? -42.196 -42.025 23.737 1.00 71.94 663 THR A C 1
ATOM 5398 O O . THR A 1 663 ? -41.530 -43.050 23.619 1.00 71.94 663 THR A O 1
ATOM 5401 N N . SER A 1 664 ? -43.258 -41.776 22.964 1.00 73.00 664 SER A N 1
ATOM 5402 C CA . SER A 1 664 ? -43.702 -42.590 21.826 1.00 73.00 664 SER A CA 1
ATOM 5403 C C . SER A 1 664 ? -43.034 -42.240 20.482 1.00 73.00 664 SER A C 1
ATOM 5405 O O . SER A 1 664 ? -43.200 -42.978 19.507 1.00 73.00 664 SER A O 1
ATOM 5407 N N . VAL A 1 665 ? -42.295 -41.126 20.384 1.00 80.44 665 VAL A N 1
ATOM 5408 C CA . VAL A 1 665 ? -41.722 -40.653 19.113 1.00 80.44 665 VAL A CA 1
ATOM 5409 C C . VAL A 1 665 ? -40.463 -41.436 18.749 1.00 80.44 665 VAL A C 1
ATOM 5411 O O . VAL A 1 665 ? -39.460 -41.400 19.456 1.00 80.44 665 VAL A O 1
ATOM 5414 N N . GLN A 1 666 ? -40.492 -42.097 17.590 1.00 83.00 666 GLN A N 1
ATOM 5415 C CA . GLN A 1 666 ? -39.324 -42.744 16.999 1.00 83.00 666 GLN A CA 1
ATOM 5416 C C . GLN A 1 666 ? -38.579 -41.811 16.036 1.00 83.00 666 GLN A C 1
ATOM 5418 O O . GLN A 1 666 ? -39.174 -40.950 15.386 1.00 83.00 666 GLN A O 1
ATOM 5423 N N . GLN A 1 667 ? -37.278 -42.061 15.878 1.00 81.81 667 GLN A N 1
ATOM 5424 C CA . GLN A 1 667 ? -36.359 -41.318 15.007 1.00 81.81 667 GLN A CA 1
ATOM 5425 C C . GLN A 1 667 ? -36.861 -41.183 13.556 1.00 81.81 667 GLN A C 1
ATOM 5427 O O . GLN A 1 667 ? -36.657 -40.148 12.918 1.00 81.81 667 GLN A O 1
ATOM 5432 N N . GLN A 1 668 ? -37.568 -42.198 13.047 1.00 82.00 668 GLN A N 1
ATOM 5433 C CA . GLN A 1 668 ? -38.131 -42.197 11.696 1.00 82.00 668 GLN A CA 1
ATOM 5434 C C . GLN A 1 668 ? -39.210 -41.117 11.499 1.00 82.00 668 GLN A C 1
ATOM 5436 O O . GLN A 1 668 ? -39.208 -40.452 10.468 1.00 82.00 668 GLN A O 1
ATOM 5441 N N . HIS A 1 669 ? -40.056 -40.844 12.501 1.00 84.00 669 HIS A N 1
ATOM 5442 C CA . HIS A 1 669 ? -41.082 -39.794 12.405 1.00 84.00 669 HIS A CA 1
ATOM 5443 C C . HIS A 1 669 ? -40.469 -38.395 12.221 1.00 84.00 669 HIS A C 1
ATOM 5445 O O . HIS A 1 669 ? -41.038 -37.552 11.530 1.00 84.00 669 HIS A O 1
ATOM 5451 N N . LEU A 1 670 ? -39.295 -38.153 12.816 1.00 84.50 670 LEU A N 1
ATOM 5452 C CA . LEU A 1 670 ? -38.538 -36.915 12.623 1.00 84.50 670 LEU A CA 1
ATOM 5453 C C . LEU A 1 670 ? -37.844 -36.899 11.254 1.00 84.50 670 LEU A C 1
ATOM 5455 O O . LEU A 1 670 ? -37.894 -35.884 10.563 1.00 84.50 670 LEU A O 1
ATOM 5459 N N . SER A 1 671 ? -37.263 -38.022 10.821 1.00 84.56 671 SER A N 1
ATOM 5460 C CA . SER A 1 671 ? -36.682 -38.156 9.476 1.00 84.56 671 SER A CA 1
ATOM 5461 C C . SER A 1 671 ? -37.697 -37.811 8.378 1.00 84.56 671 SER A C 1
ATOM 5463 O O . SER A 1 671 ? -37.427 -36.949 7.543 1.00 84.56 671 SER A O 1
ATOM 5465 N N . ASP A 1 672 ? -38.889 -38.410 8.416 1.00 84.31 672 ASP A N 1
ATOM 5466 C CA . ASP A 1 672 ? -39.932 -38.235 7.393 1.00 84.31 672 ASP A CA 1
ATOM 5467 C C . ASP A 1 672 ? -40.561 -36.827 7.405 1.00 84.31 672 ASP A C 1
ATOM 5469 O O . ASP A 1 672 ? -41.121 -36.370 6.401 1.00 84.31 672 ASP A O 1
ATOM 5473 N N . LEU A 1 673 ? -40.458 -36.109 8.530 1.00 85.31 673 LEU A N 1
ATOM 5474 C CA . LEU A 1 673 ? -40.850 -34.707 8.639 1.00 85.31 673 LEU A CA 1
ATOM 5475 C C . LEU A 1 673 ? -39.778 -33.776 8.046 1.00 85.31 673 LEU A C 1
ATOM 5477 O O . LEU A 1 673 ? -40.081 -33.001 7.138 1.00 85.31 673 LEU A O 1
ATOM 5481 N N . PHE A 1 674 ? -38.530 -33.863 8.517 1.00 86.38 674 PHE A N 1
ATOM 5482 C CA . PHE A 1 674 ? -37.467 -32.921 8.140 1.00 86.38 674 PHE A CA 1
ATOM 5483 C C . PHE A 1 674 ? -36.854 -33.188 6.757 1.00 86.38 674 PHE A C 1
ATOM 5485 O O . PHE A 1 674 ? -36.344 -32.252 6.139 1.00 86.38 674 PHE A O 1
ATOM 5492 N N . ALA A 1 675 ? -36.994 -34.398 6.200 1.00 84.50 675 ALA A N 1
ATOM 5493 C CA . ALA A 1 675 ? -36.620 -34.695 4.813 1.00 84.50 675 ALA A CA 1
ATOM 5494 C C . ALA A 1 675 ? -37.366 -33.822 3.781 1.00 84.50 675 ALA A C 1
ATOM 5496 O O . ALA A 1 675 ? -36.866 -33.607 2.679 1.00 84.50 675 ALA A O 1
ATOM 5497 N N . LYS A 1 676 ? -38.535 -33.270 4.144 1.00 81.50 676 LYS A N 1
ATOM 5498 C CA . LYS A 1 676 ? -39.303 -32.324 3.312 1.00 81.50 676 LYS A CA 1
ATOM 5499 C C . LYS A 1 676 ? -38.649 -30.941 3.219 1.00 81.50 676 LYS A C 1
ATOM 5501 O O . LYS A 1 676 ? -38.900 -30.221 2.259 1.00 81.50 676 LYS A O 1
ATOM 5506 N N . CYS A 1 677 ? -37.819 -30.572 4.196 1.00 81.19 677 CYS A N 1
ATOM 5507 C CA . CYS A 1 677 ? -37.101 -29.295 4.220 1.00 81.19 677 CYS A CA 1
ATOM 5508 C C . CYS A 1 677 ? -35.728 -29.385 3.543 1.00 81.19 677 CYS A C 1
ATOM 5510 O O . CYS A 1 677 ? -35.242 -28.387 3.020 1.00 81.19 677 CYS A O 1
ATOM 5512 N N . GLY A 1 678 ? -35.093 -30.559 3.526 1.00 82.88 678 GLY A N 1
ATOM 5513 C CA . GLY A 1 678 ? -33.831 -30.761 2.820 1.00 82.88 678 GLY A CA 1
ATOM 5514 C C . GLY A 1 678 ? -33.145 -32.082 3.152 1.00 82.88 678 GLY A C 1
ATOM 5515 O O . GLY A 1 678 ? -33.622 -32.883 3.954 1.00 82.88 678 GLY A O 1
ATOM 5516 N N . ARG A 1 679 ? -31.979 -32.310 2.538 1.00 83.81 679 ARG A N 1
ATOM 5517 C CA . ARG A 1 679 ? -31.182 -33.518 2.777 1.00 83.81 679 ARG A CA 1
ATOM 5518 C C . ARG A 1 679 ? -30.554 -33.487 4.176 1.00 83.81 679 ARG A C 1
ATOM 5520 O O . ARG A 1 679 ? -29.692 -32.652 4.451 1.00 83.81 679 ARG A O 1
ATOM 5527 N N . ILE A 1 680 ? -30.952 -34.436 5.017 1.00 85.62 680 ILE A N 1
ATOM 5528 C CA . ILE A 1 680 ? -30.395 -34.671 6.357 1.00 85.62 680 ILE A CA 1
ATOM 5529 C C . ILE A 1 680 ? -28.967 -35.247 6.242 1.00 85.62 680 ILE A C 1
ATOM 5531 O O . ILE A 1 680 ? -28.687 -36.066 5.362 1.00 85.62 680 ILE A O 1
ATOM 5535 N N . VAL A 1 681 ? -28.058 -34.803 7.117 1.00 80.88 681 VAL A N 1
ATOM 5536 C CA . VAL A 1 681 ? -26.637 -35.207 7.186 1.00 80.88 681 VAL A CA 1
ATOM 5537 C C . VAL A 1 681 ? -26.353 -36.077 8.415 1.00 80.88 681 VAL A C 1
ATOM 5539 O O . VAL A 1 681 ? -25.713 -37.122 8.289 1.00 80.88 681 VAL A O 1
ATOM 5542 N N . ASP A 1 682 ? -26.860 -35.667 9.577 1.00 81.12 682 ASP A N 1
ATOM 5543 C CA . ASP A 1 682 ? -26.926 -36.445 10.819 1.00 81.12 682 ASP A CA 1
ATOM 5544 C C . ASP A 1 682 ? -28.263 -36.132 11.505 1.00 81.12 682 ASP A C 1
ATOM 5546 O O . ASP A 1 682 ? -28.793 -35.025 11.381 1.00 81.12 682 ASP A O 1
ATOM 5550 N N . LEU A 1 683 ? -28.826 -37.114 12.204 1.00 85.75 683 LEU A N 1
ATOM 5551 C CA . LEU A 1 683 ? -30.042 -36.953 12.999 1.00 85.75 683 LEU A CA 1
ATOM 5552 C C . LEU A 1 683 ? -29.987 -37.948 14.148 1.00 85.75 683 LEU A C 1
ATOM 5554 O O . LEU A 1 683 ? -29.849 -39.148 13.916 1.00 85.75 683 LEU A O 1
ATOM 5558 N N . TYR A 1 684 ? -30.117 -37.462 15.378 1.00 82.81 684 TYR A N 1
ATOM 5559 C CA . TYR A 1 684 ? -30.066 -38.296 16.576 1.00 82.81 684 TYR A CA 1
ATOM 5560 C C . TYR A 1 684 ? -31.004 -37.780 17.665 1.00 82.81 684 TYR A C 1
ATOM 5562 O O . TYR A 1 684 ? -31.416 -36.621 17.658 1.00 82.81 684 TYR A O 1
ATOM 5570 N N . MET A 1 685 ? -31.339 -38.671 18.595 1.00 84.25 685 MET A N 1
ATOM 5571 C CA . MET A 1 685 ? -32.171 -38.393 19.762 1.00 84.25 685 MET A CA 1
ATOM 5572 C C . MET A 1 685 ? -31.389 -38.771 21.021 1.00 84.25 685 MET A C 1
ATOM 5574 O O . MET A 1 685 ? -30.670 -39.772 21.011 1.00 84.25 685 MET A O 1
ATOM 5578 N N . GLN A 1 686 ? -31.520 -37.991 22.089 1.00 78.94 686 GLN A N 1
ATOM 5579 C CA . GLN A 1 686 ? -30.898 -38.268 23.385 1.00 78.94 686 GLN A CA 1
ATOM 5580 C C . GLN A 1 686 ? -31.775 -37.738 24.531 1.00 78.94 686 GLN A C 1
ATOM 5582 O O . GLN A 1 686 ? -32.510 -36.770 24.326 1.00 78.94 686 GLN A O 1
ATOM 5587 N N . PRO A 1 687 ? -31.723 -38.338 25.732 1.00 75.50 687 PRO A N 1
ATOM 5588 C CA . PRO A 1 687 ? -32.293 -37.714 26.915 1.00 75.50 687 PRO A CA 1
ATOM 5589 C C . PRO A 1 687 ? -31.470 -36.477 27.300 1.00 75.50 687 PRO A C 1
ATOM 5591 O O . PRO A 1 687 ? -30.238 -36.499 27.265 1.00 75.50 687 PRO A O 1
ATOM 5594 N N . ASN A 1 688 ? -32.154 -35.408 27.693 1.00 73.31 688 ASN A N 1
ATOM 5595 C CA . ASN A 1 688 ? -31.550 -34.218 28.277 1.00 73.31 688 ASN A CA 1
ATOM 5596 C C . ASN A 1 688 ? -30.858 -34.588 29.612 1.00 73.31 688 ASN A C 1
ATOM 5598 O O . ASN A 1 688 ? -31.509 -35.202 30.462 1.00 73.31 688 ASN A O 1
ATOM 5602 N N . PRO A 1 689 ? -29.579 -34.224 29.835 1.00 61.22 689 PRO A N 1
ATOM 5603 C CA . PRO A 1 689 ? -28.845 -34.603 31.047 1.00 61.22 689 PRO A CA 1
ATOM 5604 C C . PRO A 1 689 ? -29.352 -33.923 32.332 1.00 61.22 689 PRO A C 1
ATOM 5606 O O . PRO A 1 689 ? -29.142 -34.461 33.414 1.00 61.22 689 PRO A O 1
ATOM 5609 N N . GLU A 1 690 ? -30.024 -32.771 32.234 1.00 66.00 690 GLU A N 1
ATOM 5610 C CA . GLU A 1 690 ? -30.580 -32.035 33.380 1.00 66.00 690 GLU A CA 1
ATOM 5611 C C . GLU A 1 690 ? -32.046 -32.397 33.664 1.00 66.00 690 GLU A C 1
ATOM 5613 O O . GLU A 1 690 ? -32.459 -32.436 34.821 1.00 66.00 690 GLU A O 1
ATOM 5618 N N . THR A 1 691 ? -32.850 -32.647 32.621 1.00 72.12 691 THR A N 1
ATOM 5619 C CA . THR A 1 691 ? -34.315 -32.812 32.753 1.00 72.12 691 THR A CA 1
ATOM 5620 C C . THR A 1 691 ? -34.832 -34.221 32.462 1.00 72.12 691 THR A C 1
ATOM 5622 O O . THR A 1 691 ? -35.991 -34.512 32.753 1.00 72.12 691 THR A O 1
ATOM 5625 N N . GLY A 1 692 ? -34.021 -35.099 31.864 1.00 70.69 692 GLY A N 1
ATOM 5626 C CA . GLY A 1 692 ? -34.424 -36.444 31.435 1.00 70.69 692 GLY A CA 1
ATOM 5627 C C . GLY A 1 692 ? -35.414 -36.492 30.260 1.00 70.69 692 GLY A C 1
ATOM 5628 O O . GLY A 1 692 ? -35.721 -37.581 29.776 1.00 70.69 692 GLY A O 1
ATOM 5629 N N . ALA A 1 693 ? -35.905 -35.343 29.781 1.00 77.69 693 ALA A N 1
ATOM 5630 C CA . ALA A 1 693 ? -36.812 -35.254 28.640 1.00 77.69 693 ALA A CA 1
ATOM 5631 C C . ALA A 1 693 ? -36.131 -35.706 27.338 1.00 77.69 693 ALA A C 1
ATOM 5633 O O . ALA A 1 693 ? -34.920 -35.563 27.178 1.00 77.69 693 ALA A O 1
ATOM 5634 N N . LEU A 1 694 ? -36.907 -36.243 26.393 1.00 80.88 694 LEU A N 1
ATOM 5635 C CA . LEU A 1 694 ? -36.381 -36.689 25.104 1.00 80.88 694 LEU A CA 1
ATOM 5636 C C . LEU A 1 694 ? -36.187 -35.490 24.162 1.00 80.88 694 LEU A C 1
ATOM 5638 O O . LEU A 1 694 ? -37.116 -34.717 23.923 1.00 80.88 694 LEU A O 1
ATOM 5642 N N . GLU A 1 695 ? -34.982 -35.352 23.616 1.00 86.19 695 GLU A N 1
ATOM 5643 C CA . GLU A 1 695 ? -34.584 -34.254 22.731 1.00 86.19 695 GLU A CA 1
ATOM 5644 C C . GLU A 1 695 ? -33.953 -34.804 21.449 1.00 86.19 695 GLU A C 1
ATOM 5646 O O . GLU A 1 695 ? -33.414 -35.914 21.431 1.00 86.19 695 GLU A O 1
ATOM 5651 N N . ALA A 1 696 ? -34.023 -34.039 20.360 1.00 85.44 696 ALA A N 1
ATOM 5652 C CA . ALA A 1 696 ? -33.463 -34.439 19.074 1.00 85.44 696 ALA A CA 1
ATOM 5653 C C . ALA A 1 696 ? -32.705 -33.307 18.379 1.00 85.44 696 ALA A C 1
ATOM 5655 O O . ALA A 1 696 ? -33.024 -32.127 18.518 1.00 85.44 696 ALA A O 1
ATOM 5656 N N . TYR A 1 697 ? -31.711 -33.699 17.590 1.00 85.19 697 TYR A N 1
ATOM 5657 C CA . TYR A 1 697 ? -30.844 -32.811 16.825 1.00 85.19 697 TYR A CA 1
ATOM 5658 C C . TYR A 1 697 ? -30.862 -33.234 15.355 1.00 85.19 697 TYR A C 1
ATOM 5660 O O . TYR A 1 697 ? -30.797 -34.430 15.057 1.00 85.19 697 TYR A O 1
ATOM 5668 N N . VAL A 1 698 ? -30.954 -32.264 14.441 1.00 87.00 698 VAL A N 1
ATOM 5669 C CA . VAL A 1 698 ? -31.007 -32.501 12.986 1.00 87.00 698 VAL A CA 1
ATOM 5670 C C . VAL A 1 698 ? -30.023 -31.579 12.274 1.00 87.00 698 VAL A C 1
ATOM 5672 O O . VAL A 1 698 ? -30.167 -30.359 12.324 1.00 87.00 698 VAL A O 1
ATOM 5675 N N . GLU A 1 699 ? -29.045 -32.154 11.577 1.00 84.56 699 GLU A N 1
ATOM 5676 C CA . GLU A 1 699 ? -28.079 -31.430 10.746 1.00 84.56 699 GLU A CA 1
ATOM 5677 C C . GLU A 1 699 ? -28.536 -31.471 9.282 1.00 84.56 699 GLU A C 1
ATOM 5679 O O . GLU A 1 699 ? -28.626 -32.546 8.682 1.00 84.56 699 GLU A O 1
ATOM 5684 N N . LEU A 1 700 ? -28.823 -30.310 8.688 1.00 84.62 700 LEU A N 1
ATOM 5685 C CA . LEU A 1 700 ? -29.194 -30.195 7.273 1.00 84.62 700 LEU A CA 1
ATOM 5686 C C . LEU A 1 700 ? -27.971 -29.897 6.394 1.00 84.62 700 LEU A C 1
ATOM 5688 O O . LEU A 1 700 ? -27.044 -29.190 6.793 1.00 84.62 700 LEU A O 1
ATOM 5692 N N . ALA A 1 701 ? -27.983 -30.399 5.157 1.00 81.50 701 ALA A N 1
ATOM 5693 C CA . ALA A 1 701 ? -26.898 -30.184 4.195 1.00 81.50 701 ALA A CA 1
ATOM 5694 C C . ALA A 1 701 ? -26.739 -28.717 3.743 1.00 81.50 701 ALA A C 1
ATOM 5696 O O . ALA A 1 701 ? -25.659 -28.330 3.306 1.00 81.50 701 ALA A O 1
ATOM 5697 N N . GLU A 1 702 ? -27.795 -27.910 3.853 1.00 80.25 702 GLU A N 1
ATOM 5698 C CA . GLU A 1 702 ? -27.870 -26.526 3.375 1.00 80.25 702 GLU A CA 1
ATOM 5699 C C . GLU A 1 702 ? -28.293 -25.591 4.517 1.00 80.25 702 GLU A C 1
ATOM 5701 O O . GLU A 1 702 ? -29.349 -25.793 5.119 1.00 80.25 702 GLU A O 1
ATOM 5706 N N . VAL A 1 703 ? -27.518 -24.526 4.766 1.00 76.75 703 VAL A N 1
ATOM 5707 C CA . VAL A 1 703 ? -27.808 -23.509 5.803 1.00 76.75 703 VAL A CA 1
ATOM 5708 C C . VAL A 1 703 ? -29.213 -22.922 5.631 1.00 76.75 703 VAL A C 1
ATOM 5710 O O . VAL A 1 703 ? -29.970 -22.787 6.588 1.00 76.75 703 VAL A O 1
ATOM 5713 N N . ASN A 1 704 ? -29.586 -22.597 4.392 1.00 78.50 704 ASN A N 1
ATOM 5714 C CA . ASN A 1 704 ? -30.807 -21.847 4.094 1.00 78.50 704 ASN A CA 1
ATOM 5715 C C . ASN A 1 704 ? -32.080 -22.612 4.504 1.00 78.50 704 ASN A C 1
ATOM 5717 O O . ASN A 1 704 ? -33.031 -22.003 4.992 1.00 78.50 704 ASN A O 1
ATOM 5721 N N . ARG A 1 705 ? -32.060 -23.949 4.419 1.00 80.88 705 ARG A N 1
ATOM 5722 C CA . ARG A 1 705 ? -33.186 -24.834 4.775 1.00 80.88 705 ARG A CA 1
ATOM 5723 C C . ARG A 1 705 ? -33.497 -24.867 6.270 1.00 80.88 705 ARG A C 1
ATOM 5725 O O . ARG A 1 705 ? -34.601 -25.236 6.663 1.00 80.88 705 ARG A O 1
ATOM 5732 N N . VAL A 1 706 ? -32.560 -24.428 7.113 1.00 77.62 706 VAL A N 1
ATOM 5733 C CA . VAL A 1 706 ? -32.772 -24.253 8.561 1.00 77.62 706 VAL A CA 1
ATOM 5734 C C . VAL A 1 706 ? -33.779 -23.128 8.848 1.00 77.62 706 VAL A C 1
ATOM 5736 O O . VAL A 1 706 ? -34.398 -23.107 9.911 1.00 77.62 706 VAL A O 1
ATOM 5739 N N . ARG A 1 707 ? -34.016 -22.204 7.901 1.00 77.19 707 ARG A N 1
ATOM 5740 C CA . ARG A 1 707 ? -35.135 -21.253 7.992 1.00 77.19 707 ARG A CA 1
ATOM 5741 C C . ARG A 1 707 ? -36.476 -21.959 7.804 1.00 77.19 707 ARG A C 1
ATOM 5743 O O . ARG A 1 707 ? -37.368 -21.755 8.625 1.00 77.19 707 ARG A O 1
ATOM 5750 N N . ASP A 1 708 ? -36.581 -22.787 6.771 1.00 79.00 708 ASP A N 1
ATOM 5751 C CA . ASP A 1 708 ? -37.812 -23.484 6.382 1.00 79.00 708 ASP A CA 1
ATOM 5752 C C . ASP A 1 708 ? -38.220 -24.505 7.451 1.00 79.00 708 ASP A C 1
ATOM 5754 O O . ASP A 1 708 ? -39.363 -24.523 7.899 1.00 79.00 708 ASP A O 1
ATOM 5758 N N . ALA A 1 709 ? -37.263 -25.294 7.944 1.00 78.44 709 ALA A N 1
ATOM 5759 C CA . ALA A 1 709 ? -37.483 -26.307 8.975 1.00 78.44 709 ALA A CA 1
ATOM 5760 C C . ALA A 1 709 ? -37.993 -25.742 10.316 1.00 78.44 709 ALA A C 1
ATOM 5762 O O . ALA A 1 709 ? -38.698 -26.436 11.043 1.00 78.44 709 ALA A O 1
ATOM 5763 N N . VAL A 1 710 ? -37.699 -24.477 10.636 1.00 81.88 710 VAL A N 1
ATOM 5764 C CA . VAL A 1 710 ? -38.218 -23.803 11.844 1.00 81.88 710 VAL A CA 1
ATOM 5765 C C . VAL A 1 710 ? -39.687 -23.393 11.702 1.00 81.88 710 VAL A C 1
ATOM 5767 O O . VAL A 1 710 ? -40.353 -23.181 12.708 1.00 81.88 710 VAL A O 1
ATOM 5770 N N . SER A 1 711 ? -40.246 -23.359 10.486 1.00 79.50 711 SER A N 1
ATOM 5771 C CA . SER A 1 711 ? -41.700 -23.194 10.302 1.00 79.50 711 SER A CA 1
ATOM 5772 C C . SER A 1 711 ? -42.517 -24.420 10.746 1.00 79.50 711 SER A C 1
ATOM 5774 O O . SER A 1 711 ? -43.741 -24.356 10.791 1.00 79.50 711 SER A O 1
ATOM 5776 N N . LEU A 1 712 ? -41.843 -25.519 11.115 1.00 80.81 712 LEU A N 1
ATOM 5777 C CA . LEU A 1 712 ? -42.447 -26.728 11.680 1.00 80.81 712 LEU A CA 1
ATOM 5778 C C . LEU A 1 712 ? -42.534 -26.701 13.222 1.00 80.81 712 LEU A C 1
ATOM 5780 O O . LEU A 1 712 ? -42.958 -27.688 13.829 1.00 80.81 712 LEU A O 1
ATOM 5784 N N . ASP A 1 713 ? -42.147 -25.591 13.862 1.00 83.19 713 ASP A N 1
ATOM 5785 C CA . ASP A 1 713 ? -42.388 -25.341 15.288 1.00 83.19 713 ASP A CA 1
ATOM 5786 C C . ASP A 1 713 ? -43.895 -25.443 15.599 1.00 83.19 713 ASP A C 1
ATOM 5788 O O . ASP A 1 713 ? -44.733 -24.898 14.879 1.00 83.19 713 ASP A O 1
ATOM 5792 N N . GLY A 1 714 ? -44.263 -26.197 16.636 1.00 76.75 714 GLY A N 1
ATOM 5793 C CA . GLY A 1 714 ? -45.659 -26.471 16.992 1.00 76.75 714 GLY A CA 1
ATOM 5794 C C . GLY A 1 714 ? -46.347 -27.601 16.206 1.00 76.75 714 GLY A C 1
ATOM 5795 O O . GLY A 1 714 ? -47.516 -27.893 16.476 1.00 76.75 714 GLY A O 1
ATOM 5796 N N . THR A 1 715 ? -45.671 -28.275 15.265 1.00 83.12 715 THR A N 1
ATOM 5797 C CA . THR A 1 715 ? -46.248 -29.456 14.585 1.00 83.12 715 THR A CA 1
ATOM 5798 C C . THR A 1 715 ? -46.473 -30.617 15.561 1.00 83.12 715 THR A C 1
ATOM 5800 O O . THR A 1 715 ? -45.685 -30.843 16.476 1.00 83.12 715 THR A O 1
ATOM 5803 N N . LYS A 1 716 ? -47.577 -31.362 15.405 1.00 82.00 716 LYS A N 1
ATOM 5804 C CA . LYS A 1 716 ? -47.941 -32.431 16.350 1.00 82.00 716 LYS A CA 1
ATOM 5805 C C . LYS A 1 716 ? -47.375 -33.791 15.946 1.00 82.00 716 LYS A C 1
ATOM 5807 O O . LYS A 1 716 ? -47.709 -34.295 14.876 1.00 82.00 716 LYS A O 1
ATOM 5812 N N . ILE A 1 717 ? -46.600 -34.418 16.834 1.00 77.81 717 ILE A N 1
ATOM 5813 C CA . ILE A 1 717 ? -46.090 -35.792 16.693 1.00 77.81 717 ILE A CA 1
ATOM 5814 C C . ILE A 1 717 ? -46.372 -36.543 17.999 1.00 77.81 717 ILE A C 1
ATOM 5816 O O . ILE A 1 717 ? -46.066 -36.054 19.080 1.00 77.81 717 ILE A O 1
ATOM 5820 N N . GLY A 1 718 ? -47.001 -37.720 17.924 1.00 66.00 718 GLY A N 1
ATOM 5821 C CA . GLY A 1 718 ? -47.412 -38.472 19.124 1.00 66.00 718 GLY A CA 1
ATOM 5822 C C . GLY A 1 718 ? -48.541 -37.814 19.939 1.00 66.00 718 GLY A C 1
ATOM 5823 O O . GLY A 1 718 ? -48.830 -38.253 21.044 1.00 66.00 718 GLY A O 1
ATOM 5824 N N . GLY A 1 719 ? -49.186 -36.770 19.401 1.00 69.56 719 GLY A N 1
ATOM 5825 C CA . GLY A 1 719 ? -50.252 -35.992 20.053 1.00 69.56 719 GLY A CA 1
ATOM 5826 C C . GLY A 1 719 ? -49.777 -34.661 20.650 1.00 69.56 719 GLY A C 1
ATOM 5827 O O . GLY A 1 719 ? -50.545 -33.696 20.680 1.00 69.56 719 GLY A O 1
ATOM 5828 N N . GLU A 1 720 ? -48.505 -34.582 21.033 1.00 77.56 720 GLU A N 1
ATOM 5829 C CA . GLU A 1 720 ? -47.859 -33.385 21.578 1.00 77.56 720 GLU A CA 1
ATOM 5830 C C . GLU A 1 720 ? -47.279 -32.511 20.457 1.00 77.56 720 GLU A C 1
ATOM 5832 O O . GLU A 1 720 ? -46.931 -33.001 19.382 1.00 77.56 720 GLU A O 1
ATOM 5837 N N . ALA A 1 721 ? -47.219 -31.197 20.684 1.00 81.81 721 ALA A N 1
ATOM 5838 C CA . ALA A 1 721 ? -46.650 -30.241 19.736 1.00 81.81 721 ALA A CA 1
ATOM 5839 C C . ALA A 1 721 ? -45.135 -30.132 19.960 1.00 81.81 721 ALA A C 1
ATOM 5841 O O . ALA A 1 721 ? -44.710 -29.715 21.040 1.00 81.81 721 ALA A O 1
ATOM 5842 N N . ILE A 1 722 ? -44.328 -30.504 18.964 1.00 87.19 722 ILE A N 1
ATOM 5843 C CA . ILE A 1 722 ? -42.867 -30.415 19.061 1.00 87.19 722 ILE A CA 1
ATOM 5844 C C . ILE A 1 722 ? -42.426 -28.954 19.024 1.00 87.19 722 ILE A C 1
ATOM 5846 O O . ILE A 1 722 ? -43.057 -28.122 18.369 1.00 87.19 722 ILE A O 1
ATOM 5850 N N . ARG A 1 723 ? -41.308 -28.650 19.681 1.00 84.56 723 ARG A N 1
ATOM 5851 C CA . ARG A 1 723 ? -40.687 -27.329 19.629 1.00 84.56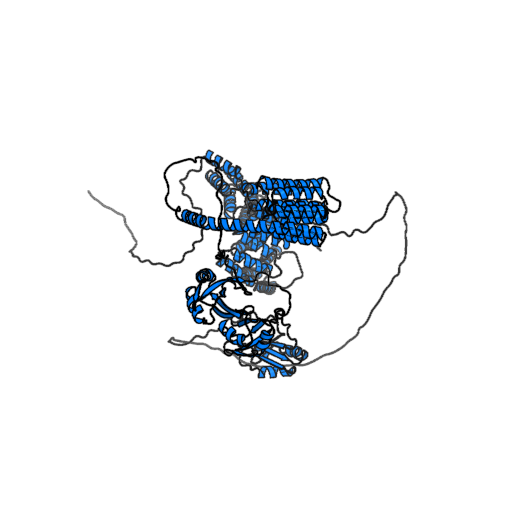 723 ARG A CA 1
ATOM 5852 C C . ARG A 1 723 ? -39.413 -27.371 18.798 1.00 84.56 723 ARG A C 1
ATOM 5854 O O . ARG A 1 723 ? -38.542 -28.177 19.101 1.00 84.56 723 ARG A O 1
ATOM 5861 N N . VAL A 1 724 ? -39.275 -26.501 17.797 1.00 86.31 724 VAL A N 1
ATOM 5862 C CA . VAL A 1 724 ? -38.143 -26.479 16.851 1.00 86.31 724 VAL A CA 1
ATOM 5863 C C . VAL A 1 724 ? -37.378 -25.159 16.957 1.00 86.31 724 VAL A C 1
ATOM 5865 O O . VAL A 1 724 ? -37.883 -24.092 16.618 1.00 86.31 724 VAL A O 1
ATOM 5868 N N . MET A 1 725 ? -36.126 -25.227 17.406 1.00 83.12 725 MET A N 1
ATOM 5869 C CA . MET A 1 725 ? -35.246 -24.073 17.615 1.00 83.12 725 MET A CA 1
ATOM 5870 C C . MET A 1 725 ? -34.007 -24.147 16.715 1.00 83.12 725 MET A C 1
ATOM 5872 O O . MET A 1 725 ? -33.506 -25.228 16.399 1.00 83.12 725 MET A O 1
ATOM 5876 N N . ARG A 1 726 ? -33.474 -22.983 16.319 1.00 82.94 726 ARG A N 1
ATOM 5877 C CA . ARG A 1 726 ? -32.176 -22.912 15.626 1.00 82.94 726 ARG A CA 1
ATOM 5878 C C . ARG A 1 726 ? -31.040 -23.050 16.622 1.00 82.94 726 ARG A C 1
ATOM 5880 O O . ARG A 1 726 ? -31.052 -22.400 17.671 1.00 82.94 726 ARG A O 1
ATOM 5887 N N . CYS A 1 727 ? -30.016 -23.796 16.238 1.00 78.25 727 CYS A N 1
ATOM 5888 C CA . CYS A 1 727 ? -28.754 -23.765 16.948 1.00 78.25 727 CYS A CA 1
ATOM 5889 C C . CYS A 1 727 ? -27.942 -22.508 16.583 1.00 78.25 727 CYS A C 1
ATOM 5891 O O . CYS A 1 727 ? -28.035 -21.964 15.480 1.00 78.25 727 CYS A O 1
ATOM 5893 N N . LYS A 1 728 ? -27.112 -22.050 17.520 1.00 68.31 728 LYS A N 1
ATOM 5894 C CA . LYS A 1 728 ? -26.016 -21.101 17.297 1.00 68.31 728 LYS A CA 1
ATOM 5895 C C . LYS A 1 728 ? -24.707 -21.731 17.778 1.00 68.31 728 LYS A C 1
ATOM 5897 O O . LYS A 1 728 ? -24.713 -22.402 18.811 1.00 68.31 728 LYS A O 1
ATOM 5902 N N . PRO A 1 729 ? -23.584 -21.528 17.068 1.00 63.06 729 PRO A N 1
ATOM 5903 C CA . PRO A 1 729 ? -22.280 -21.953 17.562 1.00 63.06 729 PRO A CA 1
ATOM 5904 C C . PRO A 1 729 ? -21.924 -21.192 18.847 1.00 63.06 729 PRO A C 1
ATOM 5906 O O . PRO A 1 729 ? -22.187 -19.993 18.951 1.00 63.06 729 PRO A O 1
ATOM 5909 N N . ALA A 1 730 ? -21.267 -21.865 19.792 1.00 58.41 730 ALA A N 1
ATOM 5910 C CA . ALA A 1 730 ? -20.683 -21.255 20.985 1.00 58.41 730 ALA A CA 1
ATOM 5911 C C . ALA A 1 730 ? -19.447 -20.390 20.645 1.00 58.41 730 ALA A C 1
ATOM 5913 O O . ALA A 1 730 ? -18.299 -20.741 20.938 1.00 58.41 730 ALA A O 1
ATOM 5914 N N . SER A 1 731 ? -19.667 -19.234 20.012 1.00 47.81 731 SER A N 1
ATOM 5915 C CA . SER A 1 731 ? -18.684 -18.148 20.035 1.00 47.81 731 SER A CA 1
ATOM 5916 C C . SER A 1 731 ? -18.399 -17.770 21.493 1.00 47.81 731 SER A C 1
ATOM 5918 O O . SER A 1 731 ? -19.336 -17.601 22.270 1.00 47.81 731 SER A O 1
ATOM 5920 N N . THR A 1 732 ? -17.118 -17.628 21.843 1.00 40.66 732 THR A N 1
ATOM 5921 C CA . THR A 1 732 ? -16.644 -17.250 23.193 1.00 40.66 732 THR A CA 1
ATOM 5922 C C . THR A 1 732 ? -16.679 -18.355 24.271 1.00 40.66 732 THR A C 1
ATOM 5924 O O . THR A 1 732 ? -16.712 -18.056 25.458 1.00 40.66 732 THR A O 1
ATOM 5927 N N . LEU A 1 733 ? -16.550 -19.637 23.890 1.00 36.16 733 LEU A N 1
ATOM 5928 C CA . LEU A 1 733 ? -16.049 -20.703 24.795 1.00 36.16 733 LEU A CA 1
ATOM 5929 C C . LEU A 1 733 ? -14.743 -21.377 24.317 1.00 36.16 733 LEU A C 1
ATOM 5931 O O . LEU A 1 733 ? -14.301 -22.378 24.877 1.00 36.16 733 LEU A O 1
ATOM 5935 N N . TRP A 1 734 ? -14.063 -20.798 23.322 1.00 34.38 734 TRP A N 1
ATOM 5936 C CA . TRP A 1 734 ? -12.747 -21.257 22.850 1.00 34.38 734 TRP A CA 1
ATOM 5937 C C . TRP A 1 734 ? -11.600 -20.738 23.733 1.00 34.38 734 TRP A C 1
ATOM 5939 O O . TRP A 1 734 ? -10.743 -19.976 23.284 1.00 34.38 734 TRP A O 1
ATOM 5949 N N . ASN A 1 735 ? -11.566 -21.175 24.994 1.00 35.22 735 ASN A N 1
ATOM 5950 C CA . ASN A 1 735 ? -10.410 -20.964 25.865 1.00 35.22 735 ASN A CA 1
ATOM 5951 C C . ASN A 1 735 ? -9.227 -21.811 25.373 1.00 35.22 735 ASN A C 1
ATOM 5953 O O . ASN A 1 735 ? -9.159 -23.006 25.645 1.00 35.22 735 ASN A O 1
ATOM 5957 N N . PHE A 1 736 ? -8.245 -21.180 24.725 1.00 34.06 736 PHE A N 1
ATOM 5958 C CA . PHE A 1 736 ? -6.951 -21.789 24.374 1.00 34.06 736 PHE A CA 1
ATOM 5959 C C . PHE A 1 736 ? -6.023 -22.004 25.595 1.00 34.06 736 PHE A C 1
ATOM 5961 O O . PHE A 1 736 ? -4.797 -21.981 25.476 1.00 34.06 736 PHE A O 1
ATOM 5968 N N . ASN A 1 737 ? -6.594 -22.267 26.775 1.00 36.91 737 ASN A N 1
ATOM 5969 C CA . ASN A 1 737 ? -5.839 -22.776 27.913 1.00 36.91 737 ASN A CA 1
ATOM 5970 C C . ASN A 1 737 ? -5.448 -24.221 27.604 1.00 36.91 737 ASN A C 1
ATOM 5972 O O . ASN A 1 737 ? -6.304 -25.096 27.505 1.00 36.91 737 ASN A O 1
ATOM 5976 N N . GLY A 1 738 ? -4.149 -24.455 27.424 1.00 45.88 738 GLY A N 1
ATOM 5977 C CA . GLY A 1 738 ? -3.581 -25.721 26.963 1.00 45.88 738 GLY A CA 1
ATOM 5978 C C . GLY A 1 738 ? -3.594 -26.850 27.997 1.00 45.88 738 GLY A C 1
ATOM 5979 O O . GLY A 1 738 ? -2.536 -27.388 28.313 1.00 45.88 738 GLY A O 1
ATOM 5980 N N . ALA A 1 739 ? -4.770 -27.189 28.518 1.00 45.28 739 ALA A N 1
ATOM 5981 C CA . ALA A 1 739 ? -5.026 -28.406 29.277 1.00 45.28 739 ALA A CA 1
ATOM 5982 C C . ALA A 1 739 ? -5.417 -29.564 28.338 1.00 45.28 739 ALA A C 1
ATOM 5984 O O . ALA A 1 739 ? -5.730 -29.362 27.164 1.00 45.28 739 ALA A O 1
ATOM 5985 N N . GLU A 1 740 ? -5.397 -30.789 28.858 1.00 56.12 740 GLU A N 1
ATOM 5986 C CA . GLU A 1 740 ? -5.855 -31.973 28.126 1.00 56.12 740 GLU A CA 1
ATOM 5987 C C . GLU A 1 740 ? -7.388 -31.987 28.031 1.00 56.12 740 GLU A C 1
ATOM 5989 O O . GLU A 1 740 ? -8.075 -31.781 29.031 1.00 56.12 740 GLU A O 1
ATOM 5994 N N . GLU A 1 741 ? -7.942 -32.254 26.846 1.00 70.06 741 GLU A N 1
ATOM 5995 C CA . GLU A 1 741 ? -9.394 -32.318 26.634 1.00 70.06 741 GLU A CA 1
ATOM 5996 C C . GLU A 1 741 ? -9.920 -33.704 27.039 1.00 70.06 741 GLU A C 1
ATOM 5998 O O . GLU A 1 741 ? -10.290 -34.522 26.198 1.00 70.06 741 GLU A O 1
ATOM 6003 N N . LYS A 1 742 ? -9.893 -34.008 28.340 1.00 76.38 742 LYS A N 1
ATOM 6004 C CA . LYS A 1 742 ? -10.042 -35.385 28.841 1.00 76.38 742 LYS A CA 1
ATOM 6005 C C . LYS A 1 742 ? -11.389 -36.055 28.533 1.00 76.38 742 LYS A C 1
ATOM 6007 O O . LYS A 1 742 ? -11.448 -37.277 28.451 1.00 76.38 742 LYS A O 1
ATOM 6012 N N . ASN A 1 743 ? -12.451 -35.277 28.310 1.00 81.75 743 ASN A N 1
ATOM 6013 C CA . ASN A 1 743 ? -13.769 -35.762 27.877 1.00 81.75 743 ASN A CA 1
ATOM 6014 C C . ASN A 1 743 ? -13.885 -35.981 26.353 1.00 81.75 743 ASN A C 1
ATOM 6016 O O . ASN A 1 743 ? -14.939 -36.398 25.871 1.00 81.75 743 ASN A O 1
ATOM 6020 N N . LYS A 1 744 ? -12.832 -35.707 25.574 1.00 84.56 744 LYS A N 1
ATOM 6021 C CA . LYS A 1 744 ? -12.816 -35.871 24.115 1.00 84.56 744 LYS A CA 1
ATOM 6022 C C . LYS A 1 744 ? -11.845 -36.962 23.692 1.00 84.56 744 LYS A C 1
ATOM 6024 O O . LYS A 1 744 ? -10.751 -37.092 24.238 1.00 84.56 744 LYS A O 1
ATOM 6029 N N . ILE A 1 745 ? -12.207 -37.688 22.641 1.00 88.31 745 ILE A N 1
ATOM 6030 C CA . ILE A 1 745 ? -11.320 -38.626 21.950 1.00 88.31 745 ILE A CA 1
ATOM 6031 C C . ILE A 1 745 ? -11.003 -38.162 20.531 1.00 88.31 745 ILE A C 1
ATOM 6033 O O . ILE A 1 745 ? -11.821 -37.539 19.852 1.00 88.31 745 ILE A O 1
ATOM 6037 N N . TYR A 1 746 ? -9.811 -38.520 20.074 1.00 87.38 746 TYR A N 1
ATOM 6038 C CA . TYR A 1 746 ? -9.373 -38.461 18.690 1.00 87.38 746 TYR A CA 1
ATOM 6039 C C . TYR A 1 746 ? -9.358 -39.883 18.115 1.00 87.38 746 TYR A C 1
ATOM 6041 O O . TYR A 1 746 ? -8.658 -40.764 18.618 1.00 87.38 746 TYR A O 1
ATOM 6049 N N . VAL A 1 747 ? -10.138 -40.096 17.055 1.00 87.12 747 VAL A N 1
ATOM 6050 C CA . VAL A 1 747 ? -10.270 -41.368 16.338 1.00 87.12 747 VAL A CA 1
ATOM 6051 C C . VAL A 1 747 ? -9.622 -41.231 14.965 1.00 87.12 747 VAL A C 1
ATOM 6053 O O . VAL A 1 747 ? -9.999 -40.366 14.176 1.00 87.12 747 VAL A O 1
ATOM 6056 N N . SER A 1 748 ? -8.658 -42.093 14.654 1.00 84.44 748 SER A N 1
ATOM 6057 C CA . SER A 1 748 ? -7.844 -42.013 13.438 1.00 84.44 748 SER A CA 1
ATOM 6058 C C . SER A 1 748 ? -7.773 -43.334 12.668 1.00 84.44 748 SER A C 1
ATOM 6060 O O . SER A 1 748 ? -8.218 -44.378 13.144 1.00 84.44 748 SER A O 1
ATOM 6062 N N . ASN A 1 749 ? -7.237 -43.265 11.443 1.00 81.56 749 ASN A N 1
ATOM 6063 C CA . ASN A 1 749 ? -7.233 -44.353 10.456 1.00 81.56 749 ASN A CA 1
ATOM 6064 C C . ASN A 1 749 ? -8.642 -44.858 10.075 1.00 81.56 749 ASN A C 1
ATOM 6066 O O . ASN A 1 749 ? -8.836 -46.033 9.765 1.00 81.56 749 ASN A O 1
ATOM 6070 N N . LEU A 1 750 ? -9.637 -43.964 10.077 1.00 86.38 750 LEU A N 1
ATOM 6071 C CA . LEU A 1 750 ? -10.998 -44.300 9.664 1.00 86.38 750 LEU A CA 1
ATOM 6072 C C . LEU A 1 750 ? -11.065 -44.651 8.158 1.00 86.38 750 LEU A C 1
ATOM 6074 O O . LEU A 1 750 ? -10.224 -44.193 7.370 1.00 86.38 750 LEU A O 1
ATOM 6078 N N . PRO A 1 751 ? -12.072 -45.431 7.720 1.00 82.00 751 PRO A N 1
ATOM 6079 C CA . PRO A 1 751 ? -12.461 -45.528 6.312 1.00 82.00 751 PRO A CA 1
ATOM 6080 C C . PRO A 1 751 ? -12.865 -44.153 5.755 1.00 82.00 751 PRO A C 1
ATOM 6082 O O . PRO A 1 751 ? -13.421 -43.326 6.474 1.00 82.00 751 PRO A O 1
ATOM 6085 N N . VAL A 1 752 ? -12.573 -43.888 4.478 1.00 80.69 752 VAL A N 1
ATOM 6086 C CA . VAL A 1 752 ? -12.795 -42.562 3.847 1.00 80.69 752 VAL A CA 1
ATOM 6087 C C . VAL A 1 752 ? -14.283 -42.308 3.551 1.00 80.69 752 VAL A C 1
ATOM 6089 O O . VAL A 1 752 ? -14.717 -41.173 3.400 1.00 80.69 752 VAL A O 1
ATOM 6092 N N . ASP A 1 753 ? -15.050 -43.388 3.498 1.00 79.62 753 ASP A N 1
ATOM 6093 C CA . ASP A 1 753 ? -16.478 -43.511 3.226 1.00 79.62 753 ASP A CA 1
ATOM 6094 C C . ASP A 1 753 ? -17.359 -43.517 4.495 1.00 79.62 753 ASP A C 1
ATOM 6096 O O . ASP A 1 753 ? -18.590 -43.505 4.389 1.00 79.62 753 ASP A O 1
ATOM 6100 N N . ILE A 1 754 ? -16.758 -43.508 5.695 1.00 83.56 754 ILE A N 1
ATOM 6101 C CA . ILE A 1 754 ? -17.506 -43.525 6.960 1.00 83.56 754 ILE A CA 1
ATOM 6102 C C . ILE A 1 754 ? -18.303 -42.226 7.171 1.00 83.56 754 ILE A C 1
ATOM 6104 O O . ILE A 1 754 ? -17.918 -41.149 6.716 1.00 83.56 754 ILE A O 1
ATOM 6108 N N . LYS A 1 755 ? -19.426 -42.316 7.893 1.00 85.06 755 LYS A N 1
ATOM 6109 C CA . LYS A 1 755 ? -20.352 -41.200 8.163 1.00 85.06 755 LYS A CA 1
ATOM 6110 C C . LYS A 1 755 ? -20.616 -41.057 9.665 1.00 85.06 755 LYS A C 1
ATOM 6112 O O . LYS A 1 755 ? -20.482 -42.035 10.403 1.00 85.06 755 LYS A O 1
ATOM 6117 N N . LYS A 1 756 ? -21.044 -39.865 10.110 1.00 83.81 756 LYS A N 1
ATOM 6118 C CA . LYS A 1 756 ? -21.336 -39.573 11.531 1.00 83.81 756 LYS A CA 1
ATOM 6119 C C . LYS A 1 756 ? -22.253 -40.612 12.214 1.00 83.81 756 LYS A C 1
ATOM 6121 O O . LYS A 1 756 ? -21.869 -41.049 13.298 1.00 83.81 756 LYS A O 1
ATOM 6126 N N . PRO A 1 757 ? -23.355 -41.110 11.605 1.00 83.19 757 PRO A N 1
ATOM 6127 C CA . PRO A 1 757 ? -24.225 -42.091 12.264 1.00 83.19 757 PRO A CA 1
ATOM 6128 C C . PRO A 1 757 ? -23.517 -43.402 12.632 1.00 83.19 757 PRO A C 1
ATOM 6130 O O . PRO A 1 757 ? -23.717 -43.922 13.724 1.00 83.19 757 PRO A O 1
ATOM 6133 N N . ALA A 1 758 ? -22.628 -43.906 11.766 1.00 83.62 758 ALA A N 1
ATOM 6134 C CA . ALA A 1 758 ? -21.878 -45.139 12.021 1.00 83.62 758 ALA A CA 1
ATOM 6135 C C . ALA A 1 758 ? -20.850 -44.969 13.155 1.00 83.62 758 ALA A C 1
ATOM 6137 O O . ALA A 1 758 ? -20.625 -45.889 13.938 1.00 83.62 758 ALA A O 1
ATOM 6138 N N . LEU A 1 759 ? -20.255 -43.777 13.288 1.00 84.88 759 LEU A N 1
ATOM 6139 C CA . LEU A 1 759 ? -19.428 -43.441 14.449 1.00 84.88 759 LEU A CA 1
ATOM 6140 C C . LEU A 1 759 ? -20.284 -43.350 15.719 1.00 84.88 759 LEU A C 1
ATOM 6142 O O . LEU A 1 759 ? -19.915 -43.926 16.740 1.00 84.88 759 LEU A O 1
ATOM 6146 N N . ARG A 1 760 ? -21.453 -42.699 15.649 1.00 85.94 760 ARG A N 1
ATOM 6147 C CA . ARG A 1 760 ? -22.381 -42.570 16.782 1.00 85.94 760 ARG A CA 1
ATOM 6148 C C . ARG A 1 760 ? -22.834 -43.936 17.304 1.00 85.94 760 ARG A C 1
ATOM 6150 O O . ARG A 1 760 ? -22.811 -44.143 18.509 1.00 85.94 760 ARG A O 1
ATOM 6157 N N . GLU A 1 761 ? -23.155 -44.887 16.425 1.00 83.69 761 GLU A N 1
ATOM 6158 C CA . GLU A 1 761 ? -23.569 -46.252 16.798 1.00 83.69 761 GLU A CA 1
ATOM 6159 C C . GLU A 1 761 ? -22.451 -47.084 17.459 1.00 83.69 761 GLU A C 1
ATOM 6161 O O . GLU A 1 761 ? -22.715 -47.964 18.282 1.00 83.69 761 GLU A O 1
ATOM 6166 N N . ILE A 1 762 ? -21.187 -46.821 17.115 1.00 86.00 762 ILE A N 1
ATOM 6167 C CA . ILE A 1 762 ? -20.030 -47.491 17.725 1.00 86.00 762 ILE A CA 1
ATOM 6168 C C . ILE A 1 762 ? -19.703 -46.871 19.087 1.00 86.00 762 ILE A C 1
ATOM 6170 O O . ILE A 1 762 ? -19.494 -47.604 20.053 1.00 86.00 762 ILE A O 1
ATOM 6174 N N . PHE A 1 763 ? -19.668 -45.540 19.169 1.00 86.56 763 PHE A N 1
ATOM 6175 C CA . PHE A 1 763 ? -19.132 -44.817 20.324 1.00 86.56 763 PHE A CA 1
ATOM 6176 C C . PHE A 1 763 ? -20.168 -44.489 21.414 1.00 86.56 763 PHE A C 1
ATOM 6178 O O . PHE A 1 763 ? -19.777 -44.352 22.575 1.00 86.56 763 PHE A O 1
ATOM 6185 N N . SER A 1 764 ? -21.474 -44.469 21.109 1.00 83.62 764 SER A N 1
ATOM 6186 C CA . SER A 1 764 ? -22.545 -44.299 22.114 1.00 83.62 764 SER A CA 1
ATOM 6187 C C . SER A 1 764 ? -22.595 -45.422 23.156 1.00 83.62 764 SER A C 1
ATOM 6189 O O . SER A 1 764 ? -23.031 -45.211 24.285 1.00 83.62 764 SER A O 1
ATOM 6191 N N . LYS A 1 765 ? -22.080 -46.609 22.812 1.00 84.81 765 LYS A N 1
ATOM 6192 C CA . LYS A 1 765 ? -22.009 -47.795 23.686 1.00 84.81 765 LYS A CA 1
ATOM 6193 C C . LYS A 1 765 ? -21.087 -47.601 24.904 1.00 84.81 765 LYS A C 1
ATOM 6195 O O . LYS A 1 765 ? -21.111 -48.426 25.812 1.00 84.81 765 LYS A O 1
ATOM 6200 N N . TYR A 1 766 ? -20.307 -46.516 24.933 1.00 86.62 766 TYR A N 1
ATOM 6201 C CA . TYR A 1 766 ? -19.380 -46.166 26.016 1.00 86.62 766 TYR A CA 1
ATOM 6202 C C . TYR A 1 766 ? -19.817 -44.923 26.816 1.00 86.62 766 TYR A C 1
ATOM 6204 O O . TYR A 1 766 ? -19.261 -44.673 27.882 1.00 86.62 766 TYR A O 1
ATOM 6212 N N . GLY A 1 767 ? -20.830 -44.183 26.346 1.00 82.25 767 GLY A N 1
ATOM 6213 C CA . GLY A 1 767 ? -21.390 -42.999 27.009 1.00 82.25 767 GLY A CA 1
ATOM 6214 C C . GLY A 1 767 ? -22.088 -42.036 26.040 1.00 82.25 767 GLY A C 1
ATOM 6215 O O . GLY A 1 767 ? -22.049 -42.217 24.820 1.00 82.25 767 GLY A O 1
ATOM 6216 N N . THR A 1 768 ? -22.724 -40.993 26.575 1.00 78.62 768 THR A N 1
ATOM 6217 C CA . THR A 1 768 ? -23.466 -39.994 25.784 1.00 78.62 768 THR A CA 1
ATOM 6218 C C . THR A 1 768 ? -22.511 -39.142 24.940 1.00 78.62 768 THR A C 1
ATOM 6220 O O . THR A 1 768 ? -21.622 -38.483 25.480 1.00 78.62 768 THR A O 1
ATOM 6223 N N . THR A 1 769 ? -22.693 -39.156 23.613 1.00 81.25 769 THR A N 1
ATOM 6224 C CA . THR A 1 769 ? -21.829 -38.460 22.637 1.00 81.25 769 THR A CA 1
ATOM 6225 C C . THR A 1 769 ? -22.420 -37.104 22.241 1.00 81.25 769 THR A C 1
ATOM 6227 O O . THR A 1 769 ? -23.409 -37.032 21.512 1.00 81.25 769 THR A O 1
ATOM 6230 N N . VAL A 1 770 ? -21.791 -36.028 22.716 1.00 74.81 770 VAL A N 1
ATOM 6231 C CA . VAL A 1 770 ? -22.253 -34.637 22.596 1.00 74.81 770 VAL A CA 1
ATOM 6232 C C . VAL A 1 770 ? -22.005 -34.074 21.191 1.00 74.81 770 VAL A C 1
ATOM 6234 O O . VAL A 1 770 ? -22.934 -33.557 20.575 1.00 74.81 770 VAL A O 1
ATOM 6237 N N . ASP A 1 771 ? -20.791 -34.225 20.647 1.00 76.31 771 ASP A N 1
ATOM 6238 C CA . ASP A 1 771 ? -20.444 -33.848 19.263 1.00 76.31 771 ASP A CA 1
ATOM 6239 C C . ASP A 1 771 ? -19.613 -34.939 18.568 1.00 76.31 771 ASP A C 1
ATOM 6241 O O . ASP A 1 771 ? -18.865 -35.681 19.209 1.00 76.31 771 ASP A O 1
ATOM 6245 N N . ILE A 1 772 ? -19.738 -35.019 17.238 1.00 81.69 772 ILE A N 1
ATOM 6246 C CA . ILE A 1 772 ? -18.957 -35.903 16.360 1.00 81.69 772 ILE A CA 1
ATOM 6247 C C . ILE A 1 772 ? -18.445 -35.088 15.168 1.00 81.69 772 ILE A C 1
ATOM 6249 O O . ILE A 1 772 ? -19.089 -34.961 14.118 1.00 81.69 772 ILE A O 1
ATOM 6253 N N . ARG A 1 773 ? -17.224 -34.572 15.308 1.00 81.38 773 ARG A N 1
ATOM 6254 C CA . ARG A 1 773 ? -16.530 -33.792 14.282 1.00 81.38 773 ARG A CA 1
ATOM 6255 C C . ARG A 1 773 ? -15.666 -34.695 13.402 1.00 81.38 773 ARG A C 1
ATOM 6257 O O . ARG A 1 773 ? -14.448 -34.771 13.565 1.00 81.38 773 ARG A O 1
ATOM 6264 N N . LEU A 1 774 ? -16.311 -35.363 12.448 1.00 82.94 774 LEU A N 1
ATOM 6265 C CA . LEU A 1 774 ? -15.657 -36.093 11.357 1.00 82.94 774 LEU A CA 1
ATOM 6266 C C . LEU A 1 774 ? -14.966 -35.125 10.377 1.00 82.94 774 LEU A C 1
ATOM 6268 O O . LEU A 1 774 ? -15.542 -34.114 9.978 1.00 82.94 774 LEU A O 1
ATOM 6272 N N . VAL A 1 775 ? -13.741 -35.455 9.965 1.00 79.19 775 VAL A N 1
ATOM 6273 C CA . VAL A 1 775 ? -12.937 -34.720 8.981 1.00 79.19 775 VAL A CA 1
ATOM 6274 C C . VAL A 1 775 ? -12.404 -35.693 7.928 1.00 79.19 775 VAL A C 1
ATOM 6276 O O . VAL A 1 775 ? -11.785 -36.708 8.249 1.00 79.19 775 VAL A O 1
ATOM 6279 N N . LEU A 1 776 ? -12.617 -35.353 6.656 1.00 77.50 776 LEU A N 1
ATOM 6280 C CA . LEU A 1 776 ? -12.147 -36.104 5.492 1.00 77.50 776 LEU A CA 1
ATOM 6281 C C . LEU A 1 776 ? -11.097 -35.262 4.748 1.00 77.50 776 LEU A C 1
ATOM 6283 O O . LEU A 1 776 ? -11.349 -34.097 4.442 1.00 77.50 776 LEU A O 1
ATOM 6287 N N . LYS A 1 777 ? -9.917 -35.828 4.469 1.00 71.94 777 LYS A N 1
ATOM 6288 C CA . LYS A 1 777 ? -8.831 -35.182 3.709 1.00 71.94 777 LYS A CA 1
ATOM 6289 C C . LYS A 1 777 ? -8.108 -36.203 2.833 1.00 71.94 777 LYS A C 1
ATOM 6291 O O . LYS A 1 777 ? -7.420 -37.065 3.364 1.00 71.94 777 LYS A O 1
ATOM 6296 N N . ASN A 1 778 ? -8.227 -36.082 1.510 1.00 53.22 778 ASN A N 1
ATOM 6297 C CA . ASN A 1 778 ? -7.398 -36.734 0.480 1.00 53.22 778 ASN A CA 1
ATOM 6298 C C . ASN A 1 778 ? -6.855 -38.135 0.863 1.00 53.22 778 ASN A C 1
ATOM 6300 O O . ASN A 1 778 ? -5.653 -38.335 1.010 1.00 53.22 778 ASN A O 1
ATOM 6304 N N . SER A 1 779 ? -7.760 -39.117 0.986 1.00 63.75 779 SER A N 1
ATOM 6305 C CA . SER A 1 779 ? -7.521 -40.531 1.373 1.00 63.75 779 SER A CA 1
ATOM 6306 C C . SER A 1 779 ? -7.392 -40.858 2.875 1.00 63.75 779 SER A C 1
ATOM 6308 O O . SER A 1 779 ? -7.309 -42.039 3.229 1.00 63.75 779 SER A O 1
ATOM 6310 N N . ILE A 1 780 ? -7.441 -39.861 3.762 1.00 69.00 780 ILE A N 1
ATOM 6311 C CA . ILE A 1 780 ? -7.417 -40.016 5.225 1.00 69.00 780 ILE A CA 1
ATOM 6312 C C . ILE A 1 780 ? -8.738 -39.511 5.822 1.00 69.00 780 ILE A C 1
ATOM 6314 O O . ILE A 1 780 ? -9.234 -38.446 5.453 1.00 69.00 780 ILE A O 1
ATOM 6318 N N . ALA A 1 781 ? -9.279 -40.259 6.783 1.00 80.19 781 ALA A N 1
ATOM 6319 C CA . ALA A 1 781 ? -10.403 -39.844 7.612 1.00 80.19 781 ALA A CA 1
ATOM 6320 C C . ALA A 1 781 ? -10.036 -39.952 9.100 1.00 80.19 781 ALA A C 1
ATOM 6322 O O . ALA A 1 781 ? -9.343 -40.885 9.522 1.00 80.19 781 ALA A O 1
ATOM 6323 N N . PHE A 1 782 ? -10.496 -38.982 9.886 1.00 87.25 782 PHE A N 1
ATOM 6324 C CA . PHE A 1 782 ? -10.358 -38.939 11.341 1.00 87.25 782 PHE A CA 1
ATOM 6325 C C . PHE A 1 782 ? -11.534 -38.173 11.953 1.00 87.25 782 PHE A C 1
ATOM 6327 O O . PHE A 1 782 ? -12.158 -37.354 11.282 1.00 87.25 782 PHE A O 1
ATOM 6334 N N . ALA A 1 783 ? -11.849 -38.428 13.217 1.00 85.38 783 ALA A N 1
ATOM 6335 C CA . ALA A 1 783 ? -12.920 -37.748 13.932 1.00 85.38 783 ALA A CA 1
ATOM 6336 C C . ALA A 1 783 ? -12.463 -37.313 15.324 1.00 85.38 783 ALA A C 1
ATOM 6338 O O . ALA A 1 783 ? -11.667 -37.997 15.962 1.00 85.38 783 ALA A O 1
ATOM 6339 N N . TYR A 1 784 ? -13.012 -36.200 15.803 1.00 85.69 784 TYR A N 1
ATOM 6340 C CA . TYR A 1 784 ? -13.052 -35.893 17.231 1.00 85.69 784 TYR A CA 1
ATOM 6341 C C . TYR A 1 784 ? -14.454 -36.215 17.745 1.00 85.69 784 TYR A C 1
ATOM 6343 O O . TYR A 1 784 ? -15.433 -35.889 17.070 1.00 85.69 784 TYR A O 1
ATOM 6351 N N . ILE A 1 785 ? -14.551 -36.863 18.902 1.00 87.00 785 ILE A N 1
ATOM 6352 C CA . ILE A 1 785 ? -15.827 -37.183 19.554 1.00 87.00 785 ILE A CA 1
ATOM 6353 C C . ILE A 1 785 ? -15.771 -36.638 20.976 1.00 87.00 785 ILE A C 1
ATOM 6355 O O . ILE A 1 785 ? -14.831 -36.937 21.712 1.00 87.00 785 ILE A O 1
ATOM 6359 N N . GLU A 1 786 ? -16.758 -35.824 21.342 1.00 84.00 786 GLU A N 1
ATOM 6360 C CA . GLU A 1 786 ? -16.913 -35.278 22.690 1.00 84.00 786 GLU A CA 1
ATOM 6361 C C . GLU A 1 786 ? -17.942 -36.100 23.469 1.00 84.00 786 GLU A C 1
ATOM 6363 O O . GLU A 1 786 ? -19.050 -36.336 22.985 1.00 84.00 786 GLU A O 1
ATOM 6368 N N . TYR A 1 787 ? -17.576 -36.535 24.673 1.00 84.19 787 TYR A N 1
ATOM 6369 C CA . TYR A 1 787 ? -18.481 -37.157 25.633 1.00 84.19 787 TYR A CA 1
ATOM 6370 C C . TYR A 1 787 ? -18.922 -36.149 26.698 1.00 84.19 787 TYR A C 1
ATOM 6372 O O . TYR A 1 787 ? -18.228 -35.165 26.966 1.00 84.19 787 TYR A O 1
ATOM 6380 N N . ALA A 1 788 ? -20.062 -36.431 27.335 1.00 77.25 788 ALA A N 1
ATOM 6381 C CA . ALA A 1 788 ? -20.513 -35.690 28.513 1.00 77.25 788 ALA A CA 1
ATOM 6382 C C . ALA A 1 788 ? -19.504 -35.783 29.679 1.00 77.25 788 ALA A C 1
ATOM 6384 O O . ALA A 1 788 ? -19.256 -34.790 30.357 1.00 77.25 788 ALA A O 1
ATOM 6385 N N . ASP A 1 789 ? -18.872 -36.950 29.858 1.00 80.94 789 ASP A N 1
ATOM 6386 C CA . ASP A 1 789 ? -18.007 -37.267 31.001 1.00 80.94 789 ASP A CA 1
ATOM 6387 C C . ASP A 1 789 ? -16.624 -37.779 30.567 1.00 80.94 789 ASP A C 1
ATOM 6389 O O . ASP A 1 789 ? -16.486 -38.509 29.580 1.00 80.94 789 ASP A O 1
ATOM 6393 N N . GLU A 1 790 ? -15.597 -37.492 31.373 1.00 83.94 790 GLU A N 1
ATOM 6394 C CA . GLU A 1 790 ? -14.247 -38.049 31.193 1.00 83.94 790 GLU A CA 1
ATOM 6395 C C . GLU A 1 790 ? -14.246 -39.589 31.251 1.00 83.94 790 GLU A C 1
ATOM 6397 O O . GLU A 1 790 ? -13.620 -40.241 30.416 1.00 83.94 790 GLU A O 1
ATOM 6402 N N . GLU A 1 791 ? -15.005 -40.198 32.167 1.00 83.75 791 GLU A N 1
ATOM 6403 C CA . GLU A 1 791 ? -15.095 -41.662 32.289 1.00 83.75 791 GLU A CA 1
ATOM 6404 C C . GLU A 1 791 ? -15.663 -42.339 31.032 1.00 83.75 791 GLU A C 1
ATOM 6406 O O . GLU A 1 791 ? -15.350 -43.495 30.740 1.00 83.75 791 GLU A O 1
ATOM 6411 N N . SER A 1 792 ? -16.523 -41.638 30.289 1.00 86.88 792 SER A N 1
ATOM 6412 C CA . SER A 1 792 ? -17.094 -42.107 29.022 1.00 86.88 792 SER A CA 1
ATOM 6413 C C . SER A 1 792 ? -16.028 -42.107 27.912 1.00 86.88 792 SER A C 1
ATOM 6415 O O . SER A 1 792 ? -15.884 -43.095 27.185 1.00 86.88 792 SER A O 1
ATOM 6417 N N . ALA A 1 793 ? -15.189 -41.065 27.860 1.00 85.00 793 ALA A N 1
ATOM 6418 C CA . ALA A 1 793 ? -14.021 -41.014 26.981 1.00 85.00 793 ALA A CA 1
ATOM 6419 C C . ALA A 1 793 ? -12.987 -42.100 27.331 1.00 85.00 793 ALA A C 1
ATOM 6421 O O . ALA A 1 793 ? -12.558 -42.840 26.443 1.00 85.00 793 ALA A O 1
ATOM 6422 N N . GLN A 1 794 ? -12.652 -42.277 28.613 1.00 84.38 794 GLN A N 1
ATOM 6423 C CA . GLN A 1 794 ? -11.727 -43.322 29.072 1.00 84.38 794 GLN A CA 1
ATOM 6424 C C . GLN A 1 794 ? -12.222 -44.739 28.720 1.00 84.38 794 GLN A C 1
ATOM 6426 O O . GLN A 1 794 ? -11.457 -45.542 28.184 1.00 84.38 794 GLN A O 1
ATOM 6431 N N . ARG A 1 795 ? -13.512 -45.051 28.934 1.00 85.56 795 ARG A N 1
ATOM 6432 C CA . ARG A 1 795 ? -14.103 -46.356 28.564 1.00 85.56 795 ARG A CA 1
ATOM 6433 C C . ARG A 1 795 ? -14.058 -46.632 27.060 1.00 85.56 795 ARG A C 1
ATOM 6435 O O . ARG A 1 795 ? -13.902 -47.784 26.658 1.00 85.56 795 ARG A O 1
ATOM 6442 N N . SER A 1 796 ? -14.160 -45.598 26.226 1.00 87.06 796 SER A N 1
ATOM 6443 C CA . SER A 1 796 ? -14.123 -45.740 24.764 1.00 87.06 796 SER A CA 1
ATOM 6444 C C . SER A 1 796 ? -12.750 -46.140 24.197 1.00 87.06 796 SER A C 1
ATOM 6446 O O . SER A 1 796 ? -12.680 -46.646 23.077 1.00 87.06 796 SER A O 1
ATOM 6448 N N . LEU A 1 797 ? -11.663 -46.001 24.972 1.00 85.62 797 LEU A N 1
ATOM 6449 C CA . LEU A 1 797 ? -10.305 -46.398 24.561 1.00 85.62 797 LEU A CA 1
ATOM 6450 C C . LEU A 1 797 ? -10.176 -47.905 24.270 1.00 85.62 797 LEU A C 1
ATOM 6452 O O . LEU A 1 797 ? -9.307 -48.311 23.507 1.00 85.62 797 LEU A O 1
ATOM 6456 N N . VAL A 1 798 ? -11.091 -48.735 24.789 1.00 85.81 798 VAL A N 1
ATOM 6457 C CA . VAL A 1 798 ? -11.198 -50.180 24.485 1.00 85.81 798 VAL A CA 1
ATOM 6458 C C . VAL A 1 798 ? -11.508 -50.449 22.994 1.00 85.81 798 VAL A C 1
ATOM 6460 O O . VAL A 1 798 ? -11.434 -51.584 22.528 1.00 85.81 798 VAL A O 1
ATOM 6463 N N . VAL A 1 799 ? -11.847 -49.412 22.219 1.00 84.62 799 VAL A N 1
ATOM 6464 C CA . VAL A 1 799 ? -12.057 -49.472 20.763 1.00 84.62 799 VAL A CA 1
ATOM 6465 C C . VAL A 1 799 ? -10.747 -49.302 19.962 1.00 84.62 799 VAL A C 1
ATOM 6467 O O . VAL A 1 799 ? -10.744 -49.552 18.755 1.00 84.62 799 VAL A O 1
ATOM 6470 N N . ASP A 1 800 ? -9.626 -48.926 20.590 1.00 85.12 800 ASP A N 1
ATOM 6471 C CA . ASP A 1 800 ? -8.320 -48.839 19.917 1.00 85.12 800 ASP A CA 1
ATOM 6472 C C . ASP A 1 800 ? -7.901 -50.187 19.293 1.00 85.12 800 ASP A C 1
ATOM 6474 O O . ASP A 1 800 ? -8.167 -51.268 19.820 1.00 85.12 800 ASP A O 1
ATOM 6478 N N . GLY A 1 801 ? -7.312 -50.138 18.096 1.00 73.75 801 GLY A N 1
ATOM 6479 C CA . GLY A 1 801 ? -6.925 -51.316 17.319 1.00 73.75 801 GLY A CA 1
ATOM 6480 C C . GLY A 1 801 ? -8.082 -52.093 16.670 1.00 73.75 801 GLY A C 1
ATOM 6481 O O . GLY A 1 801 ? -7.818 -52.996 15.865 1.00 73.75 801 GLY A O 1
ATOM 6482 N N . ARG A 1 802 ? -9.353 -51.761 16.956 1.00 83.94 802 ARG A N 1
ATOM 6483 C CA . ARG A 1 802 ? -10.525 -52.455 16.393 1.00 83.94 802 ARG A CA 1
ATOM 6484 C C . ARG A 1 802 ? -10.583 -52.301 14.872 1.00 83.94 802 ARG A C 1
ATOM 6486 O O . ARG A 1 802 ? -10.395 -51.216 14.328 1.00 83.94 802 ARG A O 1
ATOM 6493 N N . ASN A 1 803 ? -10.875 -53.395 14.172 1.00 80.69 803 ASN A N 1
ATOM 6494 C CA . ASN A 1 803 ? -10.964 -53.405 12.713 1.00 80.69 803 ASN A CA 1
ATOM 6495 C C . ASN A 1 803 ? -12.359 -52.951 12.235 1.00 80.69 803 ASN A C 1
ATOM 6497 O O . ASN A 1 803 ? -13.363 -53.565 12.596 1.00 80.69 803 ASN A O 1
ATOM 6501 N N . ILE A 1 804 ? -12.415 -51.894 11.421 1.00 81.19 804 ILE A N 1
ATOM 6502 C CA . ILE A 1 804 ? -13.621 -51.350 10.782 1.00 81.19 804 ILE A CA 1
ATOM 6503 C C . ILE A 1 804 ? -13.356 -51.262 9.275 1.00 81.19 804 ILE A C 1
ATOM 6505 O O . ILE A 1 804 ? -12.418 -50.592 8.848 1.00 81.19 804 ILE A O 1
ATOM 6509 N N . ALA A 1 805 ? -14.173 -51.949 8.468 1.00 73.12 805 ALA A N 1
ATOM 6510 C CA . ALA A 1 805 ? -14.048 -52.006 7.003 1.00 73.12 805 ALA A CA 1
ATOM 6511 C C . ALA A 1 805 ? -12.609 -52.289 6.496 1.00 73.12 805 ALA A C 1
ATOM 6513 O O . ALA A 1 805 ? -12.146 -51.706 5.518 1.00 73.12 805 ALA A O 1
ATOM 6514 N N . GLY A 1 806 ? -11.876 -53.170 7.187 1.00 70.81 806 GLY A N 1
ATOM 6515 C CA . GLY A 1 806 ? -10.502 -53.553 6.839 1.00 70.81 806 GLY A CA 1
ATOM 6516 C C . GLY A 1 806 ? -9.402 -52.633 7.389 1.00 70.81 806 GLY A C 1
ATOM 6517 O O . GLY A 1 806 ? -8.224 -52.946 7.220 1.00 70.81 806 GLY A O 1
ATOM 6518 N N . ARG A 1 807 ? -9.743 -51.532 8.074 1.00 78.56 807 ARG A N 1
ATOM 6519 C CA . ARG A 1 807 ? -8.784 -50.657 8.766 1.00 78.56 807 ARG A CA 1
ATOM 6520 C C . ARG A 1 807 ? -8.856 -50.861 10.278 1.00 78.56 807 ARG A C 1
ATOM 6522 O O . ARG A 1 807 ? -9.911 -50.680 10.879 1.00 78.56 807 ARG A O 1
ATOM 6529 N N . LYS A 1 808 ? -7.719 -51.164 10.916 1.00 80.56 808 LYS A N 1
ATOM 6530 C CA . LYS A 1 808 ? -7.572 -51.014 12.374 1.00 80.56 808 LYS A CA 1
ATOM 6531 C C . LYS A 1 808 ? -7.607 -49.524 12.710 1.00 80.56 808 LYS A C 1
ATOM 6533 O O . LYS A 1 808 ? -6.676 -48.805 12.341 1.00 80.56 808 LYS A O 1
ATOM 6538 N N . ILE A 1 809 ? -8.673 -49.064 13.354 1.00 87.75 809 ILE A N 1
ATOM 6539 C CA . ILE A 1 809 ? -8.772 -47.677 13.817 1.00 87.75 809 ILE A CA 1
ATOM 6540 C C . ILE A 1 809 ? -7.942 -47.494 15.088 1.00 87.75 809 ILE A C 1
ATOM 6542 O O . ILE A 1 809 ? -7.671 -48.467 15.790 1.00 87.75 809 ILE A O 1
ATOM 6546 N N . SER A 1 810 ? -7.536 -46.261 15.385 1.00 83.94 810 SER A N 1
ATOM 6547 C CA . SER A 1 810 ? -6.886 -45.936 16.659 1.00 83.94 810 SER A CA 1
ATOM 6548 C C . SER A 1 810 ? -7.637 -44.837 17.399 1.00 83.94 810 SER A C 1
ATOM 6550 O O . SER A 1 810 ? -8.113 -43.892 16.767 1.00 83.94 810 SER A O 1
ATOM 6552 N N . VAL A 1 811 ? -7.769 -44.990 18.717 1.00 87.56 811 VAL A N 1
ATOM 6553 C CA . VAL A 1 811 ? -8.589 -44.170 19.614 1.00 87.56 811 VAL A CA 1
ATOM 6554 C C . VAL A 1 811 ? -7.739 -43.725 20.801 1.00 87.56 811 VAL A C 1
ATOM 6556 O O . VAL A 1 811 ? -7.250 -44.550 21.566 1.00 87.56 811 VAL A O 1
ATOM 6559 N N . ALA A 1 812 ? -7.581 -42.415 20.977 1.00 85.00 812 ALA A N 1
ATOM 6560 C CA . ALA A 1 812 ? -6.837 -41.827 22.090 1.00 85.00 812 ALA A CA 1
ATOM 6561 C C . ALA A 1 812 ? -7.572 -40.607 22.660 1.00 85.00 812 ALA A C 1
ATOM 6563 O O . ALA A 1 812 ? -8.362 -39.981 21.956 1.00 85.00 812 ALA A O 1
ATOM 6564 N N . ILE A 1 813 ? -7.283 -40.227 23.909 1.00 85.50 813 ILE A N 1
ATOM 6565 C CA . ILE A 1 813 ? -7.762 -38.960 24.488 1.00 85.50 813 ILE A CA 1
ATOM 6566 C C . ILE A 1 813 ? -7.229 -37.774 23.661 1.00 85.50 813 ILE A C 1
ATOM 6568 O O . ILE A 1 813 ? -6.079 -37.787 23.209 1.00 85.50 813 ILE A O 1
ATOM 6572 N N . SER A 1 814 ? -8.059 -36.751 23.446 1.00 78.44 814 SER A N 1
ATOM 6573 C CA . SER A 1 814 ? -7.697 -35.563 22.669 1.00 78.44 814 SER A CA 1
ATOM 6574 C C . SER A 1 814 ? -6.660 -34.719 23.415 1.00 78.44 814 SER A C 1
ATOM 6576 O O . SER A 1 814 ? -6.934 -34.107 24.448 1.00 78.44 814 SER A O 1
ATOM 6578 N N . ASN A 1 815 ? -5.446 -34.660 22.865 1.00 73.25 815 ASN A N 1
ATOM 6579 C CA . ASN A 1 815 ? -4.402 -33.745 23.310 1.00 73.25 815 ASN A CA 1
ATOM 6580 C C . ASN A 1 815 ? -3.967 -32.860 22.120 1.00 73.25 815 ASN A C 1
ATOM 6582 O O . ASN A 1 815 ? -3.128 -33.283 21.315 1.00 73.25 815 ASN A O 1
ATOM 6586 N N . PRO A 1 816 ? -4.518 -31.637 21.983 1.00 59.62 816 PRO A N 1
ATOM 6587 C CA . PRO A 1 816 ? -4.234 -30.746 20.853 1.00 59.62 816 PRO A CA 1
ATOM 6588 C C . PRO A 1 816 ? -2.827 -30.119 20.873 1.00 59.62 816 PRO A C 1
ATOM 6590 O O . PRO A 1 816 ? -2.456 -29.434 19.922 1.00 59.62 816 PRO A O 1
ATOM 6593 N N . GLN A 1 817 ? -2.013 -30.347 21.912 1.00 53.41 817 GLN A N 1
ATOM 6594 C CA . GLN A 1 817 ? -0.597 -29.951 21.911 1.00 53.41 817 GLN A CA 1
ATOM 6595 C C . GLN A 1 817 ? 0.295 -30.988 21.215 1.00 53.41 817 GLN A C 1
ATOM 6597 O O . GLN A 1 817 ? 1.311 -30.627 20.618 1.00 53.41 817 GLN A O 1
ATOM 6602 N N . LYS A 1 818 ? -0.109 -32.267 21.219 1.00 50.81 818 LYS A N 1
ATOM 6603 C CA . LYS A 1 818 ? 0.672 -33.406 20.700 1.00 50.81 818 LYS A CA 1
ATOM 6604 C C . LYS A 1 818 ? 0.809 -33.447 19.167 1.00 50.81 818 LYS A C 1
ATOM 6606 O O . LYS A 1 818 ? 1.388 -34.382 18.621 1.00 50.81 818 LYS A O 1
ATOM 6611 N N . THR A 1 819 ? 0.288 -32.436 18.469 1.00 44.41 819 THR A N 1
ATOM 6612 C CA . THR A 1 819 ? 0.447 -32.211 17.021 1.00 44.41 819 THR A CA 1
ATOM 6613 C C . THR A 1 819 ? 1.594 -31.264 16.655 1.00 44.41 819 THR A C 1
ATOM 6615 O O . THR A 1 819 ? 1.822 -31.037 15.468 1.00 44.41 819 THR A O 1
ATOM 6618 N N . LYS A 1 820 ? 2.343 -30.715 17.623 1.00 40.78 820 LYS A N 1
ATOM 6619 C CA . LYS A 1 820 ? 3.636 -30.075 17.332 1.00 40.78 820 LYS A CA 1
ATOM 6620 C C . LYS A 1 820 ? 4.717 -31.147 17.187 1.00 40.78 820 LYS A C 1
ATOM 6622 O O . LYS A 1 820 ? 4.962 -31.869 18.140 1.00 40.78 820 LYS A O 1
ATOM 6627 N N . VAL A 1 821 ? 5.315 -31.204 15.992 1.00 38.69 821 VAL A N 1
ATOM 6628 C CA . VAL A 1 821 ? 6.580 -31.873 15.621 1.00 38.69 821 VAL A CA 1
ATOM 6629 C C . VAL A 1 821 ? 6.863 -33.191 16.360 1.00 38.69 821 VAL A C 1
ATOM 6631 O O . VAL A 1 821 ? 7.384 -33.196 17.470 1.00 38.69 821 VAL A O 1
ATOM 6634 N N . LYS A 1 822 ? 6.644 -34.329 15.684 1.00 42.75 822 LYS A N 1
ATOM 6635 C CA . LYS A 1 822 ? 7.453 -35.513 16.002 1.00 42.75 822 LYS A CA 1
ATOM 6636 C C . LYS A 1 822 ? 8.904 -35.154 15.696 1.00 42.75 822 LYS A C 1
ATOM 6638 O O . LYS A 1 822 ? 9.216 -34.891 14.539 1.00 42.75 822 LYS A O 1
ATOM 6643 N N . GLU A 1 823 ? 9.765 -35.145 16.701 1.00 48.22 823 GLU A N 1
ATOM 6644 C CA . GLU A 1 823 ? 11.208 -35.165 16.471 1.00 48.22 823 GLU A CA 1
ATOM 6645 C C . GLU A 1 823 ? 11.574 -36.484 15.768 1.00 48.22 823 GLU A C 1
ATOM 6647 O O . GLU A 1 823 ? 10.891 -37.500 15.944 1.00 48.22 823 GLU A O 1
ATOM 6652 N N . ALA A 1 824 ? 12.598 -36.461 14.913 1.00 55.97 824 ALA A N 1
ATOM 6653 C CA . ALA A 1 824 ? 13.075 -37.671 14.254 1.00 55.97 824 ALA A CA 1
ATOM 6654 C C . ALA A 1 824 ? 13.716 -38.589 15.302 1.00 55.97 824 ALA A C 1
ATOM 6656 O O . ALA A 1 824 ? 14.582 -38.139 16.053 1.00 55.97 824 ALA A O 1
ATOM 6657 N N . ASP A 1 825 ? 13.304 -39.858 15.359 1.00 67.44 825 ASP A N 1
ATOM 6658 C CA . ASP A 1 825 ? 13.954 -40.817 16.252 1.00 67.44 825 ASP A CA 1
ATOM 6659 C C . ASP A 1 825 ? 15.382 -41.066 15.734 1.00 67.44 825 ASP A C 1
ATOM 6661 O O . ASP A 1 825 ? 15.534 -41.516 14.595 1.00 67.44 825 ASP A O 1
ATOM 6665 N N . PRO A 1 826 ? 16.441 -40.782 16.517 1.00 72.00 826 PRO A N 1
ATOM 6666 C CA . PRO A 1 826 ? 17.822 -40.910 16.053 1.00 72.00 826 PRO A CA 1
ATOM 6667 C C . PRO A 1 826 ? 18.247 -42.370 15.798 1.00 72.00 826 PRO A C 1
ATOM 6669 O O . PRO A 1 826 ? 19.364 -42.612 15.339 1.00 72.00 826 PRO A O 1
ATOM 6672 N N . LYS A 1 827 ? 17.374 -43.347 16.081 1.00 81.38 827 LYS A N 1
ATOM 6673 C CA . LYS A 1 827 ? 17.556 -44.769 15.765 1.00 81.38 827 LYS A CA 1
ATOM 6674 C C . LYS A 1 827 ? 16.856 -45.223 14.481 1.00 81.38 827 LYS A C 1
ATOM 6676 O O . LYS A 1 827 ? 17.138 -46.328 14.016 1.00 81.38 827 LYS A O 1
ATOM 6681 N N . GLU A 1 828 ? 15.941 -44.427 13.929 1.00 82.94 828 GLU A N 1
ATOM 6682 C CA . GLU A 1 828 ? 15.230 -44.736 12.685 1.00 82.94 828 GLU A CA 1
ATOM 6683 C C . GLU A 1 828 ? 15.995 -44.143 11.489 1.00 82.94 828 GLU A C 1
ATOM 6685 O O . GLU A 1 828 ? 16.425 -42.992 11.519 1.00 82.94 828 GLU A O 1
ATOM 6690 N N . LEU A 1 829 ? 16.169 -44.919 10.418 1.00 84.81 829 LEU A N 1
ATOM 6691 C CA . LEU A 1 829 ? 16.691 -44.463 9.126 1.00 84.81 829 LEU A CA 1
ATOM 6692 C C . LEU A 1 829 ? 15.613 -44.555 8.051 1.00 84.81 829 LEU A C 1
ATOM 6694 O O . LEU A 1 829 ? 14.812 -45.489 8.045 1.00 84.81 829 LEU A O 1
ATOM 6698 N N . PHE A 1 830 ? 15.633 -43.625 7.101 1.00 85.31 830 PHE A N 1
ATOM 6699 C CA . PHE A 1 830 ? 14.845 -43.694 5.876 1.00 85.31 830 PHE A CA 1
ATOM 6700 C C . PHE A 1 830 ? 15.702 -44.239 4.728 1.00 85.31 830 PHE A C 1
ATOM 6702 O O . PHE A 1 830 ? 16.813 -43.765 4.488 1.00 85.31 830 PHE A O 1
ATOM 6709 N N . VAL A 1 831 ? 15.176 -45.228 4.008 1.00 83.31 831 VAL A N 1
ATOM 6710 C CA . VAL A 1 831 ? 15.824 -45.873 2.859 1.00 83.31 831 VAL A CA 1
ATOM 6711 C C . VAL A 1 831 ? 14.939 -45.693 1.632 1.00 83.31 831 VAL A C 1
ATOM 6713 O O . VAL A 1 831 ? 13.731 -45.926 1.689 1.00 83.31 831 VAL A O 1
ATOM 6716 N N . SER A 1 832 ? 15.518 -45.286 0.506 1.00 85.06 832 SER A N 1
ATOM 6717 C CA . SER A 1 832 ? 14.783 -45.006 -0.731 1.00 85.06 832 SER A CA 1
ATOM 6718 C C . SER A 1 832 ? 15.523 -45.465 -1.991 1.00 85.06 832 SER A C 1
ATOM 6720 O O . SER A 1 832 ? 16.707 -45.798 -1.951 1.00 85.06 832 SER A O 1
ATOM 6722 N N . ASN A 1 833 ? 14.792 -45.512 -3.111 1.00 82.44 833 ASN A N 1
ATOM 6723 C CA . ASN A 1 833 ? 15.217 -46.080 -4.399 1.00 82.44 833 ASN A CA 1
ATOM 6724 C C . ASN A 1 833 ? 15.506 -47.599 -4.379 1.00 82.44 833 ASN A C 1
ATOM 6726 O O . ASN A 1 833 ? 16.221 -48.115 -5.237 1.00 82.44 833 ASN A O 1
ATOM 6730 N N . LEU A 1 834 ? 14.892 -48.334 -3.446 1.00 85.00 834 LEU A N 1
ATOM 6731 C CA . LEU A 1 834 ? 14.887 -49.804 -3.422 1.00 85.00 834 LEU A CA 1
ATOM 6732 C C . LEU A 1 834 ? 14.213 -50.367 -4.686 1.00 85.00 834 LEU A C 1
ATOM 6734 O O . LEU A 1 834 ? 13.433 -49.665 -5.346 1.00 85.00 834 LEU A O 1
ATOM 6738 N N . ALA A 1 835 ? 14.477 -51.624 -5.052 1.00 80.25 835 ALA A N 1
ATOM 6739 C CA . ALA A 1 835 ? 13.718 -52.272 -6.120 1.00 80.25 835 ALA A CA 1
ATOM 6740 C C . ALA A 1 835 ? 12.298 -52.620 -5.640 1.00 80.25 835 ALA A C 1
ATOM 6742 O O . ALA A 1 835 ? 12.041 -52.808 -4.456 1.00 80.25 835 ALA A O 1
ATOM 6743 N N . PHE A 1 836 ? 11.344 -52.704 -6.572 1.00 79.69 836 PHE A N 1
ATOM 6744 C CA . PHE A 1 836 ? 9.956 -53.073 -6.240 1.00 79.69 836 PHE A CA 1
ATOM 6745 C C . PHE A 1 836 ? 9.782 -54.577 -5.951 1.00 79.69 836 PHE A C 1
ATOM 6747 O O . PHE A 1 836 ? 8.680 -55.028 -5.655 1.00 79.69 836 PHE A O 1
ATOM 6754 N N . THR A 1 837 ? 10.861 -55.347 -6.097 1.00 79.00 837 THR A N 1
ATOM 6755 C CA . THR A 1 837 ? 10.958 -56.777 -5.788 1.00 79.00 837 THR A CA 1
ATOM 6756 C C . THR A 1 837 ? 11.609 -57.060 -4.438 1.00 79.00 837 THR A C 1
ATOM 6758 O O . THR A 1 837 ? 11.411 -58.158 -3.927 1.00 79.00 837 THR A O 1
ATOM 6761 N N . THR A 1 838 ? 12.364 -56.108 -3.876 1.00 79.12 838 THR A N 1
ATOM 6762 C CA . THR A 1 838 ? 13.065 -56.249 -2.592 1.00 79.12 838 THR A CA 1
ATOM 6763 C C . THR A 1 838 ? 12.050 -56.473 -1.467 1.00 79.12 838 THR A C 1
ATOM 6765 O O . THR A 1 838 ? 11.066 -55.735 -1.366 1.00 79.12 838 THR A O 1
ATOM 6768 N N . GLN A 1 839 ? 12.274 -57.483 -0.633 1.00 81.81 839 GLN A N 1
ATOM 6769 C CA . GLN A 1 839 ? 11.437 -57.842 0.513 1.00 81.81 839 GLN A CA 1
ATOM 6770 C C . GLN A 1 839 ? 12.000 -57.237 1.817 1.00 81.81 839 GLN A C 1
ATOM 6772 O O . GLN A 1 839 ? 13.164 -56.824 1.847 1.00 81.81 839 GLN A O 1
ATOM 6777 N N . PRO A 1 840 ? 11.213 -57.121 2.908 1.00 81.56 840 PRO A N 1
ATOM 6778 C CA . PRO A 1 840 ? 11.734 -56.608 4.178 1.00 81.56 840 PRO A CA 1
ATOM 6779 C C . PRO A 1 840 ? 12.883 -57.461 4.743 1.00 81.56 840 PRO A C 1
ATOM 6781 O O . PRO A 1 840 ? 13.787 -56.905 5.361 1.00 81.56 840 PRO A O 1
ATOM 6784 N N . GLU A 1 841 ? 12.905 -58.770 4.480 1.00 83.81 841 GLU A N 1
ATOM 6785 C CA . GLU A 1 841 ? 13.973 -59.688 4.893 1.00 83.81 841 GLU A CA 1
ATOM 6786 C C . GLU A 1 841 ? 15.323 -59.361 4.227 1.00 83.81 841 GLU A C 1
ATOM 6788 O O . GLU A 1 841 ? 16.362 -59.429 4.885 1.00 83.81 841 GLU A O 1
ATOM 6793 N N . ASP A 1 842 ? 15.317 -58.944 2.954 1.00 82.81 842 ASP A N 1
ATOM 6794 C CA . ASP A 1 842 ? 16.528 -58.528 2.226 1.00 82.81 842 ASP A CA 1
ATOM 6795 C C . ASP A 1 842 ? 17.135 -57.257 2.849 1.00 82.81 842 ASP A C 1
ATOM 6797 O O . ASP A 1 842 ? 18.354 -57.104 2.956 1.00 82.81 842 ASP A O 1
ATOM 6801 N N . ILE A 1 843 ? 16.266 -56.342 3.295 1.00 84.00 843 ILE A N 1
ATOM 6802 C CA . ILE A 1 843 ? 16.649 -55.085 3.948 1.00 84.00 843 ILE A CA 1
ATOM 6803 C C . ILE A 1 843 ? 17.139 -55.354 5.373 1.00 84.00 843 ILE A C 1
ATOM 6805 O O . ILE A 1 843 ? 18.154 -54.784 5.771 1.00 84.00 843 ILE A O 1
ATOM 6809 N N . GLU A 1 844 ? 16.482 -56.238 6.133 1.00 86.31 844 GLU A N 1
ATOM 6810 C CA . GLU A 1 844 ? 16.989 -56.652 7.444 1.00 86.31 844 GLU A CA 1
ATOM 6811 C C . GLU A 1 844 ? 18.393 -57.250 7.293 1.00 86.31 844 GLU A C 1
ATOM 6813 O O . GLU A 1 844 ? 19.320 -56.789 7.954 1.00 86.31 844 GLU A O 1
ATOM 6818 N N . ALA A 1 845 ? 18.586 -58.197 6.367 1.00 84.25 845 ALA A N 1
ATOM 6819 C CA . ALA A 1 845 ? 19.880 -58.830 6.117 1.00 84.25 845 ALA A CA 1
ATOM 6820 C C . ALA A 1 845 ? 20.988 -57.817 5.770 1.00 84.25 845 ALA A C 1
ATOM 6822 O O . ALA A 1 845 ? 22.087 -57.912 6.318 1.00 84.25 845 ALA A O 1
ATOM 6823 N N . LEU A 1 846 ? 20.694 -56.825 4.920 1.00 84.25 846 LEU A N 1
ATOM 6824 C CA . LEU A 1 846 ? 21.642 -55.780 4.519 1.00 84.25 846 LEU A CA 1
ATOM 6825 C C . LEU A 1 846 ? 22.025 -54.833 5.673 1.00 84.25 846 LEU A C 1
ATOM 6827 O O . LEU A 1 846 ? 23.186 -54.450 5.806 1.00 84.25 846 LEU A O 1
ATOM 6831 N N . PHE A 1 847 ? 21.066 -54.437 6.513 1.00 84.00 847 PHE A N 1
ATOM 6832 C CA . PHE A 1 847 ? 21.306 -53.467 7.590 1.00 84.00 847 PHE A CA 1
ATOM 6833 C C . PHE A 1 847 ? 21.860 -54.117 8.875 1.00 84.00 847 PHE A C 1
ATOM 6835 O O . PHE A 1 847 ? 22.527 -53.447 9.669 1.00 84.00 847 PHE A O 1
ATOM 6842 N N . LYS A 1 848 ? 21.672 -55.431 9.049 1.00 85.56 848 LYS A N 1
ATOM 6843 C CA . LYS A 1 848 ? 22.109 -56.231 10.209 1.00 85.56 848 LYS A CA 1
ATOM 6844 C C . LYS A 1 848 ? 23.626 -56.333 10.393 1.00 85.56 848 LYS A C 1
ATOM 6846 O O . LYS A 1 848 ? 24.080 -56.554 11.514 1.00 85.56 848 LYS A O 1
ATOM 6851 N N . GLU A 1 849 ? 24.421 -56.109 9.343 1.00 81.19 849 GLU A N 1
ATOM 6852 C CA . GLU A 1 849 ? 25.889 -56.015 9.450 1.00 81.19 849 GLU A CA 1
ATOM 6853 C C . GLU A 1 849 ? 26.340 -54.789 10.278 1.00 81.19 849 GLU A C 1
ATOM 6855 O O . GLU A 1 849 ? 27.389 -54.810 10.922 1.00 81.19 849 GLU A O 1
ATOM 6860 N N . TYR A 1 850 ? 25.515 -53.737 10.336 1.00 81.88 850 TYR A N 1
ATOM 6861 C CA . TYR A 1 850 ? 25.827 -52.478 11.024 1.00 81.88 850 TYR A CA 1
ATOM 6862 C C . TYR A 1 850 ? 25.305 -52.426 12.473 1.00 81.88 850 TYR A C 1
ATOM 6864 O O . TYR A 1 850 ? 25.784 -51.613 13.274 1.00 81.88 850 TYR A O 1
ATOM 6872 N N . GLY A 1 851 ? 24.373 -53.316 12.835 1.00 83.38 851 GLY A N 1
ATOM 6873 C CA . GLY A 1 851 ? 23.888 -53.534 14.199 1.00 83.38 851 GLY A CA 1
ATOM 6874 C C . GLY A 1 851 ? 22.532 -54.246 14.256 1.00 83.38 851 GLY A C 1
ATOM 6875 O O . GLY A 1 851 ? 21.953 -54.592 13.232 1.00 83.38 851 GLY A O 1
ATOM 6876 N N . ALA A 1 852 ? 22.009 -54.458 15.467 1.00 80.88 852 ALA A N 1
ATOM 6877 C CA . ALA A 1 852 ? 20.709 -55.097 15.664 1.00 80.88 852 ALA A CA 1
ATOM 6878 C C . ALA A 1 852 ? 19.556 -54.204 15.164 1.00 80.88 852 ALA A C 1
ATOM 6880 O O . ALA A 1 852 ? 19.326 -53.108 15.687 1.00 80.88 852 ALA A O 1
ATOM 6881 N N . VAL A 1 853 ? 18.845 -54.695 14.147 1.00 86.50 853 VAL A N 1
ATOM 6882 C CA . VAL A 1 853 ? 17.623 -54.097 13.595 1.00 86.50 853 VAL A CA 1
ATOM 6883 C C . VAL A 1 853 ? 16.424 -54.525 14.448 1.00 86.50 853 VAL A C 1
ATOM 6885 O O . VAL A 1 853 ? 16.315 -55.689 14.830 1.00 86.50 853 VAL A O 1
ATOM 6888 N N . LYS A 1 854 ? 15.542 -53.572 14.755 1.00 82.88 854 LYS A N 1
ATOM 6889 C CA . LYS A 1 854 ? 14.364 -53.710 15.622 1.00 82.88 854 LYS A CA 1
ATOM 6890 C C . LYS A 1 854 ? 13.044 -53.765 14.841 1.00 82.88 854 LYS A C 1
ATOM 6892 O O . LYS A 1 854 ? 12.140 -54.484 15.256 1.00 82.88 854 LYS A O 1
ATOM 6897 N N . ASP A 1 855 ? 12.928 -53.018 13.742 1.00 80.56 855 ASP A N 1
ATOM 6898 C CA . ASP A 1 855 ? 11.780 -53.048 12.820 1.00 80.56 855 ASP A CA 1
ATOM 6899 C C . ASP A 1 855 ? 12.207 -52.620 11.401 1.00 80.56 855 ASP A C 1
ATOM 6901 O O . ASP A 1 855 ? 13.118 -51.801 11.241 1.00 80.56 855 ASP A O 1
ATOM 6905 N N . VAL A 1 856 ? 11.532 -53.148 10.374 1.00 84.94 856 VAL A N 1
ATOM 6906 C CA . VAL A 1 856 ? 11.720 -52.795 8.955 1.00 84.94 856 VAL A CA 1
ATOM 6907 C C . VAL A 1 856 ? 10.359 -52.503 8.323 1.00 84.94 856 VAL A C 1
ATOM 6909 O O . VAL A 1 856 ? 9.636 -53.386 7.858 1.00 84.94 856 VAL A O 1
ATOM 6912 N N . ARG A 1 857 ? 10.003 -51.219 8.270 1.00 84.50 857 ARG A N 1
ATOM 6913 C CA . ARG A 1 857 ? 8.689 -50.746 7.825 1.00 84.50 857 ARG A CA 1
ATOM 6914 C C . ARG A 1 857 ? 8.714 -50.311 6.360 1.00 84.50 857 ARG A C 1
ATOM 6916 O O . ARG A 1 857 ? 8.933 -49.137 6.045 1.00 84.50 857 ARG A O 1
ATOM 6923 N N . MET A 1 858 ? 8.438 -51.255 5.463 1.00 80.50 858 MET A N 1
ATOM 6924 C CA . MET A 1 858 ? 8.191 -50.987 4.040 1.00 80.50 858 MET A CA 1
ATOM 6925 C C . MET A 1 858 ? 6.979 -50.065 3.825 1.00 80.50 858 MET A C 1
ATOM 6927 O O . MET A 1 858 ? 5.949 -50.186 4.492 1.00 80.50 858 MET A O 1
ATOM 6931 N N . MET A 1 859 ? 7.073 -49.144 2.862 1.00 76.56 859 MET A N 1
ATOM 6932 C CA . MET A 1 859 ? 5.940 -48.316 2.435 1.00 76.56 859 MET A CA 1
ATOM 6933 C C . MET A 1 859 ? 5.256 -48.909 1.202 1.00 76.56 859 MET A C 1
ATOM 6935 O O . MET A 1 859 ? 5.914 -49.253 0.222 1.00 76.56 859 MET A O 1
ATOM 6939 N N . HIS A 1 860 ? 3.923 -48.940 1.210 1.00 77.19 860 HIS A N 1
ATOM 6940 C CA . HIS A 1 860 ? 3.105 -49.469 0.115 1.00 77.19 860 HIS A CA 1
ATOM 6941 C C . HIS A 1 860 ? 2.205 -48.387 -0.510 1.00 77.19 860 HIS A C 1
ATOM 6943 O O . HIS A 1 860 ? 1.901 -47.356 0.099 1.00 77.19 860 HIS A O 1
ATOM 6949 N N . ASN A 1 861 ? 1.807 -48.616 -1.759 1.00 69.62 861 ASN A N 1
ATOM 6950 C CA . ASN A 1 861 ? 0.790 -47.864 -2.488 1.00 69.62 861 ASN A CA 1
ATOM 6951 C C . ASN A 1 861 ? -0.625 -48.331 -2.120 1.00 69.62 861 ASN A C 1
ATOM 6953 O O . ASN A 1 861 ? -0.815 -49.348 -1.452 1.00 69.62 861 ASN A O 1
ATOM 6957 N N . ARG A 1 862 ? -1.632 -47.583 -2.590 1.00 50.75 862 ARG A N 1
ATOM 6958 C CA . ARG A 1 862 ? -3.060 -47.894 -2.394 1.00 50.75 862 ARG A CA 1
ATOM 6959 C C . ARG A 1 862 ? -3.439 -49.288 -2.918 1.00 50.75 862 ARG A C 1
ATOM 6961 O O . ARG A 1 862 ? -4.327 -49.918 -2.358 1.00 50.75 862 ARG A O 1
ATOM 6968 N N . ASP A 1 863 ? -2.709 -49.763 -3.923 1.00 63.94 863 ASP A N 1
ATOM 6969 C CA . ASP A 1 863 ? -2.893 -51.043 -4.617 1.00 63.94 863 ASP A CA 1
ATOM 6970 C C . ASP A 1 863 ? -1.943 -52.146 -4.093 1.00 63.94 863 ASP A C 1
ATOM 6972 O O . ASP A 1 863 ? -1.651 -53.119 -4.785 1.00 63.94 863 ASP A O 1
ATOM 6976 N N . GLY A 1 864 ? -1.387 -51.976 -2.886 1.00 64.19 864 GLY A N 1
ATOM 6977 C CA . GLY A 1 864 ? -0.554 -52.966 -2.187 1.00 64.19 864 GLY A CA 1
ATOM 6978 C C . GLY A 1 864 ? 0.905 -53.076 -2.652 1.00 64.19 864 GLY A C 1
ATOM 6979 O O . GLY A 1 864 ? 1.744 -53.564 -1.900 1.00 64.19 864 GLY A O 1
ATOM 6980 N N . GLN A 1 865 ? 1.250 -52.586 -3.845 1.00 71.62 865 GLN A N 1
ATOM 6981 C CA . GLN A 1 865 ? 2.632 -52.593 -4.352 1.00 71.62 865 GLN A CA 1
ATOM 6982 C C . GLN A 1 865 ? 3.570 -51.728 -3.491 1.00 71.62 865 GLN A C 1
ATOM 6984 O O . GLN A 1 865 ? 3.174 -50.663 -3.020 1.00 71.62 865 GLN A O 1
ATOM 6989 N N . THR A 1 866 ? 4.824 -52.143 -3.304 1.00 75.88 866 THR A N 1
ATOM 6990 C CA . THR A 1 866 ? 5.840 -51.360 -2.572 1.00 75.88 866 THR A CA 1
ATOM 6991 C C . THR A 1 866 ? 6.152 -50.030 -3.267 1.00 75.88 866 THR A C 1
ATOM 6993 O O . THR A 1 866 ? 6.198 -49.970 -4.495 1.00 75.88 866 THR A O 1
ATOM 6996 N N . LYS A 1 867 ? 6.471 -48.983 -2.500 1.00 77.06 867 LYS A N 1
ATOM 6997 C CA . LYS A 1 867 ? 6.910 -47.672 -3.013 1.00 77.06 867 LYS A CA 1
ATOM 6998 C C . LYS A 1 867 ? 8.400 -47.590 -3.368 1.00 77.06 867 LYS A C 1
ATOM 7000 O O . LYS A 1 867 ? 8.835 -46.571 -3.891 1.00 77.06 867 LYS A O 1
ATOM 7005 N N . GLY A 1 868 ? 9.186 -48.636 -3.095 1.00 78.94 868 GLY A N 1
ATOM 7006 C CA . GLY A 1 868 ? 10.652 -48.572 -3.182 1.00 78.94 868 GLY A CA 1
ATOM 7007 C C . GLY A 1 868 ? 11.280 -47.727 -2.062 1.00 78.94 868 GLY A C 1
ATOM 7008 O O . GLY A 1 868 ? 12.384 -47.206 -2.228 1.00 78.94 868 GLY A O 1
ATOM 7009 N N . THR A 1 869 ? 10.562 -47.562 -0.944 1.00 84.44 869 THR A N 1
ATOM 7010 C CA . THR A 1 869 ? 10.997 -46.818 0.244 1.00 84.44 869 THR A CA 1
ATOM 7011 C C . THR A 1 869 ? 10.638 -47.577 1.523 1.00 84.44 869 THR A C 1
ATOM 7013 O O . THR A 1 869 ? 9.558 -48.168 1.619 1.00 84.44 869 THR A O 1
ATOM 7016 N N . ALA A 1 870 ? 11.525 -47.532 2.513 1.00 85.50 870 ALA A N 1
ATOM 7017 C CA . ALA A 1 870 ? 11.403 -48.219 3.795 1.00 85.50 870 ALA A CA 1
ATOM 7018 C C . ALA A 1 870 ? 11.896 -47.330 4.945 1.00 85.50 870 ALA A C 1
ATOM 7020 O O . ALA A 1 870 ? 12.649 -46.380 4.730 1.00 85.50 870 ALA A O 1
ATOM 7021 N N . PHE A 1 871 ? 11.501 -47.673 6.168 1.00 86.94 871 PHE A N 1
ATOM 7022 C CA . PHE A 1 871 ? 12.163 -47.211 7.385 1.00 86.94 871 PHE A CA 1
ATOM 7023 C C . PHE A 1 871 ? 12.802 -48.400 8.100 1.00 86.94 871 PHE A C 1
ATOM 7025 O O . PHE A 1 871 ? 12.202 -49.473 8.138 1.00 86.94 871 PHE A O 1
ATOM 7032 N N . VAL A 1 872 ? 13.994 -48.208 8.660 1.00 86.50 872 VAL A N 1
ATOM 7033 C CA . VAL A 1 872 ? 14.738 -49.224 9.419 1.00 86.50 872 VAL A CA 1
ATOM 7034 C C . VAL A 1 872 ? 15.010 -48.661 10.808 1.00 86.50 872 VAL A C 1
ATOM 7036 O O . VAL A 1 872 ? 15.721 -47.666 10.930 1.00 86.50 872 VAL A O 1
ATOM 7039 N N . GLU A 1 873 ? 14.440 -49.263 11.849 1.00 86.38 873 GLU A N 1
ATOM 7040 C CA . GLU A 1 873 ? 14.713 -48.886 13.240 1.00 86.38 873 GLU A CA 1
ATOM 7041 C C . GLU A 1 873 ? 15.804 -49.795 13.816 1.00 86.38 873 GLU A C 1
ATOM 7043 O O . GLU A 1 873 ? 15.700 -51.017 13.730 1.00 86.38 873 GLU A O 1
ATOM 7048 N N . PHE A 1 874 ? 16.836 -49.220 14.430 1.00 87.00 874 PHE A N 1
ATOM 7049 C CA . PHE A 1 874 ? 17.874 -49.959 15.153 1.00 87.00 874 PHE A CA 1
ATOM 7050 C C . PHE A 1 874 ? 17.624 -49.971 16.665 1.00 87.00 874 PHE A C 1
ATOM 7052 O O . PHE A 1 874 ? 17.037 -49.051 17.228 1.00 87.00 874 PHE A O 1
ATOM 7059 N N . GLU A 1 875 ? 18.159 -50.963 17.380 1.00 82.50 875 GLU A N 1
ATOM 7060 C CA . GLU A 1 875 ? 18.150 -50.933 18.853 1.00 82.50 875 GLU A CA 1
ATOM 7061 C C . GLU A 1 875 ? 18.997 -49.774 19.421 1.00 82.50 875 GLU A C 1
ATOM 7063 O O . GLU A 1 875 ? 18.690 -49.224 20.488 1.00 82.50 875 GLU A O 1
ATOM 7068 N N . THR A 1 876 ? 20.049 -49.369 18.698 1.00 82.44 876 THR A N 1
ATOM 7069 C CA . THR A 1 876 ? 21.033 -48.361 19.123 1.00 82.44 876 THR A CA 1
ATOM 7070 C C . THR A 1 876 ? 21.292 -47.299 18.053 1.00 82.44 876 THR A C 1
ATOM 7072 O O . THR A 1 876 ? 21.409 -47.589 16.865 1.00 82.44 876 THR A O 1
ATOM 7075 N N . GLU A 1 877 ? 21.445 -46.052 18.497 1.00 85.00 877 GLU A N 1
ATOM 7076 C CA . GLU A 1 877 ? 21.724 -44.887 17.646 1.00 85.00 877 GLU A CA 1
ATOM 7077 C C . GLU A 1 877 ? 23.076 -45.004 16.911 1.00 85.00 877 GLU A C 1
ATOM 7079 O O . GLU A 1 877 ? 23.207 -44.616 15.751 1.00 85.00 877 GLU A O 1
ATOM 7084 N N . ASP A 1 878 ? 24.085 -45.607 17.547 1.00 81.69 878 ASP A N 1
ATOM 7085 C CA . ASP A 1 878 ? 25.401 -45.810 16.930 1.00 81.69 878 ASP A CA 1
ATOM 7086 C C . ASP A 1 878 ? 25.398 -46.874 15.820 1.00 81.69 878 ASP A C 1
ATOM 7088 O O . ASP A 1 878 ? 26.302 -46.873 14.984 1.00 81.69 878 ASP A O 1
ATOM 7092 N N . ALA A 1 879 ? 24.399 -47.764 15.771 1.00 82.69 879 ALA A N 1
ATOM 7093 C CA . ALA A 1 879 ? 24.191 -48.654 14.629 1.00 82.69 879 ALA A CA 1
ATOM 7094 C C . ALA A 1 879 ? 23.588 -47.889 13.441 1.00 82.69 879 ALA A C 1
ATOM 7096 O O . ALA A 1 879 ? 24.130 -47.957 12.337 1.00 82.69 879 ALA A O 1
ATOM 7097 N N . ALA A 1 880 ? 22.562 -47.063 13.681 1.00 81.75 880 ALA A N 1
ATOM 7098 C CA . ALA A 1 880 ? 21.978 -46.189 12.662 1.00 81.75 880 ALA A CA 1
ATOM 7099 C C . ALA A 1 880 ? 23.032 -45.244 12.045 1.00 81.75 880 ALA A C 1
ATOM 7101 O O . ALA A 1 880 ? 23.162 -45.157 10.823 1.00 81.75 880 ALA A O 1
ATOM 7102 N N . LYS A 1 881 ? 23.884 -44.615 12.868 1.00 83.62 881 LYS A N 1
ATOM 7103 C CA . LYS A 1 881 ? 24.991 -43.765 12.383 1.00 83.62 881 LYS A CA 1
ATOM 7104 C C . LYS A 1 881 ? 26.005 -44.506 11.505 1.00 83.62 881 LYS A C 1
ATOM 7106 O O . LYS A 1 881 ? 26.555 -43.898 10.591 1.00 83.62 881 LYS A O 1
ATOM 7111 N N . LYS A 1 882 ? 26.260 -45.796 11.756 1.00 83.06 882 LYS A N 1
ATOM 7112 C CA . LYS A 1 882 ? 27.135 -46.627 10.906 1.00 83.06 882 LYS A CA 1
ATOM 7113 C C . LYS A 1 882 ? 26.438 -47.035 9.609 1.00 83.06 882 LYS A C 1
ATOM 7115 O O . LYS A 1 882 ? 27.058 -46.971 8.553 1.00 83.06 882 LYS A O 1
ATOM 7120 N N . ALA A 1 883 ? 25.159 -47.401 9.675 1.00 82.94 883 ALA A N 1
ATOM 7121 C CA . ALA A 1 883 ? 24.371 -47.825 8.519 1.00 82.94 883 ALA A CA 1
ATOM 7122 C C . ALA A 1 883 ? 24.139 -46.706 7.481 1.00 82.94 883 ALA A C 1
ATOM 7124 O O . ALA A 1 883 ? 23.915 -47.003 6.310 1.00 82.94 883 ALA A O 1
ATOM 7125 N N . LEU A 1 884 ? 24.299 -45.426 7.848 1.00 83.62 884 LEU A N 1
ATOM 7126 C CA . LEU A 1 884 ? 24.384 -44.318 6.881 1.00 83.62 884 LEU A CA 1
ATOM 7127 C C . LEU A 1 884 ? 25.507 -44.500 5.835 1.00 83.62 884 LEU A C 1
ATOM 7129 O O . LEU A 1 884 ? 25.422 -43.918 4.756 1.00 83.62 884 LEU A O 1
ATOM 7133 N N . ALA A 1 885 ? 26.524 -45.332 6.098 1.00 80.25 885 ALA A N 1
ATOM 7134 C CA . ALA A 1 885 ? 27.556 -45.685 5.119 1.00 80.25 885 ALA A CA 1
ATOM 7135 C C . ALA A 1 885 ? 27.031 -46.506 3.919 1.00 80.25 885 ALA A C 1
ATOM 7137 O O . ALA A 1 885 ? 27.724 -46.598 2.908 1.00 80.25 885 ALA A O 1
ATOM 7138 N N . LEU A 1 886 ? 25.815 -47.066 3.995 1.00 80.31 886 LEU A N 1
ATOM 7139 C CA . LEU A 1 886 ? 25.140 -47.716 2.862 1.00 80.31 886 LEU A CA 1
ATOM 7140 C C . LEU A 1 886 ? 24.556 -46.716 1.846 1.00 80.31 886 LEU A C 1
ATOM 7142 O O . LEU A 1 886 ? 24.135 -47.123 0.760 1.00 80.31 886 LEU A O 1
ATOM 7146 N N . ASN A 1 887 ? 24.521 -45.417 2.160 1.00 83.81 887 ASN A N 1
ATOM 7147 C CA . ASN A 1 887 ? 24.030 -44.386 1.251 1.00 83.81 887 ASN A CA 1
ATOM 7148 C C . ASN A 1 887 ? 24.883 -44.327 -0.032 1.00 83.81 887 ASN A C 1
ATOM 7150 O O . ASN A 1 887 ? 26.078 -44.047 0.026 1.00 83.81 887 ASN A O 1
ATOM 7154 N N . GLY A 1 888 ? 24.272 -44.575 -1.193 1.00 73.38 888 GLY A N 1
ATOM 7155 C CA . GLY A 1 888 ? 24.969 -44.646 -2.480 1.00 73.38 888 GLY A CA 1
ATOM 7156 C C . GLY A 1 888 ? 25.468 -46.043 -2.879 1.00 73.38 888 GLY A C 1
ATOM 7157 O O . GLY A 1 888 ? 26.102 -46.174 -3.926 1.00 73.38 888 GLY A O 1
ATOM 7158 N N . THR A 1 889 ? 25.185 -47.092 -2.099 1.00 80.56 889 THR A N 1
ATOM 7159 C CA . THR A 1 889 ? 25.491 -48.486 -2.486 1.00 80.56 889 THR A CA 1
ATOM 7160 C C . THR A 1 889 ? 24.480 -49.036 -3.499 1.00 80.56 889 THR A C 1
ATOM 7162 O O . THR A 1 889 ? 23.361 -48.533 -3.606 1.00 80.56 889 THR A O 1
ATOM 7165 N N . GLN A 1 890 ? 24.865 -50.056 -4.278 1.00 78.56 890 GLN A N 1
ATOM 7166 C CA . GLN A 1 890 ? 24.002 -50.648 -5.307 1.00 78.56 890 GLN A CA 1
ATOM 7167 C C . GLN A 1 890 ? 23.379 -51.973 -4.833 1.00 78.56 890 GLN A C 1
ATOM 7169 O O . GLN A 1 890 ? 24.090 -52.950 -4.616 1.00 78.56 890 GLN A O 1
ATOM 7174 N N . VAL A 1 891 ? 22.048 -52.008 -4.733 1.00 78.62 891 VAL A N 1
ATOM 7175 C CA . VAL A 1 891 ? 21.224 -53.155 -4.309 1.00 78.62 891 VAL A CA 1
ATOM 7176 C C . VAL A 1 891 ? 20.181 -53.421 -5.396 1.00 78.62 891 VAL A C 1
ATOM 7178 O O . VAL A 1 891 ? 19.579 -52.480 -5.910 1.00 78.62 891 VAL A O 1
ATOM 7181 N N . ASP A 1 892 ? 19.996 -54.676 -5.814 1.00 75.06 892 ASP A N 1
ATOM 7182 C CA . ASP A 1 892 ? 19.095 -55.064 -6.920 1.00 75.06 892 ASP A CA 1
ATOM 7183 C C . ASP A 1 892 ? 19.284 -54.228 -8.209 1.00 75.06 892 ASP A C 1
ATOM 7185 O O . ASP A 1 892 ? 18.346 -53.915 -8.947 1.00 75.06 892 ASP A O 1
ATOM 7189 N N . GLY A 1 893 ? 20.527 -53.807 -8.469 1.00 71.94 893 GLY A N 1
ATOM 7190 C CA . GLY A 1 893 ? 20.893 -52.941 -9.592 1.00 71.94 893 GLY A CA 1
ATOM 7191 C C . GLY A 1 893 ? 20.538 -51.454 -9.426 1.00 71.94 893 GLY A C 1
ATOM 7192 O O . GLY A 1 893 ? 20.904 -50.660 -10.294 1.00 71.94 893 GLY A O 1
ATOM 7193 N N . ARG A 1 894 ? 19.892 -51.037 -8.329 1.00 76.06 894 ARG A N 1
ATOM 7194 C CA . ARG A 1 894 ? 19.585 -49.630 -8.008 1.00 76.06 894 ARG A CA 1
ATOM 7195 C C . ARG A 1 894 ? 20.533 -49.069 -6.955 1.00 76.06 894 ARG A C 1
ATOM 7197 O O . ARG A 1 894 ? 20.922 -49.766 -6.031 1.00 76.06 894 ARG A O 1
ATOM 7204 N N . VAL A 1 895 ? 20.875 -47.790 -7.078 1.00 79.62 895 VAL A N 1
ATOM 7205 C CA . VAL A 1 895 ? 21.643 -47.067 -6.054 1.00 79.62 895 VAL A CA 1
ATOM 7206 C C . VAL A 1 895 ? 20.690 -46.641 -4.937 1.00 79.62 895 VAL A C 1
ATOM 7208 O O . VAL A 1 895 ? 19.837 -45.783 -5.174 1.00 79.62 895 VAL A O 1
ATOM 7211 N N . ILE A 1 896 ? 20.799 -47.246 -3.752 1.00 85.94 896 ILE A N 1
ATOM 7212 C CA . ILE A 1 896 ? 19.939 -46.914 -2.610 1.00 85.94 896 ILE A CA 1
ATOM 7213 C C . ILE A 1 896 ? 20.393 -45.617 -1.939 1.00 85.94 896 ILE A C 1
ATOM 7215 O O . ILE A 1 896 ? 21.585 -45.316 -1.864 1.00 85.94 896 ILE A O 1
ATOM 7219 N N . VAL A 1 897 ? 19.431 -44.849 -1.434 1.00 82.00 897 VAL A N 1
ATOM 7220 C CA . VAL A 1 897 ? 19.677 -43.603 -0.701 1.00 82.00 897 VAL A CA 1
ATOM 7221 C C . VAL A 1 897 ? 19.224 -43.786 0.742 1.00 82.00 897 VAL A C 1
ATOM 7223 O O . VAL A 1 897 ? 18.059 -44.109 0.980 1.00 82.00 897 VAL A O 1
ATOM 7226 N N . VAL A 1 898 ? 20.146 -43.591 1.687 1.00 85.75 898 VAL A N 1
ATOM 7227 C CA . VAL A 1 898 ? 19.942 -43.803 3.130 1.00 85.75 898 VAL A CA 1
ATOM 7228 C C . VAL A 1 898 ? 20.152 -42.476 3.857 1.00 85.75 898 VAL A C 1
ATOM 7230 O O . VAL A 1 898 ? 21.229 -41.884 3.771 1.00 85.75 898 VAL A O 1
ATOM 7233 N N . THR A 1 899 ? 19.132 -42.000 4.566 1.00 81.75 899 THR A N 1
ATOM 7234 C CA . THR A 1 899 ? 19.138 -40.702 5.257 1.00 81.75 899 THR A CA 1
ATOM 7235 C C . THR A 1 899 ? 18.488 -40.786 6.636 1.00 81.75 899 THR A C 1
ATOM 7237 O O . THR A 1 899 ? 17.701 -41.687 6.924 1.00 81.75 899 THR A O 1
ATOM 7240 N N . VAL A 1 900 ? 18.789 -39.816 7.503 1.00 81.25 900 VAL A N 1
ATOM 7241 C CA . VAL A 1 900 ? 17.997 -39.588 8.722 1.00 81.25 900 VAL A CA 1
ATOM 7242 C C . VAL A 1 900 ? 16.584 -39.127 8.307 1.00 81.25 900 VAL A C 1
ATOM 7244 O O . VAL A 1 900 ? 16.478 -38.319 7.377 1.00 81.25 900 VAL A O 1
ATOM 7247 N N . PRO A 1 901 ? 15.498 -39.612 8.940 1.00 70.19 901 PRO A N 1
ATOM 7248 C CA . PRO A 1 901 ? 14.135 -39.194 8.629 1.00 70.19 901 PRO A CA 1
ATOM 7249 C C . PRO A 1 901 ? 13.919 -37.688 8.822 1.00 70.19 901 PRO A C 1
ATOM 7251 O O . PRO A 1 901 ? 14.098 -37.161 9.916 1.00 70.19 901 PRO A O 1
ATOM 7254 N N . ASP A 1 902 ? 13.461 -36.997 7.777 1.00 63.03 902 ASP A N 1
ATOM 7255 C CA . ASP A 1 902 ? 12.910 -35.645 7.919 1.00 63.03 902 ASP A CA 1
ATOM 7256 C C . ASP A 1 902 ? 11.471 -35.755 8.469 1.00 63.03 902 ASP A C 1
ATOM 7258 O O . ASP A 1 902 ? 10.622 -36.396 7.832 1.00 63.03 902 ASP A O 1
ATOM 7262 N N . PRO A 1 903 ? 11.141 -35.143 9.623 1.00 48.69 903 PRO A N 1
ATOM 7263 C CA . PRO A 1 903 ? 9.790 -35.200 10.181 1.00 48.69 903 PRO A CA 1
ATOM 7264 C C . PRO A 1 903 ? 8.721 -34.534 9.292 1.00 48.69 903 PRO A C 1
ATOM 7266 O O . PRO A 1 903 ? 7.530 -34.809 9.461 1.00 48.69 903 PRO A O 1
ATOM 7269 N N . ASN A 1 904 ? 9.122 -33.715 8.312 1.00 46.22 904 ASN A N 1
ATOM 7270 C CA . ASN A 1 904 ? 8.249 -33.078 7.328 1.00 46.22 904 ASN A CA 1
ATOM 7271 C C . ASN A 1 904 ? 8.112 -33.857 6.004 1.00 46.22 904 ASN A C 1
ATOM 7273 O O . ASN A 1 904 ? 7.354 -33.417 5.137 1.00 46.22 904 ASN A O 1
ATOM 7277 N N . MET A 1 905 ? 8.749 -35.028 5.829 1.00 49.22 905 MET A N 1
ATOM 7278 C CA . MET A 1 905 ? 8.731 -35.816 4.572 1.00 49.22 905 MET A CA 1
ATOM 7279 C C . MET A 1 905 ? 7.375 -36.502 4.247 1.00 49.22 905 MET A C 1
ATOM 7281 O O . MET A 1 905 ? 7.304 -37.598 3.691 1.00 49.22 905 MET A O 1
ATOM 7285 N N . ARG A 1 906 ? 6.253 -35.854 4.588 1.00 36.06 906 ARG A N 1
ATOM 7286 C CA . ARG A 1 906 ? 4.871 -36.253 4.261 1.00 36.06 906 ARG A CA 1
ATOM 7287 C C . ARG A 1 906 ? 4.194 -35.350 3.222 1.00 36.06 906 ARG A C 1
ATOM 7289 O O . ARG A 1 906 ? 2.991 -35.496 2.994 1.00 36.06 906 ARG A O 1
ATOM 7296 N N . HIS A 1 907 ? 4.925 -34.444 2.574 1.00 32.72 907 HIS A N 1
ATOM 7297 C CA . HIS A 1 907 ? 4.419 -33.626 1.468 1.00 32.72 907 HIS A CA 1
ATOM 7298 C C . HIS A 1 907 ? 5.271 -33.787 0.202 1.00 32.72 907 HIS A C 1
ATOM 7300 O O . HIS A 1 907 ? 6.459 -33.499 0.209 1.00 32.72 907 HIS A O 1
ATOM 7306 N N . GLY A 1 908 ? 4.619 -34.224 -0.881 1.00 30.03 908 GLY A N 1
ATOM 7307 C CA . GLY A 1 908 ? 5.023 -33.950 -2.264 1.00 30.03 908 GLY A CA 1
ATOM 7308 C C . GLY A 1 908 ? 6.403 -34.430 -2.721 1.00 30.03 908 GLY A C 1
ATOM 7309 O O . GLY A 1 908 ? 7.252 -33.603 -3.028 1.00 30.03 908 GLY A O 1
ATOM 7310 N N . PHE A 1 909 ? 6.582 -35.742 -2.912 1.00 28.77 909 PHE A N 1
ATOM 7311 C CA . PHE A 1 909 ? 7.563 -36.229 -3.893 1.00 28.77 909 PHE A CA 1
ATOM 7312 C C . PHE A 1 909 ? 6.926 -37.252 -4.840 1.00 28.77 909 PHE A C 1
ATOM 7314 O O . PHE A 1 909 ? 7.068 -38.464 -4.685 1.00 28.77 909 PHE A O 1
ATOM 7321 N N . ASP A 1 910 ? 6.180 -36.728 -5.811 1.00 29.17 910 ASP A N 1
ATOM 7322 C CA . ASP A 1 910 ? 5.704 -37.446 -6.993 1.00 29.17 910 ASP A CA 1
ATOM 7323 C C . ASP A 1 910 ? 5.788 -36.501 -8.212 1.00 29.17 910 ASP A C 1
ATOM 7325 O O . ASP A 1 910 ? 5.853 -35.282 -8.052 1.00 29.17 910 ASP A O 1
ATOM 7329 N N . SER A 1 911 ? 5.831 -37.066 -9.419 1.00 35.50 911 SER A N 1
ATOM 7330 C CA . SER A 1 911 ? 5.833 -36.372 -10.720 1.00 35.50 911 SER A CA 1
ATOM 7331 C C . SER A 1 911 ? 6.861 -35.235 -10.928 1.00 35.50 911 SER A C 1
ATOM 7333 O O . SER A 1 911 ? 6.490 -34.082 -11.126 1.00 35.50 911 SER A O 1
ATOM 7335 N N . SER A 1 912 ? 8.159 -35.566 -11.024 1.00 30.78 912 SER A N 1
ATOM 7336 C CA . SER A 1 912 ? 9.134 -34.705 -11.743 1.00 30.78 912 SER A CA 1
ATOM 7337 C C . SER A 1 912 ? 10.270 -35.445 -12.474 1.00 30.78 912 SER A C 1
ATOM 7339 O O . SER A 1 912 ? 10.751 -34.961 -13.495 1.00 30.78 912 SER A O 1
ATOM 7341 N N . MET A 1 913 ? 10.666 -36.657 -12.053 1.00 32.69 913 MET A N 1
ATOM 7342 C CA . MET A 1 913 ? 11.762 -37.427 -12.687 1.00 32.69 913 MET A CA 1
ATOM 7343 C C . MET A 1 913 ? 11.326 -38.685 -13.469 1.00 32.69 913 MET A C 1
ATOM 7345 O O . MET A 1 913 ? 11.933 -39.749 -13.350 1.00 32.69 913 MET A O 1
ATOM 7349 N N . ARG A 1 914 ? 10.307 -38.571 -14.336 1.00 31.62 914 ARG A N 1
ATOM 7350 C CA . ARG A 1 914 ? 10.039 -39.545 -15.427 1.00 31.62 914 ARG A CA 1
ATOM 7351 C C . ARG A 1 914 ? 9.608 -38.862 -16.735 1.00 31.62 914 ARG A C 1
ATOM 7353 O O . ARG A 1 914 ? 8.562 -39.171 -17.292 1.00 31.62 914 ARG A O 1
ATOM 7360 N N . GLY A 1 915 ? 10.443 -37.937 -17.220 1.00 29.83 915 GLY A N 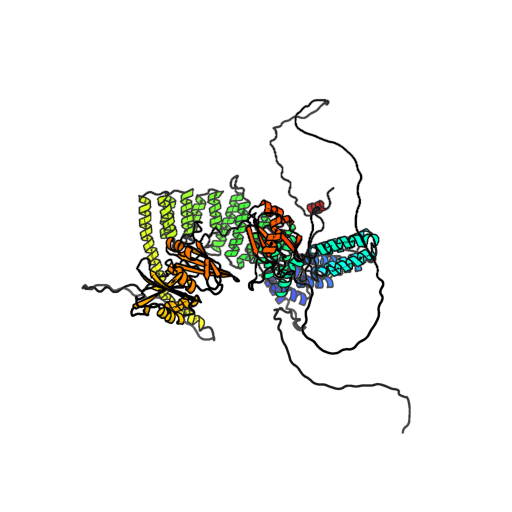1
ATOM 7361 C CA . GLY A 1 915 ? 10.151 -37.056 -18.364 1.00 29.83 915 GLY A CA 1
ATOM 7362 C C . GLY A 1 915 ? 10.981 -37.248 -19.646 1.00 29.83 915 GLY A C 1
ATOM 7363 O O . GLY A 1 915 ? 10.897 -36.403 -20.529 1.00 29.83 915 GLY A O 1
ATOM 7364 N N . ARG A 1 916 ? 11.793 -38.311 -19.798 1.00 28.72 916 ARG A N 1
ATOM 7365 C CA . ARG A 1 916 ? 12.512 -38.590 -21.065 1.00 28.72 916 ARG A CA 1
ATOM 7366 C C . ARG A 1 916 ? 12.410 -40.052 -21.517 1.00 28.72 916 ARG A C 1
ATOM 7368 O O . ARG A 1 916 ? 13.050 -40.934 -20.959 1.00 28.72 916 ARG A O 1
ATOM 7375 N N . GLY A 1 917 ? 11.638 -40.256 -22.587 1.00 26.45 917 GLY A N 1
ATOM 7376 C CA . GLY A 1 917 ? 11.862 -41.251 -23.644 1.00 26.45 917 GLY A CA 1
ATOM 7377 C C . GLY A 1 917 ? 11.922 -42.744 -23.292 1.00 26.45 917 GLY A C 1
ATOM 7378 O O . GLY A 1 917 ? 13.005 -43.286 -23.091 1.00 26.45 917 GLY A O 1
ATOM 7379 N N . ARG A 1 918 ? 10.788 -43.449 -23.446 1.00 28.08 918 ARG A N 1
ATOM 7380 C CA . ARG A 1 918 ? 10.708 -44.745 -24.168 1.00 28.08 918 ARG A CA 1
ATOM 7381 C C . ARG A 1 918 ? 9.251 -45.160 -24.403 1.00 28.08 918 ARG A C 1
ATOM 7383 O O . ARG A 1 918 ? 8.534 -45.478 -23.461 1.00 28.08 918 ARG A O 1
ATOM 7390 N N . GLY A 1 919 ? 8.824 -45.169 -25.665 1.00 25.69 919 GLY A N 1
ATOM 7391 C CA . GLY A 1 919 ? 7.484 -45.616 -26.052 1.00 25.69 919 GLY A CA 1
ATOM 7392 C C . GLY A 1 919 ? 7.337 -47.143 -26.088 1.00 25.69 919 GLY A C 1
ATOM 7393 O O . GLY A 1 919 ? 8.316 -47.880 -26.213 1.00 25.69 919 GLY A O 1
ATOM 7394 N N . ARG A 1 920 ? 6.087 -47.617 -26.035 1.00 29.61 920 ARG A N 1
ATOM 7395 C CA . ARG A 1 920 ? 5.685 -48.987 -26.394 1.00 29.61 920 ARG A CA 1
ATOM 7396 C C . ARG A 1 920 ? 4.346 -48.951 -27.129 1.00 29.61 920 ARG A C 1
ATOM 7398 O O . ARG A 1 920 ? 3.304 -48.801 -26.501 1.00 29.61 920 ARG A O 1
ATOM 7405 N N . GLY A 1 921 ? 4.382 -49.115 -28.450 1.00 26.11 921 GLY A N 1
ATOM 7406 C CA . GLY A 1 921 ? 3.180 -49.395 -29.237 1.00 26.11 921 GLY A CA 1
ATOM 7407 C C . GLY A 1 921 ? 2.669 -50.827 -29.020 1.00 26.11 921 GLY A C 1
ATOM 7408 O O . GLY A 1 921 ? 3.392 -51.692 -28.518 1.00 26.11 921 GLY A O 1
ATOM 7409 N N . ARG A 1 922 ? 1.428 -51.090 -29.440 1.00 30.19 922 ARG A N 1
ATOM 7410 C CA . ARG A 1 922 ? 0.830 -52.431 -29.552 1.00 30.19 922 ARG A CA 1
ATOM 7411 C C . ARG A 1 922 ? 0.312 -52.632 -30.982 1.00 30.19 922 ARG A C 1
ATOM 7413 O O . ARG A 1 922 ? -0.429 -51.787 -31.455 1.00 30.19 922 ARG A O 1
ATOM 7420 N N . GLY A 1 923 ? 0.626 -53.777 -31.597 1.00 25.36 923 GLY A N 1
ATOM 7421 C CA . GLY A 1 923 ? -0.157 -54.361 -32.702 1.00 25.36 923 GLY A CA 1
ATOM 7422 C C . GLY A 1 923 ? -0.026 -53.745 -34.107 1.00 25.36 923 GLY A C 1
ATOM 7423 O O . GLY A 1 923 ? -0.799 -52.875 -34.471 1.00 25.36 923 GLY A O 1
ATOM 7424 N N . ALA A 1 924 ? 0.929 -54.264 -34.891 1.00 25.08 924 ALA A N 1
ATOM 7425 C CA . ALA A 1 924 ? 0.772 -54.928 -36.209 1.00 25.08 924 ALA A CA 1
ATOM 7426 C C . ALA A 1 924 ? -0.541 -54.782 -37.046 1.00 25.08 924 ALA A C 1
ATOM 7428 O O . ALA A 1 924 ? -1.615 -54.674 -36.460 1.00 25.08 924 ALA A O 1
ATOM 7429 N N . PRO A 1 925 ? -0.535 -55.096 -38.373 1.00 39.62 925 PRO A N 1
ATOM 7430 C CA . PRO A 1 925 ? 0.574 -55.080 -39.362 1.00 39.62 925 PRO A CA 1
ATOM 7431 C C . PRO A 1 925 ? 0.194 -54.635 -40.810 1.00 39.62 925 PRO A C 1
ATOM 7433 O O . PRO A 1 925 ? -0.905 -54.940 -41.270 1.00 39.62 925 PRO A O 1
ATOM 7436 N N . ARG A 1 926 ? 1.155 -54.142 -41.626 1.00 25.98 926 ARG A N 1
ATOM 7437 C CA . ARG A 1 926 ? 1.317 -54.587 -43.044 1.00 25.98 926 ARG A CA 1
ATOM 7438 C C . ARG A 1 926 ? 2.572 -54.071 -43.783 1.00 25.98 926 ARG A C 1
ATOM 7440 O O . ARG A 1 926 ? 2.972 -52.936 -43.594 1.00 25.98 926 ARG A O 1
ATOM 7447 N N . ALA A 1 927 ? 3.090 -54.949 -44.655 1.00 28.19 927 ALA A N 1
ATOM 7448 C CA . ALA A 1 927 ? 3.746 -54.751 -45.966 1.00 28.19 927 ALA A CA 1
ATOM 7449 C C . ALA A 1 927 ? 4.697 -53.556 -46.239 1.00 28.19 927 ALA A C 1
ATOM 7451 O O . ALA A 1 927 ? 4.295 -52.403 -46.160 1.00 28.19 927 ALA A O 1
ATOM 7452 N N . GLY A 1 928 ? 5.892 -53.846 -46.783 1.00 24.59 928 GLY A N 1
ATOM 7453 C CA . GLY A 1 928 ? 6.714 -52.845 -47.484 1.00 24.59 928 GLY A CA 1
ATOM 7454 C C . GLY A 1 928 ? 8.186 -53.231 -47.696 1.00 24.59 928 GLY A C 1
ATOM 7455 O O . GLY A 1 928 ? 8.952 -53.295 -46.746 1.00 24.59 928 GLY A O 1
ATOM 7456 N N . LEU A 1 929 ? 8.557 -53.472 -48.954 1.00 28.12 929 LEU A N 1
ATOM 7457 C CA . LEU A 1 929 ? 9.912 -53.622 -49.524 1.00 28.12 929 LEU A CA 1
ATOM 7458 C C . LEU A 1 929 ? 10.859 -52.457 -49.117 1.00 28.12 929 LEU A C 1
ATOM 7460 O O . LEU A 1 929 ? 10.367 -51.355 -48.908 1.00 28.12 929 LEU A O 1
ATOM 7464 N N . GLY A 1 930 ? 12.197 -52.557 -49.070 1.00 23.66 930 GLY A N 1
ATOM 7465 C CA . GLY A 1 930 ? 13.148 -53.651 -49.345 1.00 23.66 930 GLY A CA 1
ATOM 7466 C C . GLY A 1 930 ? 14.547 -53.089 -49.721 1.00 23.66 930 GLY A C 1
ATOM 7467 O O . GLY A 1 930 ? 14.619 -51.943 -50.147 1.00 23.66 930 GLY A O 1
ATOM 7468 N N . PHE A 1 931 ? 15.622 -53.900 -49.636 1.00 25.22 931 PHE A N 1
ATOM 7469 C CA . PHE A 1 931 ? 17.039 -53.563 -49.974 1.00 25.22 931 PHE A CA 1
ATOM 7470 C C . PHE A 1 931 ? 17.727 -52.474 -49.096 1.00 25.22 931 PHE A C 1
ATOM 7472 O O . PHE A 1 931 ? 17.051 -51.682 -48.456 1.00 25.22 931 PHE A O 1
ATOM 7479 N N . SER A 1 932 ? 19.067 -52.340 -49.024 1.00 23.89 932 SER A N 1
ATOM 7480 C CA . SER A 1 932 ? 20.187 -53.316 -49.078 1.00 23.89 932 SER A CA 1
ATOM 7481 C C . SER A 1 932 ? 21.530 -52.623 -48.738 1.00 23.89 932 SER A C 1
ATOM 7483 O O . SER A 1 932 ? 21.701 -51.466 -49.105 1.00 23.89 932 SER A O 1
ATOM 7485 N N . ALA A 1 933 ? 22.496 -53.375 -48.180 1.00 26.48 933 ALA A N 1
ATOM 7486 C CA . ALA A 1 933 ? 23.945 -53.073 -48.116 1.00 26.48 933 ALA A CA 1
ATOM 7487 C C . ALA A 1 933 ? 24.387 -51.832 -47.274 1.00 26.48 933 ALA A C 1
ATOM 7489 O O . ALA A 1 933 ? 23.598 -50.939 -47.005 1.00 26.48 933 ALA A O 1
ATOM 7490 N N . THR A 1 934 ? 25.623 -51.710 -46.754 1.00 28.69 934 THR A N 1
ATOM 7491 C CA . THR A 1 934 ? 26.801 -52.618 -46.762 1.00 28.69 934 THR A CA 1
ATOM 7492 C C . THR A 1 934 ? 27.552 -52.569 -45.408 1.00 28.69 934 THR A C 1
ATOM 7494 O O . THR A 1 934 ? 27.084 -51.935 -44.467 1.00 28.69 934 THR A O 1
ATOM 7497 N N . ARG A 1 935 ? 28.691 -53.272 -45.277 1.00 24.92 935 ARG A N 1
ATOM 7498 C CA . ARG A 1 935 ? 29.334 -53.665 -44.006 1.00 24.92 935 ARG A CA 1
ATOM 7499 C C . ARG A 1 935 ? 30.869 -53.551 -44.050 1.00 24.92 935 ARG A C 1
ATOM 7501 O O . ARG A 1 935 ? 31.469 -54.054 -44.993 1.00 24.92 935 ARG A O 1
ATOM 7508 N N . ALA A 1 936 ? 31.466 -53.015 -42.982 1.00 27.41 936 ALA A N 1
ATOM 7509 C CA . ALA A 1 936 ? 32.822 -53.284 -42.465 1.00 27.41 936 ALA A CA 1
ATOM 7510 C C . ALA A 1 936 ? 32.825 -52.813 -40.987 1.00 27.41 936 ALA A C 1
ATOM 7512 O O . ALA A 1 936 ? 32.351 -51.710 -40.737 1.00 27.41 936 ALA A O 1
ATOM 7513 N N . ASP A 1 937 ? 33.148 -53.567 -39.930 1.00 25.33 937 ASP A N 1
ATOM 7514 C CA . ASP A 1 937 ? 34.173 -54.595 -39.647 1.00 25.33 937 ASP A CA 1
ATOM 7515 C C . ASP A 1 937 ? 35.632 -54.110 -39.689 1.00 25.33 937 ASP A C 1
ATOM 7517 O O . ASP A 1 937 ? 36.285 -54.223 -40.720 1.00 25.33 937 ASP A O 1
ATOM 7521 N N . VAL A 1 938 ? 36.152 -53.705 -38.519 1.00 27.92 938 VAL A N 1
ATOM 7522 C CA . VAL A 1 938 ? 37.409 -54.210 -37.913 1.00 27.92 938 VAL A CA 1
ATOM 7523 C C . VAL A 1 938 ? 37.194 -54.278 -36.385 1.00 27.92 938 VAL A C 1
ATOM 7525 O O . VAL A 1 938 ? 36.407 -53.510 -35.833 1.00 27.92 938 VAL A O 1
ATOM 7528 N N . SER A 1 939 ? 37.856 -55.212 -35.696 1.00 25.41 939 SER A N 1
ATOM 7529 C CA . SER A 1 939 ? 37.719 -55.482 -34.250 1.00 25.41 939 SER A CA 1
ATOM 7530 C C . SER A 1 939 ? 39.086 -55.750 -33.580 1.00 25.41 939 SER A C 1
ATOM 7532 O O . SER A 1 939 ? 40.111 -55.589 -34.234 1.00 25.41 939 SER A O 1
ATOM 7534 N N . THR A 1 940 ? 39.089 -56.255 -32.330 1.00 27.66 940 THR A N 1
ATOM 7535 C CA . THR A 1 940 ? 40.250 -56.655 -31.474 1.00 27.66 940 THR A CA 1
ATOM 7536 C C . THR A 1 940 ? 40.966 -55.518 -30.716 1.00 27.66 940 THR A C 1
ATOM 7538 O O . THR A 1 940 ? 41.008 -54.400 -31.210 1.00 27.66 940 THR A O 1
ATOM 7541 N N . GLU A 1 941 ? 41.552 -55.704 -29.518 1.00 26.67 941 GLU A N 1
ATOM 7542 C CA . GLU A 1 941 ? 41.334 -56.665 -28.403 1.00 26.67 941 GLU A CA 1
ATOM 7543 C C . GLU A 1 941 ? 42.077 -56.185 -27.120 1.00 26.67 941 GLU A C 1
ATOM 7545 O O . GLU A 1 941 ? 43.174 -55.662 -27.257 1.00 26.67 941 GLU A O 1
ATOM 7550 N N . ARG A 1 942 ? 41.557 -56.519 -25.912 1.00 26.27 942 ARG A N 1
ATOM 7551 C CA . ARG A 1 942 ? 42.283 -56.773 -24.619 1.00 26.27 942 ARG A CA 1
ATOM 7552 C C . ARG A 1 942 ? 43.222 -55.671 -24.021 1.00 26.27 942 ARG A C 1
ATOM 7554 O O . ARG A 1 942 ? 43.648 -54.763 -24.709 1.00 26.27 942 ARG A O 1
ATOM 7561 N N . ALA A 1 943 ? 43.654 -55.679 -22.743 1.00 25.73 943 ALA A N 1
ATOM 7562 C CA . ALA A 1 943 ? 43.086 -56.125 -21.448 1.00 25.73 943 ALA A CA 1
ATOM 7563 C C . ALA A 1 943 ? 43.959 -55.613 -20.243 1.00 25.73 943 ALA A C 1
ATOM 7565 O O . ALA A 1 943 ? 44.970 -54.950 -20.443 1.00 25.73 943 ALA A O 1
ATOM 7566 N N . THR A 1 944 ? 43.584 -55.981 -19.001 1.00 26.11 944 THR A N 1
ATOM 7567 C CA . THR A 1 944 ? 44.426 -56.128 -17.768 1.00 26.11 944 THR A CA 1
ATOM 7568 C C . THR A 1 944 ? 45.177 -54.937 -17.111 1.00 26.11 944 THR A C 1
ATOM 7570 O O . THR A 1 944 ? 46.355 -54.707 -17.349 1.00 26.11 944 THR A O 1
ATOM 7573 N N . SER A 1 945 ? 44.515 -54.296 -16.137 1.00 27.94 945 SER A N 1
ATOM 7574 C CA . SER A 1 945 ? 44.853 -54.238 -14.682 1.00 27.94 945 SER A CA 1
ATOM 7575 C C . SER A 1 945 ? 46.304 -54.168 -14.099 1.00 27.94 945 SER A C 1
ATOM 7577 O O . SER A 1 945 ? 47.044 -55.143 -14.172 1.00 27.94 945 SER A O 1
ATOM 7579 N N . PHE A 1 946 ? 46.512 -53.153 -13.225 1.00 24.97 946 PHE A N 1
ATOM 7580 C CA . PHE A 1 946 ? 47.123 -53.177 -11.854 1.00 24.97 946 PHE A CA 1
ATOM 7581 C C . PHE A 1 946 ? 48.666 -53.135 -11.563 1.00 24.97 946 PHE A C 1
ATOM 7583 O O . PHE A 1 946 ? 49.360 -54.117 -11.776 1.00 24.97 946 PHE A O 1
ATOM 7590 N N . ILE A 1 947 ? 49.093 -52.071 -10.826 1.00 28.89 947 ILE A N 1
ATOM 7591 C CA . ILE A 1 947 ? 50.041 -52.006 -9.650 1.00 28.89 947 ILE A CA 1
ATOM 7592 C C . ILE A 1 947 ? 51.538 -52.426 -9.849 1.00 28.89 947 ILE A C 1
ATOM 7594 O O . ILE A 1 947 ? 51.760 -53.556 -10.274 1.00 28.89 947 ILE A O 1
ATOM 7598 N N . PRO A 1 948 ? 52.589 -51.616 -9.467 1.00 38.19 948 PRO A N 1
ATOM 7599 C CA . PRO A 1 948 ? 52.988 -51.417 -8.040 1.00 38.19 948 PRO A CA 1
ATOM 7600 C C . PRO A 1 948 ? 53.842 -50.180 -7.553 1.00 38.19 948 PRO A C 1
ATOM 7602 O O . PRO A 1 948 ? 54.699 -49.648 -8.243 1.00 38.19 948 PRO A O 1
ATOM 7605 N N . ARG A 1 949 ? 53.670 -49.849 -6.251 1.00 26.53 949 ARG A N 1
ATOM 7606 C CA . ARG A 1 949 ? 54.621 -49.448 -5.151 1.00 26.53 949 ARG A CA 1
ATOM 7607 C C . ARG A 1 949 ? 55.859 -48.482 -5.270 1.00 26.53 949 ARG A C 1
ATOM 7609 O O . ARG A 1 949 ? 56.900 -48.866 -5.777 1.00 26.53 949 ARG A O 1
ATOM 7616 N N . VAL A 1 950 ? 55.818 -47.433 -4.411 1.00 28.12 950 VAL A N 1
ATOM 7617 C CA . VAL A 1 950 ? 56.741 -47.051 -3.271 1.00 28.12 950 VAL A CA 1
ATOM 7618 C C . VAL A 1 950 ? 58.168 -46.452 -3.457 1.00 28.12 950 VAL A C 1
ATOM 7620 O O . VAL A 1 950 ? 59.105 -47.149 -3.826 1.00 28.12 950 VAL A O 1
ATOM 7623 N N . ALA A 1 951 ? 58.356 -45.238 -2.890 1.00 29.27 951 ALA A N 1
ATOM 7624 C CA . ALA A 1 951 ? 59.501 -44.717 -2.083 1.00 29.27 951 ALA A CA 1
ATOM 7625 C C . ALA A 1 951 ? 58.973 -43.504 -1.239 1.00 29.27 951 ALA A C 1
ATOM 7627 O O . ALA A 1 951 ? 58.071 -42.830 -1.724 1.00 29.27 951 ALA A O 1
ATOM 7628 N N . ALA A 1 952 ? 59.246 -43.230 0.055 1.00 28.83 952 ALA A N 1
ATOM 7629 C CA . ALA A 1 952 ? 60.481 -43.080 0.866 1.00 28.83 952 ALA A CA 1
ATOM 7630 C C . ALA A 1 952 ? 61.217 -41.721 0.623 1.00 28.83 952 ALA A C 1
ATOM 7632 O O . ALA A 1 952 ? 61.427 -41.386 -0.532 1.00 28.83 952 ALA A O 1
ATOM 7633 N N . ARG A 1 953 ? 61.662 -40.898 1.612 1.00 28.23 953 ARG A N 1
ATOM 7634 C CA . ARG A 1 953 ? 61.697 -40.990 3.105 1.00 28.23 953 ARG A CA 1
ATOM 7635 C C . ARG A 1 953 ? 62.041 -39.621 3.787 1.00 28.23 953 ARG A C 1
ATOM 7637 O O . ARG A 1 953 ? 62.842 -38.884 3.232 1.00 28.23 953 ARG A O 1
ATOM 7644 N N . GLY A 1 954 ? 61.584 -39.370 5.032 1.00 25.42 954 GLY A N 1
ATOM 7645 C CA . GLY A 1 954 ? 62.058 -38.291 5.957 1.00 25.42 954 GLY A CA 1
ATOM 7646 C C . GLY A 1 954 ? 61.432 -36.886 5.765 1.00 25.42 954 GLY A C 1
ATOM 7647 O O . GLY A 1 954 ? 60.960 -36.593 4.678 1.00 25.42 954 GLY A O 1
ATOM 7648 N N . GLY A 1 955 ? 61.348 -35.965 6.746 1.00 25.39 955 GLY A N 1
ATOM 7649 C CA . GLY A 1 955 ? 61.674 -35.974 8.195 1.00 25.39 955 GLY A CA 1
ATOM 7650 C C . GLY A 1 955 ? 62.490 -34.728 8.635 1.00 25.39 955 GLY A C 1
ATOM 7651 O O . GLY A 1 955 ? 63.403 -34.360 7.913 1.00 25.39 955 GLY A O 1
ATOM 7652 N N . ALA A 1 956 ? 62.279 -34.049 9.779 1.00 26.91 956 ALA A N 1
ATOM 7653 C CA . ALA A 1 956 ? 61.234 -34.127 10.819 1.00 26.91 956 ALA A CA 1
ATOM 7654 C C . ALA A 1 956 ? 61.249 -32.878 11.762 1.00 26.91 956 ALA A C 1
ATOM 7656 O O . ALA A 1 956 ? 62.291 -32.253 11.885 1.00 26.91 956 ALA A O 1
ATOM 7657 N N . ALA A 1 957 ? 60.126 -32.612 12.465 1.00 28.70 957 ALA A N 1
ATOM 7658 C CA . ALA A 1 957 ? 59.922 -31.866 13.744 1.00 28.70 957 ALA A CA 1
ATOM 7659 C C . ALA A 1 957 ? 60.557 -30.458 14.004 1.00 28.70 957 ALA A C 1
ATOM 7661 O O . ALA A 1 957 ? 61.701 -30.203 13.672 1.00 28.70 957 ALA A O 1
ATOM 7662 N N . GLY A 1 958 ? 59.921 -29.510 14.720 1.00 26.58 958 GLY A N 1
ATOM 7663 C CA . GLY A 1 958 ? 58.539 -29.407 15.244 1.00 26.58 958 GLY A CA 1
ATOM 7664 C C . GLY A 1 958 ? 58.428 -28.736 16.638 1.00 26.58 958 GLY A C 1
ATOM 7665 O O . GLY A 1 958 ? 59.400 -28.751 17.375 1.00 26.58 958 GLY A O 1
ATOM 7666 N N . ASN A 1 959 ? 57.213 -28.286 17.034 1.00 26.92 959 ASN A N 1
ATOM 7667 C CA . ASN A 1 959 ? 56.730 -28.032 18.428 1.00 26.92 959 ASN A CA 1
ATOM 7668 C C . ASN A 1 959 ? 57.477 -26.975 19.316 1.00 26.92 959 ASN A C 1
ATOM 7670 O O . ASN A 1 959 ? 58.679 -26.821 19.225 1.00 26.92 959 ASN A O 1
ATOM 7674 N N . ARG A 1 960 ? 56.879 -26.246 20.288 1.00 28.05 960 ARG A N 1
ATOM 7675 C CA . ARG A 1 960 ? 55.494 -26.105 20.823 1.00 28.05 960 ARG A CA 1
ATOM 7676 C C . ARG A 1 960 ? 55.417 -24.918 21.821 1.00 28.05 960 ARG A C 1
ATOM 7678 O O . ARG A 1 960 ? 56.375 -24.741 22.559 1.00 28.05 960 ARG A O 1
ATOM 7685 N N . LYS A 1 961 ? 54.211 -24.337 22.025 1.00 26.53 961 LYS A N 1
ATOM 7686 C CA . LYS A 1 961 ? 53.768 -23.553 23.229 1.00 26.53 961 LYS A CA 1
ATOM 7687 C C . LYS A 1 961 ? 54.531 -22.226 23.514 1.00 26.53 961 LYS A C 1
ATOM 7689 O O . LYS A 1 961 ? 55.609 -22.029 22.987 1.00 26.53 961 LYS A O 1
ATOM 7694 N N . LYS A 1 962 ? 54.095 -21.309 24.402 1.00 26.59 962 LYS A N 1
ATOM 7695 C CA . LYS A 1 962 ? 52.777 -20.684 24.738 1.00 26.59 962 LYS A CA 1
ATOM 7696 C C . LYS A 1 962 ? 53.067 -19.493 25.711 1.00 26.59 962 LYS A C 1
ATOM 7698 O O . LYS A 1 962 ? 54.137 -19.458 26.301 1.00 26.59 962 LYS A O 1
ATOM 7703 N N . THR A 1 963 ? 52.081 -18.614 25.955 1.00 25.52 963 THR A N 1
ATOM 7704 C CA . THR A 1 963 ? 51.892 -17.734 27.155 1.00 25.52 963 THR A CA 1
ATOM 7705 C C . THR A 1 963 ? 52.798 -16.509 27.479 1.00 25.52 963 THR A C 1
ATOM 7707 O O . THR A 1 963 ? 53.936 -16.661 27.888 1.00 25.52 963 THR A O 1
ATOM 7710 N N . LEU A 1 964 ? 52.124 -15.339 27.554 1.00 24.25 964 LEU A N 1
ATOM 7711 C CA . LEU A 1 964 ? 52.094 -14.330 28.655 1.00 24.25 964 LEU A CA 1
ATOM 7712 C C . LEU A 1 964 ? 53.157 -13.197 28.844 1.00 24.25 964 LEU A C 1
ATOM 7714 O O . LEU A 1 964 ? 54.166 -13.383 29.505 1.00 24.25 964 LEU A O 1
ATOM 7718 N N . LYS A 1 965 ? 52.684 -11.965 28.542 1.00 24.02 965 LYS A N 1
ATOM 7719 C CA . LYS A 1 965 ? 52.617 -10.731 29.393 1.00 24.02 965 LYS A CA 1
ATOM 7720 C C . LYS A 1 965 ? 53.843 -9.820 29.704 1.00 24.02 965 LYS A C 1
ATOM 7722 O O . LYS A 1 965 ? 54.870 -10.259 30.189 1.00 24.02 965 LYS A O 1
ATOM 7727 N N . MET A 1 966 ? 53.517 -8.509 29.682 1.00 23.56 966 MET A N 1
ATOM 7728 C CA . MET A 1 966 ? 54.003 -7.359 30.496 1.00 23.56 966 MET A CA 1
ATOM 7729 C C . MET A 1 966 ? 55.273 -6.551 30.116 1.00 23.56 966 MET A C 1
ATOM 7731 O O . MET A 1 966 ? 56.395 -7.014 30.228 1.00 23.56 966 MET A O 1
ATOM 7735 N N . ASN A 1 967 ? 55.023 -5.260 29.830 1.00 25.00 967 ASN A N 1
ATOM 7736 C CA . ASN A 1 967 ? 55.754 -4.026 30.193 1.00 25.00 967 ASN A CA 1
ATOM 7737 C C . ASN A 1 967 ? 57.300 -3.954 30.225 1.00 25.00 967 ASN A C 1
ATOM 7739 O O . ASN A 1 967 ? 57.935 -4.471 31.139 1.00 25.00 967 ASN A O 1
ATOM 7743 N N . SER A 1 968 ? 57.855 -2.990 29.471 1.00 23.58 968 SER A N 1
ATOM 7744 C CA . SER A 1 968 ? 58.481 -1.784 30.074 1.00 23.58 968 SER A CA 1
ATOM 7745 C C . SER A 1 968 ? 58.788 -0.651 29.063 1.00 23.58 968 SER A C 1
ATOM 7747 O O . SER A 1 968 ? 59.011 -0.876 27.880 1.00 23.58 968 SER A O 1
ATOM 7749 N N . LYS A 1 969 ? 58.759 0.594 29.564 1.00 26.91 969 LYS A N 1
ATOM 7750 C CA . LYS A 1 969 ? 59.352 1.847 29.018 1.00 26.91 969 LYS A CA 1
ATOM 7751 C C . LYS A 1 969 ? 60.715 2.067 29.748 1.00 26.91 969 LYS A C 1
ATOM 7753 O O . LYS A 1 969 ? 60.859 1.390 30.770 1.00 26.91 969 LYS A O 1
ATOM 7758 N N . PRO A 1 970 ? 61.658 3.000 29.398 1.00 39.94 970 PRO A N 1
ATOM 7759 C CA . PRO A 1 970 ? 61.356 4.401 29.002 1.00 39.94 970 PRO A CA 1
ATOM 7760 C C . PRO A 1 970 ? 62.430 5.248 28.224 1.00 39.94 970 PRO A C 1
ATOM 7762 O O . PRO A 1 970 ? 63.539 4.790 27.998 1.00 39.94 970 PRO A O 1
ATOM 7765 N N . LYS A 1 971 ? 62.121 6.555 28.008 1.00 25.88 971 LYS A N 1
ATOM 7766 C CA . LYS A 1 971 ? 63.042 7.742 27.897 1.00 25.88 971 LYS A CA 1
ATOM 7767 C C . LYS A 1 971 ? 64.039 7.806 26.702 1.00 25.88 971 LYS A C 1
ATOM 7769 O O . LYS A 1 971 ? 64.355 6.778 26.133 1.00 25.88 971 LYS A O 1
ATOM 7774 N N . THR A 1 972 ? 64.630 8.937 26.263 1.00 27.16 972 THR A N 1
ATOM 7775 C CA . THR A 1 972 ? 64.353 10.415 26.223 1.00 27.16 972 THR A CA 1
ATOM 7776 C C . THR A 1 972 ? 65.342 11.028 25.201 1.00 27.16 972 THR A C 1
ATOM 7778 O O . THR A 1 972 ? 66.443 10.505 25.093 1.00 27.16 972 THR A O 1
ATOM 7781 N N . GLN A 1 973 ? 65.030 12.083 24.433 1.00 25.30 973 GLN A N 1
ATOM 7782 C CA . GLN A 1 973 ? 65.348 13.514 24.702 1.00 25.30 973 GLN A CA 1
ATOM 7783 C C . GLN A 1 973 ? 64.958 14.381 23.460 1.00 25.30 973 GLN A C 1
ATOM 7785 O O . GLN A 1 973 ? 64.581 13.819 22.438 1.00 25.30 973 GLN A O 1
ATOM 7790 N N . ALA A 1 974 ? 65.174 15.708 23.419 1.00 26.52 974 ALA A N 1
ATOM 7791 C CA . ALA A 1 974 ? 64.436 16.775 24.125 1.00 26.52 974 ALA A CA 1
ATOM 7792 C C . ALA A 1 974 ? 65.159 18.154 24.022 1.00 26.52 974 ALA A C 1
ATOM 7794 O O . ALA A 1 974 ? 65.937 18.491 24.914 1.00 26.52 974 ALA A O 1
ATOM 7795 N N . SER A 1 975 ? 64.887 18.982 22.998 1.00 25.08 975 SER A N 1
ATOM 7796 C CA . SER A 1 975 ? 65.306 20.404 22.978 1.00 25.08 975 SER A CA 1
ATOM 7797 C C . SER A 1 975 ? 64.396 21.315 22.126 1.00 25.08 975 SER A C 1
ATOM 7799 O O . SER A 1 975 ? 63.800 20.884 21.144 1.00 25.08 975 SER A O 1
ATOM 7801 N N . ALA A 1 976 ? 64.280 22.579 22.550 1.00 26.14 976 ALA A N 1
ATOM 7802 C CA . ALA A 1 976 ? 63.602 23.721 21.911 1.00 26.14 976 ALA A CA 1
ATOM 7803 C C . ALA A 1 976 ? 64.306 25.019 22.398 1.00 26.14 976 ALA A C 1
ATOM 7805 O O . ALA A 1 976 ? 65.215 24.893 23.231 1.00 26.14 976 ALA A O 1
ATOM 7806 N N . PRO A 1 977 ? 63.936 26.243 21.949 1.00 41.28 977 PRO A N 1
ATOM 7807 C CA . PRO A 1 977 ? 62.929 26.997 22.731 1.00 41.28 977 PRO A CA 1
ATOM 7808 C C . PRO A 1 977 ? 62.108 28.101 21.998 1.00 41.28 977 PRO A C 1
ATOM 7810 O O . PRO A 1 977 ? 62.563 28.663 21.010 1.00 41.28 977 PRO A O 1
ATOM 7813 N N . SER A 1 978 ? 60.992 28.515 22.636 1.00 28.67 978 SER A N 1
ATOM 7814 C CA . SER A 1 978 ? 60.424 29.898 22.732 1.00 28.67 978 SER A CA 1
ATOM 7815 C C . SER A 1 978 ? 60.034 30.696 21.464 1.00 28.67 978 SER A C 1
ATOM 7817 O O . SER A 1 978 ? 60.707 30.623 20.450 1.00 28.67 978 SER A O 1
ATOM 7819 N N . ASN A 1 97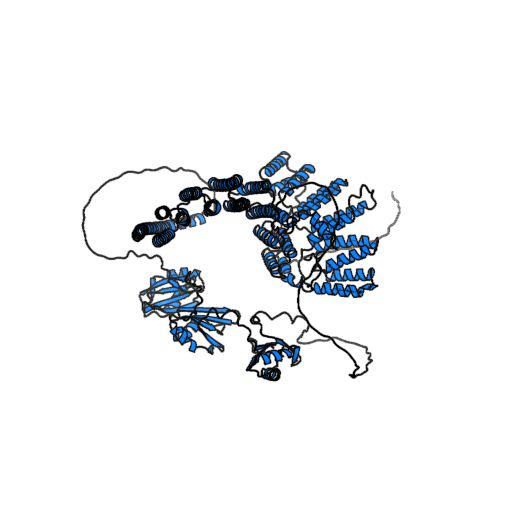9 ? 59.030 31.587 21.448 1.00 29.53 979 ASN A N 1
ATOM 7820 C CA . ASN A 1 979 ? 57.957 32.012 22.380 1.00 29.53 979 ASN A CA 1
ATOM 7821 C C . ASN A 1 979 ? 56.847 32.676 21.516 1.00 29.53 979 ASN A C 1
ATOM 7823 O O . ASN A 1 979 ? 57.139 33.110 20.408 1.00 29.53 979 ASN A O 1
ATOM 7827 N N . GLY A 1 980 ? 55.590 32.860 21.935 1.00 26.00 980 GLY A N 1
ATOM 7828 C CA . GLY A 1 980 ? 54.889 32.480 23.170 1.00 26.00 980 GLY A CA 1
ATOM 7829 C C . GLY A 1 980 ? 53.486 33.128 23.207 1.00 26.00 980 GLY A C 1
ATOM 7830 O O . GLY A 1 980 ? 53.296 34.188 22.617 1.00 26.00 980 GLY A O 1
ATOM 7831 N N . GLY A 1 981 ? 52.501 32.508 23.873 1.00 24.52 981 GLY A N 1
ATOM 7832 C CA . GLY A 1 981 ? 51.118 33.020 23.937 1.00 24.52 981 GLY A CA 1
ATOM 7833 C C . GLY A 1 981 ? 50.168 32.146 24.772 1.00 24.52 981 GLY A C 1
ATOM 7834 O O . GLY A 1 981 ? 49.675 31.127 24.301 1.00 24.52 981 GLY A O 1
ATOM 7835 N N . SER A 1 982 ? 49.935 32.539 26.024 1.00 27.52 982 SER A N 1
ATOM 7836 C CA . SER A 1 982 ? 49.020 31.931 27.015 1.00 27.52 982 SER A CA 1
ATOM 7837 C C . SER A 1 982 ? 47.649 32.629 27.023 1.00 27.52 982 SER A C 1
ATOM 7839 O O . SER A 1 982 ? 47.593 33.798 26.662 1.00 27.52 982 SER A O 1
ATOM 7841 N N . SER A 1 983 ? 46.529 32.081 27.512 1.00 25.78 983 SER A N 1
ATOM 7842 C CA . SER A 1 983 ? 46.082 30.729 27.931 1.00 25.78 983 SER A CA 1
ATOM 7843 C C . SER A 1 983 ? 44.526 30.782 27.974 1.00 25.78 983 SER A C 1
ATOM 7845 O O . SER A 1 983 ? 43.962 31.868 27.885 1.00 25.78 983 SER A O 1
ATOM 7847 N N . THR A 1 984 ? 43.719 29.720 28.092 1.00 27.30 984 THR A N 1
ATOM 7848 C CA . THR A 1 984 ? 43.576 28.793 29.240 1.00 27.30 984 THR A CA 1
ATOM 7849 C C . THR A 1 984 ? 42.548 27.701 28.866 1.00 27.30 984 THR A C 1
ATOM 7851 O O . THR A 1 984 ? 41.633 27.981 28.099 1.00 27.30 984 THR A O 1
ATOM 7854 N N . GLN A 1 985 ? 42.673 26.473 29.389 1.00 26.64 985 GLN A N 1
ATOM 7855 C CA . GLN A 1 985 ? 41.724 25.359 29.163 1.00 26.64 985 GLN A CA 1
ATOM 7856 C C . GLN A 1 985 ? 40.698 25.212 30.312 1.00 26.64 985 GLN A C 1
ATOM 7858 O O . GLN A 1 985 ? 40.880 25.813 31.372 1.00 26.64 985 GLN A O 1
ATOM 7863 N N . PRO A 1 986 ? 39.649 24.385 30.139 1.00 29.47 986 PRO A N 1
ATOM 7864 C CA . PRO A 1 986 ? 39.723 23.040 30.738 1.00 29.47 986 PRO A CA 1
ATOM 7865 C C . PRO A 1 986 ? 39.468 21.889 29.736 1.00 29.47 986 PRO A C 1
ATOM 7867 O O . PRO A 1 986 ? 39.381 22.102 28.530 1.00 29.47 986 PRO A O 1
ATOM 7870 N N . ALA A 1 987 ? 39.471 20.648 30.239 1.00 24.55 987 ALA A N 1
ATOM 7871 C CA . ALA A 1 987 ? 39.713 19.432 29.457 1.00 24.55 987 ALA A CA 1
ATOM 7872 C C . ALA A 1 987 ? 38.461 18.622 29.051 1.00 24.55 987 ALA A C 1
ATOM 7874 O O . ALA A 1 987 ? 37.344 18.857 29.504 1.00 24.55 987 ALA A O 1
ATOM 7875 N N . SER A 1 988 ? 38.701 17.640 28.181 1.00 24.67 988 SER A N 1
ATOM 7876 C CA . SER A 1 988 ? 37.735 16.785 27.489 1.00 24.67 988 SER A CA 1
ATOM 7877 C C . SER A 1 988 ? 36.950 15.790 28.356 1.00 24.67 988 SER A C 1
ATOM 7879 O O . SER A 1 988 ? 37.466 15.200 29.304 1.00 24.67 988 SER A O 1
ATOM 7881 N N . GLN A 1 989 ? 35.737 15.473 27.891 1.00 28.06 989 GLN A N 1
ATOM 7882 C CA . GLN A 1 989 ? 35.161 14.127 27.986 1.00 28.06 989 GLN A CA 1
ATOM 7883 C C . GLN A 1 989 ? 34.978 13.525 26.578 1.00 28.06 989 GLN A C 1
ATOM 7885 O O . GLN A 1 989 ? 35.288 14.163 25.572 1.00 28.06 989 GLN A O 1
ATOM 7890 N N . GLN A 1 990 ? 34.595 12.250 26.513 1.00 26.72 990 GLN A N 1
ATOM 7891 C CA . GLN A 1 990 ? 34.712 11.407 25.319 1.00 26.72 990 GLN A CA 1
ATOM 7892 C C . GLN A 1 990 ? 33.550 11.608 24.333 1.00 26.72 990 GLN A C 1
ATOM 7894 O O . GLN A 1 990 ? 32.390 11.491 24.713 1.00 26.72 990 GLN A O 1
ATOM 7899 N N . GLY A 1 991 ? 33.869 11.826 23.054 1.00 25.67 991 GLY A N 1
ATOM 7900 C CA . GLY A 1 991 ? 32.908 11.783 21.948 1.00 25.67 991 GLY A CA 1
ATOM 7901 C C . GLY A 1 991 ? 33.104 10.524 21.103 1.00 25.67 991 GLY A C 1
ATOM 7902 O O . GLY A 1 991 ? 34.210 10.270 20.632 1.00 25.67 991 GLY A O 1
ATOM 7903 N N . ASN A 1 992 ? 32.038 9.748 20.904 1.00 25.17 992 ASN A N 1
ATOM 7904 C CA . ASN A 1 992 ? 32.037 8.556 20.056 1.00 25.17 992 ASN A CA 1
ATOM 7905 C C . ASN A 1 992 ? 31.348 8.922 18.727 1.00 25.17 992 ASN A C 1
ATOM 7907 O O . ASN A 1 992 ? 30.124 9.019 18.671 1.00 25.17 992 ASN A O 1
ATOM 7911 N N . SER A 1 993 ? 32.118 9.217 17.678 1.00 25.78 993 SER A N 1
ATOM 7912 C CA . SER A 1 993 ? 31.574 9.734 16.414 1.00 25.78 993 SER A CA 1
ATOM 7913 C C . SER A 1 993 ? 31.014 8.620 15.524 1.00 25.78 993 SER A C 1
ATOM 7915 O O . SER A 1 993 ? 31.771 7.797 15.005 1.00 25.78 993 SER A O 1
ATOM 7917 N N . ALA A 1 994 ? 29.701 8.633 15.298 1.00 26.62 994 ALA A N 1
ATOM 7918 C CA . ALA A 1 994 ? 29.063 7.875 14.223 1.00 26.62 994 ALA A CA 1
ATOM 7919 C C . ALA A 1 994 ? 29.515 8.383 12.829 1.00 26.62 994 ALA A C 1
ATOM 7921 O O . ALA A 1 994 ? 29.875 9.558 12.702 1.00 26.62 994 ALA A O 1
ATOM 7922 N N . PRO A 1 995 ? 29.506 7.537 11.780 1.00 30.52 995 PRO A N 1
ATOM 7923 C CA . PRO A 1 995 ? 29.893 7.950 10.431 1.00 30.52 995 PRO A CA 1
ATOM 7924 C C . PRO A 1 995 ? 28.893 8.949 9.826 1.00 30.52 995 PRO A C 1
ATOM 7926 O O . PRO A 1 995 ? 27.681 8.824 9.993 1.00 30.52 995 PRO A O 1
ATOM 7929 N N . THR A 1 996 ? 29.412 9.938 9.100 1.00 29.33 996 THR A N 1
ATOM 7930 C CA . THR A 1 996 ? 28.631 10.998 8.445 1.00 29.33 996 THR A CA 1
ATOM 7931 C C . THR A 1 996 ? 27.825 10.488 7.251 1.00 29.33 996 THR A C 1
ATOM 7933 O O . THR A 1 996 ? 28.347 9.739 6.427 1.00 29.33 996 THR A O 1
ATOM 7936 N N . ALA A 1 997 ? 26.579 10.951 7.119 1.00 32.25 997 ALA A N 1
ATOM 7937 C CA . ALA A 1 997 ? 25.724 10.659 5.969 1.00 32.25 997 ALA A CA 1
ATOM 7938 C C . ALA A 1 997 ? 26.115 11.477 4.721 1.00 32.25 997 ALA A C 1
ATOM 7940 O O . ALA A 1 997 ? 26.441 12.663 4.818 1.00 32.25 997 ALA A O 1
ATOM 7941 N N . TRP A 1 998 ? 26.035 10.836 3.555 1.00 48.16 998 TRP A N 1
ATOM 7942 C CA . TRP A 1 998 ? 26.347 11.396 2.232 1.00 48.16 998 TRP A CA 1
ATOM 7943 C C . TRP A 1 998 ? 25.116 12.090 1.632 1.00 48.16 998 TRP A C 1
ATOM 7945 O O . TRP A 1 998 ? 23.993 11.719 1.973 1.00 48.16 998 TRP A O 1
ATOM 7955 N N . LYS A 1 999 ? 25.301 13.119 0.789 1.00 32.59 999 LYS A N 1
ATOM 7956 C CA . LYS A 1 999 ? 24.207 14.054 0.443 1.00 32.59 999 LYS A CA 1
ATOM 7957 C C . LYS A 1 999 ? 24.051 14.419 -1.036 1.00 32.59 999 LYS A C 1
ATOM 7959 O O . LYS A 1 999 ? 23.144 15.185 -1.349 1.00 32.59 999 LYS A O 1
ATOM 7964 N N . THR A 1 1000 ? 24.878 13.908 -1.950 1.00 36.97 1000 THR A N 1
ATOM 7965 C CA . THR A 1 1000 ? 24.732 14.204 -3.388 1.00 36.97 1000 THR A CA 1
ATOM 7966 C C . THR A 1 1000 ? 24.853 12.954 -4.273 1.00 36.97 1000 THR A C 1
ATOM 7968 O O . THR A 1 1000 ? 25.576 12.019 -3.918 1.00 36.97 1000 THR A O 1
ATOM 7971 N N . PRO A 1 1001 ? 24.222 12.933 -5.469 1.00 33.12 1001 PRO A N 1
ATOM 7972 C CA . PRO A 1 1001 ? 24.476 11.900 -6.482 1.00 33.12 1001 PRO A CA 1
ATOM 7973 C C . PRO A 1 1001 ? 25.951 11.834 -6.907 1.00 33.12 1001 PRO A C 1
ATOM 7975 O O . PRO A 1 1001 ? 26.458 10.785 -7.302 1.00 33.12 1001 PRO A O 1
ATOM 7978 N N . ASP A 1 1002 ? 26.653 12.959 -6.790 1.00 35.00 1002 ASP A N 1
ATOM 7979 C CA . ASP A 1 1002 ? 28.050 13.108 -7.169 1.00 35.00 1002 ASP A CA 1
ATOM 7980 C C . ASP A 1 1002 ? 28.997 12.404 -6.177 1.00 35.00 1002 ASP A C 1
ATOM 7982 O O . ASP A 1 1002 ? 30.006 11.831 -6.589 1.00 35.00 1002 ASP A O 1
ATOM 7986 N N . ASP A 1 1003 ? 28.643 12.348 -4.885 1.00 35.69 1003 ASP A N 1
ATOM 7987 C CA . ASP A 1 1003 ? 29.346 11.534 -3.877 1.00 35.69 1003 ASP A CA 1
ATOM 7988 C C . ASP A 1 1003 ? 29.256 10.036 -4.216 1.00 35.69 1003 ASP A C 1
ATOM 7990 O O . ASP A 1 1003 ? 30.244 9.304 -4.121 1.00 35.69 1003 ASP A O 1
ATOM 7994 N N . PHE A 1 1004 ? 28.088 9.583 -4.687 1.00 35.38 1004 PHE A N 1
ATOM 7995 C CA . PHE A 1 1004 ? 27.868 8.205 -5.135 1.00 35.38 1004 PHE A CA 1
ATOM 7996 C C . PHE A 1 1004 ? 28.654 7.890 -6.422 1.00 35.38 1004 PHE A C 1
ATOM 7998 O O . PHE A 1 1004 ? 29.321 6.855 -6.505 1.00 35.38 1004 PHE A O 1
ATOM 8005 N N . ARG A 1 1005 ? 28.673 8.815 -7.396 1.00 36.84 1005 ARG A N 1
ATOM 8006 C CA . ARG A 1 1005 ? 29.464 8.685 -8.639 1.00 36.84 1005 ARG A CA 1
ATOM 8007 C C . ARG A 1 1005 ? 30.978 8.674 -8.355 1.00 36.84 1005 ARG A C 1
ATOM 8009 O O . ARG A 1 1005 ? 31.716 7.941 -9.009 1.00 36.84 1005 ARG A O 1
ATOM 8016 N N . LYS A 1 1006 ? 31.441 9.400 -7.327 1.00 35.44 1006 LYS A N 1
ATOM 8017 C CA . LYS A 1 1006 ? 32.838 9.384 -6.840 1.00 35.44 1006 LYS A CA 1
ATOM 8018 C C . LYS A 1 1006 ? 33.199 8.113 -6.064 1.00 35.44 1006 LYS A C 1
ATOM 8020 O O . LYS A 1 1006 ? 34.338 7.661 -6.175 1.00 35.44 1006 LYS A O 1
ATOM 8025 N N . MET A 1 1007 ? 32.258 7.509 -5.332 1.00 38.53 1007 MET A N 1
ATOM 8026 C CA . MET A 1 1007 ? 32.465 6.228 -4.636 1.00 38.53 1007 MET A CA 1
ATOM 8027 C C . MET A 1 1007 ? 32.791 5.089 -5.616 1.00 38.53 1007 MET A C 1
ATOM 8029 O O . MET A 1 1007 ? 33.700 4.304 -5.358 1.00 38.53 1007 MET A O 1
ATOM 8033 N N . LEU A 1 1008 ? 32.096 5.029 -6.758 1.00 31.58 1008 LEU A N 1
ATOM 8034 C CA . LEU A 1 1008 ? 32.331 4.031 -7.814 1.00 31.58 1008 LEU A CA 1
ATOM 8035 C C . LEU A 1 1008 ? 33.710 4.146 -8.491 1.00 31.58 1008 LEU A C 1
ATOM 8037 O O . LEU A 1 1008 ? 34.165 3.185 -9.103 1.00 31.58 1008 LEU A O 1
ATOM 8041 N N . MET A 1 1009 ? 34.378 5.298 -8.376 1.00 32.72 1009 MET A N 1
ATOM 8042 C CA . MET A 1 1009 ? 35.641 5.609 -9.060 1.00 32.72 1009 MET A CA 1
ATOM 8043 C C . MET A 1 1009 ? 36.873 5.629 -8.138 1.00 32.72 1009 MET A C 1
ATOM 8045 O O . MET A 1 1009 ? 37.961 5.992 -8.587 1.00 32.72 1009 MET A O 1
ATOM 8049 N N . ARG A 1 1010 ? 36.742 5.283 -6.847 1.00 26.53 1010 ARG A N 1
ATOM 8050 C CA . ARG A 1 1010 ? 37.873 5.287 -5.900 1.00 26.53 1010 ARG A CA 1
ATOM 8051 C C . ARG A 1 1010 ? 37.838 4.147 -4.886 1.00 26.53 1010 ARG A C 1
ATOM 8053 O O . ARG A 1 1010 ? 37.243 4.289 -3.816 1.00 26.53 1010 ARG A O 1
ATOM 8060 N N . ARG A 1 1011 ? 38.615 3.097 -5.167 1.00 25.23 1011 ARG A N 1
ATOM 8061 C CA . ARG A 1 1011 ? 39.340 2.325 -4.146 1.00 25.23 1011 ARG A CA 1
ATOM 8062 C C . ARG A 1 1011 ? 40.483 1.502 -4.747 1.00 25.23 1011 ARG A C 1
ATOM 8064 O O . ARG A 1 1011 ? 40.230 0.519 -5.437 1.00 25.23 1011 ARG A O 1
ATOM 8071 N N . ASP A 1 1012 ? 41.704 1.925 -4.427 1.00 29.70 1012 ASP A N 1
ATOM 8072 C CA . ASP A 1 1012 ? 42.766 1.003 -4.007 1.00 29.70 1012 ASP A CA 1
ATOM 8073 C C . ASP A 1 1012 ? 42.438 0.461 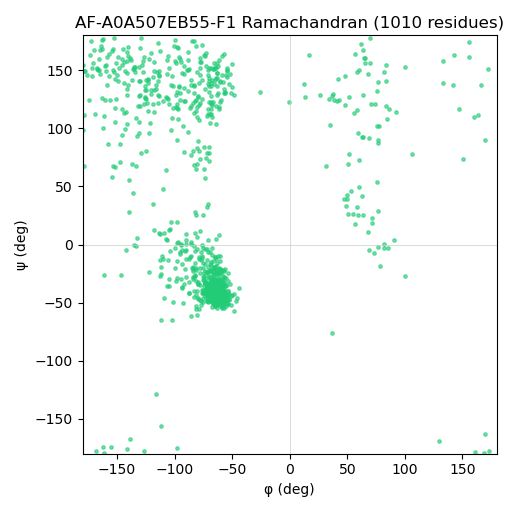-2.594 1.00 29.70 1012 ASP A C 1
ATOM 8075 O O . ASP A 1 1012 ? 41.772 1.204 -1.825 1.00 29.70 1012 ASP A O 1
#

Secondary structure (DSSP, 8-state):
------------------------------------------TTPPPPPHHHHHHHHHHHHH-TT-HHHHHHHHHHHHHTT-HHHHHHHHHHHHHHSPPPHHHHHHHHHHHHTT--SHHHHHHHHHHHHHHHHHS--HHHHHHHHHHHHHHHHHHSSS-TTT----HHHHHHHHHHHHHHHTTB--S------------SSS-----B-THHHHHHHHHHHHHHHHHHH---HHHHHHHHHHHHHHHHS--TTHHHHHHHHHHHHHHH-TTTHHHHHHHHHHHHHTTSSSHHHHHHHHHHHHHTTS-HHHHHHHHHHHHHGGG--HHHHHHHHHHHHHHHTT-HHHHHHHHHHHHHH---HHHHHHHHHHHHHH-TT-HHHHHHHHHHHHHTT--HHHHHHHHHHHHHHHGGGT-HHHHHHHHHHHHHHHHHSS-TTT---HHHHHHHHHHHHHHHHHHHHSTT--TT-HHHHHHHHHIIIII--HHHHHHHHHHHHHHSTT-HHHHHHHHHHHHHHS-HHHHHHHHHHHHHH--S-HHHHHHHHHHHHHHS--HHHHHHHHHHHHHHHHHHHHHHHHHHHHHHHHHHHHHHHHHHTTTSSS----------------------------------------PPEEES-TTGGGEEEEE---TT--HHHHHHHHTTTS-EEEEEEEE-TTT--EEEEEEESSTTHHHHHGGGTT-EETTEEPEEEEEEE-TT--------EEEEEEEEEE-TT--HHHHHHHHGGGS-EEEEEEEEETTEEEEEEEESSHHHHHHHGGGTT-EETTEE-EEEEE-TTTTS-PPPPTTEEEEES--TT--HHHHHHHHTTTS-EEEEEEEE-TTS-EEEEEEEEESSHHHHHHHGGGTT-EETTEE-EEEPPPTTTTS---SSS--S-----------------------------------------------------------------------------PPPPP--HHHHHHHTT---

InterPro domains:
  IPR000504 RNA recognition motif domain [PF00076] (656-723)
  IPR000504 RNA recognition motif domain [PF00076] (745-809)
  IPR000504 RNA recognition motif domain [PF00076] (829-896)
  IPR000504 RNA recognition motif domain [PS50102] (654-729)
  IPR000504 RNA recognition motif domain [PS50102] (743-816)
  IPR000504 RNA recognition motif domain [PS50102] (827-903)
  IPR000504 RNA recognition motif domain [SM00360] (655-725)
  IPR000504 RNA recognition motif domain [SM00360] (744-812)
  IPR000504 RNA recognition motif domain [SM00360] (828-899)
  IPR003107 HAT (Half-A-TPR) repeat [SM00386] (81-113)
  IPR003107 HAT (Half-A-TPR) repeat [SM00386] (119-150)
  IPR003107 HAT (Half-A-TPR) repeat [SM00386] (324-356)
  IPR003107 HAT (Half-A-TPR) repeat [SM00386] (484-516)
  IPR003107 HAT (Half-A-TPR) repeat [SM00386] (518-551)
  IPR003954 RNA recognition motif domain, eukaryotic-type [SM00361] (828-899)
  IPR008847 Suppressor of forked [PF05843] (52-151)
  IPR011990 Tetratricopeptide-like helical domain superfamily [G3DSA:1.25.40.10] (57-279)
  IPR011990 Tetratricopeptide-like helical domain superfamily [G3DSA:1.25.40.10] (304-594)
  IPR011990 Tetratricopeptide-like helical domain superfamily [SSF48452] (58-563)
  IPR012677 Nucleotide-binding alpha-beta plait domain superfamily [G3DSA:3.30.70.330] (610-736)

Sequence (1012 aa):
MTPKHTQSLSDDEPLARHEGALDSSSDGSDDDDAKSEMDVTAPGESALSPDELKALRQQVASSPYNYESHLKYITELRRAADFQKLRDARQHMSEIFPLSEDIWLQWIEDESRLAATAEEKRAIAQLYQKAVVDYLSIKLWHSFLSYLYNEYEETLDSAPEDQWISMEAIREISDQGLNATQLHFTEVFHHNRCSRDQIPVLNMAFVAHRKGATVWRAYRDFEALICEAAPTKPQISRMRDIYIKRLQIPHMQLDETFSEYSGFESTYDPENYESRLIAASSIVAATSKERDLREPYEKALIDSNHGLAEYQNYLSMEKSHSKGDPFRIRTLYERAVVRHCLDPTLWDAYITDIVNLFDVEIVLVPLVQRAVRNCNWVADTWSHQIRMMEHFKKPDVEVHAQFDRALTVLSPLANMEEIIKLFQSKQDYEMHQIDWTEGASEADLARIERCKANIEYIHTAFPPGDPYLRLERGLLRIYTRKLKDFSAARELYVSLTKAFGKQSDLWVEYADFERLYGTTAQARAVYKTASIRATDWPERIFEAWLSFEREEGSVETYYSALSLIKKQTHVVERRRLKELEKAEVMAPATQVMQQANQTEGETSVNGQFKKRPREADPENDASPGKRQKPEEAQVDTKAKMQEFHIVNSKVGGNMLYITNLSTSVQQQHLSDLFAKCGRIVDLYMQPNPETGALEAYVELAEVNRVRDAVSLDGTKIGGEAIRVMRCKPASTLWNFNGAEEKNKIYVSNLPVDIKKPALREIFSKYGTTVDIRLVLKNSIAFAYIEYADEESAQRSLVVDGRNIAGRKISVAISNPQKTKVKEADPKELFVSNLAFTTQPEDIEALFKEYGAVKDVRMMHNRDGQTKGTAFVEFETEDAAKKALALNGTQVDGRVIVVTVPDPNMRHGFDSSMRGRGRGRGRGAPRAGLGFSATRADVSTERATSFIPRVAARGGAAGNRKKTLKMNSKPKTQASAPSNGGSSTQPASQQGNSAPTAWKTPDDFRKMLMRRD